Protein AF-0000000068884210 (afdb_homodimer)

Solvent-accessible surface area (backbone atoms only — not comparable to full-atom values): 49216 Å² total; per-residue (Å²): 126,85,74,80,52,70,85,74,41,81,77,74,71,58,87,48,54,59,68,42,85,38,24,82,66,32,48,74,45,44,72,26,50,30,71,69,30,40,51,31,33,34,43,44,49,44,41,52,49,41,48,39,37,17,33,31,44,79,92,66,72,47,37,50,63,44,67,60,44,69,58,66,49,76,67,48,47,51,55,50,61,39,52,34,75,65,58,43,74,68,46,52,52,52,34,50,57,41,20,74,73,63,74,30,67,65,60,11,48,52,51,45,51,43,54,53,43,74,65,47,60,81,87,39,70,82,53,40,79,69,48,53,62,48,57,63,57,66,50,38,67,42,33,39,47,43,40,17,52,39,48,25,51,51,48,31,39,67,72,48,50,47,54,55,53,48,50,47,43,52,50,39,38,52,48,9,63,74,28,16,81,39,47,30,66,30,34,46,72,85,34,87,35,52,28,30,17,53,3,29,61,37,16,25,53,23,41,58,48,48,56,41,48,52,52,63,75,65,57,65,46,53,24,42,56,36,27,71,42,33,25,34,38,37,44,39,53,41,41,68,88,56,67,57,68,60,51,32,41,46,44,27,35,72,72,64,68,30,42,60,49,80,58,35,40,30,40,67,60,42,56,46,54,28,55,51,35,52,48,52,35,50,47,36,43,46,50,32,28,49,27,53,40,51,51,52,33,39,75,71,41,40,34,38,71,60,81,55,90,87,61,76,42,38,94,89,39,77,87,41,75,71,69,54,36,30,54,50,14,33,54,27,23,50,53,15,32,54,46,31,53,50,47,37,63,48,41,42,38,61,52,74,35,28,59,63,63,45,63,64,53,58,72,44,51,45,58,24,51,34,31,37,44,41,14,51,53,27,39,48,55,38,62,71,34,46,46,78,28,64,68,52,35,51,47,55,22,71,70,38,42,57,46,53,44,52,33,52,30,36,26,29,42,42,38,36,44,53,65,42,62,84,28,72,63,28,65,62,55,42,46,63,66,50,55,96,47,92,49,48,70,66,55,52,43,50,53,52,68,72,42,68,59,56,70,68,60,44,51,56,60,58,67,52,42,48,62,67,43,21,51,46,18,49,66,49,29,65,67,33,108,126,83,74,81,53,70,85,74,41,82,78,72,71,56,87,49,54,59,69,43,85,38,24,81,65,33,49,75,45,44,72,25,51,31,70,69,30,40,51,32,33,34,41,43,51,43,42,52,48,41,49,38,36,18,33,30,44,78,93,66,70,48,36,50,62,45,67,60,43,70,58,64,50,74,67,47,47,52,55,50,61,40,53,35,76,63,57,44,73,68,47,52,52,53,33,50,56,41,20,73,72,64,75,32,70,64,60,13,48,51,52,45,52,44,54,52,43,73,65,48,57,80,86,40,72,80,55,41,79,70,48,52,64,50,58,62,58,66,48,40,68,44,33,39,46,43,40,16,50,38,49,26,52,51,49,32,39,67,72,48,50,47,55,55,54,47,50,47,43,51,50,38,38,52,47,10,63,72,28,14,82,40,46,30,66,30,33,44,72,86,35,87,35,52,28,30,18,53,3,28,61,37,15,27,54,23,40,58,48,49,55,44,47,52,53,62,75,64,57,65,46,54,23,43,54,35,26,71,41,33,25,34,38,37,43,40,54,42,40,67,89,58,64,56,68,59,52,30,41,47,45,27,35,73,73,62,69,31,42,61,48,83,59,34,38,31,40,66,61,43,57,47,54,28,55,51,34,51,48,52,34,50,48,36,43,44,51,30,27,50,28,53,38,51,52,50,32,39,75,71,40,38,33,38,68,60,82,55,89,87,61,76,42,38,94,87,40,76,88,40,77,70,70,54,36,29,55,50,16,33,53,26,24,51,52,15,34,53,47,29,54,50,48,38,63,48,41,43,38,61,53,73,36,27,57,61,64,45,65,64,54,58,73,44,52,43,55,25,53,34,31,37,43,40,14,50,52,27,38,47,56,38,62,72,34,46,45,76,28,65,66,52,34,52,48,56,22,70,70,38,43,57,46,53,46,52,33,51,28,38,27,30,42,40,38,35,45,54,65,42,64,85,28,72,63,29,64,62,55,40,46,62,67,51,56,97,47,92,49,46,69,67,56,53,43,50,53,52,66,72,43,67,59,56,70,68,60,42,52,55,60,61,67,53,40,50,61,66,43,21,52,48,19,48,65,49,30,65,67,32,108

Foldseek 3Di:
DPPDDQCPDPPHADPDCLVHVVVVLQVVLCCQQNPLNLLLQLLLLQLLQLQCQAQNDVVVPRHHNAPPQHHFDPVRSVLSNCLSVVCDDVNVVQLVVLCVVVVDNSVSSLVSSLVSLPVDDVVRPSSDNVSSCSGCPLFDPQLRNLLSLLLSVLCCCVPPQLVLLVVVLVLLLVVLLVFLQFKFFDDDVNHTAQIAIPSLVSLVLLQQSVVLSVLSVPQAREHWTQHQFLPVVSVCVNRVVGPVLVSGCCCSCPVSVGHYDNDAGRHDLCQSLLSNLVSLLSSLVSVLVVLVVVQVCVVLVQKDFADDPPDQADPVDRVHHHLVLSVLLNVLSVVLSVLSVVLSVQSNDADNRHDCSNVVSSSCNSVSVSSNSSSSVSSVVSSVGIDGDSVSRVVVQQQCQLNLLVVQLVVLVVVVVVVFPPSPPSVVLSCVLNPPDRDHLVSQLVSLVPGRDDPVSSVVSSPDGSSRSHPCSSVCSVVSD/DPDDDLCPDPPHADPDCLVHVVVVLQVVLCCQQNPLNLLLQLLLLQLLQLQCQAQNDVVVPRHHNAPPQHHFDPVRSVLSNCLSVVCDDVNVVQLVVQCVVVVDNSVSSLVSSLVSLPVDDVVRPSSDNVSSCSGCPLFDPQLRNLLSLLLSVLCCCVPPQLVLLVVVLVLLLVVLLVFLQFKFFDDDVNHTAQIAIPSLVSLVLLQQSVVLSVLLVPQAREHWTQHQFLPVVSVCVNRVVGPVLVSGCCCSCPVSVGHYDNDAGRHDLCQSLLSNLVSLLSSLVSVLVVLVVVQVCVVLVQKDFADDPPDQADPVDRVHHHLVLSVLLNVLSVVLSVLSVVLSVQSNDADNRHDCSNVVSSSCNSVSSSSNSSSSVSSVVSSVGIDGDSVSRVVVQQQCQLNLLVVQLVVLVVVVVVVFPPSPPSVVLSCVLNPPDRDHLVSQLVSLVPGRDDPVSSVVSSPDGSSRSHPCSSVCSVVSD

InterPro domains:
  IPR000362 Fumarate lyase family [PR00149] (135-153)
  IPR000362 Fumarate lyase family [PR00149] (181-199)
  IPR000362 Fumarate lyase family [PR00149] (270-297)
  IPR000362 Fumarate lyase family [PR00149] (313-329)
  IPR008948 L-Aspartase-like [SSF48557] (5-456)
  IPR013539 Adenylosuccinate lyase PurB, C-terminal [PF08328] (350-470)
  IPR020557 Fumarate lyase, conserved site [PS00163] (313-322)
  IPR022761 Fumarate lyase, N-terminal [PF00206] (20-329)
  IPR024083 Fumarase/histidase, N-terminal [G3DSA:1.10.275.10] (1-129)
  IPR047136 Adenylosuccinate lyase PurB, bacteria [NF006764] (9-478)
  IPR047136 Adenylosuccinate lyase PurB, bacteria [PTHR43411] (8-477)

Structure (mmCIF, N/CA/C/O backbone):
data_AF-0000000068884210-model_v1
#
loop_
_entity.id
_entity.type
_entity.pdbx_description
1 polymer 'Adenylosuccinate lyase'
#
loop_
_atom_site.group_PDB
_atom_site.id
_atom_site.type_symbol
_atom_site.label_atom_id
_atom_site.label_alt_id
_atom_site.label_comp_id
_atom_site.label_asym_id
_atom_site.label_entity_id
_atom_site.label_seq_id
_atom_site.pdbx_PDB_ins_code
_atom_site.Cartn_x
_atom_site.Cartn_y
_atom_site.Cartn_z
_atom_site.occupancy
_atom_site.B_iso_or_equiv
_atom_site.auth_seq_id
_atom_site.auth_comp_id
_atom_site.auth_asym_id
_atom_site.auth_atom_id
_atom_site.pdbx_PDB_model_num
ATOM 1 N N . MET A 1 1 ? -21.391 -39.969 33.594 1 44.06 1 MET A N 1
ATOM 2 C CA . MET A 1 1 ? -22.141 -39.188 32.625 1 44.06 1 MET A CA 1
ATOM 3 C C . MET A 1 1 ? -21.203 -38.594 31.547 1 44.06 1 MET A C 1
ATOM 5 O O . MET A 1 1 ? -20.234 -37.938 31.859 1 44.06 1 MET A O 1
ATOM 9 N N . GLU A 1 2 ? -21.047 -39.156 30.484 1 62.19 2 GLU A N 1
ATOM 10 C CA . GLU A 1 2 ? -20.156 -38.656 29.453 1 62.19 2 GLU A CA 1
ATOM 11 C C . GLU A 1 2 ? -20.484 -37.188 29.094 1 62.19 2 GLU A C 1
ATOM 13 O O . GLU A 1 2 ? -21.641 -36.906 28.75 1 62.19 2 GLU A O 1
ATOM 18 N N . VAL A 1 3 ? -19.75 -36.312 29.672 1 68.69 3 VAL A N 1
ATOM 19 C CA . VAL A 1 3 ? -19.953 -34.906 29.391 1 68.69 3 VAL A CA 1
ATOM 20 C C . VAL A 1 3 ? -19.984 -34.688 27.875 1 68.69 3 VAL A C 1
ATOM 22 O O . VAL A 1 3 ? -19.172 -35.219 27.141 1 68.69 3 VAL A O 1
ATOM 25 N N . MET A 1 4 ? -20.953 -34.188 27.375 1 80.62 4 MET A N 1
ATOM 26 C CA . MET A 1 4 ? -21.125 -33.875 25.953 1 80.62 4 MET A CA 1
ATOM 27 C C . MET A 1 4 ? -20.016 -32.938 25.469 1 80.62 4 MET A C 1
ATOM 29 O O . MET A 1 4 ? -19.766 -31.906 26.078 1 80.62 4 MET A O 1
ATOM 33 N N . LYS A 1 5 ? -19.297 -33.531 24.734 1 88.19 5 LYS A N 1
ATOM 34 C CA . LYS A 1 5 ? -18.266 -32.688 24.125 1 88.19 5 LYS A CA 1
ATOM 35 C C . LYS A 1 5 ? -18.859 -31.812 23.016 1 88.19 5 LYS A C 1
ATOM 37 O O . LYS A 1 5 ? -19.578 -32.312 22.156 1 88.19 5 LYS A O 1
ATOM 42 N N . LEU A 1 6 ? -18.562 -30.594 23.109 1 86.88 6 LEU A N 1
ATOM 43 C CA . LEU A 1 6 ? -19.047 -29.672 22.109 1 86.88 6 LEU A CA 1
ATOM 44 C C . LEU A 1 6 ? -18.656 -30.125 20.703 1 86.88 6 LEU A C 1
ATOM 46 O O . LEU A 1 6 ? -19.375 -29.891 19.734 1 86.88 6 LEU A O 1
ATOM 50 N N . THR A 1 7 ? -17.594 -30.781 20.562 1 87.75 7 THR A N 1
ATOM 51 C CA . THR A 1 7 ? -17.062 -31.219 19.266 1 87.75 7 THR A CA 1
ATOM 52 C C . THR A 1 7 ? -17.906 -32.344 18.688 1 87.75 7 THR A C 1
ATOM 54 O O . THR A 1 7 ? -17.797 -32.688 17.5 1 87.75 7 THR A O 1
ATOM 57 N N . ASP A 1 8 ? -18.719 -32.906 19.438 1 84.94 8 ASP A N 1
ATOM 58 C CA . ASP A 1 8 ? -19.531 -34.031 18.984 1 84.94 8 ASP A CA 1
ATOM 59 C C . ASP A 1 8 ? -20.891 -33.562 18.453 1 84.94 8 ASP A C 1
ATOM 61 O O . ASP A 1 8 ? -21.641 -34.344 17.875 1 84.94 8 ASP A O 1
ATOM 65 N N . ILE A 1 9 ? -21.047 -32.312 18.625 1 85.12 9 ILE A N 1
ATOM 66 C CA . ILE A 1 9 ? -22.328 -31.734 18.219 1 85.12 9 ILE A CA 1
ATOM 67 C C . ILE A 1 9 ? -22.328 -31.516 16.703 1 85.12 9 ILE A C 1
ATOM 69 O O . ILE A 1 9 ? -21.312 -31.125 16.125 1 85.12 9 ILE A O 1
ATOM 73 N N . SER A 1 10 ? -23.438 -31.906 16.031 1 86.19 10 SER A N 1
ATOM 74 C CA . SER A 1 10 ? -23.672 -31.656 14.617 1 86.19 10 SER A CA 1
ATOM 75 C C . SER A 1 10 ? -24.906 -30.797 14.414 1 86.19 10 SER A C 1
ATOM 77 O O . SER A 1 10 ? -25.938 -31.016 15.047 1 86.19 10 SER A O 1
ATOM 79 N N . PRO A 1 11 ? -24.781 -29.766 13.469 1 85.88 11 PRO A N 1
ATOM 80 C CA . PRO A 1 11 ? -23.609 -29.359 12.688 1 85.88 11 PRO A CA 1
ATOM 81 C C . PRO A 1 11 ? -22.5 -28.797 13.562 1 85.88 11 PRO A C 1
ATOM 83 O O . PRO A 1 11 ? -22.75 -28.312 14.664 1 85.88 11 PRO A O 1
ATOM 86 N N . ALA A 1 12 ? -21.359 -28.891 13.094 1 82.69 12 ALA A N 1
ATOM 87 C CA . ALA A 1 12 ? -20.172 -28.516 13.867 1 82.69 12 ALA A CA 1
ATOM 88 C C . ALA A 1 12 ? -20.25 -27.062 14.336 1 82.69 12 ALA A C 1
ATOM 90 O O . ALA A 1 12 ? -20.703 -26.188 13.594 1 82.69 12 ALA A O 1
ATOM 91 N N . ILE A 1 13 ? -19.828 -26.891 15.531 1 81 13 ILE A N 1
ATOM 92 C CA . ILE A 1 13 ? -19.766 -25.562 16.125 1 81 13 ILE A CA 1
ATOM 93 C C . ILE A 1 13 ? -18.531 -24.828 15.625 1 81 13 ILE A C 1
ATOM 95 O O . ILE A 1 13 ? -17.422 -25.375 15.656 1 81 13 ILE A O 1
ATOM 99 N N . ALA A 1 14 ? -18.781 -23.625 15.18 1 85.81 14 ALA A N 1
ATOM 100 C CA . ALA A 1 14 ? -17.688 -22.812 14.625 1 85.81 14 ALA A CA 1
ATOM 101 C C . ALA A 1 14 ? -16.703 -22.391 15.719 1 85.81 14 ALA A C 1
ATOM 103 O O . ALA A 1 14 ? -17.109 -22.031 16.828 1 85.81 14 ALA A O 1
ATOM 104 N N . LEU A 1 15 ? -15.469 -22.531 15.539 1 80 15 LEU A N 1
ATOM 105 C CA . LEU A 1 15 ? -14.43 -22.047 16.438 1 80 15 LEU A CA 1
ATOM 106 C C . LEU A 1 15 ? -14.359 -20.516 16.406 1 80 15 LEU A C 1
ATOM 108 O O . LEU A 1 15 ? -14.164 -19.891 17.438 1 80 15 LEU A O 1
ATOM 112 N N . THR A 1 16 ? -14.406 -19.953 15.195 1 85.81 16 THR A N 1
ATOM 113 C CA . THR A 1 16 ? -14.156 -18.531 15.016 1 85.81 16 THR A CA 1
ATOM 114 C C . THR A 1 16 ? -15.453 -17.734 15.156 1 85.81 16 THR A C 1
ATOM 116 O O . THR A 1 16 ? -16.531 -18.203 14.766 1 85.81 16 THR A O 1
ATOM 119 N N . PRO A 1 17 ? -15.336 -16.562 15.609 1 87.25 17 PRO A N 1
ATOM 120 C CA . PRO A 1 17 ? -16.547 -15.734 15.719 1 87.25 17 PRO A CA 1
ATOM 121 C C . PRO A 1 17 ? -17.125 -15.375 14.352 1 87.25 17 PRO A C 1
ATOM 123 O O . PRO A 1 17 ? -18.328 -15.125 14.242 1 87.25 17 PRO A O 1
ATOM 126 N N . LEU A 1 18 ? -16.297 -15.336 13.305 1 92 18 LEU A N 1
ATOM 127 C CA . LEU A 1 18 ? -16.781 -14.977 11.977 1 92 18 LEU A CA 1
ATOM 128 C C . LEU A 1 18 ? -17.812 -15.984 11.477 1 92 18 LEU A C 1
ATOM 130 O O . LEU A 1 18 ? -18.797 -15.617 10.836 1 92 18 LEU A O 1
ATOM 134 N N . ASP A 1 19 ? -17.609 -17.297 11.789 1 90.5 19 ASP A N 1
ATOM 135 C CA . ASP A 1 19 ? -18.5 -18.375 11.328 1 90.5 19 ASP A CA 1
ATOM 136 C C . ASP A 1 19 ? -19.578 -18.672 12.367 1 90.5 19 ASP A C 1
ATOM 138 O O . ASP A 1 19 ? -20.547 -19.375 12.07 1 90.5 19 ASP A O 1
ATOM 142 N N . GLY A 1 20 ? -19.359 -18.203 13.602 1 88.25 20 GLY A N 1
ATOM 143 C CA . GLY A 1 20 ? -20.328 -18.391 14.656 1 88.25 20 GLY A CA 1
ATOM 144 C C . GLY A 1 20 ? -21.203 -17.172 14.891 1 88.25 20 GLY A C 1
ATOM 145 O O . GLY A 1 20 ? -22.156 -16.938 14.148 1 88.25 20 GLY A O 1
ATOM 146 N N . ARG A 1 21 ? -20.703 -16.391 15.82 1 82.56 21 ARG A N 1
ATOM 147 C CA . ARG A 1 21 ? -21.453 -15.25 16.328 1 82.56 21 ARG A CA 1
ATOM 148 C C . ARG A 1 21 ? -21.75 -14.25 15.211 1 82.56 21 ARG A C 1
ATOM 150 O O . ARG A 1 21 ? -22.812 -13.617 15.195 1 82.56 21 ARG A O 1
ATOM 157 N N . TYR A 1 22 ? -20.859 -14.086 14.266 1 92.06 22 TYR A N 1
ATOM 158 C CA . TYR A 1 22 ? -20.984 -12.992 13.305 1 92.06 22 TYR A CA 1
ATOM 159 C C . TYR A 1 22 ? -21.234 -13.523 11.906 1 92.06 22 TYR A C 1
ATOM 161 O O . TYR A 1 22 ? -20.984 -12.828 10.914 1 92.06 22 TYR A O 1
ATOM 169 N N . HIS A 1 23 ? -21.719 -14.773 11.812 1 92 23 HIS A N 1
ATOM 170 C CA . HIS A 1 23 ? -21.938 -15.422 10.523 1 92 23 HIS A CA 1
ATOM 171 C C . HIS A 1 23 ? -22.859 -14.586 9.633 1 92 23 HIS A C 1
ATOM 173 O O . HIS A 1 23 ? -22.641 -14.508 8.422 1 92 23 HIS A O 1
ATOM 179 N N . LYS A 1 24 ? -23.859 -13.984 10.195 1 91.56 24 LYS A N 1
ATOM 180 C CA . LYS A 1 24 ? -24.812 -13.203 9.406 1 91.56 24 LYS A CA 1
ATOM 181 C C . LYS A 1 24 ? -24.109 -12.055 8.68 1 91.56 24 LYS A C 1
ATOM 183 O O . LYS A 1 24 ? -24.406 -11.781 7.516 1 91.56 24 LYS A O 1
ATOM 188 N N . ALA A 1 25 ? -23.219 -11.391 9.328 1 92.56 25 ALA A N 1
ATOM 189 C CA . ALA A 1 25 ? -22.516 -10.242 8.766 1 92.56 25 ALA A CA 1
ATOM 190 C C . ALA A 1 25 ? -21.5 -10.68 7.703 1 92.56 25 ALA A C 1
ATOM 192 O O . ALA A 1 25 ? -21.25 -9.945 6.738 1 92.56 25 ALA A O 1
ATOM 193 N N . THR A 1 26 ? -20.953 -11.875 7.781 1 93.69 26 THR A N 1
ATOM 194 C CA . THR A 1 26 ? -19.844 -12.258 6.926 1 93.69 26 THR A CA 1
ATOM 195 C C . THR A 1 26 ? -20.297 -13.25 5.855 1 93.69 26 THR A C 1
ATOM 197 O O . THR A 1 26 ? -19.547 -13.523 4.906 1 93.69 26 THR A O 1
ATOM 200 N N . ALA A 1 27 ? -21.531 -13.719 5.879 1 93.94 27 ALA A N 1
ATOM 201 C CA . ALA A 1 27 ? -22.078 -14.75 5.008 1 93.94 27 ALA A CA 1
ATOM 202 C C . ALA A 1 27 ? -21.906 -14.391 3.539 1 93.94 27 ALA A C 1
ATOM 204 O O . ALA A 1 27 ? -21.625 -15.25 2.705 1 93.94 27 ALA A O 1
ATOM 205 N N . PRO A 1 28 ? -22.031 -13.094 3.197 1 94.88 28 PRO A N 1
ATOM 206 C CA . PRO A 1 28 ? -21.906 -12.766 1.776 1 94.88 28 PRO A CA 1
ATOM 207 C C . PRO A 1 28 ? -20.531 -13.125 1.219 1 94.88 28 PRO A C 1
ATOM 209 O O . PRO A 1 28 ? -20.391 -13.391 0.022 1 94.88 28 PRO A O 1
ATOM 212 N N . LEU A 1 29 ? -19.516 -13.117 2.047 1 96.44 29 LEU A N 1
ATOM 213 C CA . LEU A 1 29 ? -18.156 -13.43 1.6 1 96.44 29 LEU A CA 1
ATOM 214 C C . LEU A 1 29 ? -18.016 -14.922 1.313 1 96.44 29 LEU A C 1
ATOM 216 O O . LEU A 1 29 ? -17.094 -15.328 0.606 1 96.44 29 LEU A O 1
ATOM 220 N N . VAL A 1 30 ? -18.875 -15.766 1.906 1 94.5 30 VAL A N 1
ATOM 221 C CA . VAL A 1 30 ? -18.812 -17.219 1.744 1 94.5 30 VAL A CA 1
ATOM 222 C C . VAL A 1 30 ? -18.922 -17.578 0.264 1 94.5 30 VAL A C 1
ATOM 224 O O . VAL A 1 30 ? -18.281 -18.516 -0.202 1 94.5 30 VAL A O 1
ATOM 227 N N . GLU A 1 31 ? -19.688 -16.766 -0.495 1 95.38 31 GLU A N 1
ATOM 228 C CA . GLU A 1 31 ? -19.938 -17.016 -1.912 1 95.38 31 GLU A CA 1
ATOM 229 C C . GLU A 1 31 ? -18.656 -16.875 -2.732 1 95.38 31 GLU A C 1
ATOM 231 O O . GLU A 1 31 ? -18.562 -17.422 -3.836 1 95.38 31 GLU A O 1
ATOM 236 N N . TYR A 1 32 ? -17.641 -16.281 -2.182 1 97.19 32 TYR A N 1
ATOM 237 C CA . TYR A 1 32 ? -16.469 -15.961 -2.99 1 97.19 32 TYR A CA 1
ATOM 238 C C . TYR A 1 32 ? -15.195 -16.438 -2.309 1 97.19 32 TYR A C 1
ATOM 240 O O . TYR A 1 32 ? -14.195 -16.719 -2.975 1 97.19 32 TYR A O 1
ATOM 248 N N . MET A 1 33 ? -15.242 -16.531 -0.929 1 96.56 33 MET A N 1
ATOM 249 C CA . MET A 1 33 ? -13.977 -16.719 -0.222 1 96.56 33 MET A CA 1
ATOM 250 C C . MET A 1 33 ? -13.969 -18.031 0.537 1 96.56 33 MET A C 1
ATOM 252 O O . MET A 1 33 ? -12.984 -18.375 1.192 1 96.56 33 MET A O 1
ATOM 256 N N . SER A 1 34 ? -15.039 -18.828 0.507 1 94.56 34 SER A N 1
ATOM 257 C CA . SER A 1 34 ? -15.078 -20.141 1.154 1 94.56 34 SER A CA 1
ATOM 258 C C . SER A 1 34 ? -14.312 -21.172 0.345 1 94.56 34 SER A C 1
ATOM 260 O O . SER A 1 34 ? -13.961 -20.938 -0.812 1 94.56 34 SER A O 1
ATOM 262 N N . GLU A 1 35 ? -14.039 -22.266 0.932 1 92.62 35 GLU A N 1
ATOM 263 C CA . GLU A 1 35 ? -13.352 -23.359 0.244 1 92.62 35 GLU A CA 1
ATOM 264 C C . GLU A 1 35 ? -14.156 -23.844 -0.956 1 92.62 35 GLU A C 1
ATOM 266 O O . GLU A 1 35 ? -13.602 -24.047 -2.037 1 92.62 35 GLU A O 1
ATOM 271 N N . PRO A 1 36 ? -15.484 -24.062 -0.792 1 94.44 36 PRO A N 1
ATOM 272 C CA . PRO A 1 36 ? -16.25 -24.453 -1.976 1 94.44 36 PRO A CA 1
ATOM 273 C C . PRO A 1 36 ? -16.219 -23.406 -3.078 1 94.44 36 PRO A C 1
ATOM 275 O O . PRO A 1 36 ? -16.234 -23.75 -4.266 1 94.44 36 PRO A O 1
ATOM 278 N N . ALA A 1 37 ? -16.203 -22.125 -2.689 1 96.38 37 ALA A N 1
ATOM 279 C CA . ALA A 1 37 ? -16.109 -21.062 -3.693 1 96.38 37 ALA A CA 1
ATOM 280 C C . ALA A 1 37 ? -14.797 -21.172 -4.461 1 96.38 37 ALA A C 1
ATOM 282 O O . ALA A 1 37 ? -14.766 -20.969 -5.68 1 96.38 37 ALA A O 1
ATOM 283 N N . LEU A 1 38 ? -13.711 -21.422 -3.756 1 96.88 38 LEU A N 1
ATOM 284 C CA . LEU A 1 38 ? -12.414 -21.609 -4.398 1 96.88 38 LEU A CA 1
ATOM 285 C C . LEU A 1 38 ? -12.445 -22.797 -5.359 1 96.88 38 LEU A C 1
ATOM 287 O O . LEU A 1 38 ? -11.906 -22.719 -6.465 1 96.88 38 LEU A O 1
ATOM 291 N N . ASN A 1 39 ? -13.062 -23.891 -4.941 1 96.94 39 ASN A N 1
ATOM 292 C CA . ASN A 1 39 ? -13.164 -25.062 -5.801 1 96.94 39 ASN A CA 1
ATOM 293 C C . ASN A 1 39 ? -13.992 -24.766 -7.051 1 96.94 39 ASN A C 1
ATOM 295 O O . ASN A 1 39 ? -13.672 -25.25 -8.141 1 96.94 39 ASN A O 1
ATOM 299 N N . ARG A 1 40 ? -15.031 -24.031 -6.828 1 97.19 40 ARG A N 1
ATOM 300 C CA . ARG A 1 40 ? -15.852 -23.594 -7.965 1 97.19 40 ARG A CA 1
ATOM 301 C C . ARG A 1 40 ? -15.016 -22.828 -8.977 1 97.19 40 ARG A C 1
ATOM 303 O O . ARG A 1 40 ? -15.109 -23.062 -10.18 1 97.19 40 ARG A O 1
ATOM 310 N N . GLU A 1 41 ? -14.203 -21.922 -8.523 1 98.12 41 GLU A N 1
ATOM 311 C CA . GLU A 1 41 ? -13.352 -21.141 -9.422 1 98.12 41 GLU A CA 1
ATOM 312 C C . GLU A 1 41 ? -12.281 -22.031 -10.055 1 98.12 41 GLU A C 1
ATOM 314 O O . GLU A 1 41 ? -11.898 -21.828 -11.211 1 98.12 41 GLU A O 1
ATOM 319 N N . ARG A 1 42 ? -11.781 -22.984 -9.305 1 98.5 42 ARG A N 1
ATOM 320 C CA . ARG A 1 42 ? -10.844 -23.938 -9.891 1 98.5 42 ARG A CA 1
ATOM 321 C C . ARG A 1 42 ? -11.484 -24.656 -11.07 1 98.5 42 ARG A C 1
ATOM 323 O O . ARG A 1 42 ? -10.844 -24.844 -12.109 1 98.5 42 ARG A O 1
ATOM 330 N N . MET A 1 43 ? -12.75 -25.125 -10.898 1 98.38 43 MET A N 1
ATOM 331 C CA . MET A 1 43 ? -13.477 -25.797 -11.969 1 98.38 43 MET A CA 1
ATOM 332 C C . MET A 1 43 ? -13.648 -24.875 -13.172 1 98.38 43 MET A C 1
ATOM 334 O O . MET A 1 43 ? -13.531 -25.297 -14.32 1 98.38 43 MET A O 1
ATOM 338 N N . ARG A 1 44 ? -13.891 -23.594 -12.875 1 98.38 44 ARG A N 1
ATOM 339 C CA . ARG A 1 44 ? -14.062 -22.625 -13.945 1 98.38 44 ARG A CA 1
ATOM 340 C C . ARG A 1 44 ? -12.773 -22.453 -14.742 1 98.38 44 ARG A C 1
ATOM 342 O O . ARG A 1 44 ? -12.812 -22.359 -15.977 1 98.38 44 ARG A O 1
ATOM 349 N N . VAL A 1 45 ? -11.617 -22.344 -14.07 1 98.75 45 VAL A N 1
ATOM 350 C CA . VAL A 1 45 ? -10.32 -22.203 -14.727 1 98.75 45 VAL A CA 1
ATOM 351 C C . VAL A 1 45 ? -10.055 -23.438 -15.594 1 98.75 45 VAL A C 1
ATOM 353 O O . VAL A 1 45 ? -9.68 -23.312 -16.766 1 98.75 45 VAL A O 1
ATOM 356 N N . GLU A 1 46 ? -10.289 -24.656 -15.047 1 98.5 46 GLU A N 1
ATOM 357 C CA . GLU A 1 46 ? -10.055 -25.906 -15.766 1 98.5 46 GLU A CA 1
ATOM 358 C C . GLU A 1 46 ? -10.914 -26 -17.016 1 98.5 46 GLU A C 1
ATOM 360 O O . GLU A 1 46 ? -10.422 -26.328 -18.094 1 98.5 46 GLU A O 1
ATOM 365 N N . VAL A 1 47 ? -12.156 -25.672 -16.875 1 98.31 47 VAL A N 1
ATOM 366 C CA . VAL A 1 47 ? -13.117 -25.797 -17.953 1 98.31 47 VAL A CA 1
ATOM 367 C C . VAL A 1 47 ? -12.773 -24.797 -19.062 1 98.31 47 VAL A C 1
ATOM 369 O O . VAL A 1 47 ? -12.758 -25.156 -20.25 1 98.31 47 VAL A O 1
ATOM 372 N N . GLU A 1 48 ? -12.508 -23.562 -18.688 1 98.69 48 GLU A N 1
ATOM 373 C CA . GLU A 1 48 ? -12.188 -22.562 -19.703 1 98.69 48 GLU A CA 1
ATOM 374 C C . GLU A 1 48 ? -10.859 -22.875 -20.391 1 98.69 48 GLU A C 1
ATOM 376 O O . GLU A 1 48 ? -10.688 -22.594 -21.578 1 98.69 48 GLU A O 1
ATOM 381 N N . TRP A 1 49 ? -9.906 -23.438 -19.609 1 98.69 49 TRP A N 1
ATOM 382 C CA . TRP A 1 49 ? -8.656 -23.891 -20.219 1 98.69 49 TRP A CA 1
ATOM 383 C C . TRP A 1 49 ? -8.906 -24.969 -21.266 1 98.69 49 TRP A C 1
ATOM 385 O O . TRP A 1 49 ? -8.391 -24.891 -22.375 1 98.69 49 TRP A O 1
ATOM 395 N N . MET A 1 50 ? -9.812 -25.984 -20.984 1 98.25 50 MET A N 1
ATOM 396 C CA . MET A 1 50 ? -10.18 -27.031 -21.922 1 98.25 50 MET A CA 1
ATOM 397 C C . MET A 1 50 ? -10.781 -26.438 -23.188 1 98.25 50 MET A C 1
ATOM 399 O O . MET A 1 50 ? -10.422 -26.812 -24.297 1 98.25 50 MET A O 1
ATOM 403 N N . ILE A 1 51 ? -11.664 -25.469 -22.984 1 98.5 51 ILE A N 1
ATOM 404 C CA . ILE A 1 51 ? -12.367 -24.859 -24.109 1 98.5 51 ILE A CA 1
ATOM 405 C C . ILE A 1 51 ? -11.383 -24.094 -24.984 1 98.5 51 ILE A C 1
ATOM 407 O O . ILE A 1 51 ? -11.43 -24.188 -26.219 1 98.5 51 ILE A O 1
ATOM 411 N N . LEU A 1 52 ? -10.477 -23.344 -24.359 1 98.56 52 LEU A N 1
ATOM 412 C CA . LEU A 1 52 ? -9.484 -22.609 -25.141 1 98.56 52 LEU A CA 1
ATOM 413 C C . LEU A 1 52 ? -8.602 -23.562 -25.922 1 98.56 52 LEU A C 1
ATOM 415 O O . LEU A 1 52 ? -8.305 -23.328 -27.094 1 98.56 52 LEU A O 1
ATOM 419 N N . LEU A 1 53 ? -8.148 -24.672 -25.297 1 98.19 53 LEU A N 1
ATOM 420 C CA . LEU A 1 53 ? -7.27 -25.641 -25.953 1 98.19 53 LEU A CA 1
ATOM 421 C C . LEU A 1 53 ? -7.977 -26.328 -27.125 1 98.19 53 LEU A C 1
ATOM 423 O O . LEU A 1 53 ? -7.352 -26.609 -28.141 1 98.19 53 LEU A O 1
ATOM 427 N N . ALA A 1 54 ? -9.273 -26.578 -27.047 1 97.69 54 ALA A N 1
ATOM 428 C CA . ALA A 1 54 ? -10.039 -27.281 -28.062 1 97.69 54 ALA A CA 1
ATOM 429 C C . ALA A 1 54 ? -10.469 -26.344 -29.188 1 97.69 54 ALA A C 1
ATOM 431 O O . ALA A 1 54 ? -10.484 -26.734 -30.359 1 97.69 54 ALA A O 1
ATOM 432 N N . ASN A 1 55 ? -10.852 -25.094 -28.828 1 97.88 55 ASN A N 1
ATOM 433 C CA . ASN A 1 55 ? -11.516 -24.219 -29.781 1 97.88 55 ASN A CA 1
ATOM 434 C C . ASN A 1 55 ? -10.594 -23.094 -30.25 1 97.88 55 ASN A C 1
ATOM 436 O O . ASN A 1 55 ? -10.883 -22.438 -31.25 1 97.88 55 ASN A O 1
ATOM 440 N N . GLY A 1 56 ? -9.492 -22.891 -29.547 1 97.56 56 GLY A N 1
ATOM 441 C CA . GLY A 1 56 ? -8.617 -21.781 -29.891 1 97.56 56 GLY A CA 1
ATOM 442 C C . GLY A 1 56 ? -9.211 -20.422 -29.594 1 97.56 56 GLY A C 1
ATOM 443 O O . GLY A 1 56 ? -10.062 -20.297 -28.703 1 97.56 56 GLY A O 1
ATOM 444 N N . PHE A 1 57 ? -8.625 -19.359 -30.078 1 96.88 57 PHE A N 1
ATOM 445 C CA . PHE A 1 57 ? -9.055 -17.984 -29.922 1 96.88 57 PHE A CA 1
ATOM 446 C C . PHE A 1 57 ? -8.742 -17.172 -31.172 1 96.88 57 PHE A C 1
ATOM 448 O O . PHE A 1 57 ? -8.125 -17.672 -32.094 1 96.88 57 PHE A O 1
ATOM 455 N N . GLU A 1 58 ? -9.266 -15.953 -31.281 1 95.94 58 GLU A N 1
ATOM 456 C CA . GLU A 1 58 ? -9.156 -15.133 -32.469 1 95.94 58 GLU A CA 1
ATOM 457 C C . GLU A 1 58 ? -7.699 -15 -32.906 1 95.94 58 GLU A C 1
ATOM 459 O O . GLU A 1 58 ? -7.398 -15.031 -34.125 1 95.94 58 GLU A O 1
ATOM 464 N N . GLY A 1 59 ? -6.789 -14.914 -32.062 1 94 59 GLY A N 1
ATOM 465 C CA . GLY A 1 59 ? -5.387 -14.656 -32.344 1 94 59 GLY A CA 1
ATOM 466 C C . GLY A 1 59 ? -4.695 -15.828 -33.031 1 94 59 GLY A C 1
ATOM 467 O O . GLY A 1 59 ? -3.641 -15.656 -33.625 1 94 59 GLY A O 1
ATOM 468 N N . ASN A 1 60 ? -5.246 -17.062 -32.875 1 96.12 60 ASN A N 1
ATOM 469 C CA . ASN A 1 60 ? -4.672 -18.219 -33.562 1 96.12 60 ASN A CA 1
ATOM 470 C C . ASN A 1 60 ? -5.625 -18.766 -34.594 1 96.12 60 ASN A C 1
ATOM 472 O O . ASN A 1 60 ? -5.555 -19.953 -34.938 1 96.12 60 ASN A O 1
ATOM 476 N N . GLY A 1 61 ? -6.621 -17.891 -35.031 1 95.88 61 GLY A N 1
ATOM 477 C CA . GLY A 1 61 ? -7.559 -18.25 -36.094 1 95.88 61 GLY A CA 1
ATOM 478 C C . GLY A 1 61 ? -8.641 -19.203 -35.625 1 95.88 61 GLY A C 1
ATOM 479 O O . GLY A 1 61 ? -9.219 -19.938 -36.438 1 95.88 61 GLY A O 1
ATOM 480 N N . ASN A 1 62 ? -8.859 -19.281 -34.344 1 96.38 62 ASN A N 1
ATOM 481 C CA . ASN A 1 62 ? -9.867 -20.156 -33.75 1 96.38 62 ASN A CA 1
ATOM 482 C C . ASN A 1 62 ? -9.648 -21.609 -34.156 1 96.38 62 ASN A C 1
ATOM 484 O O . ASN A 1 62 ? -10.602 -22.312 -34.5 1 96.38 62 ASN A O 1
ATOM 488 N N . GLN A 1 63 ? -8.391 -21.984 -34.156 1 95.69 63 GLN A N 1
ATOM 489 C CA . GLN A 1 63 ? -8.008 -23.359 -34.438 1 95.69 63 GLN A CA 1
ATOM 490 C C . GLN A 1 63 ? -7.66 -24.125 -33.156 1 95.69 63 GLN A C 1
ATOM 492 O O . GLN A 1 63 ? -7.156 -23.531 -32.188 1 95.69 63 GLN A O 1
ATOM 497 N N . PRO A 1 64 ? -7.973 -25.422 -33.156 1 96.44 64 PRO A N 1
ATOM 498 C CA . PRO A 1 64 ? -7.566 -26.203 -32 1 96.44 64 PRO A CA 1
ATOM 499 C C . PRO A 1 64 ? -6.082 -26.062 -31.672 1 96.44 64 PRO A C 1
ATOM 501 O O . PRO A 1 64 ? -5.246 -26.062 -32.594 1 96.44 64 PRO A O 1
ATOM 504 N N . ILE A 1 65 ? -5.75 -25.844 -30.422 1 96.5 65 ILE A N 1
ATOM 505 C CA . ILE A 1 65 ? -4.379 -25.656 -29.969 1 96.5 65 ILE A CA 1
ATOM 506 C C . ILE A 1 65 ? -3.705 -27.016 -29.766 1 96.5 65 ILE A C 1
ATOM 508 O O . ILE A 1 65 ? -2.514 -27.172 -30.047 1 96.5 65 ILE A O 1
ATOM 512 N N . VAL A 1 66 ? -4.449 -27.953 -29.188 1 94.62 66 VAL A N 1
ATOM 513 C CA . VAL A 1 66 ? -3.955 -29.328 -29.031 1 94.62 66 VAL A CA 1
ATOM 514 C C . VAL A 1 66 ? -4.488 -30.203 -30.156 1 94.62 66 VAL A C 1
ATOM 516 O O . VAL A 1 66 ? -5.699 -30.391 -30.281 1 94.62 66 VAL A O 1
ATOM 519 N N . ASP A 1 67 ? -3.543 -30.75 -30.922 1 91.06 67 ASP A N 1
ATOM 520 C CA . ASP A 1 67 ? -3.92 -31.594 -32.062 1 91.06 67 ASP A CA 1
ATOM 521 C C . ASP A 1 67 ? -4.707 -32.812 -31.594 1 91.06 67 ASP A C 1
ATOM 523 O O . ASP A 1 67 ? -4.387 -33.406 -30.562 1 91.06 67 ASP A O 1
ATOM 527 N N . GLY A 1 68 ? -5.699 -33.156 -32.344 1 89.5 68 GLY A N 1
ATOM 528 C CA . GLY A 1 68 ? -6.477 -34.344 -32.031 1 89.5 68 GLY A CA 1
ATOM 529 C C . GLY A 1 68 ? -7.75 -34.062 -31.266 1 89.5 68 GLY A C 1
ATOM 530 O O . GLY A 1 68 ? -8.656 -34.875 -31.203 1 89.5 68 GLY A O 1
ATOM 531 N N . VAL A 1 69 ? -7.82 -32.906 -30.656 1 93.12 69 VAL A N 1
ATOM 532 C CA . VAL A 1 69 ? -9.023 -32.5 -29.938 1 93.12 69 VAL A CA 1
ATOM 533 C C . VAL A 1 69 ? -9.992 -31.797 -30.875 1 93.12 69 VAL A C 1
ATOM 535 O O . VAL A 1 69 ? -9.633 -30.828 -31.531 1 93.12 69 VAL A O 1
ATOM 538 N N . LYS A 1 70 ? -11.188 -32.312 -31.016 1 94.19 70 LYS A N 1
ATOM 539 C CA . LYS A 1 70 ? -12.227 -31.672 -31.828 1 94.19 70 LYS A CA 1
ATOM 540 C C . LYS A 1 70 ? -12.805 -30.453 -31.125 1 94.19 70 LYS A C 1
ATOM 542 O O . LYS A 1 70 ? -13.062 -30.5 -29.906 1 94.19 70 LYS A O 1
ATOM 547 N N . PRO A 1 71 ? -12.938 -29.344 -31.906 1 96.56 71 PRO A N 1
ATOM 548 C CA . PRO A 1 71 ? -13.547 -28.172 -31.266 1 96.56 71 PRO A CA 1
ATOM 549 C C . PRO A 1 71 ? -14.93 -28.453 -30.688 1 96.56 71 PRO A C 1
ATOM 551 O O . PRO A 1 71 ? -15.727 -29.156 -31.312 1 96.56 71 PRO A O 1
ATOM 554 N N . PHE A 1 72 ? -15.172 -27.938 -29.5 1 97.75 72 PHE A N 1
ATOM 555 C CA . PHE A 1 72 ? -16.469 -28.109 -28.859 1 97.75 72 PHE A CA 1
ATOM 556 C C . PHE A 1 72 ? -17.531 -27.297 -29.578 1 97.75 72 PHE A C 1
ATOM 558 O O . PHE A 1 72 ? -17.281 -26.156 -29.984 1 97.75 72 PHE A O 1
ATOM 565 N N . THR A 1 73 ? -18.703 -27.875 -29.719 1 97.5 73 THR A N 1
ATOM 566 C CA . THR A 1 73 ? -19.859 -27.125 -30.172 1 97.5 73 THR A CA 1
ATOM 567 C C . THR A 1 73 ? -20.328 -26.141 -29.109 1 97.5 73 THR A C 1
ATOM 569 O O . THR A 1 73 ? -19.844 -26.188 -27.969 1 97.5 73 THR A O 1
ATOM 572 N N . ALA A 1 74 ? -21.25 -25.219 -29.516 1 97.44 74 ALA A N 1
ATOM 573 C CA . ALA A 1 74 ? -21.812 -24.266 -28.562 1 97.44 74 ALA A CA 1
ATOM 574 C C . ALA A 1 74 ? -22.469 -24.984 -27.391 1 97.44 74 ALA A C 1
ATOM 576 O O . ALA A 1 74 ? -22.359 -24.547 -26.234 1 97.44 74 ALA A O 1
ATOM 577 N N . GLU A 1 75 ? -23.141 -26.047 -27.734 1 97.5 75 GLU A N 1
ATOM 578 C CA . GLU A 1 75 ? -23.844 -26.828 -26.719 1 97.5 75 GLU A CA 1
ATOM 579 C C . GLU A 1 75 ? -22.844 -27.516 -25.781 1 97.5 75 GLU A C 1
ATOM 581 O O . GLU A 1 75 ? -23.078 -27.594 -24.562 1 97.5 75 GLU A O 1
ATOM 586 N N . GLU A 1 76 ? -21.828 -28.031 -26.297 1 97.88 76 GLU A N 1
ATOM 587 C CA . GLU A 1 76 ? -20.797 -28.703 -25.5 1 97.88 76 GLU A CA 1
ATOM 588 C C . GLU A 1 76 ? -20.078 -27.703 -24.594 1 97.88 76 GLU A C 1
ATOM 590 O O . GLU A 1 76 ? -19.766 -28.016 -23.438 1 97.88 76 GLU A O 1
ATOM 595 N N . GLN A 1 77 ? -19.766 -26.531 -25.094 1 98.31 77 GLN A N 1
ATOM 596 C CA . GLN A 1 77 ? -19.172 -25.469 -24.266 1 98.31 77 GLN A CA 1
ATOM 597 C C . GLN A 1 77 ? -20.109 -25.094 -23.125 1 98.31 77 GLN A C 1
ATOM 599 O O . GLN A 1 77 ? -19.656 -24.875 -21.984 1 98.31 77 GLN A O 1
ATOM 604 N N . ALA A 1 78 ? -21.375 -24.953 -23.406 1 98 78 ALA A N 1
ATOM 605 C CA . ALA A 1 78 ? -22.359 -24.625 -22.391 1 98 78 ALA A CA 1
ATOM 606 C C . ALA A 1 78 ? -22.391 -25.688 -21.297 1 98 78 ALA A C 1
ATOM 608 O O . ALA A 1 78 ? -22.531 -25.375 -20.109 1 98 78 ALA A O 1
ATOM 609 N N . PHE A 1 79 ? -22.344 -26.969 -21.734 1 97.5 79 PHE A N 1
ATOM 610 C CA . PHE A 1 79 ? -22.312 -28.078 -20.797 1 97.5 79 PHE A CA 1
ATOM 611 C C . PHE A 1 79 ? -21.125 -27.969 -19.859 1 97.5 79 PHE A C 1
ATOM 613 O O . PHE A 1 79 ? -21.266 -28.078 -18.641 1 97.5 79 PHE A O 1
ATOM 620 N N . LEU A 1 80 ? -19.938 -27.75 -20.438 1 98.31 80 LEU A N 1
ATOM 621 C CA . LEU A 1 80 ? -18.719 -27.625 -19.641 1 98.31 80 LEU A CA 1
ATOM 622 C C . LEU A 1 80 ? -18.797 -26.438 -18.688 1 98.31 80 LEU A C 1
ATOM 624 O O . LEU A 1 80 ? -18.422 -26.562 -17.516 1 98.31 80 LEU A O 1
ATOM 628 N N . ARG A 1 81 ? -19.281 -25.281 -19.156 1 98.19 81 ARG A N 1
ATOM 629 C CA . ARG A 1 81 ? -19.359 -24.062 -18.359 1 98.19 81 ARG A CA 1
ATOM 630 C C . ARG A 1 81 ? -20.406 -24.188 -17.266 1 98.19 81 ARG A C 1
ATOM 632 O O . ARG A 1 81 ? -20.375 -23.453 -16.281 1 98.19 81 ARG A O 1
ATOM 639 N N . ALA A 1 82 ? -21.344 -25.109 -17.344 1 97.75 82 ALA A N 1
ATOM 640 C CA . ALA A 1 82 ? -22.359 -25.344 -16.312 1 97.75 82 ALA A CA 1
ATOM 641 C C . ALA A 1 82 ? -21.781 -26.094 -15.117 1 97.75 82 ALA A C 1
ATOM 643 O O . ALA A 1 82 ? -22.328 -26.047 -14.023 1 97.75 82 ALA A O 1
ATOM 644 N N . ILE A 1 83 ? -20.688 -26.781 -15.32 1 97 83 ILE A N 1
ATOM 645 C CA . ILE A 1 83 ? -20.094 -27.609 -14.273 1 97 83 ILE A CA 1
ATOM 646 C C . ILE A 1 83 ? -19.797 -26.75 -13.047 1 97 83 ILE A C 1
ATOM 648 O O . ILE A 1 83 ? -20.281 -27.047 -11.945 1 97 83 ILE A O 1
ATOM 652 N N . PRO A 1 84 ? -19.016 -25.625 -13.164 1 97.44 84 PRO A N 1
ATOM 653 C CA . PRO A 1 84 ? -18.797 -24.797 -11.977 1 97.44 84 PRO A CA 1
ATOM 654 C C . PRO A 1 84 ? -20.078 -24.109 -11.5 1 97.44 84 PRO A C 1
ATOM 656 O O . PRO A 1 84 ? -20.266 -23.922 -10.297 1 97.44 84 PRO A O 1
ATOM 659 N N . GLU A 1 85 ? -20.969 -23.719 -12.375 1 95.94 85 GLU A N 1
ATOM 660 C CA . GLU A 1 85 ? -22.203 -23.016 -12.008 1 95.94 85 GLU A CA 1
ATOM 661 C C . GLU A 1 85 ? -23.125 -23.906 -11.188 1 95.94 85 GLU A C 1
ATOM 663 O O . GLU A 1 85 ? -23.859 -23.406 -10.328 1 95.94 85 GLU A O 1
ATOM 668 N N . ASP A 1 86 ? -23.078 -25.203 -11.43 1 95.38 86 ASP A N 1
ATOM 669 C CA . ASP A 1 86 ? -23.984 -26.141 -10.773 1 95.38 86 ASP A CA 1
ATOM 670 C C . ASP A 1 86 ? -23.328 -26.781 -9.547 1 95.38 86 ASP A C 1
ATOM 672 O O . ASP A 1 86 ? -23.906 -27.672 -8.922 1 95.38 86 ASP A O 1
ATOM 676 N N . PHE A 1 87 ? -22.141 -26.312 -9.227 1 96.31 87 PHE A N 1
ATOM 677 C CA . PHE A 1 87 ? -21.438 -26.844 -8.07 1 96.31 87 PHE A CA 1
ATOM 678 C C . PHE A 1 87 ? -22.125 -26.453 -6.773 1 96.31 87 PHE A C 1
ATOM 680 O O . PHE A 1 87 ? -21.891 -25.359 -6.242 1 96.31 87 PHE A O 1
ATOM 687 N N . GLY A 1 88 ? -22.984 -27.312 -6.18 1 94 88 GLY A N 1
ATOM 688 C CA . GLY A 1 88 ? -23.75 -27.078 -4.965 1 94 88 GLY A CA 1
ATOM 689 C C . GLY A 1 88 ? -23.469 -28.094 -3.877 1 94 88 GLY A C 1
ATOM 690 O O . GLY A 1 88 ? -22.344 -28.625 -3.791 1 94 88 GLY A O 1
ATOM 691 N N . ALA A 1 89 ? -24.406 -28.375 -3.043 1 94.44 89 ALA A N 1
ATOM 692 C CA . ALA A 1 89 ? -24.234 -29.219 -1.861 1 94.44 89 ALA A CA 1
ATOM 693 C C . ALA A 1 89 ? -23.766 -30.609 -2.248 1 94.44 89 ALA A C 1
ATOM 695 O O . ALA A 1 89 ? -22.859 -31.172 -1.625 1 94.44 89 ALA A O 1
ATOM 696 N N . GLU A 1 90 ? -24.422 -31.188 -3.309 1 95.06 90 GLU A N 1
ATOM 697 C CA . GLU A 1 90 ? -24.047 -32.531 -3.752 1 95.06 90 GLU A CA 1
ATOM 698 C C . GLU A 1 90 ? -22.641 -32.531 -4.359 1 95.06 90 GLU A C 1
ATOM 700 O O . GLU A 1 90 ? -21.875 -33.469 -4.156 1 95.06 90 GLU A O 1
ATOM 705 N N . GLY A 1 91 ? -22.344 -31.531 -5.168 1 94.5 91 GLY A N 1
ATOM 706 C CA . GLY A 1 91 ? -21.016 -31.406 -5.738 1 94.5 91 GLY A CA 1
ATOM 707 C C . GLY A 1 91 ? -19.922 -31.281 -4.684 1 94.5 91 GLY A C 1
ATOM 708 O O . GLY A 1 91 ? -18.859 -31.859 -4.824 1 94.5 91 GLY A O 1
ATOM 709 N N . ILE A 1 92 ? -20.219 -30.516 -3.615 1 94.75 92 ILE A N 1
ATOM 710 C CA . ILE A 1 92 ? -19.281 -30.312 -2.518 1 94.75 92 ILE A CA 1
ATOM 711 C C . ILE A 1 92 ? -18.969 -31.656 -1.842 1 94.75 92 ILE A C 1
ATOM 713 O O . ILE A 1 92 ? -17.812 -31.953 -1.541 1 94.75 92 ILE A O 1
ATOM 717 N N . LYS A 1 93 ? -20 -32.406 -1.628 1 94.88 93 LYS A N 1
ATOM 718 C CA . LYS A 1 93 ? -19.844 -33.719 -1.021 1 94.88 93 LYS A CA 1
ATOM 719 C C . LYS A 1 93 ? -19 -34.625 -1.908 1 94.88 93 LYS A C 1
ATOM 721 O O . LYS A 1 93 ? -18.125 -35.344 -1.419 1 94.88 93 LYS A O 1
ATOM 726 N N . GLN A 1 94 ? -19.328 -34.625 -3.24 1 94.44 94 GLN A N 1
ATOM 727 C CA . GLN A 1 94 ? -18.594 -35.469 -4.195 1 94.44 94 GLN A CA 1
ATOM 728 C C . GLN A 1 94 ? -17.125 -35.062 -4.254 1 94.44 94 GLN A C 1
ATOM 730 O O . GLN A 1 94 ? -16.234 -35.906 -4.27 1 94.44 94 GLN A O 1
ATOM 735 N N . HIS A 1 95 ? -16.906 -33.75 -4.367 1 94.12 95 HIS A N 1
ATOM 736 C CA . HIS A 1 95 ? -15.539 -33.25 -4.375 1 94.12 95 HIS A CA 1
ATOM 737 C C . HIS A 1 95 ? -14.781 -33.656 -3.125 1 94.12 95 HIS A C 1
ATOM 739 O O . HIS A 1 95 ? -13.617 -34.062 -3.207 1 94.12 95 HIS A O 1
ATOM 745 N N . ALA A 1 96 ? -15.391 -33.562 -1.941 1 92.56 96 ALA A N 1
ATOM 746 C CA . ALA A 1 96 ? -14.781 -33.938 -0.668 1 92.56 96 ALA A CA 1
ATOM 747 C C . ALA A 1 96 ? -14.406 -35.406 -0.65 1 92.56 96 ALA A C 1
ATOM 749 O O . ALA A 1 96 ? -13.391 -35.812 -0.066 1 92.56 96 ALA A O 1
ATOM 750 N N . ALA A 1 97 ? -15.242 -36.219 -1.238 1 94.12 97 ALA A N 1
ATOM 751 C CA . ALA A 1 97 ? -14.961 -37.656 -1.315 1 94.12 97 ALA A CA 1
ATOM 752 C C . ALA A 1 97 ? -13.703 -37.938 -2.137 1 94.12 97 ALA A C 1
ATOM 754 O O . ALA A 1 97 ? -12.898 -38.781 -1.778 1 94.12 97 ALA A O 1
ATOM 755 N N . HIS A 1 98 ? -13.547 -37.219 -3.287 1 93.75 98 HIS A N 1
ATOM 756 C CA . HIS A 1 98 ? -12.336 -37.375 -4.094 1 93.75 98 HIS A CA 1
ATOM 757 C C . HIS A 1 98 ? -11.109 -36.875 -3.328 1 93.75 98 HIS A C 1
ATOM 759 O O . HIS A 1 98 ? -10.047 -37.5 -3.408 1 93.75 98 HIS A O 1
ATOM 765 N N . GLU A 1 99 ? -11.273 -35.781 -2.617 1 90 99 GLU A N 1
ATOM 766 C CA . GLU A 1 99 ? -10.148 -35.219 -1.869 1 90 99 GLU A CA 1
ATOM 767 C C . GLU A 1 99 ? -9.703 -36.125 -0.75 1 90 99 GLU A C 1
ATOM 769 O O . GLU A 1 99 ? -8.516 -36.219 -0.432 1 90 99 GLU A O 1
ATOM 774 N N . ALA A 1 100 ? -10.633 -36.812 -0.109 1 90.25 100 ALA A N 1
ATOM 775 C CA . ALA A 1 100 ? -10.32 -37.781 0.958 1 90.25 100 ALA A CA 1
ATOM 776 C C . ALA A 1 100 ? -9.438 -38.906 0.446 1 90.25 100 ALA A C 1
ATOM 778 O O . ALA A 1 100 ? -8.648 -39.469 1.202 1 90.25 100 ALA A O 1
ATOM 779 N N . ILE A 1 101 ? -9.438 -39.156 -0.869 1 89.25 101 ILE A N 1
ATOM 780 C CA . ILE A 1 101 ? -8.648 -40.219 -1.484 1 89.25 101 ILE A CA 1
ATOM 781 C C . ILE A 1 101 ? -7.328 -39.656 -1.995 1 89.25 101 ILE A C 1
ATOM 783 O O . ILE A 1 101 ? -6.262 -40.188 -1.698 1 89.25 101 ILE A O 1
ATOM 787 N N . THR A 1 102 ? -7.449 -38.531 -2.674 1 87.56 102 THR A N 1
ATOM 788 C CA . THR A 1 102 ? -6.281 -37.969 -3.355 1 87.56 102 THR A CA 1
ATOM 789 C C . THR A 1 102 ? -5.418 -37.188 -2.389 1 87.56 102 THR A C 1
ATOM 791 O O . THR A 1 102 ? -4.23 -36.969 -2.637 1 87.56 102 THR A O 1
ATOM 794 N N . HIS A 1 103 ? -6.059 -36.625 -1.269 1 86.25 103 HIS A N 1
ATOM 795 C CA . HIS A 1 103 ? -5.441 -35.688 -0.326 1 86.25 103 HIS A CA 1
ATOM 796 C C . HIS A 1 103 ? -4.848 -34.469 -1.046 1 86.25 103 HIS A C 1
ATOM 798 O O . HIS A 1 103 ? -3.789 -33.969 -0.659 1 86.25 103 HIS A O 1
ATOM 804 N N . HIS A 1 104 ? -5.426 -34.188 -2.148 1 86.75 104 HIS A N 1
ATOM 805 C CA . HIS A 1 104 ? -5.02 -33.062 -2.998 1 86.75 104 HIS A CA 1
ATOM 806 C C . HIS A 1 104 ? -6.234 -32.344 -3.584 1 86.75 104 HIS A C 1
ATOM 808 O O . HIS A 1 104 ? -6.953 -32.906 -4.41 1 86.75 104 HIS A O 1
ATOM 814 N N . ASP A 1 105 ? -6.379 -31.141 -3.27 1 87.88 105 ASP A N 1
ATOM 815 C CA . ASP A 1 105 ? -7.598 -30.406 -3.559 1 87.88 105 ASP A CA 1
ATOM 816 C C . ASP A 1 105 ? -7.754 -30.156 -5.059 1 87.88 105 ASP A C 1
ATOM 818 O O . ASP A 1 105 ? -8.836 -30.344 -5.617 1 87.88 105 ASP A O 1
ATOM 822 N N . VAL A 1 106 ? -6.688 -29.781 -5.766 1 91.06 106 VAL A N 1
ATOM 823 C CA . VAL A 1 106 ? -6.762 -29.531 -7.199 1 91.06 106 VAL A CA 1
ATOM 824 C C . VAL A 1 106 ? -7.035 -30.828 -7.949 1 91.06 106 VAL A C 1
ATOM 826 O O . VAL A 1 106 ? -7.812 -30.844 -8.906 1 91.06 106 VAL A O 1
ATOM 829 N N . LYS A 1 107 ? -6.434 -31.938 -7.555 1 92 107 LYS A N 1
ATOM 830 C CA . LYS A 1 107 ? -6.672 -33.25 -8.18 1 92 107 LYS A CA 1
ATOM 831 C C . LYS A 1 107 ? -8.117 -33.688 -7.992 1 92 107 LYS A C 1
ATOM 833 O O . LYS A 1 107 ? -8.711 -34.312 -8.883 1 92 107 LYS A O 1
ATOM 838 N N . ALA A 1 108 ? -8.609 -33.375 -6.812 1 94.19 108 ALA A N 1
ATOM 839 C CA . ALA A 1 108 ? -10.016 -33.688 -6.562 1 94.19 108 ALA A CA 1
ATOM 840 C C . ALA A 1 108 ? -10.922 -32.938 -7.531 1 94.19 108 ALA A C 1
ATOM 842 O O . ALA A 1 108 ? -11.961 -33.469 -7.941 1 94.19 108 ALA A O 1
ATOM 843 N N . VAL A 1 109 ? -10.57 -31.703 -7.875 1 96.25 109 VAL A N 1
ATOM 844 C CA . VAL A 1 109 ? -11.328 -30.922 -8.844 1 96.25 109 VAL A CA 1
ATOM 845 C C . VAL A 1 109 ? -11.289 -31.594 -10.211 1 96.25 109 VAL A C 1
ATOM 847 O O . VAL A 1 109 ? -12.305 -31.688 -10.898 1 96.25 109 VAL A O 1
ATOM 850 N N . GLU A 1 110 ? -10.133 -32.094 -10.648 1 95.5 110 GLU A N 1
ATOM 851 C CA . GLU A 1 110 ? -10 -32.812 -11.906 1 95.5 110 GLU A CA 1
ATOM 852 C C . GLU A 1 110 ? -10.93 -34.031 -11.945 1 95.5 110 GLU A C 1
ATOM 854 O O . GLU A 1 110 ? -11.648 -34.219 -12.938 1 95.5 110 GLU A O 1
ATOM 859 N N . TYR A 1 111 ? -10.898 -34.781 -10.844 1 95.56 111 TYR A N 1
ATOM 860 C CA . TYR A 1 111 ? -11.727 -35.969 -10.781 1 95.56 111 TYR A CA 1
ATOM 861 C C . TYR A 1 111 ? -13.203 -35.594 -10.789 1 95.56 111 TYR A C 1
ATOM 863 O O . TYR A 1 111 ? -14.023 -36.312 -11.359 1 95.56 111 TYR A O 1
ATOM 871 N N . TYR A 1 112 ? -13.555 -34.531 -10.117 1 96.19 112 TYR A N 1
ATOM 872 C CA . TYR A 1 112 ? -14.938 -34.062 -10.141 1 96.19 112 TYR A CA 1
ATOM 873 C C . TYR A 1 112 ? -15.367 -33.719 -11.562 1 96.19 112 TYR A C 1
ATOM 875 O O . TYR A 1 112 ? -16.469 -34.094 -11.984 1 96.19 112 TYR A O 1
ATOM 883 N N . ILE A 1 113 ? -14.539 -33.031 -12.344 1 97.25 113 ILE A N 1
ATOM 884 C CA . ILE A 1 113 ? -14.836 -32.688 -13.727 1 97.25 113 ILE A CA 1
ATOM 885 C C . ILE A 1 113 ? -14.961 -33.938 -14.562 1 97.25 113 ILE A C 1
ATOM 887 O O . ILE A 1 113 ? -15.852 -34.062 -15.406 1 97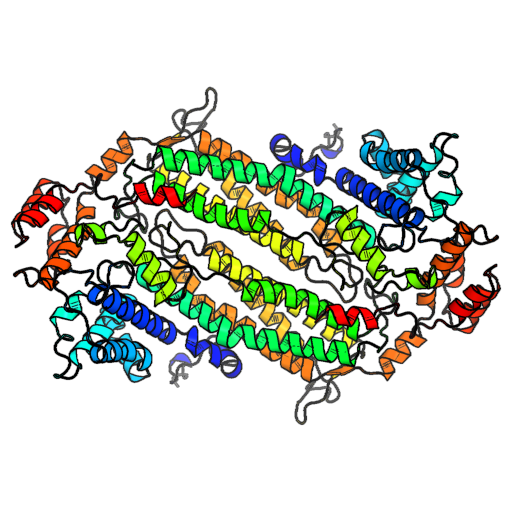.25 113 ILE A O 1
ATOM 891 N N . ASP A 1 114 ? -14.062 -34.969 -14.305 1 96.62 114 ASP A N 1
ATOM 892 C CA . ASP A 1 114 ? -14.156 -36.281 -14.977 1 96.62 114 ASP A CA 1
ATOM 893 C C . ASP A 1 114 ? -15.531 -36.906 -14.758 1 96.62 114 ASP A C 1
ATOM 895 O O . ASP A 1 114 ? -16.141 -37.438 -15.695 1 96.62 114 ASP A O 1
ATOM 899 N N . ASP A 1 115 ? -15.977 -36.844 -13.492 1 96.69 115 ASP A N 1
ATOM 900 C CA . ASP A 1 115 ? -17.281 -37.406 -13.156 1 96.69 115 ASP A CA 1
ATOM 901 C C . ASP A 1 115 ? -18.391 -36.688 -13.953 1 96.69 115 ASP A C 1
ATOM 903 O O . ASP A 1 115 ? -19.328 -37.344 -14.406 1 96.69 115 ASP A O 1
ATOM 907 N N . GLN A 1 116 ? -18.297 -35.375 -14.039 1 96.31 116 GLN A N 1
ATOM 908 C CA . GLN A 1 116 ? -19.312 -34.625 -14.781 1 96.31 116 GLN A CA 1
ATOM 909 C C . GLN A 1 116 ? -19.266 -34.969 -16.266 1 96.31 116 GLN A C 1
ATOM 911 O O . GLN A 1 116 ? -20.312 -35.031 -16.922 1 96.31 116 GLN A O 1
ATOM 916 N N . ILE A 1 117 ? -18.078 -35.125 -16.844 1 96.5 117 ILE A N 1
ATOM 917 C CA . ILE A 1 117 ? -17.906 -35.5 -18.234 1 96.5 117 ILE A CA 1
ATOM 918 C C . ILE A 1 117 ? -18.594 -36.844 -18.484 1 96.5 117 ILE A C 1
ATOM 920 O O . ILE A 1 117 ? -19.25 -37.031 -19.516 1 96.5 117 ILE A O 1
ATOM 924 N N . ASP A 1 118 ? -18.469 -37.812 -17.547 1 96.12 118 ASP A N 1
ATOM 925 C CA . ASP A 1 118 ? -19.094 -39.125 -17.656 1 96.12 118 ASP A CA 1
ATOM 926 C C . ASP A 1 118 ? -20.609 -39.031 -17.703 1 96.12 118 ASP A C 1
ATOM 928 O O . ASP A 1 118 ? -21.281 -39.906 -18.234 1 96.12 118 ASP A O 1
ATOM 932 N N . LYS A 1 119 ? -21.141 -37.938 -17.188 1 95.06 119 LYS A N 1
ATOM 933 C CA . LYS A 1 119 ? -22.578 -37.75 -17.094 1 95.06 119 LYS A CA 1
ATOM 934 C C . LYS A 1 119 ? -23.125 -37 -18.297 1 95.06 119 LYS A C 1
ATOM 936 O O . LYS A 1 119 ? -24.328 -36.719 -18.391 1 95.06 119 LYS A O 1
ATOM 941 N N . ALA A 1 120 ? -22.25 -36.625 -19.203 1 95.75 120 ALA A N 1
ATOM 942 C CA . ALA A 1 120 ? -22.672 -35.812 -20.344 1 95.75 120 ALA A CA 1
ATOM 943 C C . ALA A 1 120 ? -23.703 -36.562 -21.203 1 95.75 120 ALA A C 1
ATOM 945 O O . ALA A 1 120 ? -23.578 -37.781 -21.391 1 95.75 120 ALA A O 1
ATOM 946 N N . PRO A 1 121 ? -24.75 -35.844 -21.719 1 95.5 121 PRO A N 1
ATOM 947 C CA . PRO A 1 121 ? -25.703 -36.5 -22.641 1 95.5 121 PRO A CA 1
ATOM 948 C C . PRO A 1 121 ? -25.016 -37.094 -23.859 1 95.5 121 PRO A C 1
ATOM 950 O O . PRO A 1 121 ? -24.047 -36.531 -24.375 1 95.5 121 PRO A O 1
ATOM 953 N N . ALA A 1 122 ? -25.641 -38.094 -24.453 1 93.75 122 ALA A N 1
ATOM 954 C CA . ALA A 1 122 ? -25.062 -38.812 -25.562 1 93.75 122 ALA A CA 1
ATOM 955 C C . ALA A 1 122 ? -24.953 -37.938 -26.812 1 93.75 122 ALA A C 1
ATOM 957 O O . ALA A 1 122 ? -24.109 -38.156 -27.672 1 93.75 122 ALA A O 1
ATOM 958 N N . GLU A 1 123 ? -25.828 -36.938 -26.844 1 94.75 123 GLU A N 1
ATOM 959 C CA . GLU A 1 123 ? -25.859 -36.062 -28.016 1 94.75 123 GLU A CA 1
ATOM 960 C C . GLU A 1 123 ? -24.594 -35.188 -28.094 1 94.75 123 GLU A C 1
ATOM 962 O O . GLU A 1 123 ? -24.25 -34.688 -29.172 1 94.75 123 GLU A O 1
ATOM 967 N N . LEU A 1 124 ? -23.875 -35.031 -26.953 1 96.25 124 LEU A N 1
ATOM 968 C CA . LEU A 1 124 ? -22.641 -34.281 -26.922 1 96.25 124 LEU A CA 1
ATOM 969 C C . LEU A 1 124 ? -21.453 -35.188 -27.234 1 96.25 124 LEU A C 1
ATOM 971 O O . LEU A 1 124 ? -20.703 -35.562 -26.328 1 96.25 124 LEU A O 1
ATOM 975 N N . THR A 1 125 ? -21.188 -35.438 -28.453 1 93.44 125 THR A N 1
ATOM 976 C CA . THR A 1 125 ? -20.328 -36.531 -28.922 1 93.44 125 THR A CA 1
ATOM 977 C C . THR A 1 125 ? -18.859 -36.25 -28.625 1 93.44 125 THR A C 1
ATOM 979 O O . THR A 1 125 ? -18.062 -37.156 -28.438 1 93.44 125 THR A O 1
ATOM 982 N N . ASN A 1 126 ? -18.5 -34.938 -28.578 1 93.62 126 ASN A N 1
ATOM 983 C CA . ASN A 1 126 ? -17.094 -34.594 -28.328 1 93.62 126 ASN A CA 1
ATOM 984 C C . ASN A 1 126 ? -16.766 -34.594 -26.844 1 93.62 126 ASN A C 1
ATOM 986 O O . ASN A 1 126 ? -15.609 -34.469 -26.453 1 93.62 126 ASN A O 1
ATOM 990 N N . ILE A 1 127 ? -17.828 -34.688 -25.938 1 95.62 127 ILE A N 1
ATOM 991 C CA . ILE A 1 127 ? -17.641 -34.844 -24.5 1 95.62 127 ILE A CA 1
ATOM 992 C C . ILE A 1 127 ? -17.656 -36.344 -24.156 1 95.62 127 ILE A C 1
ATOM 994 O O . ILE A 1 127 ? -18.734 -36.906 -23.922 1 95.62 127 ILE A O 1
ATOM 998 N N . ASN A 1 128 ? -16.516 -36.906 -24.094 1 92.38 128 ASN A N 1
ATOM 999 C CA . ASN A 1 128 ? -16.391 -38.344 -23.891 1 92.38 128 ASN A CA 1
ATOM 1000 C C . ASN A 1 128 ? -15.188 -38.688 -23.031 1 92.38 128 ASN A C 1
ATOM 1002 O O . ASN A 1 128 ? -14.508 -37.812 -22.516 1 92.38 128 ASN A O 1
ATOM 1006 N N . ASP A 1 129 ? -14.906 -39.938 -22.844 1 91.06 129 ASP A N 1
ATOM 1007 C CA . ASP A 1 129 ? -13.867 -40.406 -21.938 1 91.06 129 ASP A CA 1
ATOM 1008 C C . ASP A 1 129 ? -12.484 -39.938 -22.375 1 91.06 129 ASP A C 1
ATOM 1010 O O . ASP A 1 129 ? -11.641 -39.625 -21.531 1 91.06 129 ASP A O 1
ATOM 1014 N N . GLU A 1 130 ? -12.234 -39.844 -23.609 1 88.56 130 GLU A N 1
ATOM 1015 C CA . GLU A 1 130 ? -10.938 -39.438 -24.141 1 88.56 130 GLU A CA 1
ATOM 1016 C C . GLU A 1 130 ? -10.641 -37.969 -23.781 1 88.56 130 GLU A C 1
ATOM 1018 O O . GLU A 1 130 ? -9.477 -37.594 -23.656 1 88.56 130 GLU A O 1
ATOM 1023 N N . LEU A 1 131 ? -11.734 -37.219 -23.609 1 92.31 131 LEU A N 1
ATOM 1024 C CA . LEU A 1 131 ? -11.594 -35.812 -23.312 1 92.31 131 LEU A CA 1
ATOM 1025 C C . LEU A 1 131 ? -10.984 -35.594 -21.938 1 92.31 131 LEU A C 1
ATOM 1027 O O . LEU A 1 131 ? -10.406 -34.531 -21.672 1 92.31 131 LEU A O 1
ATOM 1031 N N . LYS A 1 132 ? -11.078 -36.562 -21.031 1 93.62 132 LYS A N 1
ATOM 1032 C CA . LYS A 1 132 ? -10.609 -36.438 -19.656 1 93.62 132 LYS A CA 1
ATOM 1033 C C . LYS A 1 132 ? -9.102 -36.188 -19.609 1 93.62 132 LYS A C 1
ATOM 1035 O O . LYS A 1 132 ? -8.617 -35.5 -18.688 1 93.62 132 LYS A O 1
ATOM 1040 N N . THR A 1 133 ? -8.383 -36.625 -20.688 1 93.44 133 THR A N 1
ATOM 1041 C CA . THR A 1 133 ? -6.949 -36.406 -20.797 1 93.44 133 THR A CA 1
ATOM 1042 C C . THR A 1 133 ? -6.648 -34.938 -20.984 1 93.44 133 THR A C 1
ATOM 1044 O O . THR A 1 133 ? -5.543 -34.469 -20.688 1 93.44 133 THR A O 1
ATOM 1047 N N . LEU A 1 134 ? -7.645 -34.156 -21.422 1 94.94 134 LEU A N 1
ATOM 1048 C CA . LEU A 1 134 ? -7.469 -32.719 -21.672 1 94.94 134 LEU A CA 1
ATOM 1049 C C . LEU A 1 134 ? -7.59 -31.922 -20.375 1 94.94 134 LEU A C 1
ATOM 1051 O O . LEU A 1 134 ? -7.129 -30.781 -20.297 1 94.94 134 LEU A O 1
ATOM 1055 N N . VAL A 1 135 ? -8.305 -32.5 -19.328 1 95.56 135 VAL A N 1
ATOM 1056 C CA . VAL A 1 135 ? -8.422 -31.844 -18.047 1 95.56 135 VAL A CA 1
ATOM 1057 C C . VAL A 1 135 ? -7.039 -31.625 -17.438 1 95.56 135 VAL A C 1
ATOM 1059 O O . VAL A 1 135 ? -6.227 -32.531 -17.375 1 95.56 135 VAL A O 1
ATOM 1062 N N . HIS A 1 136 ? -6.672 -30.344 -17.062 1 96.5 136 HIS A N 1
ATOM 1063 C CA . HIS A 1 136 ? -5.426 -30 -16.391 1 96.5 136 HIS A CA 1
ATOM 1064 C C . HIS A 1 136 ? -4.227 -30.188 -17.312 1 96.5 136 HIS A C 1
ATOM 1066 O O . HIS A 1 136 ? -3.105 -30.391 -16.844 1 96.5 136 HIS A O 1
ATOM 1072 N N . PHE A 1 137 ? -4.5 -30.156 -18.609 1 95.56 137 PHE A N 1
ATOM 1073 C CA . PHE A 1 137 ? -3.451 -30.391 -19.609 1 95.56 137 PHE A CA 1
ATOM 1074 C C . PHE A 1 137 ? -2.35 -29.344 -19.469 1 95.56 137 PHE A C 1
ATOM 1076 O O . PHE A 1 137 ? -2.623 -28.141 -19.5 1 95.56 137 PHE A O 1
ATOM 1083 N N . ALA A 1 138 ? -1.077 -29.766 -19.312 1 95.69 138 ALA A N 1
ATOM 1084 C CA . ALA A 1 138 ? 0.148 -28.969 -19.25 1 95.69 138 ALA A CA 1
ATOM 1085 C C . ALA A 1 138 ? 0.107 -27.984 -18.094 1 95.69 138 ALA A C 1
ATOM 1087 O O . ALA A 1 138 ? 0.726 -26.922 -18.172 1 95.69 138 ALA A O 1
ATOM 1088 N N . CYS A 1 139 ? -0.708 -28.281 -17.094 1 96.12 139 CYS A N 1
ATOM 1089 C CA . CYS A 1 139 ? -0.867 -27.359 -15.977 1 96.12 139 CYS A CA 1
ATOM 1090 C C . CYS A 1 139 ? -0.281 -27.953 -14.703 1 96.12 139 CYS A C 1
ATOM 1092 O O . CYS A 1 139 ? -0.262 -29.172 -14.523 1 96.12 139 CYS A O 1
ATOM 1094 N N . THR A 1 140 ? 0.325 -27.094 -13.906 1 94.94 140 THR A N 1
ATOM 1095 C CA . THR A 1 140 ? 0.562 -27.406 -12.508 1 94.94 140 THR A CA 1
ATOM 1096 C C . THR A 1 140 ? -0.606 -26.938 -11.641 1 94.94 140 THR A C 1
ATOM 1098 O O . THR A 1 140 ? -1.495 -26.234 -12.125 1 94.94 140 THR A O 1
ATOM 1101 N N . SER A 1 141 ? -0.623 -27.359 -10.328 1 94.06 141 SER A N 1
ATOM 1102 C CA . SER A 1 141 ? -1.645 -26.891 -9.391 1 94.06 141 SER A CA 1
ATOM 1103 C C . SER A 1 141 ? -1.672 -25.375 -9.305 1 94.06 141 SER A C 1
ATOM 1105 O O . SER A 1 141 ? -2.74 -24.766 -9.18 1 94.06 141 SER A O 1
ATOM 1107 N N . GLU A 1 142 ? -0.501 -24.766 -9.461 1 95 142 GLU A N 1
ATOM 1108 C CA . GLU A 1 142 ? -0.427 -23.312 -9.297 1 95 142 GLU A CA 1
ATOM 1109 C C . GLU A 1 142 ? -0.937 -22.578 -10.531 1 95 142 GLU A C 1
ATOM 1111 O O . GLU A 1 142 ? -1.342 -21.422 -10.453 1 95 142 GLU A O 1
ATOM 1116 N N . ASP A 1 143 ? -0.905 -23.203 -11.68 1 97.81 143 ASP A N 1
ATOM 1117 C CA . ASP A 1 143 ? -1.549 -22.625 -12.852 1 97.81 143 ASP A CA 1
ATOM 1118 C C . ASP A 1 143 ? -3.047 -22.438 -12.625 1 97.81 143 ASP A C 1
ATOM 1120 O O . ASP A 1 143 ? -3.652 -21.5 -13.148 1 97.81 143 ASP A O 1
ATOM 1124 N N . ILE A 1 144 ? -3.639 -23.328 -11.844 1 98 144 ILE A N 1
ATOM 1125 C CA . ILE A 1 144 ? -5.062 -23.281 -11.531 1 98 144 ILE A CA 1
ATOM 1126 C C . ILE A 1 144 ? -5.305 -22.391 -10.312 1 98 144 ILE A C 1
ATOM 1128 O O . ILE A 1 144 ? -6.164 -21.516 -10.336 1 98 144 ILE A O 1
ATOM 1132 N N . ASN A 1 145 ? -4.52 -22.547 -9.258 1 97.31 145 ASN A N 1
ATOM 1133 C CA . ASN A 1 145 ? -4.762 -21.953 -7.953 1 97.31 145 ASN A CA 1
ATOM 1134 C C . ASN A 1 145 ? -4.664 -20.422 -8.016 1 97.31 145 ASN A C 1
ATOM 1136 O O . ASN A 1 145 ? -5.531 -19.719 -7.488 1 97.31 145 ASN A O 1
ATOM 1140 N N . ASN A 1 146 ? -3.582 -19.891 -8.648 1 98.12 146 ASN A N 1
ATOM 1141 C CA . ASN A 1 146 ? -3.396 -18.453 -8.633 1 98.12 146 ASN A CA 1
ATOM 1142 C C . ASN A 1 146 ? -4.535 -17.734 -9.352 1 98.12 146 ASN A C 1
ATOM 1144 O O . ASN A 1 146 ? -4.98 -16.672 -8.914 1 98.12 146 ASN A O 1
ATOM 1148 N N . LEU A 1 147 ? -4.984 -18.328 -10.453 1 98.75 147 LEU A N 1
ATOM 1149 C CA . LEU A 1 147 ? -6.094 -17.734 -11.188 1 98.75 147 LEU A CA 1
ATOM 1150 C C . LEU A 1 147 ? -7.387 -17.812 -10.391 1 98.75 147 LEU A C 1
ATOM 1152 O O . LEU A 1 147 ? -8.156 -16.859 -10.344 1 98.75 147 LEU A O 1
ATOM 1156 N N . SER A 1 148 ? -7.652 -18.969 -9.805 1 98.56 148 SER A N 1
ATOM 1157 C CA . SER A 1 148 ? -8.852 -19.188 -9.008 1 98.56 148 SER A CA 1
ATOM 1158 C C . SER A 1 148 ? -8.906 -18.219 -7.828 1 98.56 148 SER A C 1
ATOM 1160 O O . SER A 1 148 ? -9.938 -17.594 -7.578 1 98.56 148 SER A O 1
ATOM 1162 N N . ILE A 1 149 ? -7.812 -18.078 -7.121 1 98.38 149 ILE A N 1
ATOM 1163 C CA . ILE A 1 149 ? -7.738 -17.203 -5.953 1 98.38 149 ILE A CA 1
ATOM 1164 C C . ILE A 1 149 ? -7.922 -15.75 -6.387 1 98.38 149 ILE A C 1
ATOM 1166 O O . ILE A 1 149 ? -8.648 -14.984 -5.738 1 98.38 149 ILE A O 1
ATOM 1170 N N . ALA A 1 150 ? -7.227 -15.336 -7.488 1 98.75 150 ALA A N 1
ATOM 1171 C CA . ALA A 1 150 ? -7.367 -13.969 -7.984 1 98.75 150 ALA A CA 1
ATOM 1172 C C . ALA A 1 150 ? -8.82 -13.656 -8.305 1 98.75 150 ALA A C 1
ATOM 1174 O O . ALA A 1 150 ? -9.32 -12.578 -7.973 1 98.75 150 ALA A O 1
ATOM 1175 N N . ARG A 1 151 ? -9.492 -14.562 -8.961 1 98.62 151 ARG A N 1
ATOM 1176 C CA . ARG A 1 151 ? -10.891 -14.344 -9.305 1 98.62 151 ARG A CA 1
ATOM 1177 C C . ARG A 1 151 ? -11.758 -14.297 -8.047 1 98.62 151 ARG A C 1
ATOM 1179 O O . ARG A 1 151 ? -12.68 -13.477 -7.957 1 98.62 151 ARG A O 1
ATOM 1186 N N . CYS A 1 152 ? -11.5 -15.227 -7.102 1 98.5 152 CYS A N 1
ATOM 1187 C CA . CYS A 1 152 ? -12.227 -15.219 -5.836 1 98.5 152 CYS A CA 1
ATOM 1188 C C . CYS A 1 152 ? -12.086 -13.867 -5.137 1 98.5 152 CYS A C 1
ATOM 1190 O O . CYS A 1 152 ? -13.078 -13.266 -4.738 1 98.5 152 CYS A O 1
ATOM 1192 N N . VAL A 1 153 ? -10.859 -13.359 -5.004 1 98.75 153 VAL A N 1
ATOM 1193 C CA . VAL A 1 153 ? -10.586 -12.109 -4.305 1 98.75 153 VAL A CA 1
ATOM 1194 C C . VAL A 1 153 ? -11.227 -10.945 -5.062 1 98.75 153 VAL A C 1
ATOM 1196 O O . VAL A 1 153 ? -11.867 -10.086 -4.461 1 98.75 153 VAL A O 1
ATOM 1199 N N . LYS A 1 154 ? -11.031 -10.922 -6.395 1 98.62 154 LYS A N 1
ATOM 1200 C CA . LYS A 1 154 ? -11.617 -9.875 -7.223 1 98.62 154 LYS A CA 1
ATOM 1201 C C . LYS A 1 154 ? -13.125 -9.805 -7.039 1 98.62 154 LYS A C 1
ATOM 1203 O O . LYS A 1 154 ? -13.68 -8.719 -6.836 1 98.62 154 LYS A O 1
ATOM 1208 N N . ASN A 1 155 ? -13.805 -10.938 -7.113 1 98.25 155 ASN A N 1
ATOM 1209 C CA . ASN A 1 155 ? -15.258 -10.977 -6.98 1 98.25 155 ASN A CA 1
ATOM 1210 C C . ASN A 1 155 ? -15.695 -10.586 -5.57 1 98.25 155 ASN A C 1
ATOM 1212 O O . ASN A 1 155 ? -16.703 -9.906 -5.402 1 98.25 155 ASN A O 1
ATOM 1216 N N . ALA A 1 156 ? -14.961 -11.07 -4.535 1 98.44 156 ALA A N 1
ATOM 1217 C CA . ALA A 1 156 ? -15.281 -10.695 -3.158 1 98.44 156 ALA A CA 1
ATOM 1218 C C . ALA A 1 156 ? -15.18 -9.188 -2.963 1 98.44 156 ALA A C 1
ATOM 1220 O O . ALA A 1 156 ? -16.031 -8.586 -2.303 1 98.44 156 ALA A O 1
ATOM 1221 N N . MET A 1 157 ? -14.117 -8.617 -3.514 1 98.62 157 MET A N 1
ATOM 1222 C CA . MET A 1 157 ? -13.93 -7.172 -3.402 1 98.62 157 MET A CA 1
ATOM 1223 C C . MET A 1 157 ? -15.031 -6.418 -4.145 1 98.62 157 MET A C 1
ATOM 1225 O O . MET A 1 157 ? -15.648 -5.512 -3.588 1 98.62 157 MET A O 1
ATOM 1229 N N . GLU A 1 158 ? -15.336 -6.785 -5.398 1 98.38 158 GLU A N 1
ATOM 1230 C CA . GLU A 1 158 ? -16.219 -6.035 -6.281 1 98.38 158 GLU A CA 1
ATOM 1231 C C . GLU A 1 158 ? -17.688 -6.199 -5.859 1 98.38 158 GLU A C 1
ATOM 1233 O O . GLU A 1 158 ? -18.469 -5.266 -5.992 1 98.38 158 GLU A O 1
ATOM 1238 N N . ASN A 1 159 ? -18.016 -7.383 -5.297 1 98.19 159 ASN A N 1
ATOM 1239 C CA . ASN A 1 159 ? -19.438 -7.676 -5.094 1 98.19 159 ASN A CA 1
ATOM 1240 C C . ASN A 1 159 ? -19.828 -7.559 -3.627 1 98.19 159 ASN A C 1
ATOM 1242 O O . ASN A 1 159 ? -21.016 -7.473 -3.303 1 98.19 159 ASN A O 1
ATOM 1246 N N . VAL A 1 160 ? -18.844 -7.543 -2.729 1 98.38 160 VAL A N 1
ATOM 1247 C CA . VAL A 1 160 ? -19.219 -7.578 -1.318 1 98.38 160 VAL A CA 1
ATOM 1248 C C . VAL A 1 160 ? -18.547 -6.426 -0.576 1 98.38 160 VAL A C 1
ATOM 1250 O O . VAL A 1 160 ? -19.219 -5.5 -0.115 1 98.38 160 VAL A O 1
ATOM 1253 N N . TRP A 1 161 ? -17.188 -6.383 -0.526 1 98.69 161 TRP A N 1
ATOM 1254 C CA . TRP A 1 161 ? -16.469 -5.457 0.342 1 98.69 161 TRP A CA 1
ATOM 1255 C C . TRP A 1 161 ? -16.625 -4.023 -0.156 1 98.69 161 TRP A C 1
ATOM 1257 O O . TRP A 1 161 ? -16.969 -3.123 0.612 1 98.69 161 TRP A O 1
ATOM 1267 N N . THR A 1 162 ? -16.375 -3.771 -1.523 1 98.75 162 THR A N 1
ATOM 1268 C CA . THR A 1 162 ? -16.328 -2.42 -2.066 1 98.75 162 THR A CA 1
ATOM 1269 C C . THR A 1 162 ? -17.703 -1.76 -1.984 1 98.75 162 THR A C 1
ATOM 1271 O O . THR A 1 162 ? -17.812 -0.581 -1.644 1 98.75 162 THR A O 1
ATOM 1274 N N . PRO A 1 163 ? -18.797 -2.465 -2.287 1 98.5 163 PRO A N 1
ATOM 1275 C CA . PRO A 1 163 ? -20.109 -1.844 -2.133 1 98.5 163 PRO A CA 1
ATOM 1276 C C . PRO A 1 163 ? -20.391 -1.396 -0.7 1 98.5 163 PRO A C 1
ATOM 1278 O O . PRO A 1 163 ? -20.953 -0.32 -0.483 1 98.5 163 PRO A O 1
ATOM 1281 N N . GLU A 1 164 ? -20.031 -2.221 0.315 1 98.19 164 GLU A N 1
ATOM 1282 C CA . GLU A 1 164 ? -20.219 -1.839 1.71 1 98.19 164 GLU A CA 1
ATOM 1283 C C . GLU A 1 164 ? -19.344 -0.651 2.088 1 98.19 164 GLU A C 1
ATOM 1285 O O . GLU A 1 164 ? -19.766 0.22 2.854 1 98.19 164 GLU A O 1
ATOM 1290 N N . PHE A 1 165 ? -18.094 -0.648 1.601 1 98.62 165 PHE A N 1
ATOM 1291 C CA . PHE A 1 165 ? -17.172 0.47 1.783 1 98.62 165 PHE A CA 1
ATOM 1292 C C . PHE A 1 165 ? -17.75 1.749 1.193 1 98.62 165 PHE A C 1
ATOM 1294 O O . PHE A 1 165 ? -17.766 2.793 1.851 1 98.62 165 PHE A O 1
ATOM 1301 N N . LYS A 1 166 ? -18.297 1.701 -0.041 1 98.62 166 LYS A N 1
ATOM 1302 C CA . LYS A 1 166 ? -18.906 2.838 -0.724 1 98.62 166 LYS A CA 1
ATOM 1303 C C . LYS A 1 166 ? -20.125 3.338 0.033 1 98.62 166 LYS A C 1
ATOM 1305 O O . LYS A 1 166 ? -20.406 4.539 0.054 1 98.62 166 LYS A O 1
ATOM 1310 N N . ARG A 1 167 ? -20.906 2.418 0.601 1 98.56 167 ARG A N 1
ATOM 1311 C CA . ARG A 1 167 ? -22.078 2.795 1.381 1 98.56 167 ARG A CA 1
ATOM 1312 C C . ARG A 1 167 ? -21.688 3.717 2.535 1 98.56 167 ARG A C 1
ATOM 1314 O O . ARG A 1 167 ? -22.406 4.676 2.832 1 98.56 167 ARG A O 1
ATOM 1321 N N . ILE A 1 168 ? -20.594 3.43 3.213 1 98.69 168 ILE A N 1
ATOM 1322 C CA . ILE A 1 168 ? -20.109 4.254 4.312 1 98.69 168 ILE A CA 1
ATOM 1323 C C . ILE A 1 168 ? -19.703 5.629 3.787 1 98.69 168 ILE A C 1
ATOM 1325 O O . ILE A 1 168 ? -20.047 6.656 4.371 1 98.69 168 ILE A O 1
ATOM 1329 N N . ILE A 1 169 ? -18.906 5.668 2.666 1 98.69 169 ILE A N 1
ATOM 1330 C CA . ILE A 1 169 ? -18.469 6.926 2.068 1 98.69 169 ILE A CA 1
ATOM 1331 C C . ILE A 1 169 ? -19.688 7.773 1.711 1 98.69 169 ILE A C 1
ATOM 1333 O O . ILE A 1 169 ? -19.734 8.969 2.023 1 98.69 169 ILE A O 1
ATOM 1337 N N . ASP A 1 170 ? -20.719 7.145 1.09 1 98.5 170 ASP A N 1
ATOM 1338 C CA . ASP A 1 170 ? -21.922 7.852 0.67 1 98.5 170 ASP A CA 1
ATOM 1339 C C . ASP A 1 170 ? -22.688 8.406 1.873 1 98.5 170 ASP A C 1
ATOM 1341 O O . ASP A 1 170 ? -23.188 9.531 1.828 1 98.5 170 ASP A O 1
ATOM 1345 N N . HIS A 1 171 ? -22.797 7.617 2.922 1 98.5 171 HIS A N 1
ATOM 1346 C CA . HIS A 1 171 ? -23.469 8.078 4.133 1 98.5 171 HIS A CA 1
ATOM 1347 C C . HIS A 1 171 ? -22.75 9.289 4.73 1 98.5 171 HIS A C 1
ATOM 1349 O O . HIS A 1 171 ? -23.391 10.281 5.074 1 98.5 171 HIS A O 1
ATOM 1355 N N . LEU A 1 172 ? -21.422 9.18 4.902 1 98.69 172 LEU A N 1
ATOM 1356 C CA . LEU A 1 172 ? -20.641 10.281 5.445 1 98.69 172 LEU A CA 1
ATOM 1357 C C . LEU A 1 172 ? -20.766 11.523 4.574 1 98.69 172 LEU A C 1
ATOM 1359 O O . LEU A 1 172 ? -20.875 12.641 5.09 1 98.69 172 LEU A O 1
ATOM 1363 N N . ALA A 1 173 ? -20.688 11.344 3.236 1 98.44 173 ALA A N 1
ATOM 1364 C CA . ALA A 1 173 ? -20.828 12.469 2.309 1 98.44 173 ALA A CA 1
ATOM 1365 C C . ALA A 1 173 ? -22.188 13.133 2.457 1 98.44 173 ALA A C 1
ATOM 1367 O O . ALA A 1 173 ? -22.281 14.367 2.434 1 98.44 173 ALA A O 1
ATOM 1368 N N . GLY A 1 174 ? -23.297 12.344 2.527 1 98.31 174 GLY A N 1
ATOM 1369 C CA . GLY A 1 174 ? -24.625 12.891 2.764 1 98.31 174 GLY A CA 1
ATOM 1370 C C . GLY A 1 174 ? -24.719 13.688 4.051 1 98.31 174 GLY A C 1
ATOM 1371 O O . GLY A 1 174 ? -25.297 14.773 4.074 1 98.31 174 GLY A O 1
ATOM 1372 N N . LYS A 1 175 ? -24.156 13.141 5.121 1 98.5 175 LYS A N 1
ATOM 1373 C CA . LYS A 1 175 ? -24.172 13.828 6.41 1 98.5 175 LYS A CA 1
ATOM 1374 C C . LYS A 1 175 ? -23.297 15.078 6.383 1 98.5 175 LYS A C 1
ATOM 1376 O O . LYS A 1 175 ? -23.625 16.078 7.027 1 98.5 175 LYS A O 1
ATOM 1381 N N . ALA A 1 176 ? -22.109 14.953 5.73 1 98.44 176 ALA A N 1
ATOM 1382 C CA . ALA A 1 176 ? -21.266 16.141 5.559 1 98.44 176 ALA A CA 1
ATOM 1383 C C . ALA A 1 176 ? -22.047 17.281 4.93 1 98.44 176 ALA A C 1
ATOM 1385 O O . ALA A 1 176 ? -21.938 18.438 5.363 1 98.44 176 ALA A O 1
ATOM 1386 N N . GLU A 1 177 ? -22.828 17 3.889 1 98 177 GLU A N 1
ATOM 1387 C CA . GLU A 1 177 ? -23.656 18 3.232 1 98 177 GLU A CA 1
ATOM 1388 C C . GLU A 1 177 ? -24.766 18.5 4.16 1 98 177 GLU A C 1
ATOM 1390 O O . GLU A 1 177 ? -25.031 19.703 4.23 1 98 177 GLU A O 1
ATOM 1395 N N . GLU A 1 178 ? -25.438 17.594 4.863 1 98.12 178 GLU A N 1
ATOM 1396 C CA . GLU A 1 178 ? -26.516 17.938 5.781 1 98.12 178 GLU A CA 1
ATOM 1397 C C . GLU A 1 178 ? -26.031 18.891 6.871 1 98.12 178 GLU A C 1
ATOM 1399 O O . GLU A 1 178 ? -26.75 19.812 7.258 1 98.12 178 GLU A O 1
ATOM 1404 N N . PHE A 1 179 ? -24.844 18.641 7.363 1 98.25 179 PHE A N 1
ATOM 1405 C CA . PHE A 1 179 ? -24.359 19.391 8.516 1 98.25 179 PHE A CA 1
ATOM 1406 C C . PHE A 1 179 ? -23.312 20.422 8.094 1 98.25 179 PHE A C 1
ATOM 1408 O O . PHE A 1 179 ? -22.516 20.875 8.914 1 98.25 179 PHE A O 1
ATOM 1415 N N . LYS A 1 180 ? -23.172 20.812 6.793 1 97.88 180 LYS A N 1
ATOM 1416 C CA . LYS A 1 180 ? -22.094 21.625 6.266 1 97.88 180 LYS A CA 1
ATOM 1417 C C . LYS A 1 180 ? -22.047 22.984 6.965 1 97.88 180 LYS A C 1
ATOM 1419 O O . LYS A 1 180 ? -20.969 23.578 7.109 1 97.88 180 LYS A O 1
ATOM 1424 N N . ASP A 1 181 ? -23.266 23.484 7.527 1 98.06 181 ASP A N 1
ATOM 1425 C CA . ASP A 1 181 ? -23.328 24.812 8.133 1 98.06 181 ASP A CA 1
ATOM 1426 C C . ASP A 1 181 ? -23.438 24.719 9.656 1 98.06 181 ASP A C 1
ATOM 1428 O O . ASP A 1 181 ? -23.641 25.734 10.336 1 98.06 181 ASP A O 1
ATOM 1432 N N . MET A 1 182 ? -23.344 23.5 10.242 1 98.25 182 MET A N 1
ATOM 1433 C CA . MET A 1 182 ? -23.453 23.328 11.688 1 98.25 182 MET A CA 1
ATOM 1434 C C . MET A 1 182 ? -22.125 23.578 12.383 1 98.25 182 MET A C 1
ATOM 1436 O O . MET A 1 182 ? -21.219 22.734 12.344 1 98.25 182 MET A O 1
ATOM 1440 N N . PRO A 1 183 ? -22.016 24.75 13.031 1 98.38 183 PRO A N 1
ATOM 1441 C CA . PRO A 1 183 ? -20.734 25.047 13.68 1 98.38 183 PRO A CA 1
ATOM 1442 C C . PRO A 1 183 ? -20.375 24.047 14.766 1 98.38 183 PRO A C 1
ATOM 1444 O O . PRO A 1 183 ? -21.266 23.469 15.406 1 98.38 183 PRO A O 1
ATOM 1447 N N . LEU A 1 184 ? -19.109 23.766 14.953 1 98.25 184 LEU A N 1
ATOM 1448 C CA . LEU A 1 184 ? -18.578 22.812 15.922 1 98.25 184 LEU A CA 1
ATOM 1449 C C . LEU A 1 184 ? -17.281 23.344 16.531 1 98.25 184 LEU A C 1
ATOM 1451 O O . LEU A 1 184 ? -16.375 23.766 15.812 1 98.25 184 LEU A O 1
ATOM 1455 N N . LEU A 1 185 ? -17.234 23.391 17.891 1 97.44 185 LEU A N 1
ATOM 1456 C CA . LEU A 1 185 ? -15.984 23.719 18.547 1 97.44 185 LEU A CA 1
ATOM 1457 C C . LEU A 1 185 ? -14.93 22.656 18.266 1 97.44 185 LEU A C 1
ATOM 1459 O O . LEU A 1 185 ? -15.156 21.469 18.531 1 97.44 185 LEU A O 1
ATOM 1463 N N . SER A 1 186 ? -13.844 23.016 17.672 1 96.25 186 SER A N 1
ATOM 1464 C CA . SER A 1 186 ? -12.742 22.078 17.453 1 96.25 186 SER A CA 1
ATOM 1465 C C . SER A 1 186 ? -11.914 21.906 18.719 1 96.25 186 SER A C 1
ATOM 1467 O O . SER A 1 186 ? -11.875 22.797 19.578 1 96.25 186 SER A O 1
ATOM 1469 N N . LEU A 1 187 ? -11.32 20.766 18.922 1 94.31 187 LEU A N 1
ATOM 1470 C CA . LEU A 1 187 ? -10.383 20.5 20 1 94.31 187 LEU A CA 1
ATOM 1471 C C . LEU A 1 187 ? -9.031 20.047 19.438 1 94.31 187 LEU A C 1
ATOM 1473 O O . LEU A 1 187 ? -8.969 19.188 18.578 1 94.31 187 LEU A O 1
ATOM 1477 N N . THR A 1 188 ? -7.984 20.688 19.781 1 91.81 188 THR A N 1
ATOM 1478 C CA . THR A 1 188 ? -6.602 20.266 19.578 1 91.81 188 THR A CA 1
ATOM 1479 C C . THR A 1 188 ? -5.961 19.859 20.891 1 91.81 188 THR A C 1
ATOM 1481 O O . THR A 1 188 ? -6.09 20.562 21.906 1 91.81 188 THR A O 1
ATOM 1484 N N . HIS A 1 189 ? -5.312 18.672 20.984 1 89.81 189 HIS A N 1
ATOM 1485 C CA . HIS A 1 189 ? -4.762 18.156 22.219 1 89.81 189 HIS A CA 1
ATOM 1486 C C . HIS A 1 189 ? -5.836 18.047 23.297 1 89.81 189 HIS A C 1
ATOM 1488 O O . HIS A 1 189 ? -5.551 18.25 24.484 1 89.81 189 HIS A O 1
ATOM 1494 N N . GLY A 1 190 ? -7.082 17.906 22.922 1 88.94 190 GLY A N 1
ATOM 1495 C CA . GLY A 1 190 ? -8.203 17.797 23.844 1 88.94 190 GLY A CA 1
ATOM 1496 C C . GLY A 1 190 ? -8.656 19.141 24.391 1 88.94 190 GLY A C 1
ATOM 1497 O O . GLY A 1 190 ? -9.531 19.203 25.266 1 88.94 190 GLY A O 1
ATOM 1498 N N . GLN A 1 191 ? -8.008 20.25 23.891 1 91.31 191 GLN A N 1
ATOM 1499 C CA . GLN A 1 191 ? -8.312 21.578 24.391 1 91.31 191 GLN A CA 1
ATOM 1500 C C . GLN A 1 191 ? -9.102 22.375 23.344 1 91.31 191 GLN A C 1
ATOM 1502 O O . GLN A 1 191 ? -8.914 22.203 22.141 1 91.31 191 GLN A O 1
ATOM 1507 N N . PRO A 1 192 ? -9.984 23.312 23.781 1 93 192 PRO A N 1
ATOM 1508 C CA . PRO A 1 192 ? -10.75 24.125 22.844 1 93 192 PRO A CA 1
ATOM 1509 C C . PRO A 1 192 ? -9.859 24.875 21.844 1 93 192 PRO A C 1
ATOM 1511 O O . PRO A 1 192 ? -8.82 25.422 22.219 1 93 192 PRO A O 1
ATOM 1514 N N . ALA A 1 193 ? -10.266 24.812 20.594 1 94.56 193 ALA A N 1
ATOM 1515 C CA . ALA A 1 193 ? -9.531 25.438 19.5 1 94.56 193 ALA A CA 1
ATOM 1516 C C . ALA A 1 193 ? -10.492 26.094 18.5 1 94.56 193 ALA A C 1
ATOM 1518 O O . ALA A 1 193 ? -11.703 26.125 18.734 1 94.56 193 ALA A O 1
ATOM 1519 N N . THR A 1 194 ? -9.922 26.641 17.422 1 95.25 194 THR A N 1
ATOM 1520 C CA . THR A 1 194 ? -10.68 27.328 16.391 1 95.25 194 THR A CA 1
ATOM 1521 C C . THR A 1 194 ? -11.828 26.453 15.891 1 95.25 194 THR A C 1
ATOM 1523 O O . THR A 1 194 ? -11.625 25.281 15.547 1 95.25 194 THR A O 1
ATOM 1526 N N . PRO A 1 195 ? -13.07 27 15.867 1 96.94 195 PRO A N 1
ATOM 1527 C CA . PRO A 1 195 ? -14.242 26.219 15.453 1 96.94 195 PRO A CA 1
ATOM 1528 C C . PRO A 1 195 ? -14.188 25.797 13.992 1 96.94 195 PRO A C 1
ATOM 1530 O O . PRO A 1 195 ? -13.406 26.359 13.211 1 96.94 195 PRO A O 1
ATOM 1533 N N . THR A 1 196 ? -14.898 24.781 13.648 1 97.88 196 THR A N 1
ATOM 1534 C CA . THR A 1 196 ? -15.164 24.234 12.328 1 97.88 196 THR A CA 1
ATOM 1535 C C . THR A 1 196 ? -16.656 23.953 12.148 1 97.88 196 THR A C 1
ATOM 1537 O O . THR A 1 196 ? -17.5 24.641 12.742 1 97.88 196 THR A O 1
ATOM 1540 N N . THR A 1 197 ? -17.047 23.234 11.148 1 98.25 197 THR A N 1
ATOM 1541 C CA . THR A 1 197 ? -18.391 22.672 11.062 1 98.25 197 THR A CA 1
ATOM 1542 C C . THR A 1 197 ? -18.359 21.156 11.117 1 98.25 197 THR A C 1
ATOM 1544 O O . THR A 1 197 ? -17.359 20.531 10.734 1 98.25 197 THR A O 1
ATOM 1547 N N . LEU A 1 198 ? -19.422 20.625 11.68 1 98.31 198 LEU A N 1
ATOM 1548 C CA . LEU A 1 198 ? -19.5 19.172 11.719 1 98.31 198 LEU A CA 1
ATOM 1549 C C . LEU A 1 198 ? -19.406 18.578 10.32 1 98.31 198 LEU A C 1
ATOM 1551 O O . LEU A 1 198 ? -18.766 17.547 10.117 1 98.31 198 LEU A O 1
ATOM 1555 N N . GLY A 1 199 ? -20.109 19.234 9.398 1 98.25 199 GLY A N 1
ATOM 1556 C CA . GLY A 1 199 ? -20.047 18.781 8.023 1 98.25 199 GLY A CA 1
ATOM 1557 C C . GLY A 1 199 ? -18.641 18.703 7.477 1 98.25 199 GLY A C 1
ATOM 1558 O O . GLY A 1 199 ? -18.266 17.719 6.832 1 98.25 199 GLY A O 1
ATOM 1559 N N . LYS A 1 200 ? -17.812 19.734 7.664 1 98.12 200 LYS A N 1
ATOM 1560 C CA . LYS A 1 200 ? -16.438 19.75 7.176 1 98.12 200 LYS A CA 1
ATOM 1561 C C . LYS A 1 200 ? -15.602 18.641 7.809 1 98.12 200 LYS A C 1
ATOM 1563 O O . LYS A 1 200 ? -14.781 18.016 7.137 1 98.12 200 LYS A O 1
ATOM 1568 N N . GLU A 1 201 ? -15.773 18.375 9.125 1 97.88 201 GLU A N 1
ATOM 1569 C CA . GLU A 1 201 ? -15.039 17.297 9.781 1 97.88 201 GLU A CA 1
ATOM 1570 C C . GLU A 1 201 ? -15.352 15.953 9.141 1 97.88 201 GLU A C 1
ATOM 1572 O O . GLU A 1 201 ? -14.453 15.125 8.961 1 97.88 201 GLU A O 1
ATOM 1577 N N . LEU A 1 202 ? -16.625 15.719 8.828 1 98.06 202 LEU A N 1
ATOM 1578 C CA . LEU A 1 202 ? -17.016 14.477 8.164 1 98.06 202 LEU A CA 1
ATOM 1579 C C . LEU A 1 202 ? -16.469 14.438 6.742 1 98.06 202 LEU A C 1
ATOM 1581 O O . LEU A 1 202 ? -16.062 13.375 6.262 1 98.06 202 LEU A O 1
ATOM 1585 N N . ALA A 1 203 ? -16.484 15.602 6.051 1 98.19 203 ALA A N 1
ATOM 1586 C CA . ALA A 1 203 ? -15.984 15.688 4.676 1 98.19 203 ALA A CA 1
ATOM 1587 C C . ALA A 1 203 ? -14.508 15.32 4.598 1 98.19 203 ALA A C 1
ATOM 1589 O O . ALA A 1 203 ? -14.047 14.781 3.59 1 98.19 203 ALA A O 1
ATOM 1590 N N . VAL A 1 204 ? -13.695 15.617 5.633 1 98.19 204 VAL A N 1
ATOM 1591 C CA . VAL A 1 204 ? -12.289 15.227 5.68 1 98.19 204 VAL A CA 1
ATOM 1592 C C . VAL A 1 204 ? -12.172 13.719 5.508 1 98.19 204 VAL A C 1
ATOM 1594 O O . VAL A 1 204 ? -11.352 13.234 4.723 1 98.19 204 VAL A O 1
ATOM 1597 N N . TYR A 1 205 ? -12.992 12.922 6.25 1 98.19 205 TYR A N 1
ATOM 1598 C CA . TYR A 1 205 ? -12.969 11.469 6.129 1 98.19 205 TYR A CA 1
ATOM 1599 C C . TYR A 1 205 ? -13.414 11.031 4.738 1 98.19 205 TYR A C 1
ATOM 1601 O O . TYR A 1 205 ? -12.875 10.07 4.176 1 98.19 205 TYR A O 1
ATOM 1609 N N . VAL A 1 206 ? -14.477 11.711 4.184 1 98.31 206 VAL A N 1
ATOM 1610 C CA . VAL A 1 206 ? -14.953 11.383 2.842 1 98.31 206 VAL A CA 1
ATOM 1611 C C . VAL A 1 206 ? -13.805 11.523 1.844 1 98.31 206 VAL A C 1
ATOM 1613 O O . VAL A 1 206 ? -13.586 10.633 1.013 1 98.31 206 VAL A O 1
ATOM 1616 N N . TYR A 1 207 ? -13.039 12.609 1.926 1 97.38 207 TYR A N 1
ATOM 1617 C CA . TYR A 1 207 ? -11.93 12.875 1.016 1 97.38 207 TYR A CA 1
ATOM 1618 C C . TYR A 1 207 ? -10.859 11.797 1.132 1 97.38 207 TYR A C 1
ATOM 1620 O O . TYR A 1 207 ? -10.375 11.281 0.122 1 97.38 207 TYR A O 1
ATOM 1628 N N . ARG A 1 208 ? -10.43 11.461 2.357 1 97.81 208 ARG A N 1
ATOM 1629 C CA . ARG A 1 208 ? -9.43 10.438 2.627 1 97.81 208 ARG A CA 1
ATOM 1630 C C . ARG A 1 208 ? -9.859 9.086 2.08 1 97.81 208 ARG A C 1
ATOM 1632 O O . ARG A 1 208 ? -9.07 8.391 1.432 1 97.81 208 ARG A O 1
ATOM 1639 N N . LEU A 1 209 ? -11.141 8.695 2.357 1 98.44 209 LEU A N 1
ATOM 1640 C CA . LEU A 1 209 ? -11.648 7.383 1.966 1 98.44 209 LEU A CA 1
ATOM 1641 C C . LEU A 1 209 ? -11.82 7.297 0.453 1 98.44 209 LEU A C 1
ATOM 1643 O O . LEU A 1 209 ? -11.617 6.234 -0.139 1 98.44 209 LEU A O 1
ATOM 1647 N N . ASN A 1 210 ? -12.234 8.43 -0.184 1 97.69 210 ASN A N 1
ATOM 1648 C CA . ASN A 1 210 ? -12.359 8.438 -1.638 1 97.69 210 ASN A CA 1
ATOM 1649 C C . ASN A 1 210 ? -11.016 8.195 -2.318 1 97.69 210 ASN A C 1
ATOM 1651 O O . ASN A 1 210 ? -10.953 7.578 -3.381 1 97.69 210 ASN A O 1
ATOM 1655 N N . ARG A 1 211 ? -9.969 8.742 -1.742 1 96.19 211 ARG A N 1
ATOM 1656 C CA . ARG A 1 211 ? -8.641 8.469 -2.277 1 96.19 211 ARG A CA 1
ATOM 1657 C C . ARG A 1 211 ? -8.352 6.973 -2.279 1 96.19 211 ARG A C 1
ATOM 1659 O O . ARG A 1 211 ? -7.816 6.441 -3.254 1 96.19 211 ARG A O 1
ATOM 1666 N N . GLN A 1 212 ? -8.664 6.266 -1.212 1 97.81 212 GLN A N 1
ATOM 1667 C CA . GLN A 1 212 ? -8.453 4.824 -1.142 1 97.81 212 GLN A CA 1
ATOM 1668 C C . GLN A 1 212 ? -9.391 4.082 -2.09 1 97.81 212 GLN A C 1
ATOM 1670 O O . GLN A 1 212 ? -9.016 3.061 -2.668 1 97.81 212 GLN A O 1
ATOM 1675 N N . LEU A 1 213 ? -10.688 4.594 -2.193 1 98.19 213 LEU A N 1
ATOM 1676 C CA . LEU A 1 213 ? -11.633 3.99 -3.133 1 98.19 213 LEU A CA 1
ATOM 1677 C C . LEU A 1 213 ? -11.07 4.012 -4.551 1 98.19 213 LEU A C 1
ATOM 1679 O O . LEU A 1 213 ? -11.203 3.033 -5.289 1 98.19 213 LEU A O 1
ATOM 1683 N N . LYS A 1 214 ? -10.406 5.121 -4.898 1 97.25 214 LYS A N 1
ATOM 1684 C CA . LYS A 1 214 ? -9.797 5.223 -6.219 1 97.25 214 LYS A CA 1
ATOM 1685 C C . LYS A 1 214 ? -8.727 4.152 -6.418 1 97.25 214 LYS A C 1
ATOM 1687 O O . LYS A 1 214 ? -8.633 3.561 -7.496 1 97.25 214 LYS A O 1
ATOM 1692 N N . HIS A 1 215 ? -7.898 3.912 -5.41 1 97 215 HIS A N 1
ATOM 1693 C CA . HIS A 1 215 ? -6.895 2.859 -5.484 1 97 215 HIS A CA 1
ATOM 1694 C C . HIS A 1 215 ? -7.543 1.49 -5.66 1 97 215 HIS A C 1
ATOM 1696 O O . HIS A 1 215 ? -7.062 0.669 -6.445 1 97 215 HIS A O 1
ATOM 1702 N N . ILE A 1 216 ? -8.68 1.211 -4.906 1 98.06 216 ILE A N 1
ATOM 1703 C CA . ILE A 1 216 ? -9.383 -0.069 -4.953 1 98.06 216 ILE A CA 1
ATOM 1704 C C . ILE A 1 216 ? -9.977 -0.28 -6.344 1 98.06 216 ILE A C 1
ATOM 1706 O O . ILE A 1 216 ? -9.859 -1.365 -6.918 1 98.06 216 ILE A O 1
ATOM 1710 N N . GLU A 1 217 ? -10.555 0.763 -6.906 1 97 217 GLU A N 1
ATOM 1711 C CA . GLU A 1 217 ? -11.234 0.673 -8.195 1 97 217 GLU A CA 1
ATOM 1712 C C . GLU A 1 217 ? -10.227 0.485 -9.328 1 97 217 GLU A C 1
ATOM 1714 O O . GLU A 1 217 ? -10.562 -0.067 -10.383 1 97 217 GLU A O 1
ATOM 1719 N N . ASN A 1 218 ? -8.93 0.882 -9.102 1 97 218 ASN A N 1
ATOM 1720 C CA . ASN A 1 218 ? -7.895 0.767 -10.125 1 97 218 ASN A CA 1
ATOM 1721 C C . ASN A 1 218 ? -6.984 -0.429 -9.867 1 97 218 ASN A C 1
ATOM 1723 O O . ASN A 1 218 ? -5.973 -0.603 -10.547 1 97 218 ASN A O 1
ATOM 1727 N N . GLN A 1 219 ? -7.32 -1.201 -8.922 1 97.56 219 GLN A N 1
ATOM 1728 C CA . GLN A 1 219 ? -6.512 -2.35 -8.531 1 97.56 219 GLN A CA 1
ATOM 1729 C C . GLN A 1 219 ? -6.418 -3.369 -9.664 1 97.56 219 GLN A C 1
ATOM 1731 O O . GLN A 1 219 ? -7.434 -3.748 -10.25 1 97.56 219 GLN A O 1
ATOM 1736 N N . GLU A 1 220 ? -5.148 -3.785 -10.039 1 97.69 220 GLU A N 1
ATOM 1737 C CA . GLU A 1 220 ? -4.93 -4.898 -10.953 1 97.69 220 GLU A CA 1
ATOM 1738 C C . GLU A 1 220 ? -4.914 -6.23 -10.211 1 97.69 220 GLU A C 1
ATOM 1740 O O . GLU A 1 220 ? -4.395 -6.324 -9.102 1 97.69 220 GLU A O 1
ATOM 1745 N N . TYR A 1 221 ? -5.543 -7.184 -10.719 1 98.62 221 TYR A N 1
ATOM 1746 C CA . TYR A 1 221 ? -5.465 -8.57 -10.281 1 98.62 221 TYR A CA 1
ATOM 1747 C C . TYR A 1 221 ? -4.703 -9.414 -11.297 1 98.62 221 TYR A C 1
ATOM 1749 O O . TYR A 1 221 ? -5.16 -9.609 -12.422 1 98.62 221 TYR A O 1
ATOM 1757 N N . LEU A 1 222 ? -3.508 -9.891 -10.922 1 98.56 222 LEU A N 1
ATOM 1758 C CA . LEU A 1 222 ? -2.637 -10.562 -11.883 1 98.56 222 LEU A CA 1
ATOM 1759 C C . LEU A 1 222 ? -2.848 -12.07 -11.852 1 98.56 222 LEU A C 1
ATOM 1761 O O . LEU A 1 222 ? -3.355 -12.609 -10.867 1 98.56 222 LEU A O 1
ATOM 1765 N N . GLY A 1 223 ? -2.508 -12.758 -12.883 1 98.62 223 GLY A N 1
ATOM 1766 C CA . GLY A 1 223 ? -2.545 -14.211 -13.008 1 98.62 223 GLY A CA 1
ATOM 1767 C C . GLY A 1 223 ? -1.515 -14.75 -13.984 1 98.62 223 GLY A C 1
ATOM 1768 O O . GLY A 1 223 ? -0.979 -14.008 -14.805 1 98.62 223 GLY A O 1
ATOM 1769 N N . LYS A 1 224 ? -1.207 -15.961 -13.812 1 98.44 224 LYS A N 1
ATOM 1770 C CA . LYS A 1 224 ? -0.279 -16.656 -14.695 1 98.44 224 LYS A CA 1
ATOM 1771 C C . LYS A 1 224 ? -0.8 -18.047 -15.055 1 98.44 224 LYS A C 1
ATOM 1773 O O . LYS A 1 224 ? -1.534 -18.656 -14.281 1 98.44 224 LYS A O 1
ATOM 1778 N N . ILE A 1 225 ? -0.558 -18.562 -16.188 1 98.5 225 ILE A N 1
ATOM 1779 C CA . ILE A 1 225 ? -0.666 -19.969 -16.594 1 98.5 225 ILE A CA 1
ATOM 1780 C C . ILE A 1 225 ? 0.467 -20.312 -17.562 1 98.5 225 ILE A C 1
ATOM 1782 O O . ILE A 1 225 ? 0.385 -20 -18.75 1 98.5 225 ILE A O 1
ATOM 1786 N N . ASN A 1 226 ? 1.566 -20.781 -17.016 1 97.88 226 ASN A N 1
ATOM 1787 C CA . ASN A 1 226 ? 2.787 -20.906 -17.812 1 97.88 226 ASN A CA 1
ATOM 1788 C C . ASN A 1 226 ? 3.637 -22.078 -17.344 1 97.88 226 ASN A C 1
ATOM 1790 O O . ASN A 1 226 ? 4.844 -22.109 -17.594 1 97.88 226 ASN A O 1
ATOM 1794 N N . GLY A 1 227 ? 3.008 -23.094 -16.625 1 95.88 227 GLY A N 1
ATOM 1795 C CA . GLY A 1 227 ? 3.631 -24.375 -16.359 1 95.88 227 GLY A CA 1
ATOM 1796 C C . GLY A 1 227 ? 4.461 -24.375 -15.086 1 95.88 227 GLY A C 1
ATOM 1797 O O . GLY A 1 227 ? 4.25 -23.547 -14.195 1 95.88 227 GLY A O 1
ATOM 1798 N N . ALA A 1 228 ? 5.332 -25.281 -14.906 1 93.81 228 ALA A N 1
ATOM 1799 C CA . ALA A 1 228 ? 5.984 -25.688 -13.656 1 93.81 228 ALA A CA 1
ATOM 1800 C C . ALA A 1 228 ? 6.996 -24.625 -13.203 1 93.81 228 ALA A C 1
ATOM 1802 O O . ALA A 1 228 ? 7.273 -24.5 -12.008 1 93.81 228 ALA A O 1
ATOM 1803 N N . THR A 1 229 ? 7.641 -23.875 -14.133 1 94.38 229 THR A N 1
ATOM 1804 C CA . THR A 1 229 ? 8.641 -22.891 -13.758 1 94.38 229 THR A CA 1
ATOM 1805 C C . THR A 1 229 ? 8.445 -21.594 -14.539 1 94.38 229 THR A C 1
ATOM 1807 O O . THR A 1 229 ? 9.383 -20.812 -14.695 1 94.38 229 THR A O 1
ATOM 1810 N N . GLY A 1 230 ? 7.266 -21.453 -15.109 1 95.06 230 GLY A N 1
ATOM 1811 C CA . GLY A 1 230 ? 6.949 -20.234 -15.844 1 95.06 230 GLY A CA 1
ATOM 1812 C C . GLY A 1 230 ? 7.629 -20.156 -17.203 1 95.06 230 GLY A C 1
ATOM 1813 O O . GLY A 1 230 ? 7.867 -19.062 -17.719 1 95.06 230 GLY A O 1
ATOM 1814 N N . THR A 1 231 ? 7.992 -21.328 -17.828 1 95.62 231 THR A N 1
ATOM 1815 C CA . THR A 1 231 ? 8.781 -21.297 -19.047 1 95.62 231 THR A CA 1
ATOM 1816 C C . THR A 1 231 ? 8.031 -21.984 -20.188 1 95.62 231 THR A C 1
ATOM 1818 O O . THR A 1 231 ? 8.477 -21.953 -21.344 1 95.62 231 THR A O 1
ATOM 1821 N N . PHE A 1 232 ? 6.914 -22.609 -19.984 1 96.5 232 PHE A N 1
ATOM 1822 C CA . PHE A 1 232 ? 6.098 -23.312 -20.969 1 96.5 232 PHE A CA 1
ATOM 1823 C C . PHE A 1 232 ? 6.812 -24.578 -21.469 1 96.5 232 PHE A C 1
ATOM 1825 O O . PHE A 1 232 ? 6.609 -25 -22.594 1 96.5 232 PHE A O 1
ATOM 1832 N N . GLY A 1 233 ? 7.719 -25.109 -20.641 1 93.88 233 GLY A N 1
ATOM 1833 C CA . GLY A 1 233 ? 8.484 -26.281 -21.047 1 93.88 233 GLY A CA 1
ATOM 1834 C C . GLY A 1 233 ? 7.621 -27.438 -21.469 1 93.88 233 GLY A C 1
ATOM 1835 O O . GLY A 1 233 ? 7.738 -27.922 -22.609 1 93.88 233 GLY A O 1
ATOM 1836 N N . ALA A 1 234 ? 6.711 -27.891 -20.625 1 93.94 234 ALA A N 1
ATOM 1837 C CA . ALA A 1 234 ? 5.832 -29.031 -20.906 1 93.94 234 ALA A CA 1
ATOM 1838 C C . ALA A 1 234 ? 4.918 -28.734 -22.094 1 93.94 234 ALA A C 1
ATOM 1840 O O . ALA A 1 234 ? 4.629 -29.609 -22.891 1 93.94 234 ALA A O 1
ATOM 1841 N N . HIS A 1 235 ? 4.484 -27.484 -22.188 1 95.62 235 HIS A N 1
ATOM 1842 C CA . HIS A 1 235 ? 3.631 -27.047 -23.281 1 95.62 235 HIS A CA 1
ATOM 1843 C C . HIS A 1 235 ? 4.309 -27.281 -24.641 1 95.62 235 HIS A C 1
ATOM 1845 O O . HIS A 1 235 ? 3.721 -27.875 -25.531 1 95.62 235 HIS A O 1
ATOM 1851 N N . LEU A 1 236 ? 5.547 -26.859 -24.688 1 94.69 236 LEU A N 1
ATOM 1852 C CA . LEU A 1 236 ? 6.312 -26.938 -25.922 1 94.69 236 LEU A CA 1
ATOM 1853 C C . LEU A 1 236 ? 6.684 -28.375 -26.25 1 94.69 236 LEU A C 1
ATOM 1855 O O . LEU A 1 236 ? 6.758 -28.75 -27.422 1 94.69 236 LEU A O 1
ATOM 1859 N N . ALA A 1 237 ? 6.898 -29.156 -25.219 1 92.69 237 ALA A N 1
ATOM 1860 C CA . ALA A 1 237 ? 7.191 -30.562 -25.438 1 92.69 237 ALA A CA 1
ATOM 1861 C C . ALA A 1 237 ? 6.008 -31.281 -26.078 1 92.69 237 ALA A C 1
ATOM 1863 O O . ALA A 1 237 ? 6.191 -32.188 -26.891 1 92.69 237 ALA A O 1
ATOM 1864 N N . ALA A 1 238 ? 4.848 -30.938 -25.703 1 92.94 238 ALA A N 1
ATOM 1865 C CA . ALA A 1 238 ? 3.629 -31.562 -26.203 1 92.94 238 ALA A CA 1
ATOM 1866 C C . ALA A 1 238 ? 3.219 -30.969 -27.547 1 92.94 238 ALA A C 1
ATOM 1868 O O . ALA A 1 238 ? 2.834 -31.703 -28.469 1 92.94 238 ALA A O 1
ATOM 1869 N N . CYS A 1 239 ? 3.24 -29.641 -27.641 1 94.94 239 CYS A N 1
ATOM 1870 C CA . CYS A 1 239 ? 2.812 -28.906 -28.828 1 94.94 239 CYS A CA 1
ATOM 1871 C C . CYS A 1 239 ? 3.828 -27.828 -29.188 1 94.94 239 CYS A C 1
ATOM 1873 O O . CYS A 1 239 ? 3.635 -26.656 -28.891 1 94.94 239 CYS A O 1
ATOM 1875 N N . PRO A 1 240 ? 4.863 -28.219 -29.922 1 94.44 240 PRO A N 1
ATOM 1876 C CA . PRO A 1 240 ? 6.02 -27.344 -30.141 1 94.44 240 PRO A CA 1
ATOM 1877 C C . PRO A 1 240 ? 5.703 -26.172 -31.062 1 94.44 240 PRO A C 1
ATOM 1879 O O . PRO A 1 240 ? 6.422 -25.172 -31.062 1 94.44 240 PRO A O 1
ATOM 1882 N N . ASP A 1 241 ? 4.672 -26.266 -31.906 1 93.88 241 ASP A N 1
ATOM 1883 C CA . ASP A 1 241 ? 4.418 -25.266 -32.938 1 93.88 241 ASP A CA 1
ATOM 1884 C C . ASP A 1 241 ? 3.426 -24.219 -32.438 1 93.88 241 ASP A C 1
ATOM 1886 O O . ASP A 1 241 ? 3.031 -23.312 -33.188 1 93.88 241 ASP A O 1
ATOM 1890 N N . VAL A 1 242 ? 3.016 -24.234 -31.203 1 96.31 242 VAL A N 1
ATOM 1891 C CA . VAL A 1 242 ? 2.02 -23.344 -30.625 1 96.31 242 VAL A CA 1
ATOM 1892 C C . VAL A 1 242 ? 2.713 -22.141 -29.984 1 96.31 242 VAL A C 1
ATOM 1894 O O . VAL A 1 242 ? 3.736 -22.297 -29.312 1 96.31 242 VAL A O 1
ATOM 1897 N N . ASP A 1 243 ? 2.203 -20.859 -30.234 1 97.62 243 ASP A N 1
ATOM 1898 C CA . ASP A 1 243 ? 2.627 -19.672 -29.5 1 97.62 243 ASP A CA 1
ATOM 1899 C C . ASP A 1 243 ? 2.018 -19.641 -28.094 1 97.62 243 ASP A C 1
ATOM 1901 O O . ASP A 1 243 ? 1.054 -18.906 -27.844 1 97.62 243 ASP A O 1
ATOM 1905 N N . TRP A 1 244 ? 2.639 -20.297 -27.172 1 97.38 244 TRP A N 1
ATOM 1906 C CA . TRP A 1 244 ? 2.084 -20.5 -25.844 1 97.38 244 TRP A CA 1
ATOM 1907 C C . TRP A 1 244 ? 2.059 -19.188 -25.062 1 97.38 244 TRP A C 1
ATOM 1909 O O . TRP A 1 244 ? 1.252 -19.031 -24.141 1 97.38 244 TRP A O 1
ATOM 1919 N N . ILE A 1 245 ? 2.99 -18.219 -25.359 1 97.62 245 ILE A N 1
ATOM 1920 C CA . ILE A 1 245 ? 2.947 -16.906 -24.734 1 97.62 245 ILE A CA 1
ATOM 1921 C C . ILE A 1 245 ? 1.622 -16.219 -25.062 1 97.62 245 ILE A C 1
ATOM 1923 O O . ILE A 1 245 ? 0.944 -15.703 -24.172 1 97.62 245 ILE A O 1
ATOM 1927 N N . ALA A 1 246 ? 1.264 -16.281 -26.344 1 97.81 246 ALA A N 1
ATOM 1928 C CA . ALA A 1 246 ? 0.003 -15.672 -26.781 1 97.81 246 ALA A CA 1
ATOM 1929 C C . ALA A 1 246 ? -1.188 -16.391 -26.156 1 97.81 246 ALA A C 1
ATOM 1931 O O . ALA A 1 246 ? -2.174 -15.758 -25.766 1 97.81 246 ALA A O 1
ATOM 1932 N N . VAL A 1 247 ? -1.145 -17.719 -26.109 1 98.38 247 VAL A N 1
ATOM 1933 C CA . VAL A 1 247 ? -2.217 -18.516 -25.516 1 98.38 247 VAL A CA 1
ATOM 1934 C C . VAL A 1 247 ? -2.398 -18.141 -24.047 1 98.38 247 VAL A C 1
ATOM 1936 O O . VAL A 1 247 ? -3.523 -17.938 -23.594 1 98.38 247 VAL A O 1
ATOM 1939 N N . SER A 1 248 ? -1.253 -18.078 -23.328 1 98.44 248 SER A N 1
ATOM 1940 C CA . SER A 1 248 ? -1.266 -17.719 -21.906 1 98.44 248 SER A CA 1
ATOM 1941 C C . SER A 1 248 ? -1.866 -16.328 -21.703 1 98.44 248 SER A C 1
ATOM 1943 O O . SER A 1 248 ? -2.713 -16.141 -20.828 1 98.44 248 SER A O 1
ATOM 1945 N N . ARG A 1 249 ? -1.454 -15.344 -22.469 1 98.25 249 ARG A N 1
ATOM 1946 C CA . ARG A 1 249 ? -1.965 -13.977 -22.375 1 98.25 249 ARG A CA 1
ATOM 1947 C C . ARG A 1 249 ? -3.467 -13.938 -22.641 1 98.25 249 ARG A C 1
ATOM 1949 O O . ARG A 1 249 ? -4.215 -13.289 -21.906 1 98.25 249 ARG A O 1
ATOM 1956 N N . GLU A 1 250 ? -3.912 -14.633 -23.703 1 98.19 250 GLU A N 1
ATOM 1957 C CA . GLU A 1 250 ? -5.328 -14.703 -24.047 1 98.19 250 GLU A CA 1
ATOM 1958 C C . GLU A 1 250 ? -6.145 -15.289 -22.906 1 98.19 250 GLU A C 1
ATOM 1960 O O . GLU A 1 250 ? -7.203 -14.766 -22.547 1 98.19 250 GLU A O 1
ATOM 1965 N N . PHE A 1 251 ? -5.695 -16.359 -22.391 1 98.69 251 PHE A N 1
ATOM 1966 C CA . PHE A 1 251 ? -6.441 -17.062 -21.344 1 98.69 251 PHE A CA 1
ATOM 1967 C C . PHE A 1 251 ? -6.609 -16.188 -20.109 1 98.69 251 PHE A C 1
ATOM 1969 O O . PHE A 1 251 ? -7.723 -16.031 -19.609 1 98.69 251 PHE A O 1
ATOM 1976 N N . VAL A 1 252 ? -5.469 -15.57 -19.609 1 98.81 252 VAL A N 1
ATOM 1977 C CA . VAL A 1 252 ? -5.477 -14.812 -18.359 1 98.81 252 VAL A CA 1
ATOM 1978 C C . VAL A 1 252 ? -6.293 -13.531 -18.531 1 98.81 252 VAL A C 1
ATOM 1980 O O . VAL A 1 252 ? -7.133 -13.195 -17.703 1 98.81 252 VAL A O 1
ATOM 1983 N N . THR A 1 253 ? -6.137 -12.82 -19.625 1 98.5 253 THR A N 1
ATOM 1984 C CA . THR A 1 253 ? -6.73 -11.508 -19.828 1 98.5 253 THR A CA 1
ATOM 1985 C C . THR A 1 253 ? -8.195 -11.633 -20.234 1 98.5 253 THR A C 1
ATOM 1987 O O . THR A 1 253 ? -9.07 -11.039 -19.594 1 98.5 253 THR A O 1
ATOM 1990 N N . ASN A 1 254 ? -8.477 -12.477 -21.234 1 97.69 254 ASN A N 1
ATOM 1991 C CA . ASN A 1 254 ? -9.805 -12.445 -21.844 1 97.69 254 ASN A CA 1
ATOM 1992 C C . ASN A 1 254 ? -10.711 -13.531 -21.266 1 97.69 254 ASN A C 1
ATOM 1994 O O . ASN A 1 254 ? -11.93 -13.359 -21.203 1 97.69 254 ASN A O 1
ATOM 1998 N N . ARG A 1 255 ? -10.172 -14.695 -20.875 1 97.62 255 ARG A N 1
ATOM 1999 C CA . ARG A 1 255 ? -11.016 -15.75 -20.344 1 97.62 255 ARG A CA 1
ATOM 2000 C C . ARG A 1 255 ? -11.188 -15.594 -18.828 1 97.62 255 ARG A C 1
ATOM 2002 O O . ARG A 1 255 ? -12.234 -15.953 -18.281 1 97.62 255 ARG A O 1
ATOM 2009 N N . MET A 1 256 ? -10.141 -15.172 -18.156 1 98.44 256 MET A N 1
ATOM 2010 C CA . MET A 1 256 ? -10.188 -15.078 -16.703 1 98.44 256 MET A CA 1
ATOM 2011 C C . MET A 1 256 ? -10.484 -13.648 -16.25 1 98.44 256 MET A C 1
ATOM 2013 O O . MET A 1 256 ? -10.836 -13.414 -15.094 1 98.44 256 MET A O 1
ATOM 2017 N N . GLY A 1 257 ? -10.336 -12.625 -17.172 1 98.06 257 GLY A N 1
ATOM 2018 C CA . GLY A 1 257 ? -10.57 -11.234 -16.812 1 98.06 257 GLY A CA 1
ATOM 2019 C C . GLY A 1 257 ? -9.547 -10.68 -15.844 1 98.06 257 GLY A C 1
ATOM 2020 O O . GLY A 1 257 ? -9.875 -9.875 -14.969 1 98.06 257 GLY A O 1
ATOM 2021 N N . LEU A 1 258 ? -8.297 -11.188 -15.906 1 98.69 258 LEU A N 1
ATOM 2022 C CA . LEU A 1 258 ? -7.203 -10.773 -15.031 1 98.69 258 LEU A CA 1
ATOM 2023 C C . LEU A 1 258 ? -6.086 -10.109 -15.828 1 98.69 258 LEU A C 1
ATOM 2025 O O . LEU A 1 258 ? -6.109 -10.117 -17.062 1 98.69 258 LEU A O 1
ATOM 2029 N N . THR A 1 259 ? -5.102 -9.438 -15.172 1 98.5 259 THR A N 1
ATOM 2030 C CA . THR A 1 259 ? -3.898 -8.898 -15.805 1 98.5 259 THR A CA 1
ATOM 2031 C C . THR A 1 259 ? -2.834 -9.984 -15.938 1 98.5 259 THR A C 1
ATOM 2033 O O . THR A 1 259 ? -2.471 -10.633 -14.953 1 98.5 259 THR A O 1
ATOM 2036 N N . TRP A 1 260 ? -2.344 -10.203 -17.203 1 98.56 260 TRP A N 1
ATOM 2037 C CA . TRP A 1 260 ? -1.376 -11.25 -17.5 1 98.56 260 TRP A CA 1
ATOM 2038 C C . TRP A 1 260 ? -0.011 -10.922 -16.906 1 98.56 260 TRP A C 1
ATOM 2040 O O . TRP A 1 260 ? 0.516 -9.828 -17.109 1 98.56 260 TRP A O 1
ATOM 2050 N N . ASN A 1 261 ? 0.539 -11.766 -16 1 98 261 ASN A N 1
ATOM 2051 C CA . ASN A 1 261 ? 1.907 -11.711 -15.5 1 98 261 ASN A CA 1
ATOM 2052 C C . ASN A 1 261 ? 2.842 -12.594 -16.328 1 98 261 ASN A C 1
ATOM 2054 O O . ASN A 1 261 ? 2.865 -13.812 -16.141 1 98 261 ASN A O 1
ATOM 2058 N N . PRO A 1 262 ? 3.617 -12.07 -17.172 1 96.12 262 PRO A N 1
ATOM 2059 C CA . PRO A 1 262 ? 4.426 -12.859 -18.094 1 96.12 262 PRO A CA 1
ATOM 2060 C C . PRO A 1 262 ? 5.633 -13.516 -17.422 1 96.12 262 PRO A C 1
ATOM 2062 O O . PRO A 1 262 ? 6.199 -14.469 -17.969 1 96.12 262 PRO A O 1
ATOM 2065 N N . LEU A 1 263 ? 6.102 -12.969 -16.297 1 97.06 263 LEU A N 1
ATOM 2066 C CA . LEU A 1 263 ? 7.332 -13.43 -15.672 1 97.06 263 LEU A CA 1
ATOM 2067 C C . LEU A 1 263 ? 7.062 -13.922 -14.25 1 97.06 263 LEU A C 1
ATOM 2069 O O . LEU A 1 263 ? 6.922 -13.117 -13.328 1 97.06 263 LEU A O 1
ATOM 2073 N N . THR A 1 264 ? 7.055 -15.156 -14.125 1 96.88 264 THR A N 1
ATOM 2074 C CA . THR A 1 264 ? 6.785 -15.758 -12.828 1 96.88 264 THR A CA 1
ATOM 2075 C C . THR A 1 264 ? 7.676 -16.969 -12.602 1 96.88 264 THR A C 1
ATOM 2077 O O . THR A 1 264 ? 8.328 -17.453 -13.531 1 96.88 264 THR A O 1
ATOM 2080 N N . THR A 1 265 ? 7.867 -17.406 -11.352 1 96.44 265 THR A N 1
ATOM 2081 C CA . THR A 1 265 ? 8.336 -18.75 -11.016 1 96.44 265 THR A CA 1
ATOM 2082 C C . THR A 1 265 ? 7.215 -19.766 -11.18 1 96.44 265 THR A C 1
ATOM 2084 O O . THR A 1 265 ? 6.391 -19.656 -12.094 1 96.44 265 THR A O 1
ATOM 2087 N N . GLN A 1 266 ? 7.195 -20.844 -10.367 1 94.5 266 GLN A N 1
ATOM 2088 C CA . GLN A 1 266 ? 6.055 -21.75 -10.43 1 94.5 266 GLN A CA 1
ATOM 2089 C C . GLN A 1 266 ? 4.781 -21.062 -9.938 1 94.5 266 GLN A C 1
ATOM 2091 O O . GLN A 1 266 ? 3.689 -21.328 -10.438 1 94.5 266 GLN A O 1
ATOM 2096 N N . ILE A 1 267 ? 4.969 -20.078 -8.984 1 95.69 267 ILE A N 1
ATOM 2097 C CA . ILE A 1 267 ? 3.812 -19.375 -8.422 1 95.69 267 ILE A CA 1
ATOM 2098 C C . ILE A 1 267 ? 3.734 -17.969 -8.992 1 95.69 267 ILE A C 1
ATOM 2100 O O . ILE A 1 267 ? 4.734 -17.422 -9.477 1 95.69 267 ILE A O 1
ATOM 2104 N N . GLU A 1 268 ? 2.51 -17.391 -9.039 1 96.31 268 GLU A N 1
ATOM 2105 C CA . GLU A 1 268 ? 2.373 -15.953 -9.242 1 96.31 268 GLU A CA 1
ATOM 2106 C C . GLU A 1 268 ? 3.043 -15.172 -8.117 1 96.31 268 GLU A C 1
ATOM 2108 O O . GLU A 1 268 ? 3.045 -15.609 -6.965 1 96.31 268 GLU A O 1
ATOM 2113 N N . SER A 1 269 ? 3.627 -14.031 -8.359 1 96 269 SER A N 1
ATOM 2114 C CA . SER A 1 269 ? 4.492 -13.312 -7.43 1 96 269 SER A CA 1
ATOM 2115 C C . SER A 1 269 ? 3.689 -12.711 -6.285 1 96 269 SER A C 1
ATOM 2117 O O . SER A 1 269 ? 4.254 -12.312 -5.262 1 96 269 SER A O 1
ATOM 2119 N N . HIS A 1 270 ? 2.404 -12.625 -6.355 1 97.19 270 HIS A N 1
ATOM 2120 C CA . HIS A 1 270 ? 1.47 -12.172 -5.328 1 97.19 270 HIS A CA 1
ATOM 2121 C C . HIS A 1 270 ? 1.67 -10.695 -5.004 1 97.19 270 HIS A C 1
ATOM 2123 O O . HIS A 1 270 ? 1.206 -10.211 -3.971 1 97.19 270 HIS A O 1
ATOM 2129 N N . ASP A 1 271 ? 2.406 -9.922 -5.832 1 97.5 271 ASP A N 1
ATOM 2130 C CA . ASP A 1 271 ? 2.621 -8.5 -5.574 1 97.5 271 ASP A CA 1
ATOM 2131 C C . ASP A 1 271 ? 1.3 -7.738 -5.566 1 97.5 271 ASP A C 1
ATOM 2133 O O . ASP A 1 271 ? 1.11 -6.82 -4.766 1 97.5 271 ASP A O 1
ATOM 2137 N N . TRP A 1 272 ? 0.351 -8.102 -6.523 1 97.88 272 TRP A N 1
ATOM 2138 C CA . TRP A 1 272 ? -0.938 -7.418 -6.586 1 97.88 272 TRP A CA 1
ATOM 2139 C C . TRP A 1 272 ? -1.718 -7.609 -5.289 1 97.88 272 TRP A C 1
ATOM 2141 O O . TRP A 1 272 ? -2.477 -6.727 -4.879 1 97.88 272 TRP A O 1
ATOM 2151 N N . GLN A 1 273 ? -1.584 -8.789 -4.645 1 98.06 273 GLN A N 1
ATOM 2152 C CA . GLN A 1 273 ? -2.24 -9.039 -3.365 1 98.06 273 GLN A CA 1
ATOM 2153 C C . GLN A 1 273 ? -1.705 -8.102 -2.281 1 98.06 273 GLN A C 1
ATOM 2155 O O . GLN A 1 273 ? -2.477 -7.543 -1.502 1 98.06 273 GLN A O 1
ATOM 2160 N N . ALA A 1 274 ? -0.354 -7.996 -2.205 1 97.44 274 ALA A N 1
ATOM 2161 C CA . ALA A 1 274 ? 0.247 -7.098 -1.224 1 97.44 274 ALA A CA 1
ATOM 2162 C C . ALA A 1 274 ? -0.226 -5.664 -1.432 1 97.44 274 ALA A C 1
ATOM 2164 O O . ALA A 1 274 ? -0.513 -4.953 -0.466 1 97.44 274 ALA A O 1
ATOM 2165 N N . GLU A 1 275 ? -0.284 -5.207 -2.664 1 97.12 275 GLU A N 1
ATOM 2166 C CA . GLU A 1 275 ? -0.769 -3.869 -2.994 1 97.12 275 GLU A CA 1
ATOM 2167 C C . GLU A 1 275 ? -2.215 -3.68 -2.541 1 97.12 275 GLU A C 1
ATOM 2169 O O . GLU A 1 275 ? -2.543 -2.68 -1.899 1 97.12 275 GLU A O 1
ATOM 2174 N N . LEU A 1 276 ? -3.107 -4.684 -2.885 1 98.25 276 LEU A N 1
ATOM 2175 C CA . LEU A 1 276 ? -4.52 -4.617 -2.516 1 98.25 276 LEU A CA 1
ATOM 2176 C C . LEU A 1 276 ? -4.684 -4.598 -1 1 98.25 276 LEU A C 1
ATOM 2178 O O . LEU A 1 276 ? -5.434 -3.775 -0.465 1 98.25 276 LEU A O 1
ATOM 2182 N N . TYR A 1 277 ? -4.012 -5.516 -0.303 1 98.31 277 TYR A N 1
ATOM 2183 C CA . TYR A 1 277 ? -4.176 -5.66 1.139 1 98.31 277 TYR A CA 1
ATOM 2184 C C . TYR A 1 277 ? -3.664 -4.426 1.873 1 98.31 277 TYR A C 1
ATOM 2186 O O . TYR A 1 277 ? -4.223 -4.031 2.9 1 98.31 277 TYR A O 1
ATOM 2194 N N . SER A 1 278 ? -2.582 -3.742 1.339 1 97.19 278 SER A N 1
ATOM 2195 C CA . SER A 1 278 ? -2.109 -2.482 1.905 1 97.19 278 SER A CA 1
ATOM 2196 C C . SER A 1 278 ? -3.166 -1.39 1.778 1 97.19 278 SER A C 1
ATOM 2198 O O . SER A 1 278 ? -3.357 -0.593 2.701 1 97.19 278 SER A O 1
ATOM 2200 N N . THR A 1 279 ? -3.832 -1.295 0.63 1 98.12 279 THR A N 1
ATOM 2201 C CA . THR A 1 279 ? -4.871 -0.296 0.409 1 98.12 279 THR A CA 1
ATOM 2202 C C . THR A 1 279 ? -6.059 -0.535 1.34 1 98.12 279 THR A C 1
ATOM 2204 O O . THR A 1 279 ? -6.586 0.406 1.934 1 98.12 279 THR A O 1
ATOM 2207 N N . VAL A 1 280 ? -6.504 -1.847 1.495 1 98.5 280 VAL A N 1
ATOM 2208 C CA . VAL A 1 280 ? -7.621 -2.184 2.369 1 98.5 280 VAL A CA 1
ATOM 2209 C C . VAL A 1 280 ? -7.254 -1.876 3.82 1 98.5 280 VAL A C 1
ATOM 2211 O O . VAL A 1 280 ? -8.062 -1.315 4.566 1 98.5 280 VAL A O 1
ATOM 2214 N N . SER A 1 281 ? -6.02 -2.24 4.223 1 98.25 281 SER A N 1
ATOM 2215 C CA . SER A 1 281 ? -5.562 -1.936 5.574 1 98.25 281 SER A CA 1
ATOM 2216 C C . SER A 1 281 ? -5.566 -0.433 5.836 1 98.25 281 SER A C 1
ATOM 2218 O O . SER A 1 281 ? -5.938 0.012 6.922 1 98.25 281 SER A O 1
ATOM 2220 N N . HIS A 1 282 ? -5.098 0.343 4.867 1 97.94 282 HIS A N 1
ATOM 2221 C CA . HIS A 1 282 ? -5.082 1.794 5.012 1 97.94 282 HIS A CA 1
ATOM 2222 C C . HIS A 1 282 ? -6.496 2.348 5.164 1 97.94 282 HIS A C 1
ATOM 2224 O O . HIS A 1 282 ? -6.754 3.176 6.043 1 97.94 282 HIS A O 1
ATOM 2230 N N . ALA A 1 283 ? -7.426 1.909 4.297 1 98.56 283 ALA A N 1
ATOM 2231 C CA . ALA A 1 283 ? -8.828 2.303 4.434 1 98.56 283 ALA A CA 1
ATOM 2232 C C . ALA A 1 283 ? -9.367 1.944 5.812 1 98.56 283 ALA A C 1
ATOM 2234 O O . ALA A 1 283 ? -10.055 2.748 6.445 1 98.56 283 ALA A O 1
ATOM 2235 N N . ASN A 1 284 ? -9.039 0.637 6.281 1 98.56 284 ASN A N 1
ATOM 2236 C CA . ASN A 1 284 ? -9.438 0.196 7.613 1 98.56 284 ASN A CA 1
ATOM 2237 C C . ASN A 1 284 ? -8.914 1.141 8.695 1 98.56 284 ASN A C 1
ATOM 2239 O O . ASN A 1 284 ? -9.641 1.473 9.633 1 98.56 284 ASN A O 1
ATOM 2243 N N . ARG A 1 285 ? -7.734 1.618 8.586 1 97.94 285 ARG A N 1
ATOM 2244 C CA . ARG A 1 285 ? -7.113 2.459 9.602 1 97.94 285 ARG A CA 1
ATOM 2245 C C . ARG A 1 285 ? -7.746 3.848 9.625 1 97.94 285 ARG A C 1
ATOM 2247 O O . ARG A 1 285 ? -7.891 4.453 10.688 1 97.94 285 ARG A O 1
ATOM 2254 N N . ILE A 1 286 ? -8.062 4.43 8.445 1 98.12 286 ILE A N 1
ATOM 2255 C CA . ILE A 1 286 ? -8.789 5.691 8.391 1 98.12 286 ILE A CA 1
ATOM 2256 C C . ILE A 1 286 ? -10.125 5.551 9.117 1 98.12 286 ILE A C 1
ATOM 2258 O O . ILE A 1 286 ? -10.5 6.414 9.922 1 98.12 286 ILE A O 1
ATOM 2262 N N . MET A 1 287 ? -10.867 4.41 8.875 1 98.62 287 MET A N 1
ATOM 2263 C CA . MET A 1 287 ? -12.172 4.195 9.492 1 98.62 287 MET A CA 1
ATOM 2264 C C . MET A 1 287 ? -12.039 3.857 10.969 1 98.62 287 MET A C 1
ATOM 2266 O O . MET A 1 287 ? -12.898 4.207 11.773 1 98.62 287 MET A O 1
ATOM 2270 N N . HIS A 1 288 ? -10.898 3.141 11.312 1 97.94 288 HIS A N 1
ATOM 2271 C CA . HIS A 1 288 ? -10.562 2.961 12.719 1 97.94 288 HIS A CA 1
ATOM 2272 C C . HIS A 1 288 ? -10.484 4.301 13.445 1 97.94 288 HIS A C 1
ATOM 2274 O O . HIS A 1 288 ? -11.055 4.465 14.523 1 97.94 288 HIS A O 1
ATOM 2280 N N . ASN A 1 289 ? -9.812 5.305 12.859 1 97.19 289 ASN A N 1
ATOM 2281 C CA . ASN A 1 289 ? -9.719 6.648 13.414 1 97.19 289 ASN A CA 1
ATOM 2282 C C . ASN A 1 289 ? -11.094 7.305 13.531 1 97.19 289 ASN A C 1
ATOM 2284 O O . ASN A 1 289 ? -11.375 8.008 14.508 1 97.19 289 ASN A O 1
ATOM 2288 N N . LEU A 1 290 ? -11.93 7.172 12.516 1 98.06 290 LEU A N 1
ATOM 2289 C CA . LEU A 1 290 ? -13.289 7.691 12.547 1 98.06 290 LEU A CA 1
ATOM 2290 C C . LEU A 1 290 ? -14.055 7.137 13.742 1 98.06 290 LEU A C 1
ATOM 2292 O O . LEU A 1 290 ? -14.758 7.879 14.43 1 98.06 290 LEU A O 1
ATOM 2296 N N . CYS A 1 291 ? -13.938 5.781 13.992 1 97.69 291 CYS A N 1
ATOM 2297 C CA . CYS A 1 291 ? -14.602 5.16 15.141 1 97.69 291 CYS A CA 1
ATOM 2298 C C . CYS A 1 291 ? -14.188 5.836 16.438 1 97.69 291 CYS A C 1
ATOM 2300 O O . CYS A 1 291 ? -15.039 6.148 17.281 1 97.69 291 CYS A O 1
ATOM 2302 N N . VAL A 1 292 ? -12.914 6.094 16.594 1 95.44 292 VAL A N 1
ATOM 2303 C CA . VAL A 1 292 ? -12.383 6.672 17.828 1 95.44 292 VAL A CA 1
ATOM 2304 C C . VAL A 1 292 ? -12.867 8.109 17.984 1 95.44 292 VAL A C 1
ATOM 2306 O O . VAL A 1 292 ? -13.297 8.523 19.062 1 95.44 292 VAL A O 1
ATOM 2309 N N . ASP A 1 293 ? -12.844 8.922 16.938 1 96.62 293 ASP A N 1
ATOM 2310 C CA . ASP A 1 293 ? -13.305 10.305 16.969 1 96.62 293 ASP A CA 1
ATOM 2311 C C . ASP A 1 293 ? -14.789 10.391 17.312 1 96.62 293 ASP A C 1
ATOM 2313 O O . ASP A 1 293 ? -15.195 11.219 18.141 1 96.62 293 ASP A O 1
ATOM 2317 N N . VAL A 1 294 ? -15.609 9.539 16.672 1 97.12 294 VAL A N 1
ATOM 2318 C CA . VAL A 1 294 ? -17.047 9.562 16.922 1 97.12 294 VAL A CA 1
ATOM 2319 C C . VAL A 1 294 ? -17.328 9.133 18.359 1 97.12 294 VAL A C 1
ATOM 2321 O O . VAL A 1 294 ? -18.156 9.719 19.047 1 97.12 294 VAL A O 1
ATOM 2324 N N . TRP A 1 295 ? -16.594 8.055 18.797 1 95 295 TRP A N 1
ATOM 2325 C CA . TRP A 1 295 ? -16.688 7.617 20.172 1 95 295 TRP A CA 1
ATOM 2326 C C . TRP A 1 295 ? -16.422 8.773 21.141 1 95 295 TRP A C 1
ATOM 2328 O O . TRP A 1 295 ? -17.156 8.961 22.109 1 95 295 TRP A O 1
ATOM 2338 N N . MET A 1 296 ? -15.43 9.594 20.859 1 95.94 296 MET A N 1
ATOM 2339 C CA . MET A 1 296 ? -15.07 10.734 21.703 1 95.94 296 MET A CA 1
ATOM 2340 C C . MET A 1 296 ? -16.125 11.828 21.609 1 95.94 296 MET A C 1
ATOM 2342 O O . MET A 1 296 ? -16.406 12.508 22.594 1 95.94 296 MET A O 1
ATOM 2346 N N . TYR A 1 297 ? -16.734 12.055 20.438 1 97.19 297 TYR A N 1
ATOM 2347 C CA . TYR A 1 297 ? -17.828 13 20.281 1 97.19 297 TYR A CA 1
ATOM 2348 C C . TYR A 1 297 ? -19.031 12.562 21.109 1 97.19 297 TYR A C 1
ATOM 2350 O O . TYR A 1 297 ? -19.734 13.398 21.688 1 97.19 297 TYR A O 1
ATOM 2358 N N . ILE A 1 298 ? -19.328 11.242 21.125 1 95.31 298 ILE A N 1
ATOM 2359 C CA . ILE A 1 298 ? -20.422 10.719 21.938 1 95.31 298 ILE A CA 1
ATOM 2360 C C . ILE A 1 298 ? -20.125 10.953 23.422 1 95.31 298 ILE A C 1
ATOM 2362 O O . ILE A 1 298 ? -21.016 11.383 24.172 1 95.31 298 ILE A O 1
ATOM 2366 N N . SER A 1 299 ? -18.906 10.703 23.828 1 93.88 299 SER A N 1
ATOM 2367 C CA . SER A 1 299 ? -18.484 10.906 25.203 1 93.88 299 SER A CA 1
ATOM 2368 C C . SER A 1 299 ? -18.688 12.352 25.641 1 93.88 299 SER A C 1
ATOM 2370 O O . SER A 1 299 ? -19.078 12.617 26.781 1 93.88 299 SER A O 1
ATOM 2372 N N . ARG A 1 300 ? -18.484 13.305 24.688 1 94.94 300 ARG A N 1
ATOM 2373 C CA . ARG A 1 300 ? -18.625 14.734 24.953 1 94.94 300 ARG A CA 1
ATOM 2374 C C . ARG A 1 300 ? -20.078 15.18 24.812 1 94.94 300 ARG A C 1
ATOM 2376 O O . ARG A 1 300 ? -20.406 16.328 25.141 1 94.94 300 ARG A O 1
ATOM 2383 N N . GLY A 1 301 ? -20.938 14.289 24.344 1 95.19 301 GLY A N 1
ATOM 2384 C CA . GLY A 1 301 ? -22.344 14.602 24.156 1 95.19 301 GLY A CA 1
ATOM 2385 C C . GLY A 1 301 ? -22.625 15.312 22.844 1 95.19 301 GLY A C 1
ATOM 2386 O O . GLY A 1 301 ? -23.781 15.664 22.578 1 95.19 301 GLY A O 1
ATOM 2387 N N . VAL A 1 302 ? -21.609 15.516 21.984 1 96.81 302 VAL A N 1
ATOM 2388 C CA . VAL A 1 302 ? -21.766 16.172 20.688 1 96.81 302 VAL A CA 1
ATOM 2389 C C . VAL A 1 302 ? -22.688 15.344 19.797 1 96.81 302 VAL A C 1
ATOM 2391 O O . VAL A 1 302 ? -23.531 15.891 19.078 1 96.81 302 VAL A O 1
ATOM 2394 N N . PHE A 1 303 ? -22.469 14.023 19.797 1 96.81 303 PHE A N 1
ATOM 2395 C CA . PHE A 1 303 ? -23.406 13.094 19.188 1 96.81 303 PHE A CA 1
ATOM 2396 C C . PHE A 1 303 ? -24.266 12.414 20.25 1 96.81 303 PHE A C 1
ATOM 2398 O O . PHE A 1 303 ? -23.766 12.047 21.312 1 96.81 303 PHE A O 1
ATOM 2405 N N . ALA A 1 304 ? -25.531 12.383 20 1 95.25 304 ALA A N 1
ATOM 2406 C CA . ALA A 1 304 ? -26.453 11.578 20.812 1 95.25 304 ALA A CA 1
ATOM 2407 C C . ALA A 1 304 ? -26.812 10.281 20.094 1 95.25 304 ALA A C 1
ATOM 2409 O O . ALA A 1 304 ? -26.984 10.273 18.859 1 95.25 304 ALA A O 1
ATOM 2410 N N . GLN A 1 305 ? -26.844 9.25 20.781 1 92.94 305 GLN A N 1
ATOM 2411 C CA . GLN A 1 305 ? -27.203 7.949 20.219 1 92.94 305 GLN A CA 1
ATOM 2412 C C . GLN A 1 305 ? -28.703 7.719 20.297 1 92.94 305 GLN A C 1
ATOM 2414 O O . GLN A 1 305 ? -29.359 8.156 21.234 1 92.94 305 GLN A O 1
ATOM 2419 N N . VAL A 1 306 ? -29.25 7.191 19.312 1 86.5 306 VAL A N 1
ATOM 2420 C CA . VAL A 1 306 ? -30.656 6.82 19.281 1 86.5 306 VAL A CA 1
ATOM 2421 C C . VAL A 1 306 ? -30.859 5.488 20 1 86.5 306 VAL A C 1
ATOM 2423 O O . VAL A 1 306 ? -30.281 4.473 19.609 1 86.5 306 VAL A O 1
ATOM 2426 N N . PRO A 1 307 ? -31.531 5.633 21.047 1 77.19 307 PRO A N 1
ATOM 2427 C CA . PRO A 1 307 ? -31.766 4.379 21.766 1 77.19 307 PRO A CA 1
ATOM 2428 C C . PRO A 1 307 ? -32.562 3.363 20.938 1 77.19 307 PRO A C 1
ATOM 2430 O O . PRO A 1 307 ? -33.469 3.74 20.188 1 77.19 307 PRO A O 1
ATOM 2433 N N . VAL A 1 308 ? -32.094 2.221 20.906 1 68 308 VAL A N 1
ATOM 2434 C CA . VAL A 1 308 ? -32.812 1.127 20.266 1 68 308 VAL A CA 1
ATOM 2435 C C . VAL A 1 308 ? -33.812 0.527 21.266 1 68 308 VAL A C 1
ATOM 2437 O O . VAL A 1 308 ? -33.438 0.157 22.375 1 68 308 VAL A O 1
ATOM 2440 N N . LYS A 1 309 ? -35 0.533 20.781 1 68.06 309 LYS A N 1
ATOM 2441 C CA . LYS A 1 309 ? -36.031 -0.016 21.656 1 68.06 309 LYS A CA 1
ATOM 2442 C C . LYS A 1 309 ? -35.688 -1.444 22.062 1 68.06 309 LYS A C 1
ATOM 2444 O O . LYS A 1 309 ? -35.344 -2.277 21.234 1 68.06 309 LYS A O 1
ATOM 2449 N N . GLY A 1 310 ? -35.625 -1.655 23.344 1 65.81 310 GLY A N 1
ATOM 2450 C CA . GLY A 1 310 ? -35.406 -2.988 23.891 1 65.81 310 GLY A CA 1
ATOM 2451 C C . GLY A 1 310 ? -33.969 -3.295 24.188 1 65.81 310 GLY A C 1
ATOM 2452 O O . GLY A 1 310 ? -33.656 -4.324 24.781 1 65.81 310 GLY A O 1
ATOM 2453 N N . ALA A 1 311 ? -33.125 -2.389 23.781 1 65.38 311 ALA A N 1
ATOM 2454 C CA . ALA A 1 311 ? -31.703 -2.658 24.031 1 65.38 311 ALA A CA 1
ATOM 2455 C C . ALA A 1 311 ? -31.328 -2.312 25.469 1 65.38 311 ALA A C 1
ATOM 2457 O O . ALA A 1 311 ? -31.75 -1.286 26 1 65.38 311 ALA A O 1
ATOM 2458 N N . THR A 1 312 ? -30.75 -3.334 26.156 1 58.38 312 THR A N 1
ATOM 2459 C CA . THR A 1 312 ? -30.203 -3.072 27.469 1 58.38 312 THR A CA 1
ATOM 2460 C C . THR A 1 312 ? -28.859 -2.344 27.375 1 58.38 312 THR A C 1
ATOM 2462 O O . THR A 1 312 ? -27.953 -2.795 26.672 1 58.38 312 THR A O 1
ATOM 2465 N N . GLY A 1 313 ? -28.75 -1.113 27.578 1 61.19 313 GLY A N 1
ATOM 2466 C CA . GLY A 1 313 ? -27.469 -0.428 27.688 1 61.19 313 GLY A CA 1
ATOM 2467 C C . GLY A 1 313 ? -26.578 -0.988 28.781 1 61.19 313 GLY A C 1
ATOM 2468 O O . GLY A 1 313 ? -26.219 -2.164 28.75 1 61.19 313 GLY A O 1
ATOM 2469 N N . SER A 1 314 ? -26.406 -0.312 29.781 1 63.5 314 SER A N 1
ATOM 2470 C CA . SER A 1 314 ? -25.688 -0.812 30.953 1 63.5 314 SER A CA 1
ATOM 2471 C C . SER A 1 314 ? -26.594 -1.656 31.844 1 63.5 314 SER A C 1
ATOM 2473 O O . SER A 1 314 ? -27.766 -1.33 32.031 1 63.5 314 SER A O 1
ATOM 2475 N N . SER A 1 315 ? -26.234 -2.805 32.219 1 64.12 315 SER A N 1
ATOM 2476 C CA . SER A 1 315 ? -27 -3.734 33.031 1 64.12 315 SER A CA 1
ATOM 2477 C C . SER A 1 315 ? -27.406 -3.088 34.375 1 64.12 315 SER A C 1
ATOM 2479 O O . SER A 1 315 ? -28.438 -3.439 34.938 1 64.12 315 SER A O 1
ATOM 2481 N N . THR A 1 316 ? -26.594 -2.115 34.781 1 66.06 316 THR A N 1
ATOM 2482 C CA . THR A 1 316 ? -26.859 -1.536 36.094 1 66.06 316 THR A CA 1
ATOM 2483 C C . THR A 1 316 ? -27.375 -0.106 35.969 1 66.06 316 THR A C 1
ATOM 2485 O O . THR A 1 316 ? -28 0.426 36.906 1 66.06 316 THR A O 1
ATOM 2488 N N . MET A 1 317 ? -27.094 0.44 34.688 1 73.19 317 MET A N 1
ATOM 2489 C CA . MET A 1 317 ? -27.484 1.831 34.469 1 73.19 317 MET A CA 1
ATOM 2490 C C . MET A 1 317 ? -28.359 1.959 33.219 1 73.19 317 MET A C 1
ATOM 2492 O O . MET A 1 317 ? -27.859 2.26 32.125 1 73.19 317 MET A O 1
ATOM 2496 N N . PRO A 1 318 ? -29.641 1.862 33.344 1 70.25 318 PRO A N 1
ATOM 2497 C CA . PRO A 1 318 ? -30.562 1.764 32.219 1 70.25 318 PRO A CA 1
ATOM 2498 C C . PRO A 1 318 ? -30.5 2.979 31.297 1 70.25 318 PRO A C 1
ATOM 2500 O O . PRO A 1 318 ? -30.844 2.877 30.125 1 70.25 318 PRO A O 1
ATOM 2503 N N . HIS A 1 319 ? -30.031 4.113 31.766 1 74.69 319 HIS A N 1
ATOM 2504 C CA . HIS A 1 319 ? -30.016 5.328 30.953 1 74.69 319 HIS A CA 1
ATOM 2505 C C . HIS A 1 319 ? -28.781 5.375 30.062 1 74.69 319 HIS A C 1
ATOM 2507 O O . HIS A 1 319 ? -28.719 6.184 29.125 1 74.69 319 HIS A O 1
ATOM 2513 N N . LYS A 1 320 ? -27.875 4.438 30.422 1 82.19 320 LYS A N 1
ATOM 2514 C CA . LYS A 1 320 ? -26.594 4.492 29.734 1 82.19 320 LYS A CA 1
ATOM 2515 C C . LYS A 1 320 ? -26.641 3.748 28.406 1 82.19 320 LYS A C 1
ATOM 2517 O O . LYS A 1 320 ? -27.047 2.584 28.344 1 82.19 320 LYS A O 1
ATOM 2522 N N . VAL A 1 321 ? -26.469 4.426 27.25 1 84.94 321 VAL A N 1
ATOM 2523 C CA . VAL A 1 321 ? -26.344 3.82 25.938 1 84.94 321 VAL A CA 1
ATOM 2524 C C . VAL A 1 321 ? -24.875 3.844 25.5 1 84.94 321 VAL A C 1
ATOM 2526 O O . VAL A 1 321 ? -24.312 4.914 25.25 1 84.94 321 VAL A O 1
ATOM 2529 N N . ASN A 1 322 ? -24.234 2.695 25.453 1 87.38 322 ASN A N 1
ATOM 2530 C CA . ASN A 1 322 ? -22.812 2.586 25.109 1 87.38 322 ASN A CA 1
ATOM 2531 C C . ASN A 1 322 ? -22.609 2.537 23.594 1 87.38 322 ASN A C 1
ATOM 2533 O O . ASN A 1 322 ? -23.406 1.912 22.875 1 87.38 322 ASN A O 1
ATOM 2537 N N . PRO A 1 323 ? -21.641 3.234 23.078 1 92.81 323 PRO A N 1
ATOM 2538 C CA . PRO A 1 323 ? -21.359 3.197 21.641 1 92.81 323 PRO A CA 1
ATOM 2539 C C . PRO A 1 323 ? -20.641 1.918 21.219 1 92.81 323 PRO A C 1
ATOM 2541 O O . PRO A 1 323 ? -19.594 1.979 20.562 1 92.81 323 PRO A O 1
ATOM 2544 N N . ILE A 1 324 ? -21.234 0.785 21.469 1 89.56 324 ILE A N 1
ATOM 2545 C CA . ILE A 1 324 ? -20.594 -0.52 21.359 1 89.56 324 ILE A CA 1
ATOM 2546 C C . ILE A 1 324 ? -20.297 -0.835 19.906 1 89.56 324 ILE A C 1
ATOM 2548 O O . ILE A 1 324 ? -19.328 -1.537 19.594 1 89.56 324 ILE A O 1
ATOM 2552 N N . ARG A 1 325 ? -21.125 -0.304 18.984 1 94.06 325 ARG A N 1
ATOM 2553 C CA . ARG A 1 325 ? -20.891 -0.576 17.578 1 94.06 325 ARG A CA 1
ATOM 2554 C C . ARG A 1 325 ? -19.562 0.008 17.109 1 94.06 325 ARG A C 1
ATOM 2556 O O . ARG A 1 325 ? -18.844 -0.617 16.328 1 94.06 325 ARG A O 1
ATOM 2563 N N . PHE A 1 326 ? -19.188 1.221 17.578 1 96.25 326 PHE A N 1
ATOM 2564 C CA . PHE A 1 326 ? -17.922 1.832 17.219 1 96.25 326 PHE A CA 1
ATOM 2565 C C . PHE A 1 326 ? -16.766 1.091 17.875 1 96.25 326 PHE A C 1
ATOM 2567 O O . PHE A 1 326 ? -15.703 0.917 17.266 1 96.25 326 PHE A O 1
ATOM 2574 N N . GLU A 1 327 ? -16.984 0.591 19.125 1 92.88 327 GLU A N 1
ATOM 2575 C CA . GLU A 1 327 ? -15.961 -0.193 19.812 1 92.88 327 GLU A CA 1
ATOM 2576 C C . GLU A 1 327 ? -15.695 -1.511 19.094 1 92.88 327 GLU A C 1
ATOM 2578 O O . GLU A 1 327 ? -14.539 -1.925 18.953 1 92.88 327 GLU A O 1
ATOM 2583 N N . ASN A 1 328 ? -16.766 -2.111 18.703 1 94.5 328 ASN A N 1
ATOM 2584 C CA . ASN A 1 328 ? -16.656 -3.359 17.953 1 94.5 328 ASN A CA 1
ATOM 2585 C C . ASN A 1 328 ? -15.93 -3.156 16.625 1 94.5 328 ASN A C 1
ATOM 2587 O O . ASN A 1 328 ? -15.039 -3.932 16.266 1 94.5 328 ASN A O 1
ATOM 2591 N N . ALA A 1 329 ? -16.328 -2.152 15.867 1 97.19 329 ALA A N 1
ATOM 2592 C CA . ALA A 1 329 ? -15.688 -1.851 14.586 1 97.19 329 ALA A CA 1
ATOM 2593 C C . ALA A 1 329 ? -14.203 -1.574 14.758 1 97.19 329 ALA A C 1
ATOM 2595 O O . ALA A 1 329 ? -13.375 -2.105 14.016 1 97.19 329 ALA A O 1
ATOM 2596 N N . GLU A 1 330 ? -13.852 -0.769 15.742 1 95.5 330 GLU A N 1
ATOM 2597 C CA . GLU A 1 330 ? -12.461 -0.429 16.047 1 95.5 330 GLU A CA 1
ATOM 2598 C C . GLU A 1 330 ? -11.609 -1.684 16.203 1 95.5 330 GLU A C 1
ATOM 2600 O O . GLU A 1 330 ? -10.578 -1.828 15.547 1 95.5 330 GLU A O 1
ATOM 2605 N N . ALA A 1 331 ? -12.086 -2.586 17.062 1 93.12 331 ALA A N 1
ATOM 2606 C CA . ALA A 1 331 ? -11.328 -3.795 17.375 1 93.12 331 ALA A CA 1
ATOM 2607 C C . ALA A 1 331 ? -11.203 -4.695 16.156 1 93.12 331 ALA A C 1
ATOM 2609 O O . ALA A 1 331 ? -10.141 -5.285 15.914 1 93.12 331 ALA A O 1
ATOM 2610 N N . ASN A 1 332 ? -12.227 -4.832 15.43 1 95.94 332 ASN A N 1
ATOM 2611 C CA . ASN A 1 332 ? -12.203 -5.734 14.281 1 95.94 332 ASN A CA 1
ATOM 2612 C C . ASN A 1 332 ? -11.383 -5.16 13.133 1 95.94 332 ASN A C 1
ATOM 2614 O O . ASN A 1 332 ? -10.75 -5.902 12.383 1 95.94 332 ASN A O 1
ATOM 2618 N N . PHE A 1 333 ? -11.383 -3.779 12.906 1 97.88 333 PHE A N 1
ATOM 2619 C CA . PHE A 1 333 ? -10.453 -3.174 11.961 1 97.88 333 PHE A CA 1
ATOM 2620 C C . PHE A 1 333 ? -9.016 -3.52 12.32 1 97.88 333 PHE A C 1
ATOM 2622 O O . PHE A 1 333 ? -8.203 -3.818 11.445 1 97.88 333 PHE A O 1
ATOM 2629 N N . GLU A 1 334 ? -8.688 -3.521 13.609 1 94.19 334 GLU A N 1
ATOM 2630 C CA . GLU A 1 334 ? -7.336 -3.844 14.062 1 94.19 334 GLU A CA 1
ATOM 2631 C C . GLU A 1 334 ? -6.965 -5.281 13.711 1 94.19 334 GLU A C 1
ATOM 2633 O O . GLU A 1 334 ? -5.863 -5.543 13.219 1 94.19 334 GLU A O 1
ATOM 2638 N N . ILE A 1 335 ? -7.879 -6.227 14.008 1 92.12 335 ILE A N 1
ATOM 2639 C CA . ILE A 1 335 ? -7.625 -7.637 13.734 1 92.12 335 ILE A CA 1
ATOM 2640 C C . ILE A 1 335 ? -7.453 -7.848 12.227 1 92.12 335 ILE A C 1
ATOM 2642 O O . ILE A 1 335 ? -6.539 -8.555 11.797 1 92.12 335 ILE A O 1
ATOM 2646 N N . SER A 1 336 ? -8.359 -7.266 11.438 1 97.31 336 SER A N 1
ATOM 2647 C CA . SER A 1 336 ? -8.25 -7.367 9.984 1 97.31 336 SER A CA 1
ATOM 2648 C C . SER A 1 336 ? -6.891 -6.867 9.5 1 97.31 336 SER A C 1
ATOM 2650 O O . SER A 1 336 ? -6.219 -7.535 8.711 1 97.31 336 SER A O 1
ATOM 2652 N N . CYS A 1 337 ? -6.441 -5.617 9.938 1 97.19 337 CYS A N 1
ATOM 2653 C CA . CYS A 1 337 ? -5.168 -5.039 9.516 1 97.19 337 CYS A CA 1
ATOM 2654 C C . CYS A 1 337 ? -4.008 -5.953 9.891 1 97.19 337 CYS A C 1
ATOM 2656 O O . CYS A 1 337 ? -3.068 -6.121 9.109 1 97.19 337 CYS A O 1
ATOM 2658 N N . SER A 1 338 ? -4.062 -6.559 11.062 1 92.94 338 SER A N 1
ATOM 2659 C CA . SER A 1 338 ? -2.996 -7.461 11.484 1 92.94 338 SER A CA 1
ATOM 2660 C C . SER A 1 338 ? -2.857 -8.641 10.523 1 92.94 338 SER A C 1
ATOM 2662 O O . SER A 1 338 ? -1.743 -9.008 10.141 1 92.94 338 SER A O 1
ATOM 2664 N N . LEU A 1 339 ? -3.959 -9.273 10.172 1 93.19 339 LEU A N 1
ATOM 2665 C CA . LEU A 1 339 ? -3.945 -10.398 9.25 1 93.19 339 LEU A CA 1
ATOM 2666 C C . LEU A 1 339 ? -3.494 -9.961 7.859 1 93.19 339 LEU A C 1
ATOM 2668 O O . LEU A 1 339 ? -2.676 -10.633 7.227 1 93.19 339 LEU A O 1
ATOM 2672 N N . LEU A 1 340 ? -4.043 -8.828 7.367 1 97.25 340 LEU A N 1
ATOM 2673 C CA . LEU A 1 340 ? -3.691 -8.336 6.039 1 97.25 340 LEU A CA 1
ATOM 2674 C C . LEU A 1 340 ? -2.211 -7.973 5.969 1 97.25 340 LEU A C 1
ATOM 2676 O O . LEU A 1 340 ? -1.556 -8.227 4.953 1 97.25 340 LEU A O 1
ATOM 2680 N N . ASP A 1 341 ? -1.657 -7.289 7.012 1 94.56 341 ASP A N 1
ATOM 2681 C CA . ASP A 1 341 ? -0.238 -6.949 7.059 1 94.56 341 ASP A CA 1
ATOM 2682 C C . ASP A 1 341 ? 0.629 -8.203 7.012 1 94.56 341 ASP A C 1
ATOM 2684 O O . ASP A 1 341 ? 1.649 -8.234 6.32 1 94.56 341 ASP A O 1
ATOM 2688 N N . THR A 1 342 ? 0.25 -9.266 7.738 1 91.5 342 THR A N 1
ATOM 2689 C CA . THR A 1 342 ? 0.972 -10.531 7.734 1 91.5 342 THR A CA 1
ATOM 2690 C C . THR A 1 342 ? 0.941 -11.172 6.348 1 91.5 342 THR A C 1
ATOM 2692 O O . THR A 1 342 ? 1.966 -11.641 5.852 1 91.5 342 THR A O 1
ATOM 2695 N N . LEU A 1 343 ? -0.245 -11.188 5.762 1 94.19 343 LEU A N 1
ATOM 2696 C CA . LEU A 1 343 ? -0.374 -11.711 4.406 1 94.19 343 LEU A CA 1
ATOM 2697 C C . LEU A 1 343 ? 0.536 -10.961 3.441 1 94.19 343 LEU A C 1
ATOM 2699 O O . LEU A 1 343 ? 1.263 -11.578 2.66 1 94.19 343 LEU A O 1
ATOM 2703 N N . SER A 1 344 ? 0.544 -9.594 3.482 1 95 344 SER A N 1
ATOM 2704 C CA . SER A 1 344 ? 1.328 -8.758 2.578 1 95 344 SER A CA 1
ATOM 2705 C C . SER A 1 344 ? 2.82 -9.047 2.713 1 95 344 SER A C 1
ATOM 2707 O O . SER A 1 344 ? 3.562 -8.977 1.732 1 95 344 SER A O 1
ATOM 2709 N N . ALA A 1 345 ? 3.305 -9.352 3.885 1 92 345 ALA A N 1
ATOM 2710 C CA . ALA A 1 345 ? 4.719 -9.609 4.141 1 92 345 ALA A CA 1
ATOM 2711 C C . ALA A 1 345 ? 5.113 -11.008 3.68 1 92 345 ALA A C 1
ATOM 2713 O O . ALA A 1 345 ? 6.18 -11.195 3.088 1 92 345 ALA A O 1
ATOM 2714 N N . THR A 1 346 ? 4.262 -11.984 3.869 1 90.81 346 THR A N 1
ATOM 2715 C CA . THR A 1 346 ? 4.605 -13.383 3.619 1 90.81 346 THR A CA 1
ATOM 2716 C C . THR A 1 346 ? 4.469 -13.711 2.137 1 90.81 346 THR A C 1
ATOM 2718 O O . THR A 1 346 ? 5.305 -14.43 1.576 1 90.81 346 THR A O 1
ATOM 2721 N N . LEU A 1 347 ? 3.443 -13.211 1.502 1 93.19 347 LEU A N 1
ATOM 2722 C CA . LEU A 1 347 ? 3.057 -13.672 0.175 1 93.19 347 LEU A CA 1
ATOM 2723 C C . LEU A 1 347 ? 4.098 -13.281 -0.865 1 93.19 347 LEU A C 1
ATOM 2725 O O . LEU A 1 347 ? 4.273 -13.969 -1.87 1 93.19 347 LEU A O 1
ATOM 2729 N N . VAL A 1 348 ? 4.848 -12.195 -0.637 1 94.5 348 VAL A N 1
ATOM 2730 C CA . VAL A 1 348 ? 5.719 -11.688 -1.688 1 94.5 348 VAL A CA 1
ATOM 2731 C C . VAL A 1 348 ? 7.105 -12.312 -1.56 1 94.5 348 VAL A C 1
ATOM 2733 O O . VAL A 1 348 ? 8.031 -11.945 -2.291 1 94.5 348 VAL A O 1
ATOM 2736 N N . GLU A 1 349 ? 7.273 -13.242 -0.63 1 92.75 349 GLU A N 1
ATOM 2737 C CA . GLU A 1 349 ? 8.523 -13.969 -0.432 1 92.75 349 GLU A CA 1
ATOM 2738 C C . GLU A 1 349 ? 8.32 -15.477 -0.585 1 92.75 349 GLU A C 1
ATOM 2740 O O . GLU A 1 349 ? 7.305 -16.016 -0.139 1 92.75 349 GLU A O 1
ATOM 2745 N N . SER A 1 350 ? 9.117 -16.125 -1.382 1 91.56 350 SER A N 1
ATOM 2746 C CA . SER A 1 350 ? 9.172 -17.578 -1.526 1 91.56 350 SER A CA 1
ATOM 2747 C C . SER A 1 350 ? 10.609 -18.062 -1.696 1 91.56 350 SER A C 1
ATOM 2749 O O . SER A 1 350 ? 11.539 -17.25 -1.72 1 91.56 350 SER A O 1
ATOM 2751 N N . ARG A 1 351 ? 10.898 -19.406 -1.692 1 87.31 351 ARG A N 1
ATOM 2752 C CA . ARG A 1 351 ? 12.227 -19.969 -1.892 1 87.31 351 ARG A CA 1
ATOM 2753 C C . ARG A 1 351 ? 12.398 -20.484 -3.32 1 87.31 351 ARG A C 1
ATOM 2755 O O . ARG A 1 351 ? 11.891 -21.547 -3.668 1 87.31 351 ARG A O 1
ATOM 2762 N N . TRP A 1 352 ? 13.164 -19.703 -4.148 1 94.19 352 TRP A N 1
ATOM 2763 C CA . TRP A 1 352 ? 13.43 -19.984 -5.551 1 94.19 352 TRP A CA 1
ATOM 2764 C C . TRP A 1 352 ? 12.133 -20.109 -6.344 1 94.19 352 TRP A C 1
ATOM 2766 O O . TRP A 1 352 ? 11.398 -19.125 -6.492 1 94.19 352 TRP A O 1
ATOM 2776 N N . GLN A 1 353 ? 11.758 -21.344 -6.691 1 92.88 353 GLN A N 1
ATOM 2777 C CA . GLN A 1 353 ? 10.523 -21.5 -7.457 1 92.88 353 GLN A CA 1
ATOM 2778 C C . GLN A 1 353 ? 9.305 -21.406 -6.551 1 92.88 353 GLN A C 1
ATOM 2780 O O . GLN A 1 353 ? 8.297 -20.797 -6.922 1 92.88 353 GLN A O 1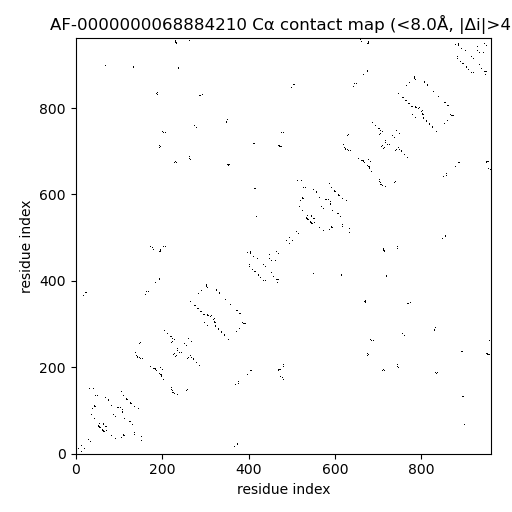
ATOM 2785 N N . ARG A 1 354 ? 9.367 -22.062 -5.395 1 91.88 354 ARG A N 1
ATOM 2786 C CA . ARG A 1 354 ? 8.258 -21.922 -4.453 1 91.88 354 ARG A CA 1
ATOM 2787 C C . ARG A 1 354 ? 8.43 -22.844 -3.256 1 91.88 354 ARG A C 1
ATOM 2789 O O . ARG A 1 354 ? 9.18 -23.828 -3.326 1 91.88 354 ARG A O 1
ATOM 2796 N N . ASP A 1 355 ? 7.891 -22.547 -2.131 1 89.5 355 ASP A N 1
ATOM 2797 C CA . ASP A 1 355 ? 7.426 -23.438 -1.07 1 89.5 355 ASP A CA 1
ATOM 2798 C C . ASP A 1 355 ? 5.918 -23.297 -0.86 1 89.5 355 ASP A C 1
ATOM 2800 O O . ASP A 1 355 ? 5.191 -22.906 -1.776 1 89.5 355 ASP A O 1
ATOM 2804 N N . LEU A 1 356 ? 5.461 -23.75 0.304 1 86.5 356 LEU A N 1
ATOM 2805 C CA . LEU A 1 356 ? 4.008 -23.781 0.446 1 86.5 356 LEU A CA 1
ATOM 2806 C C . LEU A 1 356 ? 3.529 -22.719 1.425 1 86.5 356 LEU A C 1
ATOM 2808 O O . LEU A 1 356 ? 2.408 -22.797 1.935 1 86.5 356 LEU A O 1
ATOM 2812 N N . THR A 1 357 ? 4.402 -21.672 1.723 1 87.94 357 THR A N 1
ATOM 2813 C CA . THR A 1 357 ? 4.016 -20.641 2.676 1 87.94 357 THR A CA 1
ATOM 2814 C C . THR A 1 357 ? 2.881 -19.781 2.119 1 87.94 357 THR A C 1
ATOM 2816 O O . THR A 1 357 ? 1.998 -19.344 2.863 1 87.94 357 THR A O 1
ATOM 2819 N N . ASP A 1 358 ? 2.967 -19.547 0.851 1 91.38 358 ASP A N 1
ATOM 2820 C CA . ASP A 1 358 ? 1.903 -18.734 0.267 1 91.38 358 ASP A CA 1
ATOM 2821 C C . ASP A 1 358 ? 0.563 -19.453 0.319 1 91.38 358 ASP A C 1
ATOM 2823 O O . ASP A 1 358 ? -0.452 -18.875 0.707 1 91.38 358 ASP A O 1
ATOM 2827 N N . SER A 1 359 ? 0.541 -20.766 0.011 1 89.44 359 SER A N 1
ATOM 2828 C CA . SER A 1 359 ? -0.691 -21.547 0.063 1 89.44 359 SER A CA 1
ATOM 2829 C C . SER A 1 359 ? -1.275 -21.562 1.472 1 89.44 359 SER A C 1
ATOM 2831 O O . SER A 1 359 ? -2.484 -21.406 1.65 1 89.44 359 SER A O 1
ATOM 2833 N N . THR A 1 360 ? -0.422 -21.766 2.447 1 86.06 360 THR A N 1
ATOM 2834 C CA . THR A 1 360 ? -0.864 -21.828 3.836 1 86.06 360 THR A CA 1
ATOM 2835 C C . THR A 1 360 ? -1.49 -20.5 4.254 1 86.06 360 THR A C 1
ATOM 2837 O O . THR A 1 360 ? -2.564 -20.469 4.859 1 86.06 360 THR A O 1
ATOM 2840 N N . THR A 1 361 ? -0.907 -19.453 3.869 1 92.69 361 THR A N 1
ATOM 2841 C CA . THR A 1 361 ? -1.352 -18.156 4.375 1 92.69 361 THR A CA 1
ATOM 2842 C C . THR A 1 361 ? -2.557 -17.656 3.588 1 92.69 361 THR A C 1
ATOM 2844 O O . THR A 1 361 ? -3.432 -16.984 4.141 1 92.69 361 THR A O 1
ATOM 2847 N N . GLN A 1 362 ? -2.623 -18.016 2.281 1 94.5 362 GLN A N 1
ATOM 2848 C CA . GLN A 1 362 ? -3.709 -17.516 1.444 1 94.5 362 GLN A CA 1
ATOM 2849 C C . GLN A 1 362 ? -5.055 -18.078 1.894 1 94.5 362 GLN A C 1
ATOM 2851 O O . GLN A 1 362 ? -6.105 -17.516 1.57 1 94.5 362 GLN A O 1
ATOM 2856 N N . ARG A 1 363 ? -5.051 -19.141 2.648 1 92.12 363 ARG A N 1
ATOM 2857 C CA . ARG A 1 363 ? -6.281 -19.719 3.176 1 92.12 363 ARG A CA 1
ATOM 2858 C C . ARG A 1 363 ? -6.957 -18.766 4.16 1 92.12 363 ARG A C 1
ATOM 2860 O O . ARG A 1 363 ? -8.125 -18.938 4.5 1 92.12 363 ARG A O 1
ATOM 2867 N N . ASN A 1 364 ? -6.289 -17.703 4.578 1 94.44 364 ASN A N 1
ATOM 2868 C CA . ASN A 1 364 ? -6.789 -16.812 5.625 1 94.44 364 ASN A CA 1
ATOM 2869 C C . ASN A 1 364 ? -7.273 -15.484 5.051 1 94.44 364 ASN A C 1
ATOM 2871 O O . ASN A 1 364 ? -7.637 -14.57 5.797 1 94.44 364 ASN A O 1
ATOM 2875 N N . ILE A 1 365 ? -7.297 -15.359 3.684 1 97.06 365 ILE A N 1
ATOM 2876 C CA . ILE A 1 365 ? -7.746 -14.117 3.059 1 97.06 365 ILE A CA 1
ATOM 2877 C C . ILE A 1 365 ? -9.195 -13.844 3.447 1 97.06 365 ILE A C 1
ATOM 2879 O O . ILE A 1 365 ? -9.555 -12.711 3.779 1 97.06 365 ILE A O 1
ATOM 2883 N N . GLY A 1 366 ? -10.062 -14.906 3.393 1 96.56 366 GLY A N 1
ATOM 2884 C CA . GLY A 1 366 ? -11.453 -14.758 3.785 1 96.56 366 GLY A CA 1
ATOM 2885 C C . GLY A 1 366 ? -11.625 -14.266 5.211 1 96.56 366 GLY A C 1
ATOM 2886 O O . GLY A 1 366 ? -12.492 -13.43 5.484 1 96.56 366 GLY A O 1
ATOM 2887 N N . SER A 1 367 ? -10.781 -14.758 6.148 1 95.12 367 SER A N 1
ATOM 2888 C CA . SER A 1 367 ? -10.828 -14.305 7.535 1 95.12 367 SER A CA 1
ATOM 2889 C C . SER A 1 367 ? -10.453 -12.836 7.648 1 95.12 367 SER A C 1
ATOM 2891 O O . SER A 1 367 ? -11.117 -12.07 8.359 1 95.12 367 SER A O 1
ATOM 2893 N N . ALA A 1 368 ? -9.398 -12.438 6.953 1 97.56 368 ALA A N 1
ATOM 2894 C CA . ALA A 1 368 ? -8.93 -11.055 7 1 97.56 368 ALA A CA 1
ATOM 2895 C C . ALA A 1 368 ? -10 -10.094 6.492 1 97.56 368 ALA A C 1
ATOM 2897 O O . ALA A 1 368 ? -10.312 -9.102 7.145 1 97.56 368 ALA A O 1
ATOM 2898 N N . LEU A 1 369 ? -10.609 -10.438 5.324 1 98 369 LEU A N 1
ATOM 2899 C CA . LEU A 1 369 ? -11.672 -9.609 4.754 1 98 369 LEU A CA 1
ATOM 2900 C C . LEU A 1 369 ? -12.945 -9.719 5.578 1 98 369 LEU A C 1
ATOM 2902 O O . LEU A 1 369 ? -13.727 -8.766 5.648 1 98 369 LEU A O 1
ATOM 2906 N N . GLY A 1 370 ? -13.141 -10.922 6.203 1 97.94 370 GLY A N 1
ATOM 2907 C CA . GLY A 1 370 ? -14.305 -11.117 7.055 1 97.94 370 GLY A CA 1
ATOM 2908 C C . GLY A 1 370 ? -14.352 -10.172 8.234 1 97.94 370 GLY A C 1
ATOM 2909 O O . GLY A 1 370 ? -15.383 -9.562 8.516 1 97.94 370 GLY A O 1
ATOM 2910 N N . TYR A 1 371 ? -13.211 -10.016 8.969 1 97.56 371 TYR A N 1
ATOM 2911 C CA . TYR A 1 371 ? -13.148 -9.078 10.078 1 97.56 371 TYR A CA 1
ATOM 2912 C C . TYR A 1 371 ? -13.352 -7.645 9.602 1 97.56 371 TYR A C 1
ATOM 2914 O O . TYR A 1 371 ? -13.977 -6.84 10.297 1 97.56 371 TYR A O 1
ATOM 2922 N N . SER A 1 372 ? -12.836 -7.312 8.438 1 98.44 372 SER A N 1
ATOM 2923 C CA . SER A 1 372 ? -13.055 -5.988 7.863 1 98.44 372 SER A CA 1
ATOM 2924 C C . SER A 1 372 ? -14.523 -5.754 7.555 1 98.44 372 SER A C 1
ATOM 2926 O O . SER A 1 372 ? -15.07 -4.691 7.855 1 98.44 372 SER A O 1
ATOM 2928 N N . LEU A 1 373 ? -15.156 -6.758 6.902 1 98.25 373 LEU A N 1
ATOM 2929 C CA . LEU A 1 373 ? -16.578 -6.648 6.555 1 98.25 373 LEU A CA 1
ATOM 2930 C C . LEU A 1 373 ? -17.438 -6.496 7.805 1 98.25 373 LEU A C 1
ATOM 2932 O O . LEU A 1 373 ? -18.375 -5.699 7.824 1 98.25 373 LEU A O 1
ATOM 2936 N N . LEU A 1 374 ? -17.125 -7.285 8.852 1 96.75 374 LEU A N 1
ATOM 2937 C CA . LEU A 1 374 ? -17.812 -7.168 10.133 1 96.75 374 LEU A CA 1
ATOM 2938 C C . LEU A 1 374 ? -17.672 -5.758 10.695 1 96.75 374 LEU A C 1
ATOM 2940 O O . LEU A 1 374 ? -18.641 -5.184 11.195 1 96.75 374 LEU A O 1
ATOM 2944 N N . ALA A 1 375 ? -16.469 -5.203 10.664 1 98.44 375 ALA A N 1
ATOM 2945 C CA . ALA A 1 375 ? -16.203 -3.85 11.148 1 98.44 375 ALA A CA 1
ATOM 2946 C C . ALA A 1 375 ? -17 -2.818 10.359 1 98.44 375 ALA A C 1
ATOM 2948 O O . ALA A 1 375 ? -17.562 -1.886 10.938 1 98.44 375 ALA A O 1
ATOM 2949 N N . LEU A 1 376 ? -17.078 -2.971 8.984 1 98.62 376 LEU A N 1
ATOM 2950 C CA . LEU A 1 376 ? -17.859 -2.07 8.148 1 98.62 376 LEU A CA 1
ATOM 2951 C C . LEU A 1 376 ? -19.328 -2.088 8.555 1 98.62 376 LEU A C 1
ATOM 2953 O O . LEU A 1 376 ? -19.969 -1.036 8.641 1 98.62 376 LEU A O 1
ATOM 2957 N N . THR A 1 377 ? -19.844 -3.275 8.766 1 97.38 377 THR A N 1
ATOM 2958 C CA . THR A 1 377 ? -21.25 -3.438 9.156 1 97.38 377 THR A CA 1
ATOM 2959 C C . THR A 1 377 ? -21.531 -2.719 10.477 1 97.38 377 THR A C 1
ATOM 2961 O O . THR A 1 377 ? -22.531 -2.006 10.594 1 97.38 377 THR A O 1
ATOM 2964 N N . ASN A 1 378 ? -20.672 -2.885 11.453 1 96.81 378 ASN A N 1
ATOM 2965 C CA . ASN A 1 378 ? -20.844 -2.24 12.75 1 96.81 378 ASN A CA 1
ATOM 2966 C C . ASN A 1 378 ? -20.672 -0.727 12.656 1 96.81 378 ASN A C 1
ATOM 2968 O O . ASN A 1 378 ? -21.422 0.026 13.281 1 96.81 378 ASN A O 1
ATOM 2972 N N . LEU A 1 379 ? -19.672 -0.272 11.906 1 98.5 379 LEU A N 1
ATOM 2973 C CA . LEU A 1 379 ? -19.469 1.162 11.727 1 98.5 379 LEU A CA 1
ATOM 2974 C C . LEU A 1 379 ? -20.719 1.814 11.125 1 98.5 379 LEU A C 1
ATOM 2976 O O . LEU A 1 379 ? -21.188 2.846 11.609 1 98.5 379 LEU A O 1
ATOM 2980 N N . MET A 1 380 ? -21.281 1.197 10.023 1 98.12 380 MET A N 1
ATOM 2981 C CA . MET A 1 380 ? -22.469 1.743 9.375 1 98.12 380 MET A CA 1
ATOM 2982 C C . MET A 1 380 ? -23.641 1.783 10.344 1 98.12 380 MET A C 1
ATOM 2984 O O . MET A 1 380 ? -24.344 2.787 10.422 1 98.12 380 MET A O 1
ATOM 2988 N N . GLY A 1 381 ? -23.891 0.664 11.07 1 96.56 381 GLY A N 1
ATOM 2989 C CA . GLY A 1 381 ? -24.953 0.642 12.062 1 96.56 381 GLY A CA 1
ATOM 2990 C C . GLY A 1 381 ? -24.812 1.728 13.109 1 96.56 381 GLY A C 1
ATOM 2991 O O . GLY A 1 381 ? -25.797 2.344 13.516 1 96.56 381 GLY A O 1
ATOM 2992 N N . GLY A 1 382 ? -23.562 1.94 13.633 1 96.88 382 GLY A N 1
ATOM 2993 C CA . GLY A 1 382 ? -23.297 3.016 14.578 1 96.88 382 GLY A CA 1
ATOM 2994 C C . GLY A 1 382 ? -23.594 4.391 14.008 1 96.88 382 GLY A C 1
ATOM 2995 O O . GLY A 1 382 ? -24.25 5.211 14.648 1 96.88 382 GLY A O 1
ATOM 2996 N N . LEU A 1 383 ? -23.094 4.652 12.758 1 98 383 LEU A N 1
ATOM 2997 C CA . LEU A 1 383 ? -23.266 5.949 12.117 1 98 383 LEU A CA 1
ATOM 2998 C C . LEU A 1 383 ? -24.75 6.258 11.898 1 98 383 LEU A C 1
ATOM 3000 O O . LEU A 1 383 ? -25.156 7.418 11.977 1 98 383 LEU A O 1
ATOM 3004 N N . GLU A 1 384 ? -25.531 5.242 11.625 1 96.81 384 GLU A N 1
ATOM 3005 C CA . GLU A 1 384 ? -26.969 5.418 11.375 1 96.81 384 GLU A CA 1
ATOM 3006 C C . GLU A 1 384 ? -27.734 5.633 12.68 1 96.81 384 GLU A C 1
ATOM 3008 O O . GLU A 1 384 ? -28.891 6.043 12.672 1 96.81 384 GLU A O 1
ATOM 3013 N N . SER A 1 385 ? -27.062 5.453 13.812 1 95.31 385 SER A N 1
ATOM 3014 C CA . SER A 1 385 ? -27.75 5.477 15.094 1 95.31 385 SER A CA 1
ATOM 3015 C C . SER A 1 385 ? -27.375 6.707 15.906 1 95.31 385 SER A C 1
ATOM 3017 O O . SER A 1 385 ? -27.578 6.746 17.125 1 95.31 385 SER A O 1
ATOM 3019 N N . ILE A 1 386 ? -26.75 7.656 15.297 1 96.5 386 ILE A N 1
ATOM 3020 C CA . ILE A 1 386 ? -26.359 8.852 16.031 1 96.5 386 ILE A CA 1
ATOM 3021 C C . ILE A 1 386 ? -26.891 10.094 15.328 1 96.5 386 ILE A C 1
ATOM 3023 O O . ILE A 1 386 ? -27.188 10.055 14.133 1 96.5 386 ILE A O 1
ATOM 3027 N N . HIS A 1 387 ? -27.141 11.141 16.016 1 96.38 387 HIS A N 1
ATOM 3028 C CA . HIS A 1 387 ? -27.484 12.461 15.508 1 96.38 387 HIS A CA 1
ATOM 3029 C C . HIS A 1 387 ? -26.844 13.562 16.344 1 96.38 387 HIS A C 1
ATOM 3031 O O . HIS A 1 387 ? -26.594 13.367 17.531 1 96.38 387 HIS A O 1
ATOM 3037 N N . PRO A 1 388 ? -26.5 14.703 15.711 1 97.94 388 PRO A N 1
ATOM 3038 C CA . PRO A 1 388 ? -25.891 15.797 16.469 1 97.94 388 PRO A CA 1
ATOM 3039 C C . PRO A 1 388 ? -26.797 16.344 17.562 1 97.94 388 PRO A C 1
ATOM 3041 O O . PRO A 1 388 ? -28.016 16.438 17.375 1 97.94 388 PRO A O 1
ATOM 3044 N N . ASN A 1 389 ? -26.25 16.562 18.719 1 97.38 389 ASN A N 1
ATOM 3045 C CA . ASN A 1 389 ? -26.922 17.266 19.812 1 97.38 389 ASN A CA 1
ATOM 3046 C C . ASN A 1 389 ? -26.719 18.766 19.719 1 97.38 389 ASN A C 1
ATOM 3048 O O . ASN A 1 389 ? -25.797 19.312 20.328 1 97.38 389 ASN A O 1
ATOM 3052 N N . THR A 1 390 ? -27.625 19.422 19.125 1 96.81 390 THR A N 1
ATOM 3053 C CA . THR A 1 390 ? -27.484 20.844 18.812 1 96.81 390 THR A CA 1
ATOM 3054 C C . THR A 1 390 ? -27.328 21.672 20.094 1 96.81 390 THR A C 1
ATOM 3056 O O . THR A 1 390 ? -26.594 22.656 20.109 1 96.81 390 THR A O 1
ATOM 3059 N N . HIS A 1 391 ? -27.953 21.234 21.125 1 97.06 391 HIS A N 1
ATOM 3060 C CA . HIS A 1 391 ? -27.875 21.969 22.391 1 97.06 391 HIS A CA 1
ATOM 3061 C C . HIS A 1 391 ? -26.453 21.953 22.953 1 97.06 391 HIS A C 1
ATOM 3063 O O . HIS A 1 391 ? -25.938 22.984 23.391 1 97.06 391 HIS A O 1
ATOM 3069 N N . VAL A 1 392 ? -25.875 20.797 23 1 96.81 392 VAL A N 1
ATOM 3070 C CA . VAL A 1 392 ? -24.531 20.641 23.516 1 96.81 392 VAL A CA 1
ATOM 3071 C C . VAL A 1 392 ? -23.547 21.391 22.625 1 96.81 392 VAL A C 1
ATOM 3073 O O . VAL A 1 392 ? -22.656 22.094 23.109 1 96.81 392 VAL A O 1
ATOM 3076 N N . ILE A 1 393 ? -23.719 21.312 21.328 1 97.81 393 ILE A N 1
ATOM 3077 C CA . ILE A 1 393 ? -22.844 21.938 20.359 1 97.81 393 ILE A CA 1
ATOM 3078 C C . ILE A 1 393 ? -22.891 23.453 20.531 1 97.81 393 ILE A C 1
ATOM 3080 O O . ILE A 1 393 ? -21.859 24.109 20.609 1 97.81 393 ILE A O 1
ATOM 3084 N N . GLU A 1 394 ? -24.062 23.984 20.703 1 97.44 394 GLU A N 1
ATOM 3085 C CA . GLU A 1 394 ? -24.234 25.422 20.859 1 97.44 394 GLU A CA 1
ATOM 3086 C C . GLU A 1 394 ? -23.672 25.906 22.203 1 97.44 394 GLU A C 1
ATOM 3088 O O . GLU A 1 394 ? -23.031 26.953 22.266 1 97.44 394 GLU A O 1
ATOM 3093 N N . ARG A 1 395 ? -23.875 25.125 23.188 1 96.88 395 ARG A N 1
ATOM 3094 C CA . ARG A 1 395 ? -23.375 25.484 24.5 1 96.88 395 ARG A CA 1
ATOM 3095 C C . ARG A 1 395 ? -21.844 25.531 24.516 1 96.88 395 ARG A C 1
ATOM 3097 O O . ARG A 1 395 ? -21.25 26.469 25.047 1 96.88 395 ARG A O 1
ATOM 3104 N N . GLU A 1 396 ? -21.219 24.484 23.984 1 96.31 396 GLU A N 1
ATOM 3105 C CA . GLU A 1 396 ? -19.766 24.438 23.938 1 96.31 396 GLU A CA 1
ATOM 3106 C C . GLU A 1 396 ? -19.188 25.672 23.219 1 96.31 396 GLU A C 1
ATOM 3108 O O . GLU A 1 396 ? -18.172 26.219 23.625 1 96.31 396 GLU A O 1
ATOM 3113 N N . LEU A 1 397 ? -19.812 26.031 22.141 1 97.19 397 LEU A N 1
ATOM 3114 C CA . LEU A 1 397 ? -19.375 27.203 21.391 1 97.19 397 LEU A CA 1
ATOM 3115 C C . LEU A 1 397 ? -19.547 28.469 22.219 1 97.19 397 LEU A C 1
ATOM 3117 O O . LEU A 1 397 ? -18.641 29.297 22.297 1 97.19 397 LEU A O 1
ATOM 3121 N N . ASP A 1 398 ? -20.656 28.562 22.953 1 95.19 398 ASP A N 1
ATOM 3122 C CA . ASP A 1 398 ? -21 29.766 23.703 1 95.19 398 ASP A CA 1
ATOM 3123 C C . ASP A 1 398 ? -20.125 29.906 24.953 1 95.19 398 ASP A C 1
ATOM 3125 O O . ASP A 1 398 ? -19.969 31.016 25.469 1 95.19 398 ASP A O 1
ATOM 3129 N N . GLU A 1 399 ? -19.578 28.844 25.344 1 94.44 399 GLU A N 1
ATOM 3130 C CA . GLU A 1 399 ? -18.766 28.859 26.547 1 94.44 399 GLU A CA 1
ATOM 3131 C C . GLU A 1 399 ? -17.297 29.094 26.219 1 94.44 399 GLU A C 1
ATOM 3133 O O . GLU A 1 399 ? -16.453 29.156 27.109 1 94.44 399 GLU A O 1
ATOM 3138 N N . ASN A 1 400 ? -16.953 29.219 25 1 93.81 400 ASN A N 1
ATOM 3139 C CA . ASN A 1 400 ? -15.539 29.297 24.625 1 93.81 400 ASN A CA 1
ATOM 3140 C C . ASN A 1 400 ? -15.266 30.5 23.734 1 93.81 400 ASN A C 1
ATOM 3142 O O . ASN A 1 400 ? -14.727 30.344 22.625 1 93.81 400 ASN A O 1
ATOM 3146 N N . TRP A 1 401 ? -15.43 31.688 24.203 1 94.25 401 TRP A N 1
ATOM 3147 C CA . TRP A 1 401 ? -15.227 32.906 23.453 1 94.25 401 TRP A CA 1
ATOM 3148 C C . TRP A 1 401 ? -13.742 33.188 23.25 1 94.25 401 TRP A C 1
ATOM 3150 O O . TRP A 1 401 ? -13.359 34 22.406 1 94.25 401 TRP A O 1
ATOM 3160 N N . GLU A 1 402 ? -12.906 32.531 24.078 1 91.44 402 GLU A N 1
ATOM 3161 C CA . GLU A 1 402 ? -11.461 32.688 24 1 91.44 402 GLU A CA 1
ATOM 3162 C C . GLU A 1 402 ? -10.922 32.281 22.625 1 91.44 402 GLU A C 1
ATOM 3164 O O . GLU A 1 402 ? -9.859 32.719 22.219 1 91.44 402 GLU A O 1
ATOM 3169 N N . VAL A 1 403 ? -11.727 31.469 21.859 1 93.25 403 VAL A N 1
ATOM 3170 C CA . VAL A 1 403 ? -11.266 30.984 20.562 1 93.25 403 VAL A CA 1
ATOM 3171 C C . VAL A 1 403 ? -11.172 32.156 19.578 1 93.25 403 VAL A C 1
ATOM 3173 O O . VAL A 1 403 ? -10.484 32.062 18.562 1 93.25 403 VAL A O 1
ATOM 3176 N N . LEU A 1 404 ? -11.789 33.312 19.859 1 93.75 404 LEU A N 1
ATOM 3177 C CA . LEU A 1 404 ? -11.781 34.469 18.984 1 93.75 404 LEU A CA 1
ATOM 3178 C C . LEU A 1 404 ? -10.469 35.25 19.125 1 93.75 404 LEU A C 1
ATOM 3180 O O . LEU A 1 404 ? -10.242 36.219 18.391 1 93.75 404 LEU A O 1
ATOM 3184 N N . GLY A 1 405 ? -9.602 34.812 20.062 1 91.12 405 GLY A N 1
ATOM 3185 C CA . GLY A 1 405 ? -8.281 35.375 20.156 1 91.12 405 GLY A CA 1
ATOM 3186 C C . GLY A 1 405 ? -7.5 35.312 18.859 1 91.12 405 GLY A C 1
ATOM 3187 O O . GLY A 1 405 ? -6.781 36.25 18.5 1 91.12 405 GLY A O 1
ATOM 3188 N N . GLU A 1 406 ? -7.684 34.219 18.109 1 92.31 406 GLU A N 1
ATOM 3189 C CA . GLU 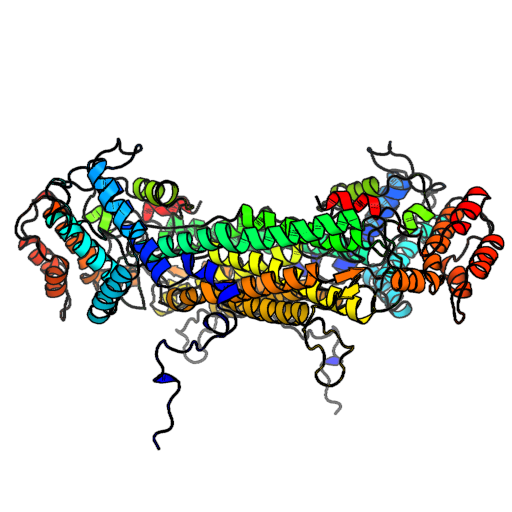A 1 406 ? -6.926 33.969 16.875 1 92.31 406 GLU A CA 1
ATOM 3190 C C . GLU A 1 406 ? -7.332 34.969 15.781 1 92.31 406 GLU A C 1
ATOM 3192 O O . GLU A 1 406 ? -6.477 35.625 15.18 1 92.31 406 GLU A O 1
ATOM 3197 N N . PRO A 1 407 ? -8.633 35.094 15.422 1 94.12 407 PRO A N 1
ATOM 3198 C CA . PRO A 1 407 ? -8.992 36.062 14.383 1 94.12 407 PRO A CA 1
ATOM 3199 C C . PRO A 1 407 ? -8.641 37.5 14.758 1 94.12 407 PRO A C 1
ATOM 3201 O O . PRO A 1 407 ? -8.234 38.281 13.891 1 94.12 407 PRO A O 1
ATOM 3204 N N . ILE A 1 408 ? -8.727 37.875 16.016 1 92.62 408 ILE A N 1
ATOM 3205 C CA . ILE A 1 408 ? -8.406 39.219 16.453 1 92.62 408 ILE A CA 1
ATOM 3206 C C . ILE A 1 408 ? -6.906 39.469 16.312 1 92.62 408 ILE A C 1
ATOM 3208 O O . ILE A 1 408 ? -6.492 40.469 15.734 1 92.62 408 ILE A O 1
ATOM 3212 N N . GLN A 1 409 ? -6.156 38.5 16.812 1 92.56 409 GLN A N 1
ATOM 3213 C CA . GLN A 1 409 ? -4.707 38.625 16.719 1 92.56 409 GLN A CA 1
ATOM 3214 C C . GLN A 1 409 ? -4.254 38.719 15.258 1 92.56 409 GLN A C 1
ATOM 3216 O O . GLN A 1 409 ? -3.391 39.531 14.93 1 92.56 409 GLN A O 1
ATOM 3221 N N . THR A 1 410 ? -4.777 37.969 14.406 1 93.38 410 THR A N 1
ATOM 3222 C CA . THR A 1 410 ? -4.379 37.938 13 1 93.38 410 THR A CA 1
ATOM 3223 C C . THR A 1 410 ? -4.809 39.219 12.305 1 93.38 410 THR A C 1
ATOM 3225 O O . THR A 1 410 ? -4.082 39.75 11.453 1 93.38 410 THR A O 1
ATOM 3228 N N . ALA A 1 411 ? -5.984 39.719 12.602 1 93.12 411 ALA A N 1
ATOM 3229 C CA . ALA A 1 411 ? -6.438 41 12.07 1 93.12 411 ALA A CA 1
ATOM 3230 C C . ALA A 1 411 ? -5.523 42.125 12.523 1 93.12 411 ALA A C 1
ATOM 3232 O O . ALA A 1 411 ? -5.246 43.062 11.758 1 93.12 411 ALA A O 1
ATOM 3233 N N . MET A 1 412 ? -5.109 42.062 13.82 1 92.94 412 MET A N 1
ATOM 3234 C CA . MET A 1 412 ? -4.172 43.062 14.328 1 92.94 412 MET A CA 1
ATOM 3235 C C . MET A 1 412 ? -2.869 43.031 13.539 1 92.94 412 MET A C 1
ATOM 3237 O O . MET A 1 412 ? -2.318 44.094 13.211 1 92.94 412 MET A O 1
ATOM 3241 N N . ARG A 1 413 ? -2.377 41.875 13.227 1 92.25 413 ARG A N 1
ATOM 3242 C CA . ARG A 1 413 ? -1.165 41.75 12.43 1 92.25 413 ARG A CA 1
ATOM 3243 C C . ARG A 1 413 ? -1.351 42.344 11.047 1 92.25 413 ARG A C 1
ATOM 3245 O O . ARG A 1 413 ? -0.456 43.031 10.539 1 92.25 413 ARG A O 1
ATOM 3252 N N . ALA A 1 414 ? -2.477 42.094 10.406 1 92.31 414 ALA A N 1
ATOM 3253 C CA . ALA A 1 414 ? -2.773 42.688 9.102 1 92.31 414 ALA A CA 1
ATOM 3254 C C . ALA A 1 414 ? -2.801 44.219 9.188 1 92.31 414 ALA A C 1
ATOM 3256 O O . ALA A 1 414 ? -2.303 44.906 8.289 1 92.31 414 ALA A O 1
ATOM 3257 N N . CYS A 1 415 ? -3.381 44.719 10.25 1 91.88 415 CYS A N 1
ATOM 3258 C CA . CYS A 1 415 ? -3.469 46.156 10.453 1 91.88 415 CYS A CA 1
ATOM 3259 C C . CYS A 1 415 ? -2.092 46.781 10.703 1 91.88 415 CYS A C 1
ATOM 3261 O O . CYS A 1 415 ? -1.808 47.875 10.266 1 91.88 415 CYS A O 1
ATOM 3263 N N . GLU A 1 416 ? -1.322 46.062 11.461 1 90.38 416 GLU A N 1
ATOM 3264 C CA . GLU A 1 416 ? 0.056 46.469 11.672 1 90.38 416 GLU A CA 1
ATOM 3265 C C . GLU A 1 416 ? 0.797 46.625 10.352 1 90.38 416 GLU A C 1
ATOM 3267 O O . GLU A 1 416 ? 1.519 47.625 10.148 1 90.38 416 GLU A O 1
ATOM 3272 N N . LEU A 1 417 ? 0.622 45.75 9.461 1 89.75 417 LEU A N 1
ATOM 3273 C CA . LEU A 1 417 ? 1.272 45.75 8.156 1 89.75 417 LEU A CA 1
ATOM 3274 C C . LEU A 1 417 ? 0.766 46.906 7.309 1 89.75 417 LEU A C 1
ATOM 3276 O O . LEU A 1 417 ? 1.484 47.406 6.441 1 89.75 417 LEU A O 1
ATOM 3280 N N . LYS A 1 418 ? -0.502 47.344 7.594 1 89.94 418 LYS A N 1
ATOM 3281 C CA . LYS A 1 418 ? -1.077 48.5 6.914 1 89.94 418 LYS A CA 1
ATOM 3282 C C . LYS A 1 418 ? -0.559 49.812 7.516 1 89.94 418 LYS A C 1
ATOM 3284 O O . LYS A 1 418 ? -0.812 50.875 6.977 1 89.94 418 LYS A O 1
ATOM 3289 N N . GLY A 1 419 ? 0.088 49.719 8.641 1 86.75 419 GLY A N 1
ATOM 3290 C CA . GLY A 1 419 ? 0.684 50.875 9.266 1 86.75 419 GLY A CA 1
ATOM 3291 C C . GLY A 1 419 ? -0.202 51.531 10.32 1 86.75 419 GLY A C 1
ATOM 3292 O O . GLY A 1 419 ? 0.029 52.656 10.734 1 86.75 419 GLY A O 1
ATOM 3293 N N . LEU A 1 420 ? -1.253 50.812 10.742 1 88.69 420 LEU A N 1
ATOM 3294 C CA . LEU A 1 420 ? -2.119 51.344 11.781 1 88.69 420 LEU A CA 1
ATOM 3295 C C . LEU A 1 420 ? -1.407 51.375 13.133 1 88.69 420 LEU A C 1
ATOM 3297 O O . LEU A 1 420 ? -0.703 50.406 13.469 1 88.69 420 LEU A O 1
ATOM 3301 N N . PRO A 1 421 ? -1.56 52.375 13.844 1 87.56 421 PRO A N 1
ATOM 3302 C CA . PRO A 1 421 ? -0.838 52.5 15.117 1 87.56 421 PRO A CA 1
ATOM 3303 C C . PRO A 1 421 ? -1.394 51.562 16.188 1 87.56 421 PRO A C 1
ATOM 3305 O O . PRO A 1 421 ? -2.566 51.188 16.141 1 87.56 421 PRO A O 1
ATOM 3308 N N . GLY A 1 422 ? -0.569 51.219 17.141 1 85.56 422 GLY A N 1
ATOM 3309 C CA . GLY A 1 422 ? -0.982 50.5 18.328 1 85.56 422 GLY A CA 1
ATOM 3310 C C . GLY A 1 422 ? -1.229 49.031 18.062 1 85.56 422 GLY A C 1
ATOM 3311 O O . GLY A 1 422 ? -1.891 48.344 18.859 1 85.56 422 GLY A O 1
ATOM 3312 N N . MET A 1 423 ? -0.796 48.594 16.969 1 89.44 423 MET A N 1
ATOM 3313 C CA . MET A 1 423 ? -1.063 47.188 16.609 1 89.44 423 MET A CA 1
ATOM 3314 C C . MET A 1 423 ? 0.144 46.312 16.906 1 89.44 423 MET A C 1
ATOM 3316 O O . MET A 1 423 ? 0.148 45.125 16.562 1 89.44 423 MET A O 1
ATOM 3320 N N . ASP A 1 424 ? 1.092 46.781 17.641 1 85.69 424 ASP A N 1
ATOM 3321 C CA . ASP A 1 424 ? 2.332 46.062 17.906 1 85.69 424 ASP A CA 1
ATOM 3322 C C . ASP A 1 424 ? 2.107 44.938 18.906 1 85.69 424 ASP A C 1
ATOM 3324 O O . ASP A 1 424 ? 1.22 45 19.75 1 85.69 424 ASP A O 1
ATOM 3328 N N . LYS A 1 425 ? 2.883 43.781 18.766 1 84.62 425 LYS A N 1
ATOM 3329 C CA . LYS A 1 425 ? 2.883 42.625 19.656 1 84.62 425 LYS A CA 1
ATOM 3330 C C . LYS A 1 425 ? 1.473 42.062 19.828 1 84.62 425 LYS A C 1
ATOM 3332 O O . LYS A 1 425 ? 1.014 41.875 20.953 1 84.62 425 LYS A O 1
ATOM 3337 N N . PRO A 1 426 ? 0.803 41.875 18.688 1 87.25 426 PRO A N 1
ATOM 3338 C CA . PRO A 1 426 ? -0.586 41.406 18.766 1 87.25 426 PRO A CA 1
ATOM 3339 C C . PRO A 1 426 ? -0.753 40.156 19.641 1 87.25 426 PRO A C 1
ATOM 3341 O O . PRO A 1 426 ? -1.725 40.062 20.391 1 87.25 426 PRO A O 1
ATOM 3344 N N . TYR A 1 427 ? 0.133 39.25 19.594 1 83.12 427 TYR A N 1
ATOM 3345 C CA . TYR A 1 427 ? 0.054 38 20.375 1 83.12 427 TYR A CA 1
ATOM 3346 C C . TYR A 1 427 ? 0.012 38.312 21.859 1 83.12 427 TYR A C 1
ATOM 3348 O O . TYR A 1 427 ? -0.829 37.781 22.594 1 83.12 427 TYR A O 1
ATOM 3356 N N . GLU A 1 428 ? 0.897 39.188 22.344 1 82 428 GLU A N 1
ATOM 3357 C CA . GLU A 1 428 ? 0.969 39.531 23.766 1 82 428 GLU A CA 1
ATOM 3358 C C . GLU A 1 428 ? -0.285 40.281 24.203 1 82 428 GLU A C 1
ATOM 3360 O O . GLU A 1 428 ? -0.767 40.062 25.328 1 82 428 GLU A O 1
ATOM 3365 N N . LYS A 1 429 ? -0.811 41.094 23.391 1 86.19 429 LYS A N 1
ATOM 3366 C CA . LYS A 1 429 ? -2.018 41.844 23.703 1 86.19 429 LYS A CA 1
ATOM 3367 C C . LYS A 1 429 ? -3.225 40.938 23.859 1 86.19 429 LYS A C 1
ATOM 3369 O O . LYS A 1 429 ? -3.98 41.031 24.828 1 86.19 429 LYS A O 1
ATOM 3374 N N . VAL A 1 430 ? -3.324 40.094 22.875 1 88.56 430 VAL A N 1
ATOM 3375 C CA . VAL A 1 430 ? -4.465 39.188 22.906 1 88.56 430 VAL A CA 1
ATOM 3376 C C . VAL A 1 430 ? -4.301 38.188 24.062 1 88.56 430 VAL A C 1
ATOM 3378 O O . VAL A 1 430 ? -5.281 37.812 24.703 1 88.56 430 VAL A O 1
ATOM 3381 N N . LYS A 1 431 ? -3.041 37.688 24.344 1 85.12 431 LYS A N 1
ATOM 3382 C CA . LYS A 1 431 ? -2.771 36.812 25.469 1 85.12 431 LYS A CA 1
ATOM 3383 C C . LYS A 1 431 ? -3.215 37.469 26.781 1 85.12 431 LYS A C 1
ATOM 3385 O O . LYS A 1 431 ? -3.727 36.781 27.672 1 85.12 431 LYS A O 1
ATOM 3390 N N . GLY A 1 432 ? -2.979 38.719 26.922 1 81.19 432 GLY A N 1
ATOM 3391 C CA . GLY A 1 432 ? -3.41 39.438 28.109 1 81.19 432 GLY A CA 1
ATOM 3392 C C . GLY A 1 432 ? -4.918 39.438 28.281 1 81.19 432 GLY A C 1
ATOM 3393 O O . GLY A 1 432 ? -5.418 39.406 29.406 1 81.19 432 GLY A O 1
ATOM 3394 N N . LEU A 1 433 ? -5.625 39.531 27.172 1 78.5 433 LEU A N 1
ATOM 3395 C CA . LEU A 1 433 ? -7.082 39.469 27.203 1 78.5 433 LEU A CA 1
ATOM 3396 C C . LEU A 1 433 ? -7.562 38.062 27.625 1 78.5 433 LEU A C 1
ATOM 3398 O O . LEU A 1 433 ? -8.508 37.969 28.406 1 78.5 433 LEU A O 1
ATOM 3402 N N . MET A 1 434 ? -6.906 37.031 27.156 1 76.19 434 MET A N 1
ATOM 3403 C CA . MET A 1 434 ? -7.449 35.688 27.25 1 76.19 434 MET A CA 1
ATOM 3404 C C . MET A 1 434 ? -6.945 34.969 28.516 1 76.19 434 MET A C 1
ATOM 3406 O O . MET A 1 434 ? -7.516 33.969 28.938 1 76.19 434 MET A O 1
ATOM 3410 N N . ARG A 1 435 ? -5.875 35.375 29.094 1 69.81 435 ARG A N 1
ATOM 3411 C CA . ARG A 1 435 ? -5.238 34.688 30.203 1 69.81 435 ARG A CA 1
ATOM 3412 C C . ARG A 1 435 ? -6.031 34.844 31.484 1 69.81 435 ARG A C 1
ATOM 3414 O O . ARG A 1 435 ? -6.355 35.969 31.891 1 69.81 435 ARG A O 1
ATOM 3421 N N . GLY A 1 436 ? -6.184 33.781 32.188 1 60.22 436 GLY A N 1
ATOM 3422 C CA . GLY A 1 436 ? -6.621 33.625 33.594 1 60.22 436 GLY A CA 1
ATOM 3423 C C . GLY A 1 436 ? -8.078 34 33.781 1 60.22 436 GLY A C 1
ATOM 3424 O O . GLY A 1 436 ? -8.523 34.156 34.938 1 60.22 436 GLY A O 1
ATOM 3425 N N . ARG A 1 437 ? -8.828 34.375 32.75 1 64.81 437 ARG A N 1
ATOM 3426 C CA . ARG A 1 437 ? -10.211 34.75 33 1 64.81 437 ARG A CA 1
ATOM 3427 C C . ARG A 1 437 ? -11.141 34.188 31.922 1 64.81 437 ARG A C 1
ATOM 3429 O O . ARG A 1 437 ? -10.695 33.875 30.812 1 64.81 437 ARG A O 1
ATOM 3436 N N . THR A 1 438 ? -12.289 33.719 32.375 1 76.31 438 THR A N 1
ATOM 3437 C CA . THR A 1 438 ? -13.344 33.406 31.406 1 76.31 438 THR A CA 1
ATOM 3438 C C . THR A 1 438 ? -13.742 34.656 30.609 1 76.31 438 THR A C 1
ATOM 3440 O O . THR A 1 438 ? -13.992 35.719 31.188 1 76.31 438 THR A O 1
ATOM 3443 N N . ILE A 1 439 ? -13.617 34.531 29.281 1 87.19 439 ILE A N 1
ATOM 3444 C CA . ILE A 1 439 ? -13.891 35.656 28.406 1 87.19 439 ILE A CA 1
ATOM 3445 C C . ILE A 1 439 ? -15.289 35.531 27.797 1 87.19 439 ILE A C 1
ATOM 3447 O O . ILE A 1 439 ? -15.695 34.406 27.422 1 87.19 439 ILE A O 1
ATOM 3451 N N . ASN A 1 440 ? -16.062 36.531 27.875 1 89.81 440 ASN A N 1
ATOM 3452 C CA . ASN A 1 440 ? -17.375 36.562 27.266 1 89.81 440 ASN A CA 1
ATOM 3453 C C . ASN A 1 440 ? -17.469 37.594 26.141 1 89.81 440 ASN A C 1
ATOM 3455 O O . ASN A 1 440 ? -16.453 38.219 25.781 1 89.81 440 ASN A O 1
ATOM 3459 N N . LYS A 1 441 ? -18.609 37.688 25.562 1 92.19 441 LYS A N 1
ATOM 3460 C CA . LYS A 1 441 ? -18.859 38.562 24.422 1 92.19 441 LYS A CA 1
ATOM 3461 C C . LYS A 1 441 ? -18.484 40 24.734 1 92.19 441 LYS A C 1
ATOM 3463 O O . LYS A 1 441 ? -17.781 40.656 23.953 1 92.19 441 LYS A O 1
ATOM 3468 N N . GLU A 1 442 ? -18.906 40.469 25.875 1 91.81 442 GLU A N 1
ATOM 3469 C CA . GLU A 1 442 ? -18.688 41.844 26.25 1 91.81 442 GLU A CA 1
ATOM 3470 C C . GLU A 1 442 ? -17.188 42.156 26.359 1 91.81 442 GLU A C 1
ATOM 3472 O O . GLU A 1 442 ? -16.75 43.219 25.922 1 91.81 442 GLU A O 1
ATOM 3477 N N . GLN A 1 443 ? -16.547 41.25 26.891 1 90.75 443 GLN A N 1
ATOM 3478 C CA . GLN A 1 443 ? -15.102 41.469 27.062 1 90.75 443 GLN A CA 1
ATOM 3479 C C . GLN A 1 443 ? -14.391 41.469 25.703 1 90.75 443 GLN A C 1
ATOM 3481 O O . GLN A 1 443 ? -13.438 42.219 25.516 1 90.75 443 GLN A O 1
ATOM 3486 N N . VAL A 1 444 ? -14.797 40.625 24.797 1 92 444 VAL A N 1
ATOM 3487 C CA . VAL A 1 444 ? -14.219 40.594 23.469 1 92 444 VAL A CA 1
ATOM 3488 C C . VAL A 1 444 ? -14.477 41.938 22.75 1 92 444 VAL A C 1
ATOM 3490 O O . VAL A 1 444 ? -13.57 42.531 22.172 1 92 444 VAL A O 1
ATOM 3493 N N . GLU A 1 445 ? -15.672 42.375 22.875 1 92.69 445 GLU A N 1
ATOM 3494 C CA . GLU A 1 445 ? -16.047 43.625 22.219 1 92.69 445 GLU A CA 1
ATOM 3495 C C . GLU A 1 445 ? -15.281 44.812 22.812 1 92.69 445 GLU A C 1
ATOM 3497 O O . GLU A 1 445 ? -14.82 45.688 22.078 1 92.69 445 GLU A O 1
ATOM 3502 N N . GLN A 1 446 ? -15.141 44.812 24.109 1 91.44 446 GLN A N 1
ATOM 3503 C CA . GLN A 1 446 ? -14.391 45.844 24.781 1 91.44 446 GLN A CA 1
ATOM 3504 C C . GLN A 1 446 ? -12.938 45.875 24.328 1 91.44 446 GLN A C 1
ATOM 3506 O O . GLN A 1 446 ? -12.352 46.938 24.125 1 91.44 446 GLN A O 1
ATOM 3511 N N . PHE A 1 447 ? -12.398 44.781 24.281 1 92 447 PHE A N 1
ATOM 3512 C CA . PHE A 1 447 ? -11.016 44.688 23.844 1 92 447 PHE A CA 1
ATOM 3513 C C . PHE A 1 447 ? -10.852 45.25 22.438 1 92 447 PHE A C 1
ATOM 3515 O O . PHE A 1 447 ? -9.898 45.969 22.172 1 92 447 PHE A O 1
ATOM 3522 N N . ILE A 1 448 ? -11.781 44.844 21.516 1 93.25 448 ILE A N 1
ATOM 3523 C CA . ILE A 1 448 ? -11.727 45.312 20.125 1 93.25 448 ILE A CA 1
ATOM 3524 C C . ILE A 1 448 ? -11.828 46.812 20.094 1 93.25 448 ILE A C 1
ATOM 3526 O O . ILE A 1 448 ? -11.102 47.5 19.359 1 93.25 448 ILE A O 1
ATOM 3530 N N . ASP A 1 449 ? -12.617 47.375 20.984 1 92.19 449 ASP A N 1
ATOM 3531 C CA . ASP A 1 449 ? -12.836 48.812 21.031 1 92.19 449 ASP A CA 1
ATOM 3532 C C . ASP A 1 449 ? -11.594 49.562 21.547 1 92.19 449 ASP A C 1
ATOM 3534 O O . ASP A 1 449 ? -11.406 50.75 21.266 1 92.19 449 ASP A O 1
ATOM 3538 N N . GLN A 1 450 ? -10.812 48.875 22.234 1 90.25 450 GLN A N 1
ATOM 3539 C CA . GLN A 1 450 ? -9.609 49.469 22.812 1 90.25 450 GLN A CA 1
ATOM 3540 C C . GLN A 1 450 ? -8.477 49.5 21.797 1 90.25 450 GLN A C 1
ATOM 3542 O O . GLN A 1 450 ? -7.457 50.156 22.016 1 90.25 450 GLN A O 1
ATOM 3547 N N . GLN A 1 451 ? -8.695 48.812 20.734 1 89.75 451 GLN A N 1
ATOM 3548 C CA . GLN A 1 451 ? -7.66 48.781 19.703 1 89.75 451 GLN A CA 1
ATOM 3549 C C . GLN A 1 451 ? -7.957 49.812 18.609 1 89.75 451 GLN A C 1
ATOM 3551 O O . GLN A 1 451 ? -9.086 50.312 18.5 1 89.75 451 GLN A O 1
ATOM 3556 N N . SER A 1 452 ? -6.949 50.188 17.797 1 90.44 452 SER A N 1
ATOM 3557 C CA . SER A 1 452 ? -7.066 51.188 16.734 1 90.44 452 SER A CA 1
ATOM 3558 C C . SER A 1 452 ? -7.527 50.562 15.43 1 90.44 452 SER A C 1
ATOM 3560 O O . SER A 1 452 ? -6.984 50.875 14.367 1 90.44 452 SER A O 1
ATOM 3562 N N . PHE A 1 453 ? -8.469 49.656 15.5 1 92.75 453 PHE A N 1
ATOM 3563 C CA . PHE A 1 453 ? -9.031 49.094 14.281 1 92.75 453 PHE A CA 1
ATOM 3564 C C . PHE A 1 453 ? -9.812 50.125 13.508 1 92.75 453 PHE A C 1
ATOM 3566 O O . PHE A 1 453 ? -10.438 51.031 14.102 1 92.75 453 PHE A O 1
ATOM 3573 N N . ASP A 1 454 ? -9.711 50.125 12.125 1 90.19 454 ASP A N 1
ATOM 3574 C CA . ASP A 1 454 ? -10.672 50.906 11.344 1 90.19 454 ASP A CA 1
ATOM 3575 C C . ASP A 1 454 ? -12.102 50.406 11.602 1 90.19 454 ASP A C 1
ATOM 3577 O O . ASP A 1 454 ? -12.312 49.281 12 1 90.19 454 ASP A O 1
ATOM 3581 N N . PRO A 1 455 ? -13.109 51.25 11.398 1 92.38 455 PRO A N 1
ATOM 3582 C CA . PRO A 1 455 ? -14.492 50.906 11.758 1 92.38 455 PRO A CA 1
ATOM 3583 C C . PRO A 1 455 ? -14.992 49.625 11.094 1 92.38 455 PRO A C 1
ATOM 3585 O O . PRO A 1 455 ? -15.711 48.844 11.719 1 92.38 455 PRO A O 1
ATOM 3588 N N . GLU A 1 456 ? -14.648 49.469 9.891 1 92.75 456 GLU A N 1
ATOM 3589 C CA . GLU A 1 456 ? -15.117 48.281 9.164 1 92.75 456 GLU A CA 1
ATOM 3590 C C . GLU A 1 456 ? -14.555 47 9.773 1 92.75 456 GLU A C 1
ATOM 3592 O O . GLU A 1 456 ? -15.273 46.031 9.969 1 92.75 456 GLU A O 1
ATOM 3597 N N . THR A 1 457 ? -13.234 47 10.023 1 93.81 457 THR A N 1
ATOM 3598 C CA . THR A 1 457 ? -12.578 45.875 10.641 1 93.81 457 THR A CA 1
ATOM 3599 C C . THR A 1 457 ? -13.148 45.594 12.031 1 93.81 457 THR A C 1
ATOM 3601 O O . THR A 1 457 ? -13.422 44.469 12.391 1 93.81 457 THR A O 1
ATOM 3604 N N . ALA A 1 458 ? -13.312 46.656 12.828 1 94.44 458 ALA A N 1
ATOM 3605 C CA . ALA A 1 458 ? -13.867 46.5 14.172 1 94.44 458 ALA A CA 1
ATOM 3606 C C . ALA A 1 458 ? -15.266 45.906 14.133 1 94.44 458 ALA A C 1
ATOM 3608 O O . ALA A 1 458 ? -15.586 45.031 14.93 1 94.44 458 ALA A O 1
ATOM 3609 N N . ALA A 1 459 ? -16.078 46.344 13.211 1 95.25 459 ALA A N 1
ATOM 3610 C CA . ALA A 1 459 ? -17.453 45.844 13.094 1 95.25 459 ALA A CA 1
ATOM 3611 C C . ALA A 1 459 ? -17.453 44.375 12.727 1 95.25 459 ALA A C 1
ATOM 3613 O O . ALA A 1 459 ? -18.266 43.594 13.258 1 95.25 459 ALA A O 1
ATOM 3614 N N . ARG A 1 460 ? -16.656 44.031 11.805 1 94.75 460 ARG A N 1
ATOM 3615 C CA . ARG A 1 460 ? -16.578 42.656 11.367 1 94.75 460 ARG A CA 1
ATOM 3616 C C . ARG A 1 460 ? -16.125 41.75 12.5 1 94.75 460 ARG A C 1
ATOM 3618 O O . ARG A 1 460 ? -16.688 40.656 12.695 1 94.75 460 ARG A O 1
ATOM 3625 N N . LEU A 1 461 ? -15.062 42.125 13.242 1 95.75 461 LEU A N 1
ATOM 3626 C CA . LEU A 1 461 ? -14.539 41.344 14.344 1 95.75 461 LEU A CA 1
ATOM 3627 C C . LEU A 1 461 ? -15.555 41.219 15.477 1 95.75 461 LEU A C 1
ATOM 3629 O O . LEU A 1 461 ? -15.695 40.188 16.094 1 95.75 461 LEU A O 1
ATOM 3633 N N . LYS A 1 462 ? -16.297 42.281 15.75 1 94.81 462 LYS A N 1
ATOM 3634 C CA . LYS A 1 462 ? -17.312 42.281 16.812 1 94.81 462 LYS A CA 1
ATOM 3635 C C . LYS A 1 462 ? -18.484 41.406 16.453 1 94.81 462 LYS A C 1
ATOM 3637 O O . LYS A 1 462 ? -19.203 40.906 17.344 1 94.81 462 LYS A O 1
ATOM 3642 N N . ALA A 1 463 ? -18.688 41.219 15.172 1 94.81 463 ALA A N 1
ATOM 3643 C CA . ALA A 1 463 ? -19.797 40.406 14.703 1 94.81 463 ALA A CA 1
ATOM 3644 C C . ALA A 1 463 ? -19.469 38.906 14.82 1 94.81 463 ALA A C 1
ATOM 3646 O O . ALA A 1 463 ? -20.359 38.062 14.766 1 94.81 463 ALA A O 1
ATOM 3647 N N . LEU A 1 464 ? -18.203 38.594 14.984 1 95.38 464 LEU A N 1
ATOM 3648 C CA . LEU A 1 464 ? -17.797 37.188 15.086 1 95.38 464 LEU A CA 1
ATOM 3649 C C . LEU A 1 464 ? -18.25 36.594 16.422 1 95.38 464 LEU A C 1
ATOM 3651 O O . LEU A 1 464 ? -18.234 37.281 17.453 1 95.38 464 LEU A O 1
ATOM 3655 N N . THR A 1 465 ? -18.734 35.406 16.422 1 96.44 465 THR A N 1
ATOM 3656 C CA . THR A 1 465 ? -18.969 34.531 17.562 1 96.44 465 THR A CA 1
ATOM 3657 C C . THR A 1 465 ? -18.281 33.188 17.359 1 96.44 465 THR A C 1
ATOM 3659 O O . THR A 1 465 ? -17.891 32.844 16.25 1 96.44 465 THR A O 1
ATOM 3662 N N . PRO A 1 466 ? -18.047 32.5 18.469 1 96.38 466 PRO A N 1
ATOM 3663 C CA . PRO A 1 466 ? -17.516 31.156 18.266 1 96.38 466 PRO A CA 1
ATOM 3664 C C . PRO A 1 466 ? -18.312 30.344 17.25 1 96.38 466 PRO A C 1
ATOM 3666 O O . PRO A 1 466 ? -17.734 29.562 16.484 1 96.38 466 PRO A O 1
ATOM 3669 N N . ALA A 1 467 ? -19.594 30.547 17.125 1 96.81 467 ALA A N 1
ATOM 3670 C CA . ALA A 1 467 ? -20.484 29.797 16.25 1 96.81 467 ALA A CA 1
ATOM 3671 C C . ALA A 1 467 ? -20.312 30.234 14.797 1 96.81 467 ALA A C 1
ATOM 3673 O O . ALA A 1 467 ? -20.547 29.453 13.875 1 96.81 467 ALA A O 1
ATOM 3674 N N . THR A 1 468 ? -19.922 31.516 14.609 1 96.44 468 THR A N 1
ATOM 3675 C CA . THR A 1 468 ? -19.844 32 13.242 1 96.44 468 THR A CA 1
ATOM 3676 C C . THR A 1 468 ? -18.391 32.031 12.758 1 96.44 468 THR A C 1
ATOM 3678 O O . THR A 1 468 ? -18.125 32.219 11.57 1 96.44 468 THR A O 1
ATOM 3681 N N . TYR A 1 469 ? -17.422 31.797 13.617 1 97.19 469 TYR A N 1
ATOM 3682 C CA . TYR A 1 469 ? -16 31.75 13.281 1 97.19 469 TYR A CA 1
ATOM 3683 C C . TYR A 1 469 ? -15.625 30.406 12.695 1 97.19 469 TYR A C 1
ATOM 3685 O O . TYR A 1 469 ? -14.797 29.688 13.266 1 97.19 469 TYR A O 1
ATOM 3693 N N . THR A 1 470 ? -16.234 30.047 11.523 1 97 470 THR A N 1
ATOM 3694 C CA . THR A 1 470 ? -16.047 28.734 10.914 1 97 470 THR A CA 1
ATOM 3695 C C . THR A 1 470 ? -15.367 28.859 9.555 1 97 470 THR A C 1
ATOM 3697 O O . THR A 1 470 ? -15.305 27.891 8.789 1 97 470 THR A O 1
ATOM 3700 N N . GLY A 1 471 ? -14.875 30.109 9.234 1 96.38 471 GLY A N 1
ATOM 3701 C CA . GLY A 1 471 ? -14.234 30.328 7.945 1 96.38 471 GLY A CA 1
ATOM 3702 C C . GLY A 1 471 ? -15.094 29.859 6.777 1 96.38 471 GLY A C 1
ATOM 3703 O O . GLY A 1 471 ? -16.266 30.219 6.691 1 96.38 471 GLY A O 1
ATOM 3704 N N . VAL A 1 472 ? -14.484 29.109 5.801 1 96.19 472 VAL A N 1
ATOM 3705 C CA . VAL A 1 472 ? -15.219 28.656 4.621 1 96.19 472 VAL A CA 1
ATOM 3706 C C . VAL A 1 472 ? -15.523 27.156 4.746 1 96.19 472 VAL A C 1
ATOM 3708 O O . VAL A 1 472 ? -15.57 26.453 3.742 1 96.19 472 VAL A O 1
ATOM 3711 N N . ALA A 1 473 ? -15.633 26.703 5.973 1 96.69 473 ALA A N 1
ATOM 3712 C CA . ALA A 1 473 ? -15.867 25.297 6.227 1 96.69 473 ALA A CA 1
ATOM 3713 C C . ALA A 1 473 ? -17.016 24.766 5.375 1 96.69 473 ALA A C 1
ATOM 3715 O O . ALA A 1 473 ? -16.906 23.688 4.789 1 96.69 473 ALA A O 1
ATOM 3716 N N . SER A 1 474 ? -18.125 25.547 5.305 1 96.88 474 SER A N 1
ATOM 3717 C CA . SER A 1 474 ? -19.312 25.125 4.551 1 96.88 474 SER A CA 1
ATOM 3718 C C . SER A 1 474 ? -18.969 24.906 3.078 1 96.88 474 SER A C 1
ATOM 3720 O O . SER A 1 474 ? -19.391 23.922 2.475 1 96.88 474 SER A O 1
ATOM 3722 N N . GLN A 1 475 ? -18.156 25.75 2.504 1 95.5 475 GLN A N 1
ATOM 3723 C CA . GLN A 1 475 ? -17.766 25.688 1.1 1 95.5 475 GLN A CA 1
ATOM 3724 C C . GLN A 1 475 ? -16.859 24.484 0.834 1 95.5 475 GLN A C 1
ATOM 3726 O O . GLN A 1 475 ? -16.922 23.891 -0.239 1 95.5 475 GLN A O 1
ATOM 3731 N N . LEU A 1 476 ? -16.047 24.156 1.752 1 96.44 476 LEU A N 1
ATOM 3732 C CA . LEU A 1 476 ? -15.039 23.109 1.58 1 96.44 476 LEU A CA 1
ATOM 3733 C C . LEU A 1 476 ? -15.68 21.734 1.462 1 96.44 476 LEU A C 1
ATOM 3735 O O . LEU A 1 476 ? -15.094 20.828 0.889 1 96.44 476 LEU A O 1
ATOM 3739 N N . VAL A 1 477 ? -16.906 21.609 2.027 1 96.31 477 VAL A N 1
ATOM 3740 C CA . VAL A 1 477 ? -17.609 20.328 2.02 1 96.31 477 VAL A CA 1
ATOM 3741 C C . VAL A 1 477 ? -17.781 19.844 0.582 1 96.31 477 VAL A C 1
ATOM 3743 O O . VAL A 1 477 ? -17.766 18.625 0.324 1 96.31 477 VAL A O 1
ATOM 3746 N N . ALA A 1 478 ? -17.781 20.766 -0.363 1 93.69 478 ALA A N 1
ATOM 3747 C CA . ALA A 1 478 ? -17.984 20.438 -1.77 1 93.69 478 ALA A CA 1
ATOM 3748 C C . ALA A 1 478 ? -16.828 19.641 -2.334 1 93.69 478 ALA A C 1
ATOM 3750 O O . ALA A 1 478 ? -16.969 18.953 -3.35 1 93.69 478 ALA A O 1
ATOM 3751 N N . PHE A 1 479 ? -15.703 19.703 -1.718 1 90.88 479 PHE A N 1
ATOM 3752 C CA . PHE A 1 479 ? -14.523 18.984 -2.197 1 90.88 479 PHE A CA 1
ATOM 3753 C C . PHE A 1 479 ? -14.586 17.516 -1.805 1 90.88 479 PHE A C 1
ATOM 3755 O O . PHE A 1 479 ? -13.805 16.688 -2.301 1 90.88 479 PHE A O 1
ATOM 3762 N N . GLY A 1 480 ? -15.438 17.172 -0.89 1 85.19 480 GLY A N 1
ATOM 3763 C CA . GLY A 1 480 ? -15.594 15.781 -0.491 1 85.19 480 GLY A CA 1
ATOM 3764 C C . GLY A 1 480 ? -16.438 14.977 -1.453 1 85.19 480 GLY A C 1
ATOM 3765 O O . GLY A 1 480 ? -16.688 13.789 -1.23 1 85.19 480 GLY A O 1
ATOM 3766 N N . ARG A 1 481 ? -16.859 15.562 -2.654 1 76.62 481 ARG A N 1
ATOM 3767 C CA . ARG A 1 481 ? -17.734 14.875 -3.609 1 76.62 481 ARG A CA 1
ATOM 3768 C C . ARG A 1 481 ? -16.922 14.227 -4.723 1 76.62 481 ARG A C 1
ATOM 3770 O O . ARG A 1 481 ? -15.828 14.703 -5.055 1 76.62 481 ARG A O 1
ATOM 3777 N N . MET B 1 1 ? 40.406 7.117 39.344 1 46.78 1 MET B N 1
ATOM 3778 C CA . MET B 1 1 ? 40.531 7.375 37.906 1 46.78 1 MET B CA 1
ATOM 3779 C C . MET B 1 1 ? 39.156 7.57 37.25 1 46.78 1 MET B C 1
ATOM 3781 O O . MET B 1 1 ? 38.312 6.695 37.344 1 46.78 1 MET B O 1
ATOM 3785 N N . GLU B 1 2 ? 38.688 8.664 37.094 1 63.75 2 GLU B N 1
ATOM 3786 C CA . GLU B 1 2 ? 37.375 8.898 36.5 1 63.75 2 GLU B CA 1
ATOM 3787 C C . GLU B 1 2 ? 37.25 8.234 35.125 1 63.75 2 GLU B C 1
ATOM 3789 O O . GLU B 1 2 ? 38.094 8.453 34.25 1 63.75 2 GLU B O 1
ATOM 3794 N N . VAL B 1 3 ? 36.656 7.102 35.188 1 69.75 3 VAL B N 1
ATOM 3795 C CA . VAL B 1 3 ? 36.438 6.379 33.938 1 69.75 3 VAL B CA 1
ATOM 3796 C C . VAL B 1 3 ? 35.844 7.312 32.906 1 69.75 3 VAL B C 1
ATOM 3798 O O . VAL B 1 3 ? 34.906 8.07 33.219 1 69.75 3 VAL B O 1
ATOM 3801 N N . MET B 1 4 ? 36.406 7.523 31.844 1 80.81 4 MET B N 1
ATOM 3802 C CA . MET B 1 4 ? 35.906 8.352 30.734 1 80.81 4 MET B CA 1
ATOM 3803 C C . MET B 1 4 ? 34.562 7.863 30.25 1 80.81 4 MET B C 1
ATOM 3805 O O . MET B 1 4 ? 34.375 6.676 29.969 1 80.81 4 MET B O 1
ATOM 3809 N N . LYS B 1 5 ? 33.688 8.641 30.516 1 87.69 5 LYS B N 1
ATOM 3810 C CA . LYS B 1 5 ? 32.375 8.336 29.969 1 87.69 5 LYS B CA 1
ATOM 3811 C C . LYS B 1 5 ? 32.312 8.617 28.484 1 87.69 5 LYS B C 1
ATOM 3813 O O . LYS B 1 5 ? 32.688 9.695 28.031 1 87.69 5 LYS B O 1
ATOM 3818 N N . LEU B 1 6 ? 31.859 7.68 27.781 1 86.75 6 LEU B N 1
ATOM 3819 C CA . LEU B 1 6 ? 31.734 7.848 26.328 1 86.75 6 LEU B CA 1
ATOM 3820 C C . LEU B 1 6 ? 30.906 9.078 26 1 86.75 6 LEU B C 1
ATOM 3822 O O . LEU B 1 6 ? 31.141 9.734 24.984 1 86.75 6 LEU B O 1
ATOM 3826 N N . THR B 1 7 ? 30 9.445 26.797 1 87.81 7 THR B N 1
ATOM 3827 C CA . THR B 1 7 ? 29.094 10.57 26.562 1 87.81 7 THR B CA 1
ATOM 3828 C C . THR B 1 7 ? 29.844 11.898 26.688 1 87.81 7 THR B C 1
ATOM 3830 O O . THR B 1 7 ? 29.328 12.938 26.266 1 87.81 7 THR B O 1
ATOM 3833 N N . ASP B 1 8 ? 30.969 11.891 27.203 1 84.94 8 ASP B N 1
ATOM 3834 C CA . ASP B 1 8 ? 31.734 13.117 27.422 1 84.94 8 ASP B CA 1
ATOM 3835 C C . ASP B 1 8 ? 32.656 13.391 26.234 1 84.94 8 ASP B C 1
ATOM 3837 O O . ASP B 1 8 ? 33.25 14.469 26.141 1 84.94 8 ASP B O 1
ATOM 3841 N N . ILE B 1 9 ? 32.625 12.445 25.359 1 84.81 9 ILE B N 1
ATOM 3842 C CA . ILE B 1 9 ? 33.531 12.57 24.203 1 84.81 9 ILE B CA 1
ATOM 3843 C C . ILE B 1 9 ? 32.906 13.508 23.172 1 84.81 9 ILE B C 1
ATOM 3845 O O . ILE B 1 9 ? 31.688 13.477 22.953 1 84.81 9 ILE B O 1
ATOM 3849 N N . SER B 1 10 ? 33.719 14.438 22.625 1 86.19 10 SER B N 1
ATOM 3850 C CA . SER B 1 10 ? 33.312 15.312 21.516 1 86.19 10 SER B CA 1
ATOM 3851 C C . SER B 1 10 ? 34.188 15.078 20.297 1 86.19 10 SER B C 1
ATOM 3853 O O . SER B 1 10 ? 35.406 14.953 20.406 1 86.19 10 SER B O 1
ATOM 3855 N N . PRO B 1 11 ? 33.5 15.023 19.062 1 85.81 11 PRO B N 1
ATOM 3856 C CA . PRO B 1 11 ? 32.062 15.109 18.797 1 85.81 11 PRO B CA 1
ATOM 3857 C C . PRO B 1 11 ? 31.297 13.906 19.328 1 85.81 11 PRO B C 1
ATOM 3859 O O . PRO B 1 11 ? 31.875 12.836 19.547 1 85.81 11 PRO B O 1
ATOM 3862 N N . ALA B 1 12 ? 30.109 14.102 19.578 1 82.5 12 ALA B N 1
ATOM 3863 C CA . ALA B 1 12 ? 29.281 13.094 20.219 1 82.5 12 ALA B CA 1
ATOM 3864 C C . ALA B 1 12 ? 29.281 11.789 19.438 1 82.5 12 ALA B C 1
ATOM 3866 O O . ALA B 1 12 ? 29.234 11.805 18.203 1 82.5 12 ALA B O 1
ATOM 3867 N N . ILE B 1 13 ? 29.312 10.742 20.188 1 81 13 ILE B N 1
ATOM 3868 C CA . ILE B 1 13 ? 29.266 9.406 19.594 1 81 13 ILE B CA 1
ATOM 3869 C C . ILE B 1 13 ? 27.812 9.047 19.281 1 81 13 ILE B C 1
ATOM 3871 O O . ILE B 1 13 ? 26.922 9.195 20.125 1 81 13 ILE B O 1
ATOM 3875 N N . ALA B 1 14 ? 27.641 8.586 18.062 1 85.81 14 ALA B N 1
ATOM 3876 C CA . ALA B 1 14 ? 26.297 8.25 17.609 1 85.81 14 ALA B CA 1
ATOM 3877 C C . ALA B 1 14 ? 25.766 7.012 18.328 1 85.81 14 ALA B C 1
ATOM 3879 O O . ALA B 1 14 ? 26.5 6.051 18.547 1 85.81 14 ALA B O 1
ATOM 3880 N N . LEU B 1 15 ? 24.625 7.027 18.812 1 80.38 15 LEU B N 1
ATOM 3881 C CA . LEU B 1 15 ? 23.938 5.871 19.406 1 80.38 15 LEU B CA 1
ATOM 3882 C C . LEU B 1 15 ? 23.594 4.844 18.328 1 80.38 15 LEU B C 1
ATOM 3884 O O . LEU B 1 15 ? 23.719 3.639 18.562 1 80.38 15 LEU B O 1
ATOM 3888 N N . THR B 1 16 ? 23.047 5.328 17.203 1 85.94 16 THR B N 1
ATOM 3889 C CA . THR B 1 16 ? 22.5 4.445 16.188 1 85.94 16 THR B CA 1
ATOM 3890 C C . THR B 1 16 ? 23.578 4.043 15.188 1 85.94 16 THR B C 1
ATOM 3892 O O . THR B 1 16 ? 24.469 4.832 14.875 1 85.94 16 THR B O 1
ATOM 3895 N N . PRO B 1 17 ? 23.453 2.898 14.664 1 87.12 17 PRO B N 1
ATOM 3896 C CA . PRO B 1 17 ? 24.438 2.477 13.656 1 87.12 17 PRO B CA 1
ATOM 3897 C C . PRO B 1 17 ? 24.359 3.301 12.375 1 87.12 17 PRO B C 1
ATOM 3899 O O . PRO B 1 17 ? 25.359 3.436 11.664 1 87.12 17 PRO B O 1
ATOM 3902 N N . LEU B 1 18 ? 23.188 3.859 12.062 1 92.06 18 LEU B N 1
ATOM 3903 C CA . LEU B 1 18 ? 23.031 4.641 10.836 1 92.06 18 LEU B CA 1
ATOM 3904 C C . LEU B 1 18 ? 23.922 5.871 10.867 1 92.06 18 LEU B C 1
ATOM 3906 O O . LEU B 1 18 ? 24.5 6.25 9.836 1 92.06 18 LEU B O 1
ATOM 3910 N N . ASP B 1 19 ? 24.109 6.512 12.055 1 90.56 19 ASP B N 1
ATOM 3911 C CA . ASP B 1 19 ? 24.906 7.723 12.203 1 90.56 19 ASP B CA 1
ATOM 3912 C C . ASP B 1 19 ? 26.344 7.387 12.602 1 90.56 19 ASP B C 1
ATOM 3914 O O . ASP B 1 19 ? 27.234 8.25 12.547 1 90.56 19 ASP B O 1
ATOM 3918 N N . GLY B 1 20 ? 26.547 6.141 13.062 1 88.31 20 GLY B N 1
ATOM 3919 C CA . GLY B 1 20 ? 27.891 5.695 13.422 1 88.31 20 GLY B CA 1
ATOM 3920 C C . GLY B 1 20 ? 28.547 4.848 12.352 1 88.31 20 GLY B C 1
ATOM 3921 O O . GLY B 1 20 ? 29.062 5.379 11.367 1 88.31 20 GLY B O 1
ATOM 3922 N N . ARG B 1 21 ? 28.328 3.561 12.539 1 82.69 21 ARG B N 1
ATOM 3923 C CA . ARG B 1 21 ? 29.016 2.557 11.727 1 82.69 21 ARG B CA 1
ATOM 3924 C C . ARG B 1 21 ? 28.656 2.715 10.25 1 82.69 21 ARG B C 1
ATOM 3926 O O . ARG B 1 21 ? 29.484 2.475 9.375 1 82.69 21 ARG B O 1
ATOM 3933 N N . TYR B 1 22 ? 27.453 3.111 9.93 1 92.12 22 TYR B N 1
ATOM 3934 C CA . TYR B 1 22 ? 26.984 3.068 8.55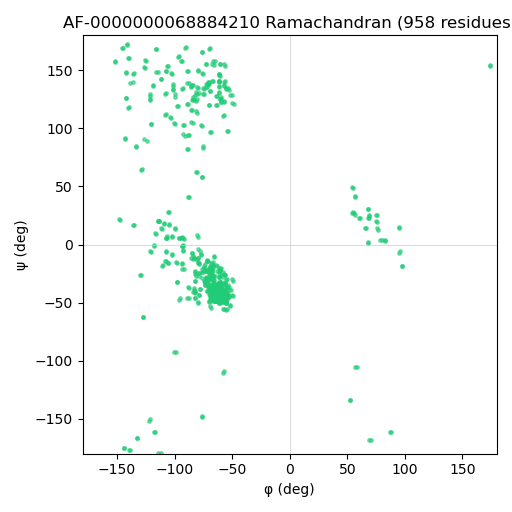5 1 92.12 22 TYR B CA 1
ATOM 3935 C C . TYR B 1 22 ? 26.75 4.477 8.008 1 92.12 22 TYR B C 1
ATOM 3937 O O . TYR B 1 22 ? 26.016 4.66 7.035 1 92.12 22 TYR B O 1
ATOM 3945 N N . HIS B 1 23 ? 27.375 5.484 8.648 1 92.06 23 HIS B N 1
ATOM 3946 C CA . HIS B 1 23 ? 27.188 6.883 8.273 1 92.06 23 HIS B CA 1
ATOM 3947 C C . HIS B 1 23 ? 27.5 7.105 6.801 1 92.06 23 HIS B C 1
ATOM 3949 O O . HIS B 1 23 ? 26.828 7.879 6.125 1 92.06 23 HIS B O 1
ATOM 3955 N N . LYS B 1 24 ? 28.531 6.473 6.309 1 91.62 24 LYS B N 1
ATOM 3956 C CA . LYS B 1 24 ? 28.938 6.668 4.922 1 91.62 24 LYS B CA 1
ATOM 3957 C C . LYS B 1 24 ? 27.812 6.285 3.959 1 91.62 24 LYS B C 1
ATOM 3959 O O . LYS B 1 24 ? 27.578 6.977 2.969 1 91.62 24 LYS B O 1
ATOM 3964 N N . ALA B 1 25 ? 27.141 5.219 4.219 1 92.62 25 ALA B N 1
ATOM 3965 C CA . ALA B 1 25 ? 26.078 4.711 3.35 1 92.62 25 ALA B CA 1
ATOM 3966 C C . ALA B 1 25 ? 24.828 5.59 3.443 1 92.62 25 ALA B C 1
ATOM 3968 O O . ALA B 1 25 ? 24.094 5.734 2.465 1 92.62 25 ALA B O 1
ATOM 3969 N N . THR B 1 26 ? 24.578 6.25 4.551 1 93.81 26 THR B N 1
ATOM 3970 C CA . THR B 1 26 ? 23.312 6.922 4.766 1 93.81 26 THR B CA 1
ATOM 3971 C C . THR B 1 26 ? 23.469 8.438 4.672 1 93.81 26 THR B C 1
ATOM 3973 O O . THR B 1 26 ? 22.469 9.164 4.613 1 93.81 26 THR B O 1
ATOM 3976 N N . ALA B 1 27 ? 24.672 8.969 4.543 1 94 27 ALA B N 1
ATOM 3977 C CA . ALA B 1 27 ? 25.016 10.391 4.555 1 94 27 ALA B CA 1
ATOM 3978 C C . ALA B 1 27 ? 24.203 11.148 3.508 1 94 27 ALA B C 1
ATOM 3980 O O . ALA B 1 27 ? 23.781 12.281 3.746 1 94 27 ALA B O 1
ATOM 3981 N N . PRO B 1 28 ? 23.953 10.531 2.334 1 94.94 28 PRO B N 1
ATOM 3982 C CA . PRO B 1 28 ? 23.219 11.289 1.326 1 94.94 28 PRO B CA 1
ATOM 3983 C C . PRO B 1 28 ? 21.812 11.688 1.8 1 94.94 28 PRO B C 1
ATOM 3985 O O . PRO B 1 28 ? 21.281 12.695 1.346 1 94.94 28 PRO B O 1
ATOM 3988 N N . LEU B 1 29 ? 21.234 10.922 2.682 1 96.5 29 LEU B N 1
ATOM 3989 C CA . LEU B 1 29 ? 19.891 11.211 3.176 1 96.5 29 LEU B CA 1
ATOM 3990 C C . LEU B 1 29 ? 19.906 12.398 4.129 1 96.5 29 LEU B C 1
ATOM 3992 O O . LEU B 1 29 ? 18.875 13.023 4.367 1 96.5 29 LEU B O 1
ATOM 3996 N N . VAL B 1 30 ? 21.078 12.711 4.73 1 94.5 30 VAL B N 1
ATOM 3997 C CA . VAL B 1 30 ? 21.203 13.797 5.695 1 94.5 30 VAL B CA 1
ATOM 3998 C C . VAL B 1 30 ? 20.781 15.109 5.047 1 94.5 30 VAL B C 1
ATOM 4000 O O . VAL B 1 30 ? 20.188 15.969 5.703 1 94.5 30 VAL B O 1
ATOM 4003 N N . GLU B 1 31 ? 21.047 15.258 3.732 1 95.44 31 GLU B N 1
ATOM 4004 C CA . GLU B 1 31 ? 20.75 16.469 2.98 1 95.44 31 GLU B CA 1
ATOM 4005 C C . GLU B 1 31 ? 19.25 16.734 2.92 1 95.44 31 GLU B C 1
ATOM 4007 O O . GLU B 1 31 ? 18.828 17.875 2.697 1 95.44 31 GLU B O 1
ATOM 4012 N N . TYR B 1 32 ? 18.438 15.75 3.201 1 97.19 32 TYR B N 1
ATOM 4013 C CA . TYR B 1 32 ? 17.016 15.906 2.973 1 97.19 32 TYR B CA 1
ATOM 4014 C C . TYR B 1 32 ? 16.219 15.516 4.211 1 97.19 32 TYR B C 1
ATOM 4016 O O . TYR B 1 32 ? 15.102 16.016 4.426 1 97.19 32 TYR B O 1
ATOM 4024 N N . MET B 1 33 ? 16.812 14.609 5.055 1 96.5 33 MET B N 1
ATOM 4025 C CA . MET B 1 33 ? 15.992 14.008 6.094 1 96.5 33 MET B CA 1
ATOM 4026 C C . MET B 1 33 ? 16.516 14.359 7.48 1 96.5 33 MET B C 1
ATOM 4028 O O . MET B 1 33 ? 15.938 13.953 8.492 1 96.5 33 MET B O 1
ATOM 4032 N N . SER B 1 34 ? 17.609 15.109 7.613 1 94.56 34 SER B N 1
ATOM 4033 C CA . SER B 1 34 ? 18.141 15.547 8.906 1 94.56 34 SER B CA 1
ATOM 4034 C C . SER B 1 34 ? 17.312 16.688 9.477 1 94.56 34 SER B C 1
ATOM 4036 O O . SER B 1 34 ? 16.5 17.297 8.773 1 94.56 34 SER B O 1
ATOM 4038 N N . GLU B 1 35 ? 17.484 16.969 10.695 1 92.56 35 GLU B N 1
ATOM 4039 C CA . GLU B 1 35 ? 16.781 18.078 11.344 1 92.56 35 GLU B CA 1
ATOM 4040 C C . GLU B 1 35 ? 17.125 19.406 10.68 1 92.56 35 GLU B C 1
ATOM 4042 O O . GLU B 1 35 ? 16.234 20.219 10.414 1 92.56 35 GLU B O 1
ATOM 4047 N N . PRO B 1 36 ? 18.422 19.688 10.406 1 94.38 36 PRO B N 1
ATOM 4048 C CA . PRO B 1 36 ? 18.719 20.938 9.695 1 94.38 36 PRO B CA 1
ATOM 4049 C C . PRO B 1 36 ? 18.062 20.984 8.312 1 94.38 36 PRO B C 1
ATOM 4051 O O . PRO B 1 36 ? 17.672 22.062 7.859 1 94.38 36 PRO B O 1
ATOM 4054 N N . ALA B 1 37 ? 17.984 19.844 7.637 1 96.38 37 ALA B N 1
ATOM 4055 C CA . ALA B 1 37 ? 17.312 19.812 6.34 1 96.38 37 ALA B CA 1
ATOM 4056 C C . ALA B 1 37 ? 15.836 20.203 6.48 1 96.38 37 ALA B C 1
ATOM 4058 O O . ALA B 1 37 ? 15.297 20.922 5.645 1 96.38 37 ALA B O 1
ATOM 4059 N N . LEU B 1 38 ? 15.18 19.688 7.508 1 96.88 38 LEU B N 1
ATOM 4060 C CA . LEU B 1 38 ? 13.789 20.031 7.777 1 96.88 38 LEU B CA 1
ATOM 4061 C C . LEU B 1 38 ? 13.648 21.531 8.047 1 96.88 38 LEU B C 1
ATOM 4063 O O . LEU B 1 38 ? 12.719 22.156 7.555 1 96.88 38 LEU B O 1
ATOM 4067 N N . ASN B 1 39 ? 14.562 22.094 8.82 1 96.94 39 ASN B N 1
ATOM 4068 C CA . ASN B 1 39 ? 14.523 23.516 9.117 1 96.94 39 ASN B CA 1
ATOM 4069 C C . ASN B 1 39 ? 14.727 24.359 7.855 1 96.94 39 ASN B C 1
ATOM 4071 O O . ASN B 1 39 ? 14.102 25.406 7.691 1 96.94 39 ASN B O 1
ATOM 4075 N N . ARG B 1 40 ? 15.617 23.875 7.039 1 97.19 40 ARG B N 1
ATOM 4076 C CA . ARG B 1 40 ? 15.828 24.547 5.758 1 97.19 40 ARG B CA 1
ATOM 4077 C C . ARG B 1 40 ? 14.539 24.578 4.941 1 97.19 40 ARG B C 1
ATOM 4079 O O . ARG B 1 40 ? 14.195 25.625 4.371 1 97.19 40 ARG B O 1
ATOM 4086 N N . GLU B 1 41 ? 13.828 23.484 4.887 1 98.19 41 GLU B N 1
ATOM 4087 C CA . GLU B 1 41 ? 12.57 23.453 4.152 1 98.19 41 GLU B CA 1
ATOM 4088 C C . GLU B 1 41 ? 11.508 24.312 4.836 1 98.19 41 GLU B C 1
ATOM 4090 O O . GLU B 1 41 ? 10.672 24.922 4.164 1 98.19 41 GLU B O 1
ATOM 4095 N N . ARG B 1 42 ? 11.523 24.344 6.141 1 98.5 42 ARG B N 1
ATOM 4096 C CA . ARG B 1 42 ? 10.617 25.25 6.848 1 98.5 42 ARG B CA 1
ATOM 4097 C C . ARG B 1 42 ? 10.852 26.688 6.434 1 98.5 42 ARG B C 1
ATOM 4099 O O . ARG B 1 42 ? 9.906 27.438 6.203 1 98.5 42 ARG B O 1
ATOM 4106 N N . MET B 1 43 ? 12.156 27.109 6.363 1 98.38 43 MET B N 1
ATOM 4107 C CA . MET B 1 43 ? 12.5 28.453 5.926 1 98.38 43 MET B CA 1
ATOM 4108 C C . MET B 1 43 ? 12.016 28.703 4.5 1 98.38 43 MET B C 1
ATOM 4110 O O . MET B 1 43 ? 11.539 29.797 4.188 1 98.38 43 MET B O 1
ATOM 4114 N N . ARG B 1 44 ? 12.133 27.672 3.67 1 98.38 44 ARG B N 1
ATOM 4115 C CA . ARG B 1 44 ? 11.688 27.797 2.287 1 98.38 44 ARG B CA 1
ATOM 4116 C C . ARG B 1 44 ? 10.18 28.031 2.213 1 98.38 44 ARG B C 1
ATOM 4118 O O . ARG B 1 44 ? 9.711 28.828 1.406 1 98.38 44 ARG B O 1
ATOM 4125 N N . VAL B 1 45 ? 9.383 27.25 2.979 1 98.75 45 VAL B N 1
ATOM 4126 C CA . VAL B 1 45 ? 7.93 27.406 3.012 1 98.75 45 VAL B CA 1
ATOM 4127 C C . VAL B 1 45 ? 7.559 28.812 3.488 1 98.75 45 VAL B C 1
ATOM 4129 O O . VAL B 1 45 ? 6.73 29.484 2.871 1 98.75 45 VAL B O 1
ATOM 4132 N N . GLU B 1 46 ? 8.211 29.297 4.586 1 98.5 46 GLU B N 1
ATOM 4133 C CA . GLU B 1 46 ? 7.93 30.625 5.148 1 98.5 46 GLU B CA 1
ATOM 4134 C C . GLU B 1 46 ? 8.227 31.719 4.141 1 98.5 46 GLU B C 1
ATOM 4136 O O . GLU B 1 46 ? 7.418 32.625 3.949 1 98.5 46 GLU B O 1
ATOM 4141 N N . VAL B 1 47 ? 9.352 31.609 3.498 1 98.31 47 VAL B N 1
ATOM 4142 C CA . VAL B 1 47 ? 9.805 32.656 2.578 1 98.31 47 VAL B CA 1
ATOM 4143 C C . VAL B 1 47 ? 8.883 32.688 1.359 1 98.31 47 VAL B C 1
ATOM 4145 O O . VAL B 1 47 ? 8.461 33.781 0.936 1 98.31 47 VAL B O 1
ATOM 4148 N N . GLU B 1 48 ? 8.57 31.531 0.81 1 98.69 48 GLU B N 1
ATOM 4149 C CA . GLU B 1 48 ? 7.703 31.516 -0.36 1 98.69 48 GLU B CA 1
ATOM 4150 C C . GLU B 1 48 ? 6.293 31.984 -0.01 1 98.69 48 GLU B C 1
ATOM 4152 O O . GLU B 1 48 ? 5.617 32.594 -0.833 1 98.69 48 GLU B O 1
ATOM 4157 N N . TRP B 1 49 ? 5.844 31.656 1.217 1 98.69 49 TRP B N 1
ATOM 4158 C CA . TRP B 1 49 ? 4.559 32.156 1.684 1 98.69 49 TRP B CA 1
ATOM 4159 C C . TRP B 1 49 ? 4.559 33.688 1.74 1 98.69 49 TRP B C 1
ATOM 4161 O O . TRP B 1 49 ? 3.633 34.312 1.242 1 98.69 49 TRP B O 1
ATOM 4171 N N . MET B 1 50 ? 5.668 34.344 2.271 1 98.25 50 MET B N 1
ATOM 4172 C CA . MET B 1 50 ? 5.809 35.781 2.32 1 98.25 50 MET B CA 1
ATOM 4173 C C . MET B 1 50 ? 5.75 36.375 0.919 1 98.25 50 MET B C 1
ATOM 4175 O O . MET B 1 50 ? 5.051 37.375 0.692 1 98.25 50 MET B O 1
ATOM 4179 N N . ILE B 1 51 ? 6.445 35.75 0.001 1 98.5 51 ILE B N 1
ATOM 4180 C CA . ILE B 1 51 ? 6.527 36.25 -1.363 1 98.5 51 ILE B CA 1
ATOM 4181 C C . ILE B 1 51 ? 5.152 36.188 -2.025 1 98.5 51 ILE B C 1
ATOM 4183 O O . ILE B 1 51 ? 4.73 37.125 -2.699 1 98.5 51 ILE B O 1
ATOM 4187 N N . LEU B 1 52 ? 4.457 35.062 -1.829 1 98.56 52 LEU B N 1
ATOM 4188 C CA . LEU B 1 52 ? 3.127 34.938 -2.414 1 98.56 52 LEU B CA 1
ATOM 4189 C C . LEU B 1 52 ? 2.186 36 -1.838 1 98.56 52 LEU B C 1
ATOM 4191 O O . LEU B 1 52 ? 1.406 36.594 -2.572 1 98.56 52 LEU B O 1
ATOM 4195 N N . LEU B 1 53 ? 2.227 36.219 -0.511 1 98.19 53 LEU B N 1
ATOM 4196 C CA . LEU B 1 53 ? 1.351 37.188 0.148 1 98.19 53 LEU B CA 1
ATOM 4197 C C . LEU B 1 53 ? 1.644 38.594 -0.331 1 98.19 53 LEU B C 1
ATOM 4199 O O . LEU B 1 53 ? 0.728 39.406 -0.468 1 98.19 53 LEU B O 1
ATOM 4203 N N . ALA B 1 54 ? 2.889 38.938 -0.624 1 97.62 54 ALA B N 1
ATOM 4204 C CA . ALA B 1 54 ? 3.301 40.281 -1.014 1 97.62 54 ALA B CA 1
ATOM 4205 C C . ALA B 1 54 ? 3.078 40.531 -2.506 1 97.62 54 ALA B C 1
ATOM 4207 O O . ALA B 1 54 ? 2.697 41.625 -2.92 1 97.62 54 ALA B O 1
ATOM 4208 N N . ASN B 1 55 ? 3.334 39.469 -3.332 1 97.88 55 ASN B N 1
ATOM 4209 C CA . ASN B 1 55 ? 3.408 39.688 -4.777 1 97.88 55 ASN B CA 1
ATOM 4210 C C . ASN B 1 55 ? 2.189 39.094 -5.484 1 97.88 55 ASN B C 1
ATOM 4212 O O . ASN B 1 55 ? 1.936 39.406 -6.648 1 97.88 55 ASN B O 1
ATOM 4216 N N . GLY B 1 56 ? 1.448 38.25 -4.781 1 97.56 56 GLY B N 1
ATOM 4217 C CA . GLY B 1 56 ? 0.321 37.594 -5.418 1 97.56 56 GLY B CA 1
ATOM 4218 C C . GLY B 1 56 ? 0.741 36.562 -6.445 1 97.56 56 GLY B C 1
ATOM 4219 O O . GLY B 1 56 ? 1.834 36 -6.355 1 97.56 56 GLY B O 1
ATOM 4220 N N . PHE B 1 57 ? -0.17 36.062 -7.25 1 96.88 57 PHE B N 1
ATOM 4221 C CA . PHE B 1 57 ? 0.034 35.094 -8.312 1 96.88 57 PHE B CA 1
ATOM 4222 C C . PHE B 1 57 ? -0.884 35.375 -9.492 1 96.88 57 PHE B C 1
ATOM 4224 O O . PHE B 1 57 ? -1.724 36.281 -9.43 1 96.88 57 PHE B O 1
ATOM 4231 N N . GLU B 1 58 ? -0.67 34.719 -10.625 1 95.94 58 GLU B N 1
ATOM 4232 C CA . GLU B 1 58 ? -1.393 35 -11.859 1 95.94 58 GLU B CA 1
ATOM 4233 C C . GLU B 1 58 ? -2.902 34.938 -11.641 1 95.94 58 GLU B C 1
ATOM 4235 O O . GLU B 1 58 ? -3.641 35.781 -12.195 1 95.94 58 GLU B O 1
ATOM 4240 N N . GLY B 1 59 ? -3.391 34.094 -10.828 1 94.06 59 GLY B N 1
ATOM 4241 C CA . GLY B 1 59 ? -4.812 33.875 -10.625 1 94.06 59 GLY B CA 1
ATOM 4242 C C . GLY B 1 59 ? -5.5 35.031 -9.922 1 94.06 59 GLY B C 1
ATOM 4243 O O . GLY B 1 59 ? -6.723 35.188 -9.977 1 94.06 59 GLY B O 1
ATOM 4244 N N . ASN B 1 60 ? -4.723 35.875 -9.188 1 96.12 60 ASN B N 1
ATOM 4245 C CA . ASN B 1 60 ? -5.309 37.062 -8.539 1 96.12 60 ASN B CA 1
ATOM 4246 C C . ASN B 1 60 ? -4.77 38.344 -9.133 1 96.12 60 ASN B C 1
ATOM 4248 O O . ASN B 1 60 ? -4.758 39.375 -8.469 1 96.12 60 ASN B O 1
ATOM 4252 N N . GLY B 1 61 ? -4.207 38.219 -10.406 1 95.81 61 GLY B N 1
ATOM 4253 C CA . GLY B 1 61 ? -3.715 39.375 -11.141 1 95.81 61 GLY B CA 1
ATOM 4254 C C . GLY B 1 61 ? -2.387 39.906 -10.617 1 95.81 61 GLY B C 1
ATOM 4255 O O . GLY B 1 61 ? -2.053 41.062 -10.797 1 95.81 61 GLY B O 1
ATOM 4256 N N . ASN B 1 62 ? -1.666 39.094 -9.898 1 96.38 62 ASN B N 1
ATOM 4257 C CA . ASN B 1 62 ? -0.37 39.438 -9.336 1 96.38 62 ASN B CA 1
ATOM 4258 C C . ASN B 1 62 ? -0.467 40.688 -8.445 1 96.38 62 ASN B C 1
ATOM 4260 O O . ASN B 1 62 ? 0.374 41.562 -8.531 1 96.38 62 ASN B O 1
ATOM 4264 N N . GLN B 1 63 ? -1.523 40.719 -7.664 1 95.62 63 GLN B N 1
ATOM 4265 C CA . GLN B 1 63 ? -1.738 41.781 -6.703 1 95.62 63 GLN B CA 1
ATOM 4266 C C . GLN B 1 63 ? -1.41 41.312 -5.285 1 95.62 63 GLN B C 1
ATOM 4268 O O . GLN B 1 63 ? -1.588 40.156 -4.949 1 95.62 63 GLN B O 1
ATOM 4273 N N . PRO B 1 64 ? -0.913 42.281 -4.496 1 96.38 64 PRO B N 1
ATOM 4274 C CA . PRO B 1 64 ? -0.674 41.906 -3.102 1 96.38 64 PRO B CA 1
ATOM 4275 C C . PRO B 1 64 ? -1.912 41.312 -2.43 1 96.38 64 PRO B C 1
ATOM 4277 O O . PRO B 1 64 ? -3.023 41.812 -2.627 1 96.38 64 PRO B O 1
ATOM 4280 N N . ILE B 1 65 ? -1.747 40.219 -1.71 1 96.5 65 ILE B N 1
ATOM 4281 C CA . ILE B 1 65 ? -2.84 39.531 -1.043 1 96.5 65 ILE B CA 1
ATOM 4282 C C . ILE B 1 65 ? -3.125 40.188 0.305 1 96.5 65 ILE B C 1
ATOM 4284 O O . ILE B 1 65 ? -4.281 40.281 0.725 1 96.5 65 ILE B O 1
ATOM 4288 N N . VAL B 1 66 ? -2.064 40.562 1.013 1 94.56 66 VAL B N 1
ATOM 4289 C CA . VAL B 1 66 ? -2.201 41.281 2.271 1 94.56 66 VAL B CA 1
ATOM 4290 C C . VAL B 1 66 ? -2.012 42.781 2.027 1 94.56 66 VAL B C 1
ATOM 4292 O O . VAL B 1 66 ? -0.934 43.219 1.616 1 94.56 66 VAL B O 1
ATOM 4295 N N . ASP B 1 67 ? -3.068 43.531 2.346 1 91.06 67 ASP B N 1
ATOM 4296 C CA . ASP B 1 67 ? -3.025 44.969 2.137 1 91.06 67 ASP B CA 1
ATOM 4297 C C . ASP B 1 67 ? -1.919 45.625 2.969 1 91.06 67 ASP B C 1
ATOM 4299 O O . ASP B 1 67 ? -1.695 45.219 4.117 1 91.06 67 ASP B O 1
ATOM 4303 N N . GLY B 1 68 ? -1.257 46.562 2.404 1 89.5 68 GLY B N 1
ATOM 4304 C CA . GLY B 1 68 ? -0.222 47.281 3.131 1 89.5 68 GLY B CA 1
ATOM 4305 C C . GLY B 1 68 ? 1.175 46.75 2.854 1 89.5 68 GLY B C 1
ATOM 4306 O O . GLY B 1 68 ? 2.164 47.438 3.137 1 89.5 68 GLY B O 1
ATOM 4307 N N . VAL B 1 69 ? 1.263 45.562 2.34 1 93.06 69 VAL B N 1
ATOM 4308 C CA . VAL B 1 69 ? 2.564 44.969 2.008 1 93.06 69 VAL B CA 1
ATOM 4309 C C . VAL B 1 69 ? 2.941 45.344 0.576 1 93.06 69 VAL B C 1
ATOM 4311 O O . VAL B 1 69 ? 2.186 45.094 -0.361 1 93.06 69 VAL B O 1
ATOM 4314 N N . LYS B 1 70 ? 4.051 46 0.393 1 94 70 LYS B N 1
ATOM 4315 C CA . LYS B 1 70 ? 4.551 46.344 -0.94 1 94 70 LYS B CA 1
ATOM 4316 C C . LYS B 1 70 ? 5.141 45.094 -1.623 1 94 70 LYS B C 1
ATOM 4318 O O . LYS B 1 70 ? 5.863 44.312 -0.995 1 94 70 LYS B O 1
ATOM 4323 N N . PRO B 1 71 ? 4.754 44.938 -2.945 1 96.62 71 PRO B N 1
ATOM 4324 C CA . PRO B 1 71 ? 5.344 43.812 -3.648 1 96.62 71 PRO B CA 1
ATOM 4325 C C . PRO B 1 71 ? 6.871 43.844 -3.652 1 96.62 71 PRO B C 1
ATOM 4327 O O . PRO B 1 71 ? 7.469 44.906 -3.842 1 96.62 71 PRO B O 1
ATOM 4330 N N . PHE B 1 72 ? 7.465 42.688 -3.412 1 97.69 72 PHE B N 1
ATOM 4331 C CA . PHE B 1 72 ? 8.922 42.594 -3.43 1 97.69 72 PHE B CA 1
ATOM 4332 C C . PHE B 1 72 ? 9.453 42.719 -4.852 1 97.69 72 PHE B C 1
ATOM 4334 O O . PHE B 1 72 ? 8.859 42.188 -5.793 1 97.69 72 PHE B O 1
ATOM 4341 N N . THR B 1 73 ? 10.547 43.438 -4.973 1 97.5 73 THR B N 1
ATOM 4342 C CA . THR B 1 73 ? 11.281 43.469 -6.23 1 97.5 73 THR B CA 1
ATOM 4343 C C . THR B 1 73 ? 11.945 42.094 -6.492 1 97.5 73 THR B C 1
ATOM 4345 O O . THR B 1 73 ? 11.977 41.25 -5.617 1 97.5 73 THR B O 1
ATOM 4348 N N . ALA B 1 74 ? 12.461 41.938 -7.754 1 97.44 74 ALA B N 1
ATOM 4349 C CA . ALA B 1 74 ? 13.164 40.719 -8.094 1 97.44 74 ALA B CA 1
ATOM 4350 C C . ALA B 1 74 ? 14.352 40.5 -7.164 1 97.44 74 ALA B C 1
ATOM 4352 O O . ALA B 1 74 ? 14.633 39.344 -6.766 1 97.44 74 ALA B O 1
ATOM 4353 N N . GLU B 1 75 ? 15.023 41.562 -6.871 1 97.5 75 GLU B N 1
ATOM 4354 C CA . GLU B 1 75 ? 16.188 41.5 -5.992 1 97.5 75 GLU B CA 1
ATOM 4355 C C . GLU B 1 75 ? 15.789 41.125 -4.57 1 97.5 75 GLU B C 1
ATOM 4357 O O . GLU B 1 75 ? 16.484 40.344 -3.902 1 97.5 75 GLU B O 1
ATOM 4362 N N . GLU B 1 76 ? 14.75 41.656 -4.113 1 97.88 76 GLU B N 1
ATOM 4363 C CA . GLU B 1 76 ? 14.258 41.344 -2.771 1 97.88 76 GLU B CA 1
ATOM 4364 C C . GLU B 1 76 ? 13.781 39.906 -2.664 1 97.88 76 GLU B C 1
ATOM 4366 O O . GLU B 1 76 ? 14.016 39.25 -1.65 1 97.88 76 GLU B O 1
ATOM 4371 N N . GLN B 1 77 ? 13.102 39.406 -3.66 1 98.31 77 GLN B N 1
ATOM 4372 C CA . GLN B 1 77 ? 12.719 38 -3.701 1 98.31 77 GLN B CA 1
ATOM 4373 C C . GLN B 1 77 ? 13.938 37.094 -3.674 1 98.31 77 GLN B C 1
ATOM 4375 O O . GLN B 1 77 ? 13.945 36.062 -2.99 1 98.31 77 GLN B O 1
ATOM 4380 N N . ALA B 1 78 ? 14.938 37.438 -4.453 1 97.94 78 ALA B N 1
ATOM 4381 C CA . ALA B 1 78 ? 16.172 36.656 -4.48 1 97.94 78 ALA B CA 1
ATOM 4382 C C . ALA B 1 78 ? 16.828 36.594 -3.102 1 97.94 78 ALA B C 1
ATOM 4384 O O . ALA B 1 78 ? 17.359 35.562 -2.689 1 97.94 78 ALA B O 1
ATOM 4385 N N . PHE B 1 79 ? 16.828 37.781 -2.434 1 97.56 79 PHE B N 1
ATOM 4386 C CA . PHE B 1 79 ? 17.375 37.844 -1.083 1 97.56 79 PHE B CA 1
ATOM 4387 C C . PHE B 1 79 ? 16.641 36.906 -0.15 1 97.56 79 PHE B C 1
ATOM 4389 O O . PHE B 1 79 ? 17.266 36.125 0.587 1 97.56 79 PHE B O 1
ATOM 4396 N N . LEU B 1 80 ? 15.312 36.969 -0.162 1 98.31 80 LEU B N 1
ATOM 4397 C CA . LEU B 1 80 ? 14.5 36.094 0.695 1 98.31 80 LEU B CA 1
ATOM 4398 C C . LEU B 1 80 ? 14.742 34.625 0.375 1 98.31 80 LEU B C 1
ATOM 4400 O O . LEU B 1 80 ? 14.891 33.812 1.282 1 98.31 80 LEU B O 1
ATOM 4404 N N . ARG B 1 81 ? 14.789 34.25 -0.91 1 98.12 81 ARG B N 1
ATOM 4405 C CA . ARG B 1 81 ? 14.961 32.875 -1.347 1 98.12 81 ARG B CA 1
ATOM 4406 C C . ARG B 1 81 ? 16.359 32.375 -1.017 1 98.12 81 ARG B C 1
ATOM 4408 O O . ARG B 1 81 ? 16.594 31.156 -0.954 1 98.12 81 ARG B O 1
ATOM 4415 N N . ALA B 1 82 ? 17.344 33.219 -0.787 1 97.69 82 ALA B N 1
ATOM 4416 C CA . ALA B 1 82 ? 18.703 32.844 -0.427 1 97.69 82 ALA B CA 1
ATOM 4417 C C . ALA B 1 82 ? 18.781 32.375 1.029 1 97.69 82 ALA B C 1
ATOM 4419 O O . ALA B 1 82 ? 19.719 31.672 1.418 1 97.69 82 ALA B O 1
ATOM 4420 N N . ILE B 1 83 ? 17.844 32.781 1.84 1 97 83 ILE B N 1
ATOM 4421 C CA . ILE B 1 83 ? 17.875 32.531 3.271 1 97 83 ILE B CA 1
ATOM 4422 C C . ILE B 1 83 ? 17.953 31.016 3.502 1 97 83 ILE B C 1
ATOM 4424 O O . ILE B 1 83 ? 18.859 30.516 4.16 1 97 83 ILE B O 1
ATOM 4428 N N . PRO B 1 84 ? 16.984 30.188 2.936 1 97.44 84 PRO B N 1
ATOM 4429 C CA . PRO B 1 84 ? 17.125 28.734 3.119 1 97.44 84 PRO B CA 1
ATOM 4430 C C . PRO B 1 84 ? 18.328 28.156 2.398 1 97.44 84 PRO B C 1
ATOM 4432 O O . PRO B 1 84 ? 18.953 27.203 2.889 1 97.44 84 PRO B O 1
ATOM 4435 N N . GLU B 1 85 ? 18.734 28.672 1.262 1 95.88 85 GLU B N 1
ATOM 4436 C CA . GLU B 1 85 ? 19.844 28.156 0.481 1 95.88 85 GLU B CA 1
ATOM 4437 C C . GLU B 1 85 ? 21.172 28.344 1.219 1 95.88 85 GLU B C 1
ATOM 4439 O O . GLU B 1 85 ? 22.094 27.516 1.077 1 95.88 85 GLU B O 1
ATOM 4444 N N . ASP B 1 86 ? 21.266 29.391 2.031 1 95.31 86 ASP B N 1
ATOM 4445 C CA . ASP B 1 86 ? 22.516 29.719 2.721 1 95.31 86 ASP B CA 1
ATOM 4446 C C . ASP B 1 86 ? 22.516 29.156 4.141 1 95.31 86 AS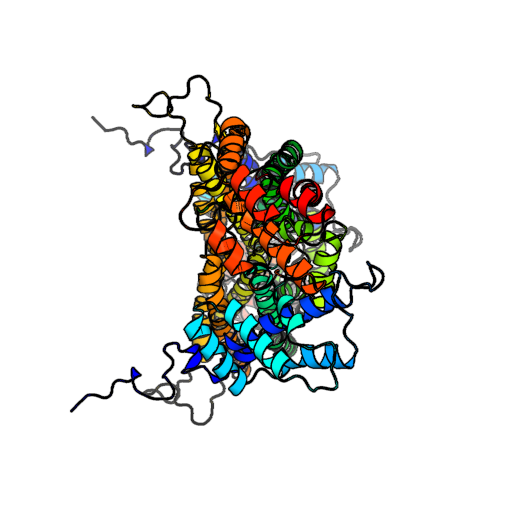P B C 1
ATOM 4448 O O . ASP B 1 86 ? 23.453 29.422 4.91 1 95.31 86 ASP B O 1
ATOM 4452 N N . PHE B 1 87 ? 21.5 28.406 4.473 1 96.25 87 PHE B N 1
ATOM 4453 C CA . PHE B 1 87 ? 21.406 27.828 5.805 1 96.25 87 PHE B CA 1
ATOM 4454 C C . PHE B 1 87 ? 22.469 26.75 6 1 96.25 87 PHE B C 1
ATOM 4456 O O . PHE B 1 87 ? 22.281 25.594 5.629 1 96.25 87 PHE B O 1
ATOM 4463 N N . GLY B 1 88 ? 23.625 27.062 6.621 1 93.94 88 GLY B N 1
ATOM 4464 C CA . GLY B 1 88 ? 24.766 26.188 6.859 1 93.94 88 GLY B CA 1
ATOM 4465 C C . GLY B 1 88 ? 25.109 26.062 8.328 1 93.94 88 GLY B C 1
ATOM 4466 O O . GLY B 1 88 ? 24.234 26.156 9.195 1 93.94 88 GLY B O 1
ATOM 4467 N N . ALA B 1 89 ? 26.344 25.812 8.641 1 94.44 89 ALA B N 1
ATOM 4468 C CA . ALA B 1 89 ? 26.812 25.516 9.992 1 94.44 89 ALA B CA 1
ATOM 4469 C C . ALA B 1 89 ? 26.484 26.656 10.945 1 94.44 89 ALA B C 1
ATOM 4471 O O . ALA B 1 89 ? 26 26.438 12.062 1 94.44 89 ALA B O 1
ATOM 4472 N N . GLU B 1 90 ? 26.75 27.922 10.477 1 95 90 GLU B N 1
ATOM 4473 C CA . GLU B 1 90 ? 26.469 29.078 11.32 1 95 90 GLU B CA 1
ATOM 4474 C C . GLU B 1 90 ? 24.969 29.266 11.523 1 95 90 GLU B C 1
ATOM 4476 O O . GLU B 1 90 ? 24.531 29.641 12.609 1 95 90 GLU B O 1
ATOM 4481 N N . GLY B 1 91 ? 24.203 29.109 10.461 1 94.38 91 GLY B N 1
ATOM 4482 C CA . GLY B 1 91 ? 22.75 29.188 10.57 1 94.38 91 GLY B CA 1
ATOM 4483 C C . GLY B 1 91 ? 22.172 28.156 11.516 1 94.38 91 GLY B C 1
ATOM 4484 O O . GLY B 1 91 ? 21.25 28.453 12.273 1 94.38 91 GLY B O 1
ATOM 4485 N N . ILE B 1 92 ? 22.719 26.922 11.492 1 94.75 92 ILE B N 1
ATOM 4486 C CA . ILE B 1 92 ? 22.266 25.828 12.359 1 94.75 92 ILE B CA 1
ATOM 4487 C C . ILE B 1 92 ? 22.5 26.219 13.82 1 94.75 92 ILE B C 1
ATOM 4489 O O . ILE B 1 92 ? 21.625 26 14.664 1 94.75 92 ILE B O 1
ATOM 4493 N N . LYS B 1 93 ? 23.641 26.766 14.078 1 94.88 93 LYS B N 1
ATOM 4494 C CA . LYS B 1 93 ? 23.969 27.203 15.43 1 94.88 93 LYS B CA 1
ATOM 4495 C C . LYS B 1 93 ? 23.016 28.297 15.898 1 94.88 93 LYS B C 1
ATOM 4497 O O . LYS B 1 93 ? 22.562 28.297 17.031 1 94.88 93 LYS B O 1
ATOM 4502 N N . GLN B 1 94 ? 22.781 29.297 14.984 1 94.38 94 GLN B N 1
ATOM 4503 C CA . GLN B 1 94 ? 21.891 30.406 15.305 1 94.38 94 GLN B CA 1
ATOM 4504 C C . GLN B 1 94 ? 20.469 29.922 15.562 1 94.38 94 GLN B C 1
ATOM 4506 O O . GLN B 1 94 ? 19.828 30.359 16.516 1 94.38 94 GLN B O 1
ATOM 4511 N N . HIS B 1 95 ? 20.016 29.078 14.656 1 94.12 95 HIS B N 1
ATOM 4512 C CA . HIS B 1 95 ? 18.688 28.484 14.82 1 94.12 95 HIS B CA 1
ATOM 4513 C C . HIS B 1 95 ? 18.562 27.75 16.156 1 94.12 95 HIS B C 1
ATOM 4515 O O . HIS B 1 95 ? 17.562 27.875 16.844 1 94.12 95 HIS B O 1
ATOM 4521 N N . ALA B 1 96 ? 19.578 26.953 16.531 1 92.44 96 ALA B N 1
ATOM 4522 C CA . ALA B 1 96 ? 19.594 26.188 17.781 1 92.44 96 ALA B CA 1
ATOM 4523 C C . ALA B 1 96 ? 19.531 27.125 19 1 92.44 96 ALA B C 1
ATOM 4525 O O . ALA B 1 96 ? 18.906 26.781 20 1 92.44 96 ALA B O 1
ATOM 4526 N N . ALA B 1 97 ? 20.188 28.25 18.906 1 94 97 ALA B N 1
ATOM 4527 C CA . ALA B 1 97 ? 20.156 29.219 19.984 1 94 97 ALA B CA 1
ATOM 4528 C C . ALA B 1 97 ? 18.75 29.766 20.203 1 94 97 ALA B C 1
ATOM 4530 O O . ALA B 1 97 ? 18.312 29.953 21.328 1 94 97 ALA B O 1
ATOM 4531 N N . HIS B 1 98 ? 18.031 30.078 19.094 1 93.62 98 HIS B N 1
ATOM 4532 C CA . HIS B 1 98 ? 16.641 30.516 19.203 1 93.62 98 HIS B CA 1
ATOM 4533 C C . HIS B 1 98 ? 15.75 29.438 19.781 1 93.62 98 HIS B C 1
ATOM 4535 O O . HIS B 1 98 ? 14.867 29.719 20.594 1 93.62 98 HIS B O 1
ATOM 4541 N N . GLU B 1 99 ? 15.984 28.188 19.344 1 89.75 99 GLU B N 1
ATOM 4542 C CA . GLU B 1 99 ? 15.172 27.078 19.812 1 89.75 99 GLU B CA 1
ATOM 4543 C C . GLU B 1 99 ? 15.383 26.844 21.312 1 89.75 99 GLU B C 1
ATOM 4545 O O . GLU B 1 99 ? 14.453 26.453 22.016 1 89.75 99 GLU B O 1
ATOM 4550 N N . ALA B 1 100 ? 16.594 27.016 21.797 1 90.25 100 ALA B N 1
ATOM 4551 C CA . ALA B 1 100 ? 16.906 26.844 23.219 1 90.25 100 ALA B CA 1
ATOM 4552 C C . ALA B 1 100 ? 16.094 27.828 24.078 1 90.25 100 ALA B C 1
ATOM 4554 O O . ALA B 1 100 ? 15.789 27.531 25.234 1 90.25 100 ALA B O 1
ATOM 4555 N N . ILE B 1 101 ? 15.609 28.922 23.484 1 89.12 101 ILE B N 1
ATOM 4556 C CA . ILE B 1 101 ? 14.852 29.938 24.188 1 89.12 101 ILE B CA 1
ATOM 4557 C C . ILE B 1 101 ? 13.352 29.672 24.016 1 89.12 101 ILE B C 1
ATOM 4559 O O . ILE B 1 101 ? 12.602 29.641 24.984 1 89.12 101 ILE B O 1
ATOM 4563 N N . THR B 1 102 ? 12.992 29.422 22.766 1 87.44 102 THR B N 1
ATOM 4564 C CA . THR B 1 102 ? 11.578 29.328 22.438 1 87.44 102 THR B CA 1
ATOM 4565 C C . THR B 1 102 ? 11.039 27.938 22.766 1 87.44 102 THR B C 1
ATOM 4567 O O . THR B 1 102 ? 9.828 27.766 22.953 1 87.44 102 THR B O 1
ATOM 4570 N N . HIS B 1 103 ? 11.961 26.875 22.766 1 86.31 103 HIS B N 1
ATOM 4571 C CA . HIS B 1 103 ? 11.609 25.469 22.906 1 86.31 103 HIS B CA 1
ATOM 4572 C C . HIS B 1 103 ? 10.578 25.047 21.859 1 86.31 103 HIS B C 1
ATOM 4574 O O . HIS B 1 103 ? 9.68 24.25 22.141 1 86.31 103 HIS B O 1
ATOM 4580 N N . HIS B 1 104 ? 10.617 25.734 20.766 1 86.69 104 HIS B N 1
ATOM 4581 C CA . HIS B 1 104 ? 9.719 25.516 19.641 1 86.69 104 HIS B CA 1
ATOM 4582 C C . HIS B 1 104 ? 10.453 25.656 18.312 1 86.69 104 HIS B C 1
ATOM 4584 O O . HIS B 1 104 ? 10.875 26.75 17.953 1 86.69 104 HIS B O 1
ATOM 4590 N N . ASP B 1 105 ? 10.5 24.641 17.594 1 87.94 105 ASP B N 1
ATOM 4591 C CA . ASP B 1 105 ? 11.359 24.562 16.406 1 87.94 105 ASP B CA 1
ATOM 4592 C C . ASP B 1 105 ? 10.859 25.484 15.305 1 87.94 105 ASP B C 1
ATOM 4594 O O . ASP B 1 105 ? 11.648 26.203 14.688 1 87.94 105 ASP B O 1
ATOM 4598 N N . VAL B 1 106 ? 9.547 25.531 15.055 1 91.12 106 VAL B N 1
ATOM 4599 C CA . VAL B 1 106 ? 9 26.391 14 1 91.12 106 VAL B CA 1
ATOM 4600 C C . VAL B 1 106 ? 9.18 27.859 14.383 1 91.12 106 VAL B C 1
ATOM 4602 O O . VAL B 1 106 ? 9.508 28.688 13.531 1 91.12 106 VAL B O 1
ATOM 4605 N N . LYS B 1 107 ? 8.984 28.234 15.641 1 91.94 107 LYS B N 1
ATOM 4606 C CA . LYS B 1 107 ? 9.18 29.609 16.109 1 91.94 107 LYS B CA 1
ATOM 4607 C C . LYS B 1 107 ? 10.641 30.031 15.969 1 91.94 107 LYS B C 1
ATOM 4609 O O . LYS B 1 107 ? 10.922 31.188 15.648 1 91.94 107 LYS B O 1
ATOM 4614 N N . ALA B 1 108 ? 11.5 29.078 16.234 1 94.12 108 ALA B N 1
ATOM 4615 C CA . ALA B 1 108 ? 12.922 29.359 16.047 1 94.12 108 ALA B CA 1
ATOM 4616 C C . ALA B 1 108 ? 13.227 29.703 14.594 1 94.12 108 ALA B C 1
ATOM 4618 O O . ALA B 1 108 ? 14.094 30.531 14.312 1 94.12 108 ALA B O 1
ATOM 4619 N N . VAL B 1 109 ? 12.547 29.047 13.656 1 96.25 109 VAL B N 1
ATOM 4620 C CA . VAL B 1 109 ? 12.711 29.328 12.234 1 96.25 109 VAL B CA 1
ATOM 4621 C C . VAL B 1 109 ? 12.25 30.75 11.938 1 96.25 109 VAL B C 1
ATOM 4623 O O . VAL B 1 109 ? 12.914 31.484 11.195 1 96.25 109 VAL B O 1
ATOM 4626 N N . GLU B 1 110 ? 11.125 31.203 12.484 1 95.38 110 GLU B N 1
ATOM 4627 C CA . GLU B 1 110 ? 10.641 32.562 12.328 1 95.38 110 GLU B CA 1
ATOM 4628 C C . GLU B 1 110 ? 11.672 33.594 12.797 1 95.38 110 GLU B C 1
ATOM 4630 O O . GLU B 1 110 ? 11.961 34.562 12.086 1 95.38 110 GLU B O 1
ATOM 4635 N N . TYR B 1 111 ? 12.219 33.312 13.984 1 95.5 111 TYR B N 1
ATOM 4636 C CA . TYR B 1 111 ? 13.203 34.219 14.547 1 95.5 111 TYR B CA 1
ATOM 4637 C C . TYR B 1 111 ? 14.469 34.25 13.695 1 95.5 111 TYR B C 1
ATOM 4639 O O . TYR B 1 111 ? 15.109 35.281 13.555 1 95.5 111 TYR B O 1
ATOM 4647 N N . TYR B 1 112 ? 14.859 33.094 13.18 1 96.12 112 TYR B N 1
ATOM 4648 C CA . TYR B 1 112 ? 16.016 33.031 12.289 1 96.12 112 TYR B CA 1
ATOM 4649 C C . TYR B 1 112 ? 15.781 33.906 11.055 1 96.12 112 TYR B C 1
ATOM 4651 O O . TYR B 1 112 ? 16.672 34.656 10.633 1 96.12 112 TYR B O 1
ATOM 4659 N N . ILE B 1 113 ? 14.602 33.844 10.438 1 97.25 113 ILE B N 1
ATOM 4660 C CA . ILE B 1 113 ? 14.258 34.625 9.266 1 97.25 113 ILE B CA 1
ATOM 4661 C C . ILE B 1 113 ? 14.266 36.125 9.633 1 97.25 113 ILE B C 1
ATOM 4663 O O . ILE B 1 113 ? 14.75 36.938 8.859 1 97.25 113 ILE B O 1
ATOM 4667 N N . ASP B 1 114 ? 13.742 36.469 10.867 1 96.56 114 ASP B N 1
ATOM 4668 C CA . ASP B 1 114 ? 13.789 37.844 11.367 1 96.56 114 ASP B CA 1
ATOM 4669 C C . ASP B 1 114 ? 15.227 38.375 11.398 1 96.56 114 ASP B C 1
ATOM 4671 O O . ASP B 1 114 ? 15.492 39.5 10.992 1 96.56 114 ASP B O 1
ATOM 4675 N N . ASP B 1 115 ? 16.125 37.5 11.922 1 96.62 115 ASP B N 1
ATOM 4676 C CA . ASP B 1 115 ? 17.531 37.875 11.984 1 96.62 115 ASP B CA 1
ATOM 4677 C C . ASP B 1 115 ? 18.078 38.156 10.594 1 96.62 115 ASP B C 1
ATOM 4679 O O . ASP B 1 115 ? 18.875 39.094 10.414 1 96.62 115 ASP B O 1
ATOM 4683 N N . GLN B 1 116 ? 17.734 37.312 9.633 1 96.31 116 GLN B N 1
ATOM 4684 C CA . GLN B 1 116 ? 18.219 37.5 8.266 1 96.31 116 GLN B CA 1
ATOM 4685 C C . GLN B 1 116 ? 17.656 38.781 7.66 1 96.31 116 GLN B C 1
ATOM 4687 O O . GLN B 1 116 ? 18.344 39.5 6.922 1 96.31 116 GLN B O 1
ATOM 4692 N N . ILE B 1 117 ? 16.375 39.062 7.914 1 96.5 117 ILE B N 1
ATOM 4693 C CA . ILE B 1 117 ? 15.75 40.312 7.438 1 96.5 117 ILE B CA 1
ATOM 4694 C C . ILE B 1 117 ? 16.5 41.5 7.977 1 96.5 117 ILE B C 1
ATOM 4696 O O . ILE B 1 117 ? 16.719 42.5 7.254 1 96.5 117 ILE B O 1
ATOM 4700 N N . ASP B 1 118 ? 16.953 41.469 9.25 1 96.12 118 ASP B N 1
ATOM 4701 C CA . ASP B 1 118 ? 17.703 42.562 9.883 1 96.12 118 ASP B CA 1
ATOM 4702 C C . ASP B 1 118 ? 19.031 42.781 9.172 1 96.12 118 ASP B C 1
ATOM 4704 O O . ASP B 1 118 ? 19.578 43.906 9.234 1 96.12 118 ASP B O 1
ATOM 4708 N N . LYS B 1 119 ? 19.516 41.781 8.5 1 95 119 LYS B N 1
ATOM 4709 C CA . LYS B 1 119 ? 20.812 41.844 7.852 1 95 119 LYS B CA 1
ATOM 4710 C C . LYS B 1 119 ? 20.688 42.281 6.395 1 95 119 LYS B C 1
ATOM 4712 O O . LYS B 1 119 ? 21.688 42.375 5.68 1 95 119 LYS B O 1
ATOM 4717 N N . ALA B 1 120 ? 19.484 42.5 5.938 1 95.69 120 ALA B N 1
ATOM 4718 C CA . ALA B 1 120 ? 19.266 42.844 4.535 1 95.69 120 ALA B CA 1
ATOM 4719 C C . ALA B 1 120 ? 19.984 44.156 4.172 1 95.69 120 ALA B C 1
ATOM 4721 O O . ALA B 1 120 ? 20.016 45.094 4.965 1 95.69 120 ALA B O 1
ATOM 4722 N N . PRO B 1 121 ? 20.594 44.219 2.947 1 95.44 121 PRO B N 1
ATOM 4723 C CA . PRO B 1 121 ? 21.188 45.469 2.48 1 95.44 121 PRO B CA 1
ATOM 4724 C C . PRO B 1 121 ? 20.203 46.625 2.469 1 95.44 121 PRO B C 1
ATOM 4726 O O . PRO B 1 121 ? 19.031 46.438 2.164 1 95.44 121 PRO B O 1
ATOM 4729 N N . ALA B 1 122 ? 20.703 47.844 2.586 1 93.69 122 ALA B N 1
ATOM 4730 C CA . ALA B 1 122 ? 19.875 49.031 2.691 1 93.69 122 ALA B CA 1
ATOM 4731 C C . ALA B 1 122 ? 19.141 49.312 1.387 1 93.69 122 ALA B C 1
ATOM 4733 O O . ALA B 1 122 ? 18.062 49.906 1.389 1 93.69 122 ALA B O 1
ATOM 4734 N N . GLU B 1 123 ? 19.703 48.781 0.31 1 94.62 123 GLU B N 1
ATOM 4735 C CA . GLU B 1 123 ? 19.125 49.031 -1.006 1 94.62 123 GLU B CA 1
ATOM 4736 C C . GLU B 1 123 ? 17.797 48.281 -1.16 1 94.62 123 GLU B C 1
ATOM 4738 O O . GLU B 1 123 ? 16.969 48.656 -1.999 1 94.62 123 GLU B O 1
ATOM 4743 N N . LEU B 1 124 ? 17.578 47.219 -0.328 1 96.12 124 LEU B N 1
ATOM 4744 C CA . LEU B 1 124 ? 16.328 46.469 -0.358 1 96.12 124 LEU B CA 1
ATOM 4745 C C . LEU B 1 124 ? 15.305 47.094 0.582 1 96.12 124 LEU B C 1
ATOM 4747 O O . LEU B 1 124 ? 15.055 46.594 1.672 1 96.12 124 LEU B O 1
ATOM 4751 N N . THR B 1 125 ? 14.633 48.094 0.157 1 93.38 125 THR B N 1
ATOM 4752 C CA . THR B 1 125 ? 13.875 49.031 0.998 1 93.38 125 THR B CA 1
ATOM 4753 C C . THR B 1 125 ? 12.617 48.344 1.543 1 93.38 125 THR B C 1
ATOM 4755 O O . THR B 1 125 ? 12.133 48.719 2.619 1 93.38 125 THR B O 1
ATOM 4758 N N . ASN B 1 126 ? 12.062 47.375 0.788 1 93.56 126 ASN B N 1
ATOM 4759 C CA . ASN B 1 126 ? 10.844 46.719 1.244 1 93.56 126 ASN B CA 1
ATOM 4760 C C . ASN B 1 126 ? 11.141 45.625 2.254 1 93.56 126 ASN B C 1
ATOM 4762 O O . ASN B 1 126 ? 10.219 45.031 2.846 1 93.56 126 ASN B O 1
ATOM 4766 N N . ILE B 1 127 ? 12.453 45.219 2.406 1 95.56 127 ILE B N 1
ATOM 4767 C CA . ILE B 1 127 ? 12.891 44.281 3.439 1 95.56 127 ILE B CA 1
ATOM 4768 C C . ILE B 1 127 ? 13.312 45.031 4.688 1 95.56 127 ILE B C 1
ATOM 4770 O O . ILE B 1 127 ? 14.469 45.469 4.805 1 95.56 127 ILE B O 1
ATOM 4774 N N . ASN B 1 128 ? 12.414 45.188 5.578 1 92.38 128 ASN B N 1
ATOM 4775 C CA . ASN B 1 128 ? 12.641 46 6.773 1 92.38 128 ASN B CA 1
ATOM 4776 C C . ASN B 1 128 ? 11.953 45.406 7.996 1 92.38 128 ASN B C 1
ATOM 4778 O O . ASN B 1 128 ? 11.383 44.312 7.922 1 92.38 128 ASN B O 1
ATOM 4782 N N . ASP B 1 129 ? 11.984 46.062 9.094 1 91.12 129 ASP B N 1
ATOM 4783 C CA . ASP B 1 129 ? 11.492 45.531 10.375 1 91.12 129 ASP B CA 1
ATOM 4784 C C . ASP B 1 129 ? 9.992 45.281 10.32 1 91.12 129 ASP B C 1
ATOM 4786 O O . ASP B 1 129 ? 9.5 44.312 10.922 1 91.12 129 ASP B O 1
ATOM 4790 N N . GLU B 1 130 ? 9.266 46.062 9.641 1 88.62 130 GLU B N 1
ATOM 4791 C CA . GLU B 1 130 ? 7.816 45.938 9.539 1 88.62 130 GLU B CA 1
ATOM 4792 C C . GLU B 1 130 ? 7.434 44.625 8.828 1 88.62 130 GLU B C 1
ATOM 4794 O O . GLU B 1 130 ? 6.371 44.062 9.086 1 88.62 130 GLU B O 1
ATOM 4799 N N . LEU B 1 131 ? 8.359 44.188 7.98 1 92.38 131 LEU B N 1
ATOM 4800 C CA . LEU B 1 131 ? 8.109 42.969 7.191 1 92.38 131 LEU B CA 1
ATOM 4801 C C . LEU B 1 131 ? 8.062 41.75 8.086 1 92.38 131 LEU B C 1
ATOM 4803 O O . LEU B 1 131 ? 7.457 40.75 7.719 1 92.38 131 LEU B O 1
ATOM 4807 N N . LYS B 1 132 ? 8.664 41.781 9.258 1 93.69 132 LYS B N 1
ATOM 4808 C CA . LYS B 1 132 ? 8.758 40.625 10.172 1 93.69 132 LYS B CA 1
ATOM 4809 C C . LYS B 1 132 ? 7.371 40.156 10.594 1 93.69 132 LYS B C 1
ATOM 4811 O O . LYS B 1 132 ? 7.176 38.969 10.852 1 93.69 132 LYS B O 1
ATOM 4816 N N . THR B 1 133 ? 6.375 41.125 10.578 1 93.44 133 THR B N 1
ATOM 4817 C CA . THR B 1 133 ? 4.996 40.781 10.914 1 93.44 133 THR B CA 1
ATOM 4818 C C . THR B 1 133 ? 4.395 39.844 9.867 1 93.44 133 THR B C 1
ATOM 4820 O O . THR B 1 133 ? 3.428 39.125 10.148 1 93.44 133 THR B O 1
ATOM 4823 N N . LEU B 1 134 ? 4.977 39.812 8.664 1 94.94 134 LEU B N 1
ATOM 4824 C CA . LEU B 1 134 ? 4.469 39 7.574 1 94.94 134 LEU B CA 1
ATOM 4825 C C . LEU B 1 134 ? 4.949 37.562 7.711 1 94.94 134 LEU B C 1
ATOM 4827 O O . LEU B 1 134 ? 4.363 36.625 7.129 1 94.94 134 LEU B O 1
ATOM 4831 N N . VAL B 1 135 ? 6.113 37.344 8.461 1 95.62 135 VAL B N 1
ATOM 4832 C CA . VAL B 1 135 ? 6.613 35.969 8.688 1 95.62 135 VAL B CA 1
ATOM 4833 C C . VAL B 1 135 ? 5.559 35.156 9.422 1 95.62 135 VAL B C 1
ATOM 4835 O O . VAL B 1 135 ? 5.016 35.594 10.438 1 95.62 135 VAL B O 1
ATOM 4838 N N . HIS B 1 136 ? 5.16 33.938 8.883 1 96.56 136 HIS B N 1
ATOM 4839 C CA . HIS B 1 136 ? 4.246 33 9.523 1 96.56 136 HIS B CA 1
ATOM 4840 C C . HIS B 1 136 ? 2.834 33.594 9.594 1 96.56 136 HIS B C 1
ATOM 4842 O O . HIS B 1 136 ? 2.041 33.188 10.453 1 96.56 136 HIS B O 1
ATOM 4848 N N . PHE B 1 137 ? 2.555 34.531 8.719 1 95.56 137 PHE B N 1
ATOM 4849 C CA . PHE B 1 137 ? 1.26 35.219 8.719 1 95.56 137 PHE B CA 1
ATOM 4850 C C . PHE B 1 137 ? 0.133 34.219 8.484 1 95.56 137 PHE B C 1
ATOM 4852 O O . PHE B 1 137 ? 0.151 33.469 7.5 1 95.56 137 PHE B O 1
ATOM 4859 N N . ALA B 1 138 ? -0.874 34.156 9.383 1 95.62 138 ALA B N 1
ATOM 4860 C CA . ALA B 1 138 ? -2.098 33.375 9.328 1 95.62 138 ALA B CA 1
ATOM 4861 C C . ALA B 1 138 ? -1.78 31.875 9.281 1 95.62 138 ALA B C 1
ATOM 4863 O O . ALA B 1 138 ? -2.555 31.094 8.734 1 95.62 138 ALA B O 1
ATOM 4864 N N . CYS B 1 139 ? -0.604 31.516 9.75 1 96.12 139 CYS B N 1
ATOM 4865 C CA . CYS B 1 139 ? -0.179 30.125 9.688 1 96.12 139 CYS B CA 1
ATOM 4866 C C . CYS B 1 139 ? -0.097 29.516 11.078 1 96.12 139 CYS B C 1
ATOM 4868 O O . CYS B 1 139 ? 0.173 30.219 12.055 1 96.12 139 CYS B O 1
ATOM 4870 N N . THR B 1 140 ? -0.482 28.266 11.172 1 94.94 140 THR B N 1
ATOM 4871 C CA . THR B 1 140 ? -0.083 27.438 12.305 1 94.94 140 THR B CA 1
ATOM 4872 C C . THR B 1 140 ? 1.227 26.703 12.008 1 94.94 140 THR B C 1
ATOM 4874 O O . THR B 1 140 ? 1.71 26.719 10.875 1 94.94 140 THR B O 1
ATOM 4877 N N . SER B 1 141 ? 1.841 26.062 13.055 1 94.06 141 SER B N 1
ATOM 4878 C CA . SER B 1 141 ? 3.053 25.266 12.875 1 94.06 141 SER B CA 1
ATOM 4879 C C . SER B 1 141 ? 2.842 24.172 11.828 1 94.06 141 SER B C 1
ATOM 4881 O O . SER B 1 141 ? 3.748 23.859 11.055 1 94.06 141 SER B O 1
ATOM 4883 N N . GLU B 1 142 ? 1.617 23.656 11.773 1 95 142 GLU B N 1
ATOM 4884 C CA . GLU B 1 142 ? 1.362 22.531 10.867 1 95 142 GLU B CA 1
ATOM 4885 C C . GLU B 1 142 ? 1.207 23 9.43 1 95 142 GLU B C 1
ATOM 4887 O O . GLU B 1 142 ? 1.408 22.234 8.492 1 95 142 GLU B O 1
ATOM 4892 N N . ASP B 1 143 ? 0.825 24.25 9.219 1 97.81 143 ASP B N 1
ATOM 4893 C CA . ASP B 1 143 ? 0.838 24.797 7.863 1 97.81 143 ASP B CA 1
ATOM 4894 C C . ASP B 1 143 ? 2.248 24.781 7.281 1 97.81 143 ASP B C 1
ATOM 4896 O O . ASP B 1 143 ? 2.422 24.609 6.07 1 97.81 143 ASP B O 1
ATOM 4900 N N . ILE B 1 144 ? 3.244 24.922 8.125 1 98.06 144 ILE B N 1
ATOM 4901 C CA . ILE B 1 144 ? 4.645 24.938 7.711 1 98.06 144 ILE B CA 1
ATOM 4902 C C . ILE B 1 144 ? 5.188 23.5 7.703 1 98.06 144 ILE B C 1
ATOM 4904 O O . ILE B 1 144 ? 5.805 23.078 6.723 1 98.06 144 ILE B O 1
ATOM 4908 N N . ASN B 1 145 ? 4.926 22.719 8.742 1 97.31 145 ASN B N 1
ATOM 4909 C CA . ASN B 1 145 ? 5.551 21.422 8.969 1 97.31 145 ASN B CA 1
ATOM 4910 C C . ASN B 1 145 ? 5.172 20.422 7.891 1 97.31 145 ASN B C 1
ATOM 4912 O O . ASN B 1 145 ? 6.035 19.719 7.355 1 97.31 145 ASN B O 1
ATOM 4916 N N . ASN B 1 146 ? 3.852 20.297 7.574 1 98.19 146 ASN B N 1
ATOM 4917 C CA . ASN B 1 146 ? 3.438 19.266 6.629 1 98.19 146 ASN B CA 1
ATOM 4918 C C . ASN B 1 146 ? 4.051 19.5 5.25 1 98.19 146 ASN B C 1
ATOM 4920 O O . ASN B 1 146 ? 4.441 18.547 4.574 1 98.19 146 ASN B O 1
ATOM 4924 N N . LEU B 1 147 ? 4.121 20.766 4.848 1 98.75 147 LEU B N 1
ATOM 4925 C CA . LEU B 1 147 ? 4.723 21.094 3.559 1 98.75 147 LEU B CA 1
ATOM 4926 C C . LEU B 1 147 ? 6.223 20.812 3.572 1 98.75 147 LEU B C 1
ATOM 4928 O O . LEU B 1 147 ? 6.762 20.266 2.611 1 98.75 147 LEU B O 1
ATOM 4932 N N . SER B 1 148 ? 6.898 21.234 4.637 1 98.56 148 SER B N 1
ATOM 4933 C CA . SER B 1 148 ? 8.336 21.031 4.77 1 98.56 148 SER B CA 1
ATOM 4934 C C . SER B 1 148 ? 8.672 19.547 4.75 1 98.56 148 SER B C 1
ATOM 4936 O O . SER B 1 148 ? 9.594 19.125 4.043 1 98.56 148 SER B O 1
ATOM 4938 N N . ILE B 1 149 ? 7.949 18.734 5.496 1 98.38 149 ILE B N 1
ATOM 4939 C CA . ILE B 1 149 ? 8.188 17.297 5.578 1 98.38 149 ILE B CA 1
ATOM 4940 C C . ILE B 1 149 ? 7.926 16.656 4.223 1 98.38 149 ILE B C 1
ATOM 4942 O O . ILE B 1 149 ? 8.695 15.805 3.773 1 98.38 149 ILE B O 1
ATOM 4946 N N . ALA B 1 150 ? 6.789 17.031 3.572 1 98.75 150 ALA B N 1
ATOM 4947 C CA . ALA B 1 150 ? 6.477 16.469 2.258 1 98.75 150 ALA B CA 1
ATOM 4948 C C . ALA B 1 150 ? 7.605 16.75 1.268 1 98.75 150 ALA B C 1
ATOM 4950 O O . ALA B 1 150 ? 7.992 15.859 0.501 1 98.75 150 ALA B O 1
ATOM 4951 N N . ARG B 1 151 ? 8.109 17.953 1.263 1 98.62 151 ARG B N 1
ATOM 4952 C CA . ARG B 1 151 ? 9.203 18.297 0.358 1 98.62 151 ARG B CA 1
ATOM 4953 C C . ARG B 1 151 ? 10.469 17.531 0.709 1 98.62 151 ARG B C 1
ATOM 4955 O O . ARG B 1 151 ? 11.188 17.062 -0.18 1 98.62 151 ARG B O 1
ATOM 4962 N N . CYS B 1 152 ? 10.781 17.453 2.027 1 98.5 152 CYS B N 1
ATOM 4963 C CA . CYS B 1 152 ? 11.93 16.672 2.469 1 98.5 152 CYS B CA 1
ATOM 4964 C C . CYS B 1 152 ? 11.836 15.234 1.971 1 98.5 152 CYS B C 1
ATOM 4966 O O . CYS B 1 152 ? 12.789 14.719 1.38 1 98.5 152 CYS B O 1
ATOM 4968 N N . VAL B 1 153 ? 10.703 14.562 2.178 1 98.75 153 VAL B N 1
ATOM 4969 C CA . VAL B 1 153 ? 10.516 13.164 1.8 1 98.75 153 VAL B CA 1
ATOM 4970 C C . VAL B 1 153 ? 10.578 13.031 0.281 1 98.75 153 VAL B C 1
ATOM 4972 O O . VAL B 1 153 ? 11.242 12.125 -0.238 1 98.75 153 VAL B O 1
ATOM 4975 N N . LYS B 1 154 ? 9.867 13.93 -0.434 1 98.62 154 LYS B N 1
ATOM 4976 C CA . LYS B 1 154 ? 9.875 13.906 -1.894 1 98.62 154 LYS B CA 1
ATOM 4977 C C . LYS B 1 154 ? 11.297 13.992 -2.436 1 98.62 154 LYS B C 1
ATOM 4979 O O . LYS B 1 154 ? 11.688 13.211 -3.305 1 98.62 154 LYS B O 1
ATOM 4984 N N . ASN B 1 155 ? 12.078 14.945 -1.95 1 98.25 155 ASN B N 1
ATOM 4985 C CA . ASN B 1 155 ? 13.445 15.133 -2.416 1 98.25 155 ASN B CA 1
ATOM 4986 C C . ASN B 1 155 ? 14.336 13.945 -2.049 1 98.25 155 ASN B C 1
ATOM 4988 O O . ASN B 1 155 ? 15.195 13.539 -2.834 1 98.25 155 ASN B O 1
ATOM 4992 N N . ALA B 1 156 ? 14.172 13.406 -0.807 1 98.44 156 ALA B N 1
ATOM 4993 C CA . ALA B 1 156 ? 14.938 12.234 -0.395 1 98.44 156 ALA B CA 1
ATOM 4994 C C . ALA B 1 156 ? 14.656 11.047 -1.318 1 98.44 156 ALA B C 1
ATOM 4996 O O . ALA B 1 156 ? 15.578 10.32 -1.697 1 98.44 156 ALA B O 1
ATOM 4997 N N . MET B 1 157 ? 13.383 10.852 -1.622 1 98.62 157 MET B N 1
ATOM 4998 C CA . MET B 1 157 ? 13 9.758 -2.51 1 98.62 157 MET B CA 1
ATOM 4999 C C . MET B 1 157 ? 13.562 9.969 -3.91 1 98.62 157 MET B C 1
ATOM 5001 O O . MET B 1 157 ? 14.18 9.062 -4.477 1 98.62 157 MET B O 1
ATOM 5005 N N . GLU B 1 158 ? 13.406 11.172 -4.496 1 98.38 158 GLU B N 1
ATOM 5006 C CA . GLU B 1 158 ? 13.727 11.445 -5.891 1 98.38 158 GLU B CA 1
ATOM 5007 C C . GLU B 1 158 ? 15.234 11.516 -6.109 1 98.38 158 GLU B C 1
ATOM 5009 O O . GLU B 1 158 ? 15.734 11.117 -7.164 1 98.38 158 GLU B O 1
ATOM 5014 N N . ASN B 1 159 ? 15.969 11.977 -5.082 1 98.19 159 ASN B N 1
ATOM 5015 C CA . ASN B 1 159 ? 17.375 12.289 -5.316 1 98.19 159 ASN B CA 1
ATOM 5016 C C . ASN B 1 159 ? 18.297 11.234 -4.703 1 98.19 159 ASN B C 1
ATOM 5018 O O . ASN B 1 159 ? 19.469 11.156 -5.047 1 98.19 159 ASN B O 1
ATOM 5022 N N . VAL B 1 160 ? 17.766 10.406 -3.799 1 98.38 160 VAL B N 1
ATOM 5023 C CA . VAL B 1 160 ? 18.656 9.492 -3.102 1 98.38 160 VAL B CA 1
ATOM 5024 C C . VAL B 1 160 ? 18.141 8.062 -3.223 1 98.38 160 VAL B C 1
ATOM 5026 O O . VAL B 1 160 ? 18.766 7.227 -3.877 1 98.38 160 VAL B O 1
ATOM 5029 N N . TRP B 1 161 ? 16.938 7.758 -2.684 1 98.69 161 TRP B N 1
ATOM 5030 C CA . TRP B 1 161 ? 16.469 6.383 -2.557 1 98.69 161 TRP B CA 1
ATOM 5031 C C . TRP B 1 161 ? 16.141 5.789 -3.922 1 98.69 161 TRP B C 1
ATOM 5033 O O . TRP B 1 161 ? 16.594 4.695 -4.254 1 98.69 161 TRP B O 1
ATOM 5043 N N . THR B 1 162 ? 15.328 6.547 -4.797 1 98.75 162 THR B N 1
ATOM 5044 C CA . THR B 1 162 ? 14.836 6.008 -6.059 1 98.75 162 THR B CA 1
ATOM 5045 C C . THR B 1 162 ? 15.984 5.742 -7.02 1 98.75 162 THR B C 1
ATOM 5047 O O . THR B 1 162 ? 16 4.719 -7.703 1 98.75 162 THR B O 1
ATOM 5050 N N . PRO B 1 163 ? 16.969 6.641 -7.129 1 98.5 163 PRO B N 1
ATOM 5051 C CA . PRO B 1 163 ? 18.109 6.344 -8.008 1 98.5 163 PRO B CA 1
ATOM 5052 C C . PRO B 1 163 ? 18.844 5.066 -7.602 1 98.5 163 PRO B C 1
ATOM 5054 O O . PRO B 1 163 ? 19.25 4.281 -8.469 1 98.5 163 PRO B O 1
ATOM 5057 N N . GLU B 1 164 ? 19.078 4.84 -6.281 1 98.19 164 GLU B N 1
ATOM 5058 C CA . GLU B 1 164 ? 19.734 3.623 -5.824 1 98.19 164 GLU B CA 1
ATOM 5059 C C . GLU B 1 164 ? 18.875 2.391 -6.102 1 98.19 164 GLU B C 1
ATOM 5061 O O . GLU B 1 164 ? 19.406 1.328 -6.441 1 98.19 164 GLU B O 1
ATOM 5066 N N . PHE B 1 165 ? 17.562 2.5 -5.891 1 98.62 165 PHE B N 1
ATOM 5067 C CA . PHE B 1 165 ? 16.609 1.446 -6.219 1 98.62 165 PHE B CA 1
ATOM 5068 C C . PHE B 1 165 ? 16.672 1.098 -7.703 1 98.62 165 PHE B C 1
ATOM 5070 O O . PHE B 1 165 ? 16.75 -0.077 -8.062 1 98.62 165 PHE B O 1
ATOM 5077 N N . LYS B 1 166 ? 16.672 2.107 -8.594 1 98.62 166 LYS B N 1
ATOM 5078 C CA . LYS B 1 166 ? 16.75 1.93 -10.039 1 98.62 166 LYS B CA 1
ATOM 5079 C C . LYS B 1 166 ? 18.078 1.269 -10.438 1 98.62 166 LYS B C 1
ATOM 5081 O O . LYS B 1 166 ? 18.109 0.485 -11.391 1 98.62 166 LYS B O 1
ATOM 5086 N N . ARG B 1 167 ? 19.156 1.627 -9.766 1 98.5 167 ARG B N 1
ATOM 5087 C CA . ARG B 1 167 ? 20.453 1.025 -10.047 1 98.5 167 ARG B CA 1
ATOM 5088 C C . ARG B 1 167 ? 20.406 -0.49 -9.883 1 98.5 167 ARG B C 1
ATOM 5090 O O . ARG B 1 167 ? 20.984 -1.228 -10.672 1 98.5 167 ARG B O 1
ATOM 5097 N N . ILE B 1 168 ? 19.734 -0.976 -8.844 1 98.69 168 ILE B N 1
ATOM 5098 C CA . ILE B 1 168 ? 19.594 -2.406 -8.602 1 98.69 168 ILE B CA 1
ATOM 5099 C C . ILE B 1 168 ? 18.766 -3.039 -9.719 1 98.69 168 ILE B C 1
ATOM 5101 O O . ILE B 1 168 ? 19.125 -4.09 -10.25 1 98.69 168 ILE B O 1
ATOM 5105 N N . ILE B 1 169 ? 17.594 -2.408 -10.078 1 98.69 169 ILE B N 1
ATOM 5106 C CA . ILE B 1 169 ? 16.75 -2.916 -11.148 1 98.69 169 ILE B CA 1
ATOM 5107 C C . ILE B 1 169 ? 17.562 -3.023 -12.445 1 98.69 169 ILE B C 1
ATOM 5109 O O . ILE B 1 169 ? 17.516 -4.051 -13.125 1 98.69 169 ILE B O 1
ATOM 5113 N N . ASP B 1 170 ? 18.344 -1.976 -12.766 1 98.5 170 ASP B N 1
ATOM 5114 C CA . ASP B 1 170 ? 19.141 -1.942 -13.992 1 98.5 170 ASP B CA 1
ATOM 5115 C C . ASP B 1 170 ? 20.203 -3.043 -13.984 1 98.5 170 ASP B C 1
ATOM 5117 O O . ASP B 1 170 ? 20.438 -3.686 -15.008 1 98.5 170 ASP B O 1
ATOM 5121 N N . HIS B 1 171 ? 20.859 -3.229 -12.867 1 98.5 171 HIS B N 1
ATOM 5122 C CA . HIS B 1 171 ? 21.859 -4.285 -12.75 1 98.5 171 HIS B CA 1
ATOM 5123 C C . HIS B 1 171 ? 21.25 -5.656 -12.984 1 98.5 171 HIS B C 1
ATOM 5125 O O . HIS B 1 171 ? 21.781 -6.465 -13.75 1 98.5 171 HIS B O 1
ATOM 5131 N N . LEU B 1 172 ? 20.141 -5.949 -12.281 1 98.69 172 LEU B N 1
ATOM 5132 C CA . LEU B 1 172 ? 19.438 -7.227 -12.438 1 98.69 172 LEU B CA 1
ATOM 5133 C C . LEU B 1 172 ? 19 -7.43 -13.883 1 98.69 172 LEU B C 1
ATOM 5135 O O . LEU B 1 172 ? 19.094 -8.531 -14.414 1 98.69 172 LEU B O 1
ATOM 5139 N N . ALA B 1 173 ? 18.406 -6.367 -14.492 1 98.44 173 ALA B N 1
ATOM 5140 C CA . ALA B 1 173 ? 17.969 -6.449 -15.883 1 98.44 173 ALA B CA 1
ATOM 5141 C C . ALA B 1 173 ? 19.141 -6.766 -16.812 1 98.44 173 ALA B C 1
ATOM 5143 O O . ALA B 1 173 ? 19 -7.566 -17.734 1 98.44 173 ALA B O 1
ATOM 5144 N N . GLY B 1 174 ? 20.312 -6.082 -16.656 1 98.31 174 GLY B N 1
ATOM 5145 C CA . GLY B 1 174 ? 21.5 -6.387 -17.422 1 98.31 174 GLY B CA 1
ATOM 5146 C C . GLY B 1 174 ? 21.953 -7.824 -17.281 1 98.31 174 GLY B C 1
ATOM 5147 O O . GLY B 1 174 ? 22.281 -8.477 -18.266 1 98.31 174 GLY B O 1
ATOM 5148 N N . LYS B 1 175 ? 21.969 -8.32 -16.031 1 98.5 175 LYS B N 1
ATOM 5149 C CA . LYS B 1 175 ? 22.375 -9.695 -15.789 1 98.5 175 LYS B CA 1
ATOM 5150 C C . LYS B 1 175 ? 21.359 -10.68 -16.344 1 98.5 175 LYS B C 1
ATOM 5152 O O . LYS B 1 175 ? 21.719 -11.766 -16.812 1 98.5 175 LYS B O 1
ATOM 5157 N N . ALA B 1 176 ? 20.031 -10.359 -16.172 1 98.44 176 ALA B N 1
ATOM 5158 C CA . ALA B 1 176 ? 19 -11.188 -16.781 1 98.44 176 ALA B CA 1
ATOM 5159 C C . ALA B 1 176 ? 19.25 -11.383 -18.266 1 98.44 176 ALA B C 1
ATOM 5161 O O . ALA B 1 176 ? 19.125 -12.492 -18.781 1 98.44 176 ALA B O 1
ATOM 5162 N N . GLU B 1 177 ? 19.609 -10.305 -18.984 1 97.94 177 GLU B N 1
ATOM 5163 C CA . GLU B 1 177 ? 19.922 -10.383 -20.406 1 97.94 177 GLU B CA 1
ATOM 5164 C C . GLU B 1 177 ? 21.188 -11.18 -20.656 1 97.94 177 GLU B C 1
ATOM 5166 O O . GLU B 1 177 ? 21.25 -12 -21.562 1 97.94 177 GLU B O 1
ATOM 5171 N N . GLU B 1 178 ? 22.234 -10.945 -19.859 1 98.06 178 GLU B N 1
ATOM 5172 C CA . GLU B 1 178 ? 23.5 -11.641 -20 1 98.06 178 GLU B CA 1
ATOM 5173 C C . GLU B 1 178 ? 23.328 -13.148 -19.859 1 98.06 178 GLU B C 1
ATOM 5175 O O . GLU B 1 178 ? 23.969 -13.922 -20.578 1 98.06 178 GLU B O 1
ATOM 5180 N N . PHE B 1 179 ? 22.5 -13.547 -18.922 1 98.25 179 PHE B N 1
ATOM 5181 C CA . PHE B 1 179 ? 22.391 -14.961 -18.594 1 98.25 179 PHE B CA 1
ATOM 5182 C C . PHE B 1 179 ? 21.094 -15.547 -19.156 1 98.25 179 PHE B C 1
ATOM 5184 O O . PHE B 1 179 ? 20.625 -16.578 -18.688 1 98.25 179 PHE B O 1
ATOM 5191 N N . LYS B 1 180 ? 20.406 -14.898 -20.125 1 97.88 180 LYS B N 1
ATOM 5192 C CA . LYS B 1 180 ? 19.078 -15.273 -20.594 1 97.88 180 LYS B CA 1
ATOM 5193 C C . LYS B 1 180 ? 19.062 -16.703 -21.125 1 97.88 180 LYS B C 1
ATOM 5195 O O . LYS B 1 180 ? 18.047 -17.406 -21.047 1 97.88 180 LYS B O 1
ATOM 5200 N N . ASP B 1 181 ? 20.297 -17.219 -21.656 1 98 181 ASP B N 1
ATOM 5201 C CA . ASP B 1 181 ? 20.359 -18.547 -22.266 1 98 181 ASP B CA 1
ATOM 5202 C C . ASP B 1 181 ? 21.078 -19.547 -21.359 1 98 181 ASP B C 1
ATOM 5204 O O . ASP B 1 181 ? 21.344 -20.672 -21.766 1 98 181 ASP B O 1
ATOM 5208 N N . MET B 1 182 ? 21.422 -19.156 -20.094 1 98.25 182 MET B N 1
ATOM 5209 C CA . MET B 1 182 ? 22.141 -20.047 -19.188 1 98.25 182 MET B CA 1
ATOM 5210 C C . MET B 1 182 ? 21.156 -20.953 -18.438 1 98.25 182 MET B C 1
ATOM 5212 O O . MET B 1 182 ? 20.484 -20.5 -17.5 1 98.25 182 MET B O 1
ATOM 5216 N N . PRO B 1 183 ? 21.109 -22.234 -18.844 1 98.38 183 PRO B N 1
ATOM 5217 C CA . PRO B 1 183 ? 20.172 -23.125 -18.172 1 98.38 183 PRO B CA 1
ATOM 5218 C C . PRO B 1 183 ? 20.453 -23.266 -16.688 1 98.38 183 PRO B C 1
ATOM 5220 O O . PRO B 1 183 ? 21.594 -23.172 -16.25 1 98.38 183 PRO B O 1
ATOM 5223 N N . LEU B 1 184 ? 19.422 -23.438 -15.883 1 98.19 184 LEU B N 1
ATOM 5224 C CA . LEU B 1 184 ? 19.484 -23.578 -14.43 1 98.19 184 LEU B CA 1
ATOM 5225 C C . LEU B 1 184 ? 18.469 -24.594 -13.938 1 98.19 184 LEU B C 1
ATOM 5227 O O . LEU B 1 184 ? 17.297 -24.531 -14.312 1 98.19 184 LEU B O 1
ATOM 5231 N N . LEU B 1 185 ? 18.969 -25.609 -13.164 1 97.44 185 LEU B N 1
ATOM 5232 C CA . LEU B 1 185 ? 18.031 -26.516 -12.516 1 97.44 185 LEU B CA 1
ATOM 5233 C C . LEU B 1 185 ? 17.156 -25.781 -11.508 1 97.44 185 LEU B C 1
ATOM 5235 O O . LEU B 1 185 ? 17.672 -25.094 -10.617 1 97.44 185 LEU B O 1
ATOM 5239 N N . SER B 1 186 ? 15.875 -25.797 -11.688 1 96.19 186 SER B N 1
ATOM 5240 C CA . SER B 1 186 ? 14.969 -25.203 -10.711 1 96.19 186 SER B CA 1
ATOM 5241 C C . SER B 1 186 ? 14.742 -26.141 -9.523 1 96.19 186 SER B C 1
ATOM 5243 O O . SER B 1 186 ? 14.883 -27.359 -9.648 1 96.19 186 SER B O 1
ATOM 5245 N N . LEU B 1 187 ? 14.5 -25.594 -8.367 1 94.38 187 LEU B N 1
ATOM 5246 C CA . LEU B 1 187 ? 14.117 -26.344 -7.172 1 94.38 187 LEU B CA 1
ATOM 5247 C C . LEU B 1 187 ? 12.766 -25.875 -6.645 1 94.38 187 LEU B C 1
ATOM 5249 O O . LEU B 1 187 ? 12.523 -24.688 -6.5 1 94.38 187 LEU B O 1
ATOM 5253 N N . THR B 1 188 ? 11.836 -26.75 -6.496 1 91.88 188 THR B N 1
ATOM 5254 C CA . THR B 1 188 ? 10.586 -26.562 -5.77 1 91.88 188 THR B CA 1
ATOM 5255 C C . THR B 1 188 ? 10.602 -27.344 -4.457 1 91.88 188 THR B C 1
ATOM 5257 O O . THR B 1 188 ? 10.992 -28.516 -4.426 1 91.88 188 THR B O 1
ATOM 5260 N N . HIS B 1 189 ? 10.258 -26.688 -3.309 1 89.88 189 HIS B N 1
ATOM 5261 C CA . HIS B 1 189 ? 10.352 -27.312 -1.994 1 89.88 189 HIS B CA 1
ATOM 5262 C C . HIS B 1 189 ? 11.758 -27.828 -1.721 1 89.88 189 HIS B C 1
ATOM 5264 O O . HIS B 1 189 ? 11.938 -28.844 -1.058 1 89.88 189 HIS B O 1
ATOM 5270 N N . GLY B 1 190 ? 12.766 -27.234 -2.322 1 89.06 190 GLY B N 1
ATOM 5271 C CA . GLY B 1 190 ? 14.164 -27.625 -2.156 1 89.06 190 GLY B CA 1
ATOM 5272 C C . GLY B 1 190 ? 14.547 -28.844 -2.963 1 89.06 190 GLY B C 1
ATOM 5273 O O . GLY B 1 190 ? 15.664 -29.344 -2.842 1 89.06 190 GLY B O 1
ATOM 5274 N N . GLN B 1 191 ? 13.562 -29.359 -3.791 1 91.25 191 GLN B N 1
ATOM 5275 C CA . GLN B 1 191 ? 13.797 -30.578 -4.578 1 91.25 191 GLN B CA 1
ATOM 5276 C C . GLN B 1 191 ? 13.961 -30.25 -6.059 1 91.25 191 GLN B C 1
ATOM 5278 O O . GLN B 1 191 ? 13.336 -29.297 -6.562 1 91.25 191 GLN B O 1
ATOM 5283 N N . PRO B 1 192 ? 14.75 -31.016 -6.812 1 93 192 PRO B N 1
ATOM 5284 C CA . PRO B 1 192 ? 14.93 -30.766 -8.242 1 93 192 PRO B CA 1
ATOM 5285 C C . PRO B 1 192 ? 13.609 -30.734 -9.008 1 93 192 PRO B C 1
ATOM 5287 O O . PRO B 1 192 ? 12.719 -31.547 -8.758 1 93 192 PRO B O 1
ATOM 5290 N N . ALA B 1 193 ? 13.484 -29.719 -9.844 1 94.62 193 ALA B N 1
ATOM 5291 C CA . ALA B 1 193 ? 12.281 -29.5 -10.648 1 94.62 193 ALA B CA 1
ATOM 5292 C C . ALA B 1 193 ? 12.641 -29.062 -12.062 1 94.62 193 ALA B C 1
ATOM 5294 O O . ALA B 1 193 ? 13.812 -29.047 -12.438 1 94.62 193 ALA B O 1
ATOM 5295 N N . THR B 1 194 ? 11.602 -28.781 -12.852 1 95.25 194 THR B N 1
ATOM 5296 C CA . THR B 1 194 ? 11.75 -28.359 -14.242 1 95.25 194 THR B CA 1
ATOM 5297 C C . THR B 1 194 ? 12.758 -27.219 -14.359 1 95.25 194 THR B C 1
ATOM 5299 O O . THR B 1 194 ? 12.648 -26.219 -13.656 1 95.25 194 THR B O 1
ATOM 5302 N N . PRO B 1 195 ? 13.758 -27.359 -15.266 1 96.94 195 PRO B N 1
ATOM 5303 C CA . PRO B 1 195 ? 14.789 -26.328 -15.406 1 96.94 195 PRO B CA 1
ATOM 5304 C C . PRO B 1 195 ? 14.234 -25 -15.945 1 96.94 195 PRO B C 1
ATOM 5306 O O . PRO B 1 195 ? 13.133 -24.969 -16.5 1 96.94 195 PRO B O 1
ATOM 5309 N N . THR B 1 196 ? 14.93 -23.953 -15.695 1 97.88 196 THR B N 1
ATOM 5310 C CA . THR B 1 196 ? 14.742 -22.594 -16.172 1 97.88 196 THR B CA 1
ATOM 5311 C C . THR B 1 196 ? 16.062 -22.016 -16.672 1 97.88 196 THR B C 1
ATOM 5313 O O . THR B 1 196 ? 16.938 -22.75 -17.141 1 97.88 196 THR B O 1
ATOM 5316 N N . THR B 1 197 ? 16.156 -20.734 -16.891 1 98.19 197 THR B N 1
ATOM 5317 C CA . THR B 1 197 ? 17.438 -20.062 -17.078 1 98.19 197 THR B CA 1
ATOM 5318 C C . THR B 1 197 ? 17.688 -19.062 -15.953 1 98.19 197 THR B C 1
ATOM 5320 O O . THR B 1 197 ? 16.75 -18.547 -15.344 1 98.19 197 THR B O 1
ATOM 5323 N N . LEU B 1 198 ? 18.969 -18.922 -15.672 1 98.25 198 LEU B N 1
ATOM 5324 C CA . LEU B 1 198 ? 19.312 -17.938 -14.648 1 98.25 198 LEU B CA 1
ATOM 5325 C C . LEU B 1 198 ? 18.797 -16.562 -15.008 1 98.25 198 LEU B C 1
ATOM 5327 O O . LEU B 1 198 ? 18.297 -15.828 -14.141 1 98.25 198 LEU B O 1
ATOM 5331 N N . GLY B 1 199 ? 18.938 -16.219 -16.281 1 98.25 199 GLY B N 1
ATOM 5332 C CA . GLY B 1 199 ? 18.422 -14.945 -16.734 1 98.25 199 GLY B CA 1
ATOM 5333 C C . GLY B 1 199 ? 16.938 -14.758 -16.453 1 98.25 199 GLY B C 1
ATOM 5334 O O . GLY B 1 199 ? 16.531 -13.695 -15.984 1 98.25 199 GLY B O 1
ATOM 5335 N N . LYS B 1 200 ? 16.078 -15.742 -16.734 1 98.06 200 LYS B N 1
ATOM 5336 C CA . LYS B 1 200 ? 14.648 -15.656 -16.5 1 98.06 200 LYS B CA 1
ATOM 5337 C C . LYS B 1 200 ? 14.344 -15.5 -15.008 1 98.06 200 LYS B C 1
ATOM 5339 O O . LYS B 1 200 ? 13.453 -14.734 -14.625 1 98.06 200 LYS B O 1
ATOM 5344 N N . GLU B 1 201 ? 15.07 -16.219 -14.133 1 97.88 201 GLU B N 1
ATOM 5345 C CA . GLU B 1 201 ? 14.859 -16.078 -12.695 1 97.88 201 GLU B CA 1
ATOM 5346 C C . GLU B 1 201 ? 15.125 -14.648 -12.227 1 97.88 201 GLU B C 1
ATOM 5348 O O . GLU B 1 201 ? 14.391 -14.117 -11.391 1 97.88 201 GLU B O 1
ATOM 5353 N N . LEU B 1 202 ? 16.188 -14.039 -12.742 1 98.06 202 LEU B N 1
ATOM 5354 C CA . LEU B 1 202 ? 16.5 -12.656 -12.406 1 98.06 202 LEU B CA 1
ATOM 5355 C C . LEU B 1 202 ? 15.453 -11.711 -12.984 1 98.06 202 LEU B C 1
ATOM 5357 O O . LEU B 1 202 ? 15.086 -10.719 -12.344 1 98.06 202 LEU B O 1
ATOM 5361 N N . ALA B 1 203 ? 14.977 -12.016 -14.219 1 98.19 203 ALA B N 1
ATOM 5362 C CA . ALA B 1 203 ? 13.977 -11.188 -14.883 1 98.19 203 ALA B CA 1
ATOM 5363 C C . ALA B 1 203 ? 12.68 -11.141 -14.086 1 98.19 203 ALA B C 1
ATOM 5365 O O . ALA B 1 203 ? 11.961 -10.141 -14.102 1 98.19 203 ALA B O 1
ATOM 5366 N N . VAL B 1 204 ? 12.305 -12.227 -13.375 1 98.19 204 VAL B N 1
ATOM 5367 C CA . VAL B 1 204 ? 11.125 -12.242 -12.516 1 98.19 204 VAL B CA 1
ATOM 5368 C C . VAL B 1 204 ? 11.219 -11.117 -11.492 1 98.19 204 VAL B C 1
ATOM 5370 O O . VAL B 1 204 ? 10.258 -10.375 -11.281 1 98.19 204 VAL B O 1
ATOM 5373 N N . TYR B 1 205 ? 12.398 -10.953 -10.812 1 98.19 205 TYR B N 1
ATOM 5374 C CA . TYR B 1 205 ? 12.586 -9.883 -9.844 1 98.19 205 TYR B CA 1
ATOM 5375 C C . TYR B 1 205 ? 12.523 -8.516 -10.523 1 98.19 205 TYR B C 1
ATOM 5377 O O . TYR B 1 205 ? 11.984 -7.562 -9.953 1 98.19 205 TYR B O 1
ATOM 5385 N N . VAL B 1 206 ? 13.133 -8.391 -11.75 1 98.31 206 VAL B N 1
ATOM 5386 C CA . VAL B 1 206 ? 13.086 -7.133 -12.484 1 98.31 206 VAL B CA 1
ATOM 5387 C C . VAL B 1 206 ? 11.633 -6.719 -12.703 1 98.31 206 VAL B C 1
ATOM 5389 O O . VAL B 1 206 ? 11.266 -5.562 -12.477 1 98.31 206 VAL B O 1
ATOM 5392 N N . TYR B 1 207 ? 10.789 -7.652 -13.133 1 97.38 207 TYR B N 1
ATOM 5393 C CA . TYR B 1 207 ? 9.383 -7.383 -13.414 1 97.38 207 TYR B CA 1
ATOM 5394 C C . TYR B 1 207 ? 8.656 -6.922 -12.156 1 97.38 207 TYR B C 1
ATOM 5396 O O . TYR B 1 207 ? 7.914 -5.938 -12.18 1 97.38 207 TYR B O 1
ATOM 5404 N N . ARG B 1 208 ? 8.812 -7.637 -11.031 1 97.81 208 ARG B N 1
ATOM 5405 C CA . ARG B 1 208 ? 8.195 -7.312 -9.75 1 97.81 208 ARG B CA 1
ATOM 5406 C C . ARG B 1 208 ? 8.609 -5.922 -9.281 1 97.81 208 ARG B C 1
ATOM 5408 O O . ARG B 1 208 ? 7.77 -5.129 -8.852 1 97.81 208 ARG B O 1
ATOM 5415 N N . LEU B 1 209 ? 9.945 -5.625 -9.352 1 98.44 209 LEU B N 1
ATOM 5416 C CA . LEU B 1 209 ? 10.484 -4.367 -8.844 1 98.44 209 LEU B CA 1
ATOM 5417 C C . LEU B 1 209 ? 10.055 -3.201 -9.734 1 98.44 209 LEU B C 1
ATOM 5419 O O . LEU B 1 209 ? 9.82 -2.094 -9.242 1 98.44 209 LEU B O 1
ATOM 5423 N N . ASN B 1 210 ? 9.969 -3.447 -11.07 1 97.69 210 ASN B N 1
ATOM 5424 C CA . ASN B 1 210 ? 9.5 -2.396 -11.969 1 97.69 210 ASN B CA 1
ATOM 5425 C C . ASN B 1 210 ? 8.062 -1.992 -11.664 1 97.69 210 ASN B C 1
ATOM 5427 O O . ASN B 1 210 ? 7.695 -0.826 -11.82 1 97.69 210 ASN B O 1
ATOM 5431 N N . ARG B 1 211 ? 7.262 -2.959 -11.305 1 96.19 211 ARG B N 1
ATOM 5432 C CA . ARG B 1 211 ? 5.898 -2.631 -10.898 1 96.19 211 ARG B CA 1
ATOM 5433 C C . ARG B 1 211 ? 5.898 -1.663 -9.719 1 96.19 211 ARG B C 1
ATOM 5435 O O . ARG B 1 211 ? 5.125 -0.704 -9.695 1 96.19 211 ARG B O 1
ATOM 5442 N N . GLN B 1 212 ? 6.734 -1.883 -8.727 1 97.81 212 GLN B N 1
ATOM 5443 C CA . GLN B 1 212 ? 6.824 -0.991 -7.574 1 97.81 212 GLN B CA 1
ATOM 5444 C C . GLN B 1 212 ? 7.426 0.355 -7.965 1 97.81 212 GLN B C 1
ATOM 5446 O O . GLN B 1 212 ? 7.039 1.395 -7.43 1 97.81 212 GLN B O 1
ATOM 5451 N N . LEU B 1 213 ? 8.469 0.32 -8.898 1 98.19 213 LEU B N 1
ATOM 5452 C CA . LEU B 1 213 ? 9.055 1.565 -9.383 1 98.19 213 LEU B CA 1
ATOM 5453 C C . LEU B 1 213 ? 7.98 2.461 -10 1 98.19 213 LEU B C 1
ATOM 5455 O O . LEU B 1 213 ? 7.984 3.676 -9.789 1 98.19 213 LEU B O 1
ATOM 5459 N N . LYS B 1 214 ? 7.051 1.837 -10.734 1 97.25 214 LYS B N 1
ATOM 5460 C CA . LYS B 1 214 ? 5.961 2.596 -11.336 1 97.25 214 LYS B CA 1
ATOM 5461 C C . LYS B 1 214 ? 5.109 3.275 -10.266 1 97.25 214 LYS B C 1
ATOM 5463 O O . LYS B 1 214 ? 4.699 4.426 -10.438 1 97.25 214 LYS B O 1
ATOM 5468 N N . HIS B 1 215 ? 4.801 2.57 -9.188 1 97 215 HIS B N 1
ATOM 5469 C CA . HIS B 1 215 ? 4.051 3.156 -8.078 1 97 215 HIS B CA 1
ATOM 5470 C C . HIS B 1 215 ? 4.809 4.328 -7.465 1 97 215 HIS B C 1
ATOM 5472 O O . HIS B 1 215 ? 4.211 5.359 -7.148 1 97 215 HIS B O 1
ATOM 5478 N N . ILE B 1 216 ? 6.184 4.191 -7.277 1 98.06 216 ILE B N 1
ATOM 5479 C CA . ILE B 1 216 ? 7.023 5.223 -6.668 1 98.06 216 ILE B CA 1
ATOM 5480 C C . ILE B 1 216 ? 7.051 6.457 -7.562 1 98.06 216 ILE B C 1
ATOM 5482 O O . ILE B 1 216 ? 6.906 7.586 -7.082 1 98.06 216 ILE B O 1
ATOM 5486 N N . GLU B 1 217 ? 7.168 6.254 -8.859 1 97 217 GLU B N 1
ATOM 5487 C CA . GLU B 1 217 ? 7.281 7.355 -9.812 1 97 217 GLU B CA 1
ATOM 5488 C C . GLU B 1 217 ? 5.961 8.109 -9.945 1 97 217 GLU B C 1
ATOM 5490 O O . GLU B 1 217 ? 5.949 9.297 -10.289 1 97 217 GLU B O 1
ATOM 5495 N N . ASN B 1 218 ? 4.809 7.441 -9.578 1 97 218 ASN B N 1
ATOM 5496 C CA . ASN B 1 218 ? 3.492 8.062 -9.68 1 97 218 ASN B CA 1
ATOM 5497 C C . ASN B 1 218 ? 2.982 8.531 -8.32 1 97 218 ASN B C 1
ATOM 5499 O O . ASN B 1 218 ? 1.833 8.961 -8.195 1 97 218 ASN B O 1
ATOM 5503 N N . GLN B 1 219 ? 3.795 8.453 -7.355 1 97.62 219 GLN B N 1
ATOM 5504 C CA . GLN B 1 219 ? 3.42 8.805 -5.992 1 97.62 219 GLN B CA 1
ATOM 5505 C C . GLN B 1 219 ? 3.066 10.289 -5.891 1 97.62 219 GLN B C 1
ATOM 5507 O O . GLN B 1 219 ? 3.816 11.148 -6.359 1 97.62 219 GLN B O 1
ATOM 5512 N N . GLU B 1 220 ? 1.854 10.617 -5.32 1 97.69 220 GLU B N 1
ATOM 5513 C CA . GLU B 1 220 ? 1.489 11.984 -4.973 1 97.69 220 GLU B CA 1
ATOM 5514 C C . GLU B 1 220 ? 2.008 12.359 -3.588 1 97.69 220 GLU B C 1
ATOM 5516 O O . GLU B 1 220 ? 1.991 11.539 -2.67 1 97.69 220 GLU B O 1
ATOM 5521 N N . TYR B 1 221 ? 2.551 13.469 -3.453 1 98.56 221 TYR B N 1
ATOM 5522 C CA . TYR B 1 221 ? 2.9 14.094 -2.182 1 98.56 221 TYR B CA 1
ATOM 5523 C C . TYR B 1 221 ? 1.964 15.258 -1.865 1 98.56 221 TYR B C 1
ATOM 5525 O O . TYR B 1 221 ? 1.965 16.266 -2.564 1 98.56 221 TYR B O 1
ATOM 5533 N N . LEU B 1 222 ? 1.13 15.102 -0.83 1 98.56 222 LEU B N 1
ATOM 5534 C CA . LEU B 1 222 ? 0.08 16.078 -0.573 1 98.56 222 LEU B CA 1
ATOM 5535 C C . LEU B 1 222 ? 0.548 17.125 0.432 1 98.56 222 LEU B C 1
ATOM 5537 O O . LEU B 1 222 ? 1.492 16.891 1.189 1 98.56 222 LEU B O 1
ATOM 5541 N N . GLY B 1 223 ? -0.043 18.266 0.453 1 98.62 223 GLY B N 1
ATOM 5542 C CA . GLY B 1 223 ? 0.196 19.359 1.395 1 98.62 223 GLY B CA 1
ATOM 5543 C C . GLY B 1 223 ? -1.023 20.234 1.622 1 98.62 223 GLY B C 1
ATOM 5544 O O . GLY B 1 223 ? -1.968 20.203 0.83 1 98.62 223 GLY B O 1
ATOM 5545 N N . LYS B 1 224 ? -1.021 20.875 2.711 1 98.44 224 LYS B N 1
ATOM 5546 C CA . LYS B 1 224 ? -2.086 21.812 3.059 1 98.44 224 LYS B CA 1
ATOM 5547 C C . LYS B 1 224 ? -1.514 23.109 3.633 1 98.44 224 LYS B C 1
ATOM 5549 O O . LYS B 1 224 ? -0.436 23.094 4.23 1 98.44 224 LYS B O 1
ATOM 5554 N N . ILE B 1 225 ? -2.084 24.219 3.447 1 98.5 225 ILE B N 1
ATOM 5555 C CA . ILE B 1 225 ? -1.904 25.484 4.156 1 98.5 225 ILE B CA 1
ATOM 5556 C C . ILE B 1 225 ? -3.246 26.203 4.285 1 98.5 225 ILE B C 1
ATOM 5558 O O . ILE B 1 225 ? -3.695 26.859 3.346 1 98.5 225 ILE B O 1
ATOM 5562 N N . ASN B 1 226 ? -3.941 25.938 5.363 1 97.88 226 ASN B N 1
ATOM 5563 C CA . ASN B 1 226 ? -5.332 26.359 5.473 1 97.88 226 ASN B CA 1
ATOM 5564 C C . ASN B 1 226 ? -5.703 26.688 6.918 1 97.88 226 ASN B C 1
ATOM 5566 O O . ASN B 1 226 ? -6.883 26.672 7.277 1 97.88 226 ASN B O 1
ATOM 5570 N N . GLY B 1 227 ? -4.676 26.984 7.812 1 95.94 227 GLY B N 1
ATOM 5571 C CA . GLY B 1 227 ? -4.902 27.547 9.133 1 95.94 227 GLY B CA 1
ATOM 5572 C C . GLY B 1 227 ? -5.148 26.5 10.195 1 95.94 227 GLY B C 1
ATOM 5573 O O . GLY B 1 227 ? -4.754 25.344 10.039 1 95.94 227 GLY B O 1
ATOM 5574 N N . ALA B 1 228 ? -5.695 26.828 11.273 1 93.75 228 ALA B N 1
ATOM 5575 C CA . ALA B 1 228 ? -5.719 26.109 12.547 1 93.75 228 ALA B CA 1
ATOM 5576 C C . ALA B 1 228 ? -6.641 24.891 12.461 1 93.75 228 ALA B C 1
ATOM 5578 O O . ALA B 1 228 ? -6.438 23.906 13.172 1 93.75 228 ALA B O 1
ATOM 5579 N N . THR B 1 229 ? -7.723 24.922 11.648 1 94.5 229 THR B N 1
ATOM 5580 C CA . THR B 1 229 ? -8.656 23.797 11.562 1 94.5 229 THR B CA 1
ATOM 5581 C C . THR B 1 229 ? -9.016 23.5 10.109 1 94.5 229 THR B C 1
ATOM 5583 O O . THR B 1 229 ? -10.055 22.906 9.836 1 94.5 229 THR B O 1
ATOM 5586 N N . GLY B 1 230 ? -8.211 24.016 9.195 1 95.12 230 GLY B N 1
ATOM 5587 C CA . GLY B 1 230 ? -8.438 23.766 7.785 1 95.12 230 GLY B CA 1
ATOM 5588 C C . GLY B 1 230 ? -9.594 24.562 7.207 1 95.12 230 GLY B C 1
ATOM 5589 O O . GLY B 1 230 ? -10.203 24.156 6.219 1 95.12 230 GLY B O 1
ATOM 5590 N N . THR B 1 231 ? -9.953 25.75 7.82 1 95.62 231 THR B N 1
ATOM 5591 C CA . THR B 1 231 ? -11.148 26.453 7.391 1 95.62 231 THR B CA 1
ATOM 5592 C C . THR B 1 231 ? -10.805 27.875 6.926 1 95.62 231 THR B C 1
ATOM 5594 O O . THR B 1 231 ? -11.664 28.594 6.418 1 95.62 231 THR B O 1
ATOM 5597 N N . PHE B 1 232 ? -9.617 28.344 7.051 1 96.5 232 PHE B N 1
ATOM 5598 C CA . PHE B 1 232 ? -9.141 29.656 6.66 1 96.5 232 PHE B CA 1
ATOM 5599 C C . PHE B 1 232 ? -9.758 30.734 7.547 1 96.5 232 PHE B C 1
ATOM 5601 O O . PHE B 1 232 ? -9.945 31.875 7.113 1 96.5 232 PHE B O 1
ATOM 5608 N N . GLY B 1 233 ? -10.148 30.359 8.773 1 93.88 233 GLY B N 1
ATOM 5609 C CA . GLY B 1 233 ? -10.797 31.312 9.672 1 93.88 233 GLY B CA 1
ATOM 5610 C C . GLY B 1 233 ? -9.977 32.562 9.898 1 93.88 233 GLY B C 1
ATOM 5611 O O . GLY B 1 233 ? -10.445 33.688 9.625 1 93.88 233 GLY B O 1
ATOM 5612 N N . ALA B 1 234 ? -8.742 32.438 10.359 1 93.88 234 ALA B N 1
ATOM 5613 C CA . ALA B 1 234 ? -7.859 33.562 10.656 1 93.88 234 ALA B CA 1
ATOM 5614 C C . ALA B 1 234 ? -7.559 34.344 9.398 1 93.88 234 ALA B C 1
ATOM 5616 O O . ALA B 1 234 ? -7.457 35.594 9.445 1 93.88 234 ALA B O 1
ATOM 5617 N N . HIS B 1 235 ? -7.422 33.656 8.273 1 95.62 235 HIS B N 1
ATOM 5618 C CA . HIS B 1 235 ? -7.168 34.312 6.988 1 95.62 235 HIS B CA 1
ATOM 5619 C C . HIS B 1 235 ? -8.273 35.281 6.641 1 95.62 235 HIS B C 1
ATOM 5621 O O . HIS B 1 235 ? -7.992 36.438 6.309 1 95.62 235 HIS B O 1
ATOM 5627 N N . LEU B 1 236 ? -9.469 34.812 6.797 1 94.62 236 LEU B N 1
ATOM 5628 C CA . LEU B 1 236 ? -10.641 35.625 6.434 1 94.62 236 LEU B CA 1
ATOM 5629 C C . LEU B 1 236 ? -10.852 36.75 7.418 1 94.62 236 LEU B C 1
ATOM 5631 O O . LEU B 1 236 ? -11.32 37.844 7.035 1 94.62 236 LEU B O 1
ATOM 5635 N N . ALA B 1 237 ? -10.508 36.531 8.656 1 92.62 237 ALA B N 1
ATOM 5636 C CA . ALA B 1 237 ? -10.609 37.594 9.656 1 92.62 237 ALA B CA 1
ATOM 5637 C C . ALA B 1 237 ? -9.672 38.75 9.32 1 92.62 237 ALA B C 1
ATOM 5639 O O . ALA B 1 237 ? -10 39.906 9.562 1 92.62 237 ALA B O 1
ATOM 5640 N N . ALA B 1 238 ? -8.531 38.438 8.836 1 92.88 238 ALA B N 1
ATOM 5641 C CA . ALA B 1 238 ? -7.52 39.438 8.508 1 92.88 238 ALA B CA 1
ATOM 5642 C C . ALA B 1 238 ? -7.789 40.062 7.141 1 92.88 238 ALA B C 1
ATOM 5644 O O . ALA B 1 238 ? -7.676 41.281 6.973 1 92.88 238 ALA B O 1
ATOM 5645 N N . CYS B 1 239 ? -8.078 39.219 6.152 1 94.94 239 CYS B N 1
ATOM 5646 C CA . CYS B 1 239 ? -8.289 39.656 4.77 1 94.94 239 CYS B CA 1
ATOM 5647 C C . CYS B 1 239 ? -9.539 39 4.191 1 94.94 239 CYS B C 1
ATOM 5649 O O . CYS B 1 239 ? -9.445 38 3.453 1 94.94 239 CYS B O 1
ATOM 5651 N N . PRO B 1 240 ? -10.695 39.594 4.445 1 94.38 240 PRO B N 1
ATOM 5652 C CA . PRO B 1 240 ? -11.977 38.938 4.148 1 94.38 240 PRO B CA 1
ATOM 5653 C C . PRO B 1 240 ? -12.266 38.844 2.652 1 94.38 240 PRO B C 1
ATOM 5655 O O . PRO B 1 240 ? -13.094 38.031 2.223 1 94.38 240 PRO B O 1
ATOM 5658 N N . ASP B 1 241 ? -11.656 39.719 1.832 1 93.88 241 ASP B N 1
ATOM 5659 C CA . ASP B 1 241 ? -12.008 39.781 0.419 1 93.88 241 ASP B CA 1
ATOM 5660 C C . ASP B 1 241 ? -11.102 38.906 -0.429 1 93.88 241 ASP B C 1
ATOM 5662 O O . ASP B 1 241 ? -11.203 38.906 -1.658 1 93.88 241 ASP B O 1
ATOM 5666 N N . VAL B 1 242 ? -10.234 38.125 0.151 1 96.38 242 VAL B N 1
ATOM 5667 C CA . VAL B 1 242 ? -9.273 37.281 -0.553 1 96.38 242 VAL B CA 1
ATOM 5668 C C . VAL B 1 242 ? -9.859 35.875 -0.756 1 96.38 242 VAL B C 1
ATOM 5670 O O . VAL B 1 242 ? -10.492 35.312 0.148 1 96.38 242 VAL B O 1
ATOM 5673 N N . ASP B 1 243 ? -9.727 35.25 -2.014 1 97.62 243 ASP B N 1
ATOM 5674 C CA . ASP B 1 243 ? -10.023 33.844 -2.262 1 97.62 243 ASP B CA 1
ATOM 5675 C C . ASP B 1 243 ? -8.93 32.938 -1.705 1 97.62 243 ASP B C 1
ATOM 5677 O O . ASP B 1 243 ? -8.094 32.438 -2.459 1 97.62 243 ASP B O 1
ATOM 5681 N N . TRP B 1 244 ? -9.008 32.656 -0.451 1 97.38 244 TRP B N 1
ATOM 5682 C CA . TRP B 1 244 ? -7.941 31.938 0.25 1 97.38 244 TRP B CA 1
ATOM 5683 C C . TRP B 1 244 ? -7.84 30.5 -0.236 1 97.38 244 TRP B C 1
ATOM 5685 O O . TRP B 1 244 ? -6.781 29.875 -0.141 1 97.38 244 TRP B O 1
ATOM 5695 N N . ILE B 1 245 ? -8.977 29.875 -0.739 1 97.62 245 ILE B N 1
ATOM 5696 C CA . ILE B 1 245 ? -8.922 28.531 -1.329 1 97.62 245 ILE B CA 1
ATOM 5697 C C . ILE B 1 245 ? -7.984 28.547 -2.533 1 97.62 245 ILE B C 1
ATOM 5699 O O . ILE B 1 245 ? -7.113 27.672 -2.652 1 97.62 245 ILE B O 1
ATOM 5703 N N . ALA B 1 246 ? -8.164 29.547 -3.375 1 97.81 246 ALA B N 1
ATOM 5704 C CA . ALA B 1 246 ? -7.305 29.672 -4.551 1 97.81 246 ALA B CA 1
ATOM 5705 C C . ALA B 1 246 ? -5.855 29.938 -4.148 1 97.81 246 ALA B C 1
ATOM 5707 O O . ALA B 1 246 ? -4.93 29.406 -4.77 1 97.81 246 ALA B O 1
ATOM 5708 N N . VAL B 1 247 ? -5.633 30.797 -3.16 1 98.31 247 VAL B N 1
ATOM 5709 C CA . VAL B 1 247 ? -4.293 31.125 -2.676 1 98.31 247 VAL B CA 1
ATOM 5710 C C . VAL B 1 247 ? -3.611 29.859 -2.16 1 98.31 247 VAL B C 1
ATOM 5712 O O . VAL B 1 247 ? -2.449 29.594 -2.479 1 98.31 247 VAL B O 1
ATOM 5715 N N . SER B 1 248 ? -4.375 29.094 -1.342 1 98.44 248 SER B N 1
ATOM 5716 C CA . SER B 1 248 ? -3.869 27.844 -0.779 1 98.44 248 SER B CA 1
ATOM 5717 C C . SER B 1 248 ? -3.49 26.859 -1.876 1 98.44 248 SER B C 1
ATOM 5719 O O . SER B 1 248 ? -2.414 26.266 -1.834 1 98.44 248 SER B O 1
ATOM 5721 N N . ARG B 1 249 ? -4.34 26.656 -2.867 1 98.25 249 ARG B N 1
ATOM 5722 C CA . ARG B 1 249 ? -4.086 25.75 -3.98 1 98.25 249 ARG B CA 1
ATOM 5723 C C . ARG B 1 249 ? -2.844 26.172 -4.758 1 98.25 249 ARG B C 1
ATOM 5725 O O . ARG B 1 249 ? -1.992 25.344 -5.082 1 98.25 249 ARG B O 1
ATOM 5732 N N . GLU B 1 250 ? -2.744 27.5 -5.066 1 98.12 250 GLU B N 1
ATOM 5733 C CA . GLU B 1 250 ? -1.59 28.047 -5.773 1 98.12 250 GLU B CA 1
ATOM 5734 C C . GLU B 1 250 ? -0.296 27.766 -5.012 1 98.12 250 GLU B C 1
ATOM 5736 O O . GLU B 1 250 ? 0.702 27.344 -5.598 1 98.12 250 GLU B O 1
ATOM 5741 N N . PHE B 1 251 ? -0.305 28.047 -3.77 1 98.69 251 PHE B N 1
ATOM 5742 C CA . PHE B 1 251 ? 0.9 27.922 -2.959 1 98.69 251 PHE B CA 1
ATOM 5743 C C . PHE B 1 251 ? 1.388 26.469 -2.932 1 98.69 251 PHE B C 1
ATOM 5745 O O . PHE B 1 251 ? 2.562 26.203 -3.189 1 98.69 251 PHE B O 1
ATOM 5752 N N . VAL B 1 252 ? 0.453 25.484 -2.617 1 98.81 252 VAL B N 1
ATOM 5753 C CA . VAL B 1 252 ? 0.821 24.094 -2.436 1 98.81 252 VAL B CA 1
ATOM 5754 C C . VAL B 1 252 ? 1.258 23.484 -3.771 1 98.81 252 VAL B C 1
ATOM 5756 O O . VAL B 1 252 ? 2.289 22.812 -3.852 1 98.81 252 VAL B O 1
ATOM 5759 N N . THR B 1 253 ? 0.557 23.75 -4.848 1 98.5 253 THR B N 1
ATOM 5760 C CA . THR B 1 253 ? 0.783 23.109 -6.137 1 98.5 253 THR B CA 1
ATOM 5761 C C . THR B 1 253 ? 1.967 23.734 -6.859 1 98.5 253 THR B C 1
ATOM 5763 O O . THR B 1 253 ? 2.9 23.047 -7.262 1 98.5 253 THR B O 1
ATOM 5766 N N . ASN B 1 254 ? 1.977 25.078 -6.961 1 97.69 254 ASN B N 1
ATOM 5767 C CA . ASN B 1 254 ? 2.926 25.719 -7.859 1 97.69 254 ASN B CA 1
ATOM 5768 C C . ASN B 1 254 ? 4.164 26.219 -7.109 1 97.69 254 ASN B C 1
ATOM 5770 O O . ASN B 1 254 ? 5.254 26.281 -7.68 1 97.69 254 ASN B O 1
ATOM 5774 N N . ARG B 1 255 ? 4.031 26.641 -5.844 1 97.62 255 ARG B N 1
ATOM 5775 C CA . ARG B 1 255 ? 5.191 27.125 -5.105 1 97.62 255 ARG B CA 1
ATOM 5776 C C . ARG B 1 255 ? 5.918 25.984 -4.41 1 97.62 255 ARG B C 1
ATOM 5778 O O . ARG B 1 255 ? 7.141 26.016 -4.25 1 97.62 255 ARG B O 1
ATOM 5785 N N . MET B 1 256 ? 5.176 25.016 -3.902 1 98.44 256 MET B N 1
ATOM 5786 C CA . MET B 1 256 ? 5.777 23.922 -3.137 1 98.44 256 MET B CA 1
ATOM 5787 C C . MET B 1 256 ? 5.965 22.688 -4.008 1 98.44 256 MET B C 1
ATOM 5789 O O . MET B 1 256 ? 6.699 21.766 -3.639 1 98.44 256 MET B O 1
ATOM 5793 N N . GLY B 1 257 ? 5.293 22.625 -5.223 1 98.06 257 GLY B N 1
ATOM 5794 C CA . GLY B 1 257 ? 5.398 21.469 -6.098 1 98.06 257 GLY B CA 1
ATOM 5795 C C . GLY B 1 257 ? 4.754 20.219 -5.52 1 98.06 257 GLY B C 1
ATOM 5796 O O . GLY B 1 257 ? 5.254 19.109 -5.711 1 98.06 257 GLY B O 1
ATOM 5797 N N . LEU B 1 258 ? 3.689 20.375 -4.699 1 98.69 258 LEU B N 1
ATOM 5798 C CA . LEU B 1 258 ? 2.979 19.266 -4.055 1 98.69 258 LEU B CA 1
ATOM 5799 C C . LEU B 1 258 ? 1.539 19.188 -4.551 1 98.69 258 LEU B C 1
ATOM 5801 O O . LEU B 1 258 ? 1.074 20.078 -5.27 1 98.69 258 LEU B O 1
ATOM 5805 N N . THR B 1 259 ? 0.791 18.094 -4.258 1 98.5 259 THR B N 1
ATOM 5806 C CA . THR B 1 259 ? -0.636 17.969 -4.535 1 98.5 259 THR B CA 1
ATOM 5807 C C . THR B 1 259 ? -1.46 18.609 -3.422 1 98.5 259 THR B C 1
ATOM 5809 O O . THR B 1 259 ? -1.284 18.281 -2.246 1 98.5 259 THR B O 1
ATOM 5812 N N . TRP B 1 260 ? -2.363 19.562 -3.812 1 98.56 260 TRP B N 1
ATOM 5813 C CA . TRP B 1 260 ? -3.166 20.312 -2.857 1 98.56 260 TRP B CA 1
ATOM 5814 C C . TRP B 1 260 ? -4.219 19.422 -2.207 1 98.56 260 TRP B C 1
ATOM 5816 O O . TRP B 1 260 ? -4.973 18.734 -2.898 1 98.56 260 TRP B O 1
ATOM 5826 N N . ASN B 1 261 ? -4.211 19.25 -0.868 1 98 261 ASN B N 1
ATOM 5827 C CA . ASN B 1 261 ? -5.254 18.625 -0.069 1 98 261 ASN B CA 1
ATOM 5828 C C . ASN B 1 261 ? -6.262 19.641 0.447 1 98 261 ASN B C 1
ATOM 5830 O O . ASN B 1 261 ? -6 20.344 1.427 1 98 261 ASN B O 1
ATOM 5834 N N . PRO B 1 262 ? -7.383 19.75 -0.103 1 96.19 262 PRO B N 1
ATOM 5835 C CA . PRO B 1 262 ? -8.336 20.812 0.232 1 96.19 262 PRO B CA 1
ATOM 5836 C C . PRO B 1 262 ? -9.047 20.562 1.562 1 96.19 262 PRO B C 1
ATOM 5838 O O . PRO B 1 262 ? -9.594 21.5 2.154 1 96.19 262 PRO B O 1
ATOM 5841 N N . LEU B 1 263 ? -9.125 19.297 2.008 1 97.12 263 LEU B N 1
ATOM 5842 C CA . LEU B 1 263 ? -9.906 18.953 3.193 1 97.12 263 LEU B CA 1
ATOM 5843 C C . LEU B 1 263 ? -9.016 18.328 4.262 1 97.12 263 LEU B C 1
ATOM 5845 O O . LEU B 1 263 ? -8.672 17.141 4.176 1 97.12 263 LEU B O 1
ATOM 5849 N N . THR B 1 264 ? -8.734 19.094 5.203 1 96.88 264 THR B N 1
ATOM 5850 C CA . THR B 1 264 ? -7.875 18.625 6.285 1 96.88 264 THR B CA 1
ATOM 5851 C C . THR B 1 264 ? -8.375 19.125 7.633 1 96.88 264 THR B C 1
ATOM 5853 O O . THR B 1 264 ? -9.242 20 7.688 1 96.88 264 THR B O 1
ATOM 5856 N N . THR B 1 265 ? -7.977 18.516 8.75 1 96.44 265 THR B N 1
ATOM 5857 C CA . THR B 1 265 ? -8.031 19.094 10.078 1 96.44 265 THR B CA 1
ATOM 5858 C C . THR B 1 265 ? -6.91 20.109 10.273 1 96.44 265 THR B C 1
ATOM 5860 O O . THR B 1 265 ? -6.559 20.844 9.336 1 96.44 265 THR B O 1
ATOM 5863 N N . GLN B 1 266 ? -6.375 20.25 11.492 1 94.5 266 GLN B N 1
ATOM 5864 C CA . GLN B 1 266 ? -5.211 21.109 11.648 1 94.5 266 GLN B CA 1
ATOM 5865 C C . GLN B 1 266 ? -3.99 20.531 10.945 1 94.5 266 GLN B C 1
ATOM 5867 O O . GLN B 1 266 ? -3.156 21.266 10.414 1 94.5 266 GLN B O 1
ATOM 5872 N N . ILE B 1 267 ? -3.961 19.141 10.875 1 95.69 267 ILE B N 1
ATOM 5873 C CA . ILE B 1 267 ? -2.82 18.484 10.25 1 95.69 267 ILE B CA 1
ATOM 5874 C C . ILE B 1 267 ? -3.223 17.938 8.883 1 95.69 267 ILE B C 1
ATOM 5876 O O . ILE B 1 267 ? -4.41 17.734 8.617 1 95.69 267 ILE B O 1
ATOM 5880 N N . GLU B 1 268 ? -2.232 17.812 7.965 1 96.31 268 GLU B N 1
ATOM 5881 C CA . GLU B 1 268 ? -2.443 17 6.77 1 96.31 268 GLU B CA 1
ATOM 5882 C C . GLU B 1 268 ? -2.746 15.547 7.133 1 96.31 268 GLU B C 1
ATOM 5884 O O . GLU B 1 268 ? -2.221 15.031 8.117 1 96.31 268 GLU B O 1
ATOM 5889 N N . SER B 1 269 ? -3.572 14.844 6.422 1 95.94 269 SER B N 1
ATOM 5890 C CA . SER B 1 269 ? -4.109 13.539 6.797 1 95.94 269 SER B CA 1
ATOM 5891 C C . SER B 1 269 ? -3.043 12.453 6.711 1 95.94 269 SER B C 1
ATOM 5893 O O . SER B 1 269 ? -3.215 11.367 7.258 1 95.94 269 SER B O 1
ATOM 5895 N N . HIS B 1 270 ? -1.926 12.664 6.09 1 97.19 270 HIS B N 1
ATOM 5896 C CA . HIS B 1 270 ? -0.757 11.797 5.996 1 97.19 270 HIS B CA 1
ATOM 5897 C C . HIS B 1 270 ? -1.074 10.531 5.215 1 97.19 270 HIS B C 1
ATOM 5899 O O . HIS B 1 270 ? -0.337 9.547 5.297 1 97.19 270 HIS B O 1
ATOM 5905 N N . ASP B 1 271 ? -2.203 10.461 4.477 1 97.5 271 ASP B N 1
ATOM 5906 C CA . ASP B 1 271 ? -2.545 9.266 3.703 1 97.5 271 ASP B CA 1
ATOM 5907 C C . ASP B 1 271 ? -1.486 8.977 2.641 1 97.5 271 ASP B C 1
ATOM 5909 O O . ASP B 1 271 ? -1.161 7.82 2.381 1 97.5 271 ASP B O 1
ATOM 5913 N N . TRP B 1 272 ? -0.946 10.078 1.971 1 97.88 272 TRP B N 1
ATOM 5914 C CA . TRP B 1 272 ? 0.072 9.891 0.942 1 97.88 272 TRP B CA 1
ATOM 5915 C C . TRP B 1 272 ? 1.319 9.234 1.524 1 97.88 272 TRP B C 1
ATOM 5917 O O . TRP B 1 272 ? 2.006 8.477 0.838 1 97.88 272 TRP B O 1
ATOM 5927 N N . GLN B 1 273 ? 1.666 9.555 2.793 1 98.06 273 GLN B N 1
ATOM 5928 C CA . GLN B 1 273 ? 2.807 8.93 3.457 1 98.06 273 GLN B CA 1
ATOM 5929 C C . GLN B 1 273 ? 2.584 7.43 3.635 1 98.06 273 GLN B C 1
ATOM 5931 O O . GLN B 1 273 ? 3.486 6.633 3.379 1 98.06 273 GLN B O 1
ATOM 5936 N N . ALA B 1 274 ? 1.376 7.066 4.137 1 97.44 274 ALA B N 1
ATOM 5937 C CA . ALA B 1 274 ? 1.063 5.648 4.309 1 97.44 274 ALA B CA 1
ATOM 5938 C C . ALA B 1 274 ? 1.153 4.902 2.98 1 97.44 274 ALA B C 1
ATOM 5940 O O . ALA B 1 274 ? 1.667 3.783 2.924 1 97.44 274 ALA B O 1
ATOM 5941 N N . GLU B 1 275 ? 0.635 5.477 1.913 1 97.12 275 GLU B N 1
ATOM 5942 C CA . GLU B 1 275 ? 0.707 4.887 0.58 1 97.12 275 GLU B CA 1
ATOM 5943 C C . GLU B 1 275 ? 2.154 4.691 0.14 1 97.12 275 GLU B C 1
ATOM 5945 O O . GLU B 1 275 ? 2.527 3.613 -0.325 1 97.12 275 GLU B O 1
ATOM 5950 N N . LEU B 1 276 ? 3.008 5.781 0.289 1 98.25 276 LEU B N 1
ATOM 5951 C CA . LEU B 1 276 ? 4.414 5.727 -0.098 1 98.25 276 LEU B CA 1
ATOM 5952 C C . LEU B 1 276 ? 5.152 4.66 0.703 1 98.25 276 LEU B C 1
ATOM 5954 O O . LEU B 1 276 ? 5.895 3.854 0.134 1 98.25 276 LEU B O 1
ATOM 5958 N N . TYR B 1 277 ? 4.988 4.672 2.031 1 98.31 277 TYR B N 1
ATOM 5959 C CA . TYR B 1 277 ? 5.73 3.775 2.908 1 98.31 277 TYR B CA 1
ATOM 5960 C C . TYR B 1 277 ? 5.34 2.322 2.66 1 98.31 277 TYR B C 1
ATOM 5962 O O . TYR B 1 277 ? 6.176 1.422 2.758 1 98.31 277 TYR B O 1
ATOM 5970 N N . SER B 1 278 ? 4.031 2.047 2.295 1 97.12 278 SER B N 1
ATOM 5971 C CA . SER B 1 278 ? 3.607 0.702 1.916 1 97.12 278 SER B CA 1
ATOM 5972 C C . SER B 1 278 ? 4.312 0.237 0.647 1 97.12 278 SER B C 1
ATOM 5974 O O . SER B 1 278 ? 4.711 -0.926 0.542 1 97.12 278 SER B O 1
ATOM 5976 N N . THR B 1 279 ? 4.438 1.102 -0.351 1 98.12 279 THR B N 1
ATOM 5977 C CA . THR B 1 279 ? 5.109 0.761 -1.601 1 98.12 279 THR B CA 1
ATOM 5978 C C . THR B 1 279 ? 6.586 0.472 -1.357 1 98.12 279 THR B C 1
ATOM 5980 O O . THR B 1 279 ? 7.133 -0.496 -1.892 1 98.12 279 THR B O 1
ATOM 5983 N N . VAL B 1 280 ? 7.285 1.339 -0.512 1 98.5 280 VAL B N 1
ATOM 5984 C CA . VAL B 1 280 ? 8.695 1.145 -0.205 1 98.5 280 VAL B CA 1
ATOM 5985 C C . VAL B 1 280 ? 8.883 -0.162 0.563 1 98.5 280 VAL B C 1
ATOM 5987 O O . VAL B 1 280 ? 9.805 -0.931 0.278 1 98.5 280 VAL B O 1
ATOM 5990 N N . SER B 1 281 ? 8 -0.42 1.541 1 98.25 281 SER B N 1
ATOM 5991 C CA . SER B 1 281 ? 8.062 -1.671 2.291 1 98.25 281 SER B CA 1
ATOM 5992 C C . SER B 1 281 ? 7.906 -2.875 1.37 1 98.25 281 SER B C 1
ATOM 5994 O O . SER B 1 281 ? 8.586 -3.887 1.537 1 98.25 281 SER B O 1
ATOM 5996 N N . HIS B 1 282 ? 6.965 -2.797 0.448 1 97.94 282 HIS B N 1
ATOM 5997 C CA . HIS B 1 282 ? 6.75 -3.891 -0.494 1 97.94 282 HIS B CA 1
ATOM 5998 C C . HIS B 1 282 ? 7.988 -4.125 -1.356 1 97.94 282 HIS B C 1
ATOM 6000 O O . HIS B 1 282 ? 8.414 -5.266 -1.534 1 97.94 282 HIS B O 1
ATOM 6006 N N . ALA B 1 283 ? 8.562 -3.043 -1.916 1 98.56 283 ALA B N 1
ATOM 6007 C CA . ALA B 1 283 ? 9.805 -3.16 -2.672 1 98.56 283 ALA B CA 1
ATOM 6008 C C . ALA B 1 283 ? 10.898 -3.803 -1.826 1 98.56 283 ALA B C 1
ATOM 6010 O O . ALA B 1 283 ? 11.633 -4.676 -2.303 1 98.56 283 ALA B O 1
ATOM 6011 N N . ASN B 1 284 ? 11.023 -3.305 -0.5 1 98.56 284 ASN B N 1
ATOM 6012 C CA . ASN B 1 284 ? 11.984 -3.879 0.43 1 98.56 284 ASN B CA 1
ATOM 6013 C C . ASN B 1 284 ? 11.781 -5.383 0.593 1 98.56 284 ASN B C 1
ATOM 6015 O O . ASN B 1 284 ? 12.75 -6.148 0.615 1 98.56 284 ASN B O 1
ATOM 6019 N N . ARG B 1 285 ? 10.586 -5.844 0.665 1 97.94 285 ARG B N 1
ATOM 6020 C CA . ARG B 1 285 ? 10.289 -7.25 0.903 1 97.94 285 ARG B CA 1
ATOM 6021 C C . ARG B 1 285 ? 10.617 -8.094 -0.322 1 97.94 285 ARG B C 1
ATOM 6023 O O . ARG B 1 285 ? 11.062 -9.234 -0.192 1 97.94 285 ARG B O 1
ATOM 6030 N N . ILE B 1 286 ? 10.328 -7.602 -1.55 1 98.12 286 ILE B N 1
ATOM 6031 C CA . ILE B 1 286 ? 10.742 -8.289 -2.768 1 98.12 286 ILE B CA 1
ATOM 6032 C C . ILE B 1 286 ? 12.258 -8.477 -2.771 1 98.12 286 ILE B C 1
ATOM 6034 O O . ILE B 1 286 ? 12.75 -9.57 -3.064 1 98.12 286 ILE B O 1
ATOM 6038 N N . MET B 1 287 ? 13.031 -7.395 -2.396 1 98.62 287 MET B N 1
ATOM 6039 C CA . MET B 1 287 ? 14.492 -7.453 -2.406 1 98.62 287 MET B CA 1
ATOM 6040 C C . MET B 1 287 ? 15.008 -8.305 -1.252 1 98.62 287 MET B C 1
ATOM 6042 O O . MET B 1 287 ? 16.047 -8.961 -1.377 1 98.62 287 MET B O 1
ATOM 6046 N N . HIS B 1 288 ? 14.25 -8.258 -0.091 1 97.94 288 HIS B N 1
ATOM 6047 C CA . HIS B 1 288 ? 14.539 -9.195 0.988 1 97.94 288 HIS B CA 1
ATOM 6048 C C . HIS B 1 288 ? 14.516 -10.633 0.488 1 97.94 288 HIS B C 1
ATOM 6050 O O . HIS B 1 288 ? 15.43 -11.406 0.774 1 97.94 288 HIS B O 1
ATOM 6056 N N . ASN B 1 289 ? 13.5 -11.023 -0.305 1 97.25 289 ASN B N 1
ATOM 6057 C CA . ASN B 1 289 ? 13.398 -12.352 -0.896 1 97.25 289 ASN B CA 1
ATOM 6058 C C . ASN B 1 289 ? 14.57 -12.633 -1.838 1 97.25 289 ASN B C 1
ATOM 6060 O O . ASN B 1 289 ? 15.078 -13.758 -1.876 1 97.25 289 ASN B O 1
ATOM 6064 N N . LEU B 1 290 ? 14.938 -11.68 -2.668 1 98.06 290 LEU B N 1
ATOM 6065 C CA . LEU B 1 290 ? 16.094 -11.812 -3.557 1 98.06 290 LEU B CA 1
ATOM 6066 C C . LEU B 1 290 ? 17.344 -12.148 -2.768 1 98.06 290 LEU B C 1
ATOM 6068 O O . LEU B 1 290 ? 18.125 -13.023 -3.172 1 98.06 290 LEU B O 1
ATOM 6072 N N . CYS B 1 291 ? 17.594 -11.43 -1.608 1 97.69 291 CYS B N 1
ATOM 6073 C CA . CYS B 1 291 ? 18.75 -11.695 -0.762 1 97.69 291 CYS B CA 1
ATOM 6074 C C . CYS B 1 291 ? 18.766 -13.156 -0.324 1 97.69 291 CYS B C 1
ATOM 6076 O O . CYS B 1 291 ? 19.812 -13.812 -0.393 1 97.69 291 CYS B O 1
ATOM 6078 N N . VAL B 1 292 ? 17.625 -13.672 0.091 1 95.38 292 VAL B N 1
ATOM 6079 C CA . VAL B 1 292 ? 17.547 -15.039 0.608 1 95.38 292 VAL B CA 1
ATOM 6080 C C . VAL B 1 292 ? 17.781 -16.031 -0.523 1 95.38 292 VAL B C 1
ATOM 6082 O O . VAL B 1 292 ? 18.516 -17.016 -0.356 1 95.38 292 VAL B O 1
ATOM 6085 N N . ASP B 1 293 ? 17.203 -15.852 -1.694 1 96.62 293 ASP B N 1
ATOM 6086 C CA . ASP B 1 293 ? 17.375 -16.734 -2.836 1 96.62 293 ASP B CA 1
ATOM 6087 C C . ASP B 1 293 ? 18.844 -16.781 -3.279 1 96.62 293 ASP B C 1
ATOM 6089 O O . ASP B 1 293 ? 19.391 -17.859 -3.557 1 96.62 293 ASP B O 1
ATOM 6093 N N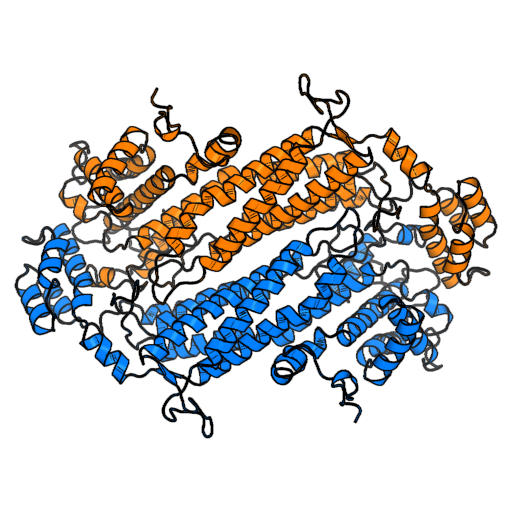 . VAL B 1 294 ? 19.484 -15.602 -3.383 1 97.12 294 VAL B N 1
ATOM 6094 C CA . VAL B 1 294 ? 20.875 -15.539 -3.818 1 97.12 294 VAL B CA 1
ATOM 6095 C C . VAL B 1 294 ? 21.766 -16.219 -2.783 1 97.12 294 VAL B C 1
ATOM 6097 O O . VAL B 1 294 ? 22.688 -16.953 -3.137 1 97.12 294 VAL B O 1
ATOM 6100 N N . TRP B 1 295 ? 21.469 -15.922 -1.478 1 95 295 TRP B N 1
ATOM 6101 C CA . TRP B 1 295 ? 22.203 -16.594 -0.401 1 95 295 TRP B CA 1
ATOM 6102 C C . TRP B 1 295 ? 22.125 -18.109 -0.557 1 95 295 TRP B C 1
ATOM 6104 O O . TRP B 1 295 ? 23.141 -18.797 -0.413 1 95 295 TRP B O 1
ATOM 6114 N N . MET B 1 296 ? 20.969 -18.641 -0.905 1 95.88 296 MET B N 1
ATOM 6115 C CA . MET B 1 296 ? 20.766 -20.078 -1.086 1 95.88 296 MET B CA 1
ATOM 6116 C C . MET B 1 296 ? 21.484 -20.578 -2.34 1 95.88 296 MET B C 1
ATOM 6118 O O . MET B 1 296 ? 22.016 -21.688 -2.361 1 95.88 296 MET B O 1
ATOM 6122 N N . TYR B 1 297 ? 21.531 -19.781 -3.422 1 97.19 297 TYR B N 1
ATOM 6123 C CA . TYR B 1 297 ? 22.297 -20.125 -4.613 1 97.19 297 TYR B CA 1
ATOM 6124 C C . TYR B 1 297 ? 23.781 -20.203 -4.305 1 97.19 297 TYR B C 1
ATOM 6126 O O . TYR B 1 297 ? 24.484 -21.062 -4.836 1 97.19 297 TYR B O 1
ATOM 6134 N N . ILE B 1 298 ? 24.281 -19.266 -3.469 1 95.38 298 ILE B N 1
ATOM 6135 C CA . ILE B 1 298 ? 25.688 -19.297 -3.061 1 95.38 298 ILE B CA 1
ATOM 6136 C C . ILE B 1 298 ? 25.969 -20.547 -2.248 1 95.38 298 ILE B C 1
ATOM 6138 O O . ILE B 1 298 ? 26.969 -21.234 -2.463 1 95.38 298 ILE B O 1
ATOM 6142 N N . SER B 1 299 ? 25.062 -20.891 -1.351 1 93.88 299 SER B N 1
ATOM 6143 C CA . SER B 1 299 ? 25.203 -22.078 -0.519 1 93.88 299 SER B CA 1
ATOM 6144 C C . SER B 1 299 ? 25.281 -23.344 -1.372 1 93.88 299 SER B C 1
ATOM 6146 O O . SER B 1 299 ? 26.047 -24.266 -1.051 1 93.88 299 SER B O 1
ATOM 6148 N N . ARG B 1 300 ? 24.562 -23.359 -2.533 1 94.94 300 ARG B N 1
ATOM 6149 C CA . ARG B 1 300 ? 24.531 -24.484 -3.447 1 94.94 300 ARG B CA 1
ATOM 6150 C C . ARG B 1 300 ? 25.703 -24.438 -4.418 1 94.94 300 ARG B C 1
ATOM 6152 O O . ARG B 1 300 ? 25.938 -25.391 -5.172 1 94.94 300 ARG B O 1
ATOM 6159 N N . GLY B 1 301 ? 26.453 -23.359 -4.402 1 95.19 301 GLY B N 1
ATOM 6160 C CA . GLY B 1 301 ? 27.594 -23.188 -5.285 1 95.19 301 GLY B CA 1
ATOM 6161 C C . GLY B 1 301 ? 27.219 -22.688 -6.668 1 95.19 301 GLY B C 1
ATOM 6162 O O . GLY B 1 301 ? 28.078 -22.531 -7.539 1 95.19 301 GLY B O 1
ATOM 6163 N N . VAL B 1 302 ? 25.922 -22.391 -6.906 1 96.75 302 VAL B N 1
ATOM 6164 C CA . VAL B 1 302 ? 25.438 -21.875 -8.188 1 96.75 302 VAL B CA 1
ATOM 6165 C C . VAL B 1 302 ? 26.062 -20.516 -8.477 1 96.75 302 VAL B C 1
ATOM 6167 O O . VAL B 1 302 ? 26.438 -20.234 -9.617 1 96.75 302 VAL B O 1
ATOM 6170 N N . PHE B 1 303 ? 26.094 -19.656 -7.465 1 96.81 303 PHE B N 1
ATOM 6171 C CA . PHE B 1 303 ? 26.875 -18.438 -7.535 1 96.81 303 PHE B CA 1
ATOM 6172 C C . PHE B 1 303 ? 28.188 -18.578 -6.77 1 96.81 303 PHE B C 1
ATOM 6174 O O . PHE B 1 303 ? 28.219 -19.156 -5.688 1 96.81 303 PHE B O 1
ATOM 6181 N N . ALA B 1 304 ? 29.234 -18.156 -7.387 1 95.19 304 ALA B N 1
ATOM 6182 C CA . ALA B 1 304 ? 30.531 -18.016 -6.715 1 95.19 304 ALA B CA 1
ATOM 6183 C C . ALA B 1 304 ? 30.797 -16.562 -6.355 1 95.19 304 ALA B C 1
ATOM 6185 O O . ALA B 1 304 ? 30.469 -15.648 -7.121 1 95.19 304 ALA B O 1
ATOM 6186 N N . GLN B 1 305 ? 31.266 -16.344 -5.223 1 92.88 305 GLN B N 1
ATOM 6187 C CA . GLN B 1 305 ? 31.609 -14.992 -4.762 1 92.88 305 GLN B CA 1
ATOM 6188 C C . GLN B 1 305 ? 33.031 -14.617 -5.152 1 92.88 305 GLN B C 1
ATOM 6190 O O . GLN B 1 305 ? 33.906 -15.469 -5.164 1 92.88 305 GLN B O 1
ATOM 6195 N N . VAL B 1 306 ? 33.219 -13.453 -5.559 1 86.44 306 VAL B N 1
ATOM 6196 C CA . VAL B 1 306 ? 34.562 -12.938 -5.863 1 86.44 306 VAL B CA 1
ATOM 6197 C C . VAL B 1 306 ? 35.25 -12.508 -4.578 1 86.44 306 VAL B C 1
ATOM 6199 O O . VAL B 1 306 ? 34.75 -11.641 -3.855 1 86.44 306 VAL B O 1
ATOM 6202 N N . PRO B 1 307 ? 36.25 -13.227 -4.34 1 77.19 307 PRO B N 1
ATOM 6203 C CA . PRO B 1 307 ? 36.969 -12.844 -3.121 1 77.19 307 PRO B CA 1
ATOM 6204 C C . PRO B 1 307 ? 37.531 -11.43 -3.191 1 77.19 307 PRO B C 1
ATOM 6206 O O . PRO B 1 307 ? 37.969 -10.992 -4.25 1 77.19 307 PRO B O 1
ATOM 6209 N N . VAL B 1 308 ? 37.281 -10.695 -2.213 1 68.06 308 VAL B N 1
ATOM 6210 C CA . VAL B 1 308 ? 37.906 -9.375 -2.1 1 68.06 308 VAL B CA 1
ATOM 6211 C C . VAL B 1 308 ? 39.281 -9.492 -1.481 1 68.06 308 VAL B C 1
ATOM 6213 O O . VAL B 1 308 ? 39.438 -10.094 -0.42 1 68.06 308 VAL B O 1
ATOM 6216 N N . LYS B 1 309 ? 40.219 -8.93 -2.201 1 68.69 309 LYS B N 1
ATOM 6217 C CA . LYS B 1 309 ? 41.594 -8.992 -1.7 1 68.69 309 LYS B CA 1
ATOM 6218 C C . LYS B 1 309 ? 41.688 -8.367 -0.311 1 68.69 309 LYS B C 1
ATOM 6220 O O . LYS B 1 309 ? 41.188 -7.262 -0.081 1 68.69 309 LYS B O 1
ATOM 6225 N N . GLY B 1 310 ? 42.156 -9.141 0.596 1 66 310 GLY B N 1
ATOM 6226 C CA . GLY B 1 310 ? 42.438 -8.648 1.94 1 66 310 GLY B CA 1
ATOM 6227 C C . GLY B 1 310 ? 41.281 -8.906 2.898 1 66 310 GLY B C 1
ATOM 6228 O O . GLY B 1 310 ? 41.406 -8.688 4.105 1 66 310 GLY B O 1
ATOM 6229 N N . ALA B 1 311 ? 40.219 -9.398 2.344 1 65.5 311 ALA B N 1
ATOM 6230 C CA . ALA B 1 311 ? 39.062 -9.648 3.225 1 65.5 311 ALA B CA 1
ATOM 6231 C C . ALA B 1 311 ? 39.219 -10.977 3.957 1 65.5 311 ALA B C 1
ATOM 6233 O O . ALA B 1 311 ? 39.688 -11.969 3.371 1 65.5 311 ALA B O 1
ATOM 6234 N N . THR B 1 312 ? 39.156 -10.875 5.301 1 58.09 312 THR B N 1
ATOM 6235 C CA . THR B 1 312 ? 39.156 -12.094 6.102 1 58.09 312 THR B CA 1
ATOM 6236 C C . THR B 1 312 ? 37.781 -12.758 6.062 1 58.09 312 THR B C 1
ATOM 6238 O O . THR B 1 312 ? 36.75 -12.117 6.344 1 58.09 312 THR B O 1
ATOM 6241 N N . GLY B 1 313 ? 37.531 -13.766 5.363 1 61.94 313 GLY B N 1
ATOM 6242 C CA . GLY B 1 313 ? 36.281 -14.547 5.453 1 61.94 313 GLY B CA 1
ATOM 6243 C C . GLY B 1 313 ? 36.031 -15.086 6.844 1 61.94 313 GLY B C 1
ATOM 6244 O O . GLY B 1 313 ? 35.938 -14.328 7.809 1 61.94 313 GLY B O 1
ATOM 6245 N N . SER B 1 314 ? 36.125 -16.297 7.023 1 63.53 314 SER B N 1
ATOM 6246 C CA . SER B 1 314 ? 36.031 -16.906 8.344 1 63.53 314 SER B CA 1
ATOM 6247 C C . SER B 1 314 ? 37.344 -16.797 9.109 1 63.53 314 SER B C 1
ATOM 6249 O O . SER B 1 314 ? 38.438 -16.953 8.523 1 63.53 314 SER B O 1
ATOM 6251 N N . SER B 1 315 ? 37.344 -16.344 10.281 1 64.81 315 SER B N 1
ATOM 6252 C CA . SER B 1 315 ? 38.531 -16.156 11.133 1 64.81 315 SER B CA 1
ATOM 6253 C C . SER B 1 315 ? 39.312 -17.469 11.289 1 64.81 315 SER B C 1
ATOM 6255 O O . SER B 1 315 ? 40.531 -17.453 11.469 1 64.81 315 SER B O 1
ATOM 6257 N N . THR B 1 316 ? 38.562 -18.578 11.148 1 67.44 316 THR B N 1
ATOM 6258 C CA . THR B 1 316 ? 39.219 -19.859 11.406 1 67.44 316 THR B CA 1
ATOM 6259 C C . THR B 1 316 ? 39.375 -20.641 10.109 1 67.44 316 THR B C 1
ATOM 6261 O O . THR B 1 316 ? 40.219 -21.547 10.031 1 67.44 316 THR B O 1
ATOM 6264 N N . MET B 1 317 ? 38.531 -20.188 9.094 1 73.5 317 MET B N 1
ATOM 6265 C CA . MET B 1 317 ? 38.531 -20.906 7.82 1 73.5 317 MET B CA 1
ATOM 6266 C C . MET B 1 317 ? 38.844 -19.953 6.664 1 73.5 317 MET B C 1
ATOM 6268 O O . MET B 1 317 ? 37.906 -19.469 6.008 1 73.5 317 MET B O 1
ATOM 6272 N N . PRO B 1 318 ? 40.062 -19.75 6.301 1 70.88 318 PRO B N 1
ATOM 6273 C CA . PRO B 1 318 ? 40.469 -18.719 5.348 1 70.88 318 PRO B CA 1
ATOM 6274 C C . PRO B 1 318 ? 39.844 -18.906 3.969 1 70.88 318 PRO B C 1
ATOM 6276 O O . PRO B 1 318 ? 39.719 -17.922 3.219 1 70.88 318 PRO B O 1
ATOM 6279 N N . HIS B 1 319 ? 39.375 -20.078 3.617 1 74.81 319 HIS B N 1
ATOM 6280 C CA . HIS B 1 319 ? 38.844 -20.328 2.287 1 74.81 319 HIS B CA 1
ATOM 6281 C C . HIS B 1 319 ? 37.375 -19.938 2.213 1 74.81 319 HIS B C 1
ATOM 6283 O O . HIS B 1 319 ? 36.812 -19.844 1.121 1 74.81 319 HIS B O 1
ATOM 6289 N N . LYS B 1 320 ? 36.844 -19.688 3.449 1 82.19 320 LYS B N 1
ATOM 6290 C CA . LYS B 1 320 ? 35.406 -19.469 3.516 1 82.19 320 LYS B CA 1
ATOM 6291 C C . LYS B 1 320 ? 35.062 -18 3.24 1 82.19 320 LYS B C 1
ATOM 6293 O O . LYS B 1 320 ? 35.625 -17.109 3.879 1 82.19 320 LYS B O 1
ATOM 6298 N N . VAL B 1 321 ? 34.344 -17.703 2.148 1 85.06 321 VAL B N 1
ATOM 6299 C CA . VAL B 1 321 ? 33.812 -16.375 1.853 1 85.06 321 VAL B CA 1
ATOM 6300 C C . VAL B 1 321 ? 32.312 -16.344 2.156 1 85.06 321 VAL B C 1
ATOM 6302 O O . VAL B 1 321 ? 31.531 -17 1.475 1 85.06 321 VAL B O 1
ATOM 6305 N N . ASN B 1 322 ? 31.938 -15.648 3.199 1 87.31 322 ASN B N 1
ATOM 6306 C CA . ASN B 1 322 ? 30.547 -15.578 3.629 1 87.31 322 ASN B CA 1
ATOM 6307 C C . ASN B 1 322 ? 29.781 -14.508 2.861 1 87.31 322 ASN B C 1
ATOM 6309 O O . ASN B 1 322 ? 30.312 -13.438 2.582 1 87.31 322 ASN B O 1
ATOM 6313 N N . PRO B 1 323 ? 28.578 -14.789 2.447 1 92.81 323 PRO B N 1
ATOM 6314 C CA . PRO B 1 323 ? 27.75 -13.797 1.75 1 92.81 323 PRO B CA 1
ATOM 6315 C C . PRO B 1 323 ? 27.156 -12.75 2.693 1 92.81 323 PRO B C 1
ATOM 6317 O O . PRO B 1 323 ? 25.953 -12.508 2.676 1 92.81 323 PRO B O 1
ATOM 6320 N N . ILE B 1 324 ? 28 -12.039 3.406 1 89.62 324 ILE B N 1
ATOM 6321 C CA . ILE B 1 324 ? 27.609 -11.195 4.531 1 89.62 324 ILE B CA 1
ATOM 6322 C C . ILE B 1 324 ? 26.828 -9.992 4.02 1 89.62 324 ILE B C 1
ATOM 6324 O O . ILE B 1 324 ? 25.953 -9.469 4.723 1 89.62 324 ILE 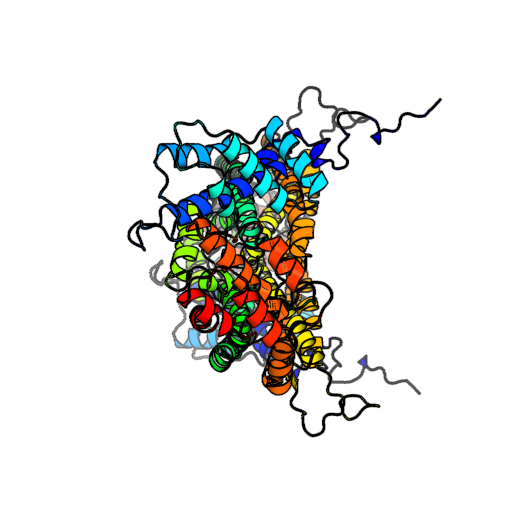B O 1
ATOM 6328 N N . ARG B 1 325 ? 27.109 -9.555 2.787 1 94.06 325 ARG B N 1
ATOM 6329 C CA . ARG B 1 325 ? 26.391 -8.406 2.244 1 94.06 325 ARG B CA 1
ATOM 6330 C C . ARG B 1 325 ? 24.906 -8.703 2.082 1 94.06 325 ARG B C 1
ATOM 6332 O O . ARG B 1 325 ? 24.062 -7.852 2.348 1 94.06 325 ARG B O 1
ATOM 6339 N N . PHE B 1 326 ? 24.547 -9.93 1.643 1 96.19 326 PHE B N 1
ATOM 6340 C CA . PHE B 1 326 ? 23.156 -10.32 1.505 1 96.19 326 PHE B CA 1
ATOM 6341 C C . PHE B 1 326 ? 22.5 -10.492 2.873 1 96.19 326 PHE B C 1
ATOM 6343 O O . PHE B 1 326 ? 21.328 -10.125 3.061 1 96.19 326 PHE B O 1
ATOM 6350 N N . GLU B 1 327 ? 23.281 -11.008 3.867 1 92.88 327 GLU B N 1
ATOM 6351 C CA . GLU B 1 327 ? 22.766 -11.141 5.23 1 92.88 327 GLU B CA 1
ATOM 6352 C C . GLU B 1 327 ? 22.469 -9.781 5.848 1 92.88 327 GLU B C 1
ATOM 6354 O O . GLU B 1 327 ? 21.453 -9.602 6.512 1 92.88 327 GLU B O 1
ATOM 6359 N N . ASN B 1 328 ? 23.391 -8.883 5.629 1 94.44 328 ASN B N 1
ATOM 6360 C CA . ASN B 1 328 ? 23.219 -7.523 6.125 1 94.44 328 ASN B CA 1
ATOM 6361 C C . ASN B 1 328 ? 22 -6.848 5.492 1 94.44 328 ASN B C 1
ATOM 6363 O O . ASN B 1 328 ? 21.203 -6.223 6.188 1 94.44 328 ASN B O 1
ATOM 6367 N N . ALA B 1 329 ? 21.875 -6.93 4.184 1 97.19 329 ALA B N 1
ATOM 6368 C CA . ALA B 1 329 ? 20.75 -6.332 3.469 1 97.19 329 ALA B CA 1
ATOM 6369 C C . ALA B 1 329 ? 19.422 -6.91 3.959 1 97.19 329 ALA B C 1
ATOM 6371 O O . ALA B 1 329 ? 18.484 -6.168 4.23 1 97.19 329 ALA B O 1
ATOM 6372 N N . GLU B 1 330 ? 19.359 -8.234 4.09 1 95.38 330 GLU B N 1
ATOM 6373 C CA . GLU B 1 330 ? 18.172 -8.93 4.574 1 95.38 330 GLU B CA 1
ATOM 6374 C C . GLU B 1 330 ? 17.688 -8.336 5.898 1 95.38 330 GLU B C 1
ATOM 6376 O O . GLU B 1 330 ? 16.516 -7.953 6.02 1 95.38 330 GLU B O 1
ATOM 6381 N N . ALA B 1 331 ? 18.609 -8.25 6.844 1 93.38 331 ALA B N 1
ATOM 6382 C CA . ALA B 1 331 ? 18.266 -7.781 8.188 1 93.38 331 ALA B CA 1
ATOM 6383 C C . ALA B 1 331 ? 17.828 -6.32 8.164 1 93.38 331 ALA B C 1
ATOM 6385 O O . ALA B 1 331 ? 16.891 -5.938 8.859 1 93.38 331 ALA B O 1
ATOM 6386 N N . ASN B 1 332 ? 18.484 -5.527 7.438 1 96.06 332 ASN B N 1
ATOM 6387 C CA . ASN B 1 332 ? 18.188 -4.102 7.418 1 96.06 332 ASN B CA 1
ATOM 6388 C C . ASN B 1 332 ? 16.891 -3.816 6.664 1 96.06 332 ASN B C 1
ATOM 6390 O O . ASN B 1 332 ? 16.156 -2.891 7.008 1 96.06 332 ASN B O 1
ATOM 6394 N N . PHE B 1 333 ? 16.547 -4.602 5.559 1 97.88 333 PHE B N 1
ATOM 6395 C CA . PHE B 1 333 ? 15.219 -4.504 4.945 1 97.88 333 PHE B CA 1
ATOM 6396 C C . PHE B 1 333 ? 14.125 -4.781 5.969 1 97.88 333 PHE B C 1
ATOM 6398 O O . PHE B 1 333 ? 13.102 -4.098 5.992 1 97.88 333 PHE B O 1
ATOM 6405 N N . GLU B 1 334 ? 14.344 -5.754 6.848 1 94.25 334 GLU B N 1
ATOM 6406 C CA . GLU B 1 334 ? 13.367 -6.098 7.875 1 94.25 334 GLU B CA 1
ATOM 6407 C C . GLU B 1 334 ? 13.148 -4.938 8.844 1 94.25 334 GLU B C 1
ATOM 6409 O O . GLU B 1 334 ? 12.008 -4.605 9.18 1 94.25 334 GLU B O 1
ATOM 6414 N N . ILE B 1 335 ? 14.266 -4.352 9.32 1 92.25 335 ILE B N 1
ATOM 6415 C CA . ILE B 1 335 ? 14.18 -3.244 10.266 1 92.25 335 ILE B CA 1
ATOM 6416 C C . ILE B 1 335 ? 13.469 -2.061 9.609 1 92.25 335 ILE B C 1
ATOM 6418 O O . ILE B 1 335 ? 12.602 -1.436 10.227 1 92.25 335 ILE B O 1
ATOM 6422 N N . SER B 1 336 ? 13.875 -1.727 8.375 1 97.38 336 SER B N 1
ATOM 6423 C CA . SER B 1 336 ? 13.211 -0.646 7.648 1 97.38 336 SER B CA 1
ATOM 6424 C C . SER B 1 336 ? 11.711 -0.884 7.551 1 97.38 336 SER B C 1
ATOM 6426 O O . SER B 1 336 ? 10.914 0.015 7.832 1 97.38 336 SER B O 1
ATOM 6428 N N . CYS B 1 337 ? 11.242 -2.115 7.098 1 97.19 337 CYS B N 1
ATOM 6429 C CA . CYS B 1 337 ? 9.828 -2.438 6.949 1 97.19 337 CYS B CA 1
ATOM 6430 C C . CYS B 1 337 ? 9.094 -2.289 8.273 1 97.19 337 CYS B C 1
ATOM 6432 O O . CYS B 1 337 ? 7.965 -1.793 8.312 1 97.19 337 CYS B O 1
ATOM 6434 N N . SER B 1 338 ? 9.727 -2.699 9.359 1 93 338 SER B N 1
ATOM 6435 C CA . SER B 1 338 ? 9.094 -2.574 10.672 1 93 338 SER B CA 1
ATOM 6436 C C . SER B 1 338 ? 8.789 -1.116 11 1 93 338 SER B C 1
ATOM 6438 O O . SER B 1 338 ? 7.703 -0.796 11.484 1 93 338 SER B O 1
ATOM 6440 N N . LEU B 1 339 ? 9.766 -0.238 10.805 1 93.19 339 LEU B N 1
ATOM 6441 C CA . LEU B 1 339 ? 9.586 1.185 11.078 1 93.19 339 LEU B CA 1
ATOM 6442 C C . LEU B 1 339 ? 8.547 1.79 10.141 1 93.19 339 LEU B C 1
ATOM 6444 O O . LEU B 1 339 ? 7.676 2.551 10.57 1 93.19 339 LEU B O 1
ATOM 6448 N N . LEU B 1 340 ? 8.648 1.47 8.836 1 97.25 340 LEU B N 1
ATOM 6449 C CA . LEU B 1 340 ? 7.719 2.018 7.848 1 97.25 340 LEU B CA 1
ATOM 6450 C C . LEU B 1 340 ? 6.293 1.559 8.133 1 97.25 340 LEU B C 1
ATOM 6452 O O . LEU B 1 340 ? 5.344 2.332 7.98 1 97.25 340 LEU B O 1
ATOM 6456 N N . ASP B 1 341 ? 6.074 0.251 8.469 1 94.56 341 ASP B N 1
ATOM 6457 C CA . ASP B 1 341 ? 4.754 -0.267 8.812 1 94.56 341 ASP B CA 1
ATOM 6458 C C . ASP B 1 341 ? 4.176 0.46 10.023 1 94.56 341 ASP B C 1
ATOM 6460 O O . ASP B 1 341 ? 2.986 0.789 10.047 1 94.56 341 ASP B O 1
ATOM 6464 N N . THR B 1 342 ? 4.996 0.735 11.055 1 91.62 342 THR B N 1
ATOM 6465 C CA . THR B 1 342 ? 4.566 1.471 12.234 1 91.62 342 THR B CA 1
ATOM 6466 C C . THR B 1 342 ? 4.156 2.895 11.867 1 91.62 342 THR B C 1
ATOM 6468 O O . THR B 1 342 ? 3.123 3.387 12.328 1 91.62 342 THR B O 1
ATOM 6471 N N . LEU B 1 343 ? 5.004 3.539 11.07 1 94.19 343 LEU B N 1
ATOM 6472 C CA . LEU B 1 343 ? 4.68 4.887 10.609 1 94.19 343 LEU B CA 1
ATOM 6473 C C . LEU B 1 343 ? 3.346 4.906 9.875 1 94.19 343 LEU B C 1
ATOM 6475 O O . LEU B 1 343 ? 2.492 5.75 10.148 1 94.19 343 LEU B O 1
ATOM 6479 N N . SER B 1 344 ? 3.109 3.938 8.93 1 95 344 SER B N 1
ATOM 6480 C CA . SER B 1 344 ? 1.897 3.877 8.117 1 95 344 SER B CA 1
ATOM 6481 C C . SER B 1 344 ? 0.657 3.705 8.984 1 95 344 SER B C 1
ATOM 6483 O O . SER B 1 344 ? -0.412 4.227 8.664 1 95 344 SER B O 1
ATOM 6485 N N . ALA B 1 345 ? 0.74 2.996 10.078 1 92.19 345 ALA B N 1
ATOM 6486 C CA . ALA B 1 345 ? -0.389 2.732 10.969 1 92.19 345 ALA B CA 1
ATOM 6487 C C . ALA B 1 345 ? -0.686 3.939 11.852 1 92.19 345 ALA B C 1
ATOM 6489 O O . ALA B 1 345 ? -1.85 4.289 12.062 1 92.19 345 ALA B O 1
ATOM 6490 N N . THR B 1 346 ? 0.323 4.625 12.32 1 90.88 346 THR B N 1
ATOM 6491 C CA . THR B 1 346 ? 0.159 5.688 13.305 1 90.88 346 THR B CA 1
ATOM 6492 C C . THR B 1 346 ? -0.244 6.992 12.625 1 90.88 346 THR B C 1
ATOM 6494 O O . THR B 1 346 ? -1.089 7.73 13.141 1 90.88 346 THR B O 1
ATOM 6497 N N . LEU B 1 347 ? 0.341 7.289 11.484 1 93.31 347 LEU B N 1
ATOM 6498 C CA . LEU B 1 347 ? 0.25 8.617 10.891 1 93.31 347 LEU B CA 1
ATOM 6499 C C . LEU B 1 347 ? -1.169 8.906 10.414 1 93.31 347 LEU B C 1
ATOM 6501 O O . LEU B 1 347 ? -1.599 10.062 10.391 1 93.31 347 LEU B O 1
ATOM 6505 N N . VAL B 1 348 ? -1.947 7.871 10.086 1 94.56 348 VAL B N 1
ATOM 6506 C CA . VAL B 1 348 ? -3.238 8.117 9.445 1 94.56 348 VAL B CA 1
ATOM 6507 C C . VAL B 1 348 ? -4.328 8.195 10.516 1 94.56 348 VAL B C 1
ATOM 6509 O O . VAL B 1 348 ? -5.516 8.289 10.188 1 94.56 348 VAL B O 1
ATOM 6512 N N . GLU B 1 349 ? -3.936 8.148 11.797 1 92.81 349 GLU B N 1
ATOM 6513 C CA . GLU B 1 349 ? -4.855 8.281 12.922 1 92.81 349 GLU B CA 1
ATOM 6514 C C . GLU B 1 349 ? -4.465 9.453 13.82 1 92.81 349 GLU B C 1
ATOM 6516 O O . GLU B 1 349 ? -3.281 9.68 14.07 1 92.81 349 GLU B O 1
ATOM 6521 N N . SER B 1 350 ? -5.387 10.328 14.109 1 91.5 350 SER B N 1
ATOM 6522 C CA . SER B 1 350 ? -5.234 11.406 15.078 1 91.5 350 SER B CA 1
ATOM 6523 C C . SER B 1 350 ? -6.512 11.617 15.883 1 91.5 350 SER B C 1
ATOM 6525 O O . SER B 1 350 ? -7.516 10.938 15.648 1 91.5 350 SER B O 1
ATOM 6527 N N . ARG B 1 351 ? -6.543 12.461 16.969 1 87.5 351 ARG B N 1
ATOM 6528 C CA . ARG B 1 351 ? -7.715 12.758 17.797 1 87.5 351 ARG B CA 1
ATOM 6529 C C . ARG B 1 351 ? -8.344 14.086 17.391 1 87.5 351 ARG B C 1
ATOM 6531 O O . ARG B 1 351 ? -7.836 15.148 17.75 1 87.5 351 ARG B O 1
ATOM 6538 N N . TRP B 1 352 ? -9.492 13.992 16.656 1 94.19 352 TRP B N 1
ATOM 6539 C CA . TRP B 1 352 ? -10.242 15.141 16.156 1 94.19 352 TRP B CA 1
ATOM 6540 C C . TRP B 1 352 ? -9.375 16.016 15.258 1 94.19 352 TRP B C 1
ATOM 6542 O O . TRP B 1 352 ? -8.945 15.586 14.18 1 94.19 352 TRP B O 1
ATOM 6552 N N . GLN B 1 353 ? -8.953 17.172 15.789 1 92.81 353 GLN B N 1
ATOM 6553 C CA . GLN B 1 353 ? -8.125 18.047 14.961 1 92.81 353 GLN B CA 1
ATOM 6554 C C . GLN B 1 353 ? -6.676 17.547 14.93 1 92.81 353 GLN B C 1
ATOM 6556 O O . GLN B 1 353 ? -6.023 17.594 13.891 1 92.81 353 GLN B O 1
ATOM 6561 N N . ARG B 1 354 ? -6.156 17.156 16.094 1 91.88 354 ARG B N 1
ATOM 6562 C CA . ARG B 1 354 ? -4.809 16.594 16.094 1 91.88 354 ARG B CA 1
ATOM 6563 C C . ARG B 1 354 ? -4.328 16.344 17.531 1 91.88 354 ARG B C 1
ATOM 6565 O O . ARG B 1 354 ? -4.859 16.922 18.469 1 91.88 354 ARG B O 1
ATOM 6572 N N . ASP B 1 355 ? -3.449 15.445 17.75 1 89.44 355 ASP B N 1
ATOM 6573 C CA . ASP B 1 355 ? -2.455 15.375 18.812 1 89.44 355 ASP B CA 1
ATOM 6574 C C . ASP B 1 355 ? -1.038 15.398 18.25 1 89.44 355 ASP B C 1
ATOM 6576 O O . ASP B 1 355 ? -0.811 15.914 17.156 1 89.44 355 ASP B O 1
ATOM 6580 N N . LEU B 1 356 ? -0.086 14.961 19.078 1 86.38 356 LEU B N 1
ATOM 6581 C CA . LEU B 1 356 ? 1.287 15.141 18.609 1 86.38 356 LEU B CA 1
ATOM 6582 C C . LEU B 1 356 ? 1.913 13.805 18.234 1 86.38 356 LEU B C 1
ATOM 6584 O O . LEU B 1 356 ? 3.139 13.688 18.156 1 86.38 356 LEU B O 1
ATOM 6588 N N . THR B 1 357 ? 1.052 12.727 18.016 1 88 357 THR B N 1
ATOM 6589 C CA . THR B 1 357 ? 1.589 11.414 17.672 1 88 357 THR B CA 1
ATOM 6590 C C . THR B 1 357 ? 2.244 11.43 16.297 1 88 357 THR B C 1
ATOM 6592 O O . THR B 1 357 ? 3.256 10.766 16.078 1 88 357 THR B O 1
ATOM 6595 N N . ASP B 1 358 ? 1.629 12.164 15.414 1 91.5 358 ASP B N 1
ATOM 6596 C CA . ASP B 1 358 ? 2.217 12.219 14.078 1 91.5 358 ASP B CA 1
ATOM 6597 C C . ASP B 1 358 ? 3.574 12.922 14.109 1 91.5 358 ASP B C 1
ATOM 6599 O O . ASP B 1 358 ? 4.543 12.43 13.516 1 91.5 358 ASP B O 1
ATOM 6603 N N . SER B 1 359 ? 3.703 14.039 14.852 1 89.44 359 SER B N 1
ATOM 6604 C CA . SER B 1 359 ? 4.973 14.75 14.961 1 89.44 359 SER B CA 1
ATOM 6605 C C . SER B 1 359 ? 6.055 13.859 15.562 1 89.44 359 SER B C 1
ATOM 6607 O O . SER B 1 359 ? 7.191 13.836 15.078 1 89.44 359 SER B O 1
ATOM 6609 N N . THR B 1 360 ? 5.703 13.133 16.609 1 86.06 360 THR B N 1
ATOM 6610 C CA . THR B 1 360 ? 6.656 12.258 17.281 1 86.06 360 THR B CA 1
ATOM 6611 C C . THR B 1 360 ? 7.152 11.172 16.328 1 86.06 360 THR B C 1
ATOM 6613 O O . THR B 1 360 ? 8.359 10.914 16.25 1 86.06 360 THR B O 1
ATOM 6616 N N . THR B 1 361 ? 6.297 10.633 15.594 1 92.62 361 THR B N 1
ATOM 6617 C CA . THR B 1 361 ? 6.672 9.477 14.789 1 92.62 361 THR B CA 1
ATOM 6618 C C . THR B 1 361 ? 7.355 9.914 13.5 1 92.62 361 THR B C 1
ATOM 6620 O O . THR B 1 361 ? 8.25 9.219 13 1 92.62 361 THR B O 1
ATOM 6623 N N . GLN B 1 362 ? 6.969 11.094 12.969 1 94.5 362 GLN B N 1
ATOM 6624 C CA . GLN B 1 362 ? 7.531 11.547 11.695 1 94.5 362 GLN B CA 1
ATOM 6625 C C . GLN B 1 362 ? 9.023 11.852 11.828 1 94.5 362 GLN B C 1
ATOM 6627 O O . GLN B 1 362 ? 9.742 11.883 10.836 1 94.5 362 GLN B O 1
ATOM 6632 N N . ARG B 1 363 ? 9.508 12.031 13.031 1 92.06 363 ARG B N 1
ATOM 6633 C CA . ARG B 1 363 ? 10.93 12.273 13.266 1 92.06 363 ARG B CA 1
ATOM 6634 C C . ARG B 1 363 ? 11.758 11.047 12.898 1 92.06 363 ARG B C 1
ATOM 6636 O O . ARG B 1 363 ? 12.977 11.133 12.758 1 92.06 363 ARG B O 1
ATOM 6643 N N . ASN B 1 364 ? 11.125 9.898 12.633 1 94.44 364 ASN B N 1
ATOM 6644 C CA . ASN B 1 364 ? 11.836 8.641 12.422 1 94.44 364 ASN B CA 1
ATOM 6645 C C . ASN B 1 364 ? 11.812 8.227 10.953 1 94.44 364 ASN B C 1
ATOM 6647 O O . ASN B 1 364 ? 12.273 7.141 10.602 1 94.44 364 ASN B O 1
ATOM 6651 N N . ILE B 1 365 ? 11.266 9.109 10.055 1 97.06 365 ILE B N 1
ATOM 6652 C CA . ILE B 1 365 ? 11.203 8.789 8.633 1 97.06 365 ILE B CA 1
ATOM 6653 C C . ILE B 1 365 ? 12.617 8.586 8.086 1 97.06 365 ILE B C 1
ATOM 6655 O O . ILE B 1 365 ? 12.867 7.641 7.332 1 97.06 365 ILE B O 1
ATOM 6659 N N . GLY B 1 366 ? 13.57 9.508 8.469 1 96.56 366 GLY B N 1
ATOM 6660 C CA . GLY B 1 366 ? 14.953 9.375 8.039 1 96.56 366 GLY B CA 1
ATOM 6661 C C . GLY B 1 366 ? 15.578 8.055 8.445 1 96.56 366 GLY B C 1
ATOM 6662 O O . GLY B 1 366 ? 16.312 7.449 7.672 1 96.56 366 GLY B O 1
ATOM 6663 N N . SER B 1 367 ? 15.297 7.566 9.68 1 95.12 367 SER B N 1
ATOM 6664 C CA . SER B 1 367 ? 15.797 6.277 10.141 1 95.12 367 SER B CA 1
ATOM 6665 C C . SER B 1 367 ? 15.242 5.129 9.312 1 95.12 367 SER B C 1
ATOM 6667 O O . SER B 1 367 ? 15.984 4.227 8.914 1 95.12 367 SER B O 1
ATOM 6669 N N . ALA B 1 368 ? 13.945 5.172 9.047 1 97.56 368 ALA B N 1
ATOM 6670 C CA . ALA B 1 368 ? 13.289 4.113 8.273 1 97.56 368 ALA B CA 1
ATOM 6671 C C . ALA B 1 368 ? 13.891 4.016 6.875 1 97.56 368 ALA B C 1
ATOM 6673 O O . ALA B 1 368 ? 14.25 2.924 6.422 1 97.56 368 ALA B O 1
ATOM 6674 N N . LEU B 1 369 ? 14.031 5.191 6.195 1 98 369 LEU B N 1
ATOM 6675 C CA . LEU B 1 369 ? 14.609 5.223 4.855 1 98 369 LEU B CA 1
ATOM 6676 C C . LEU B 1 369 ? 16.109 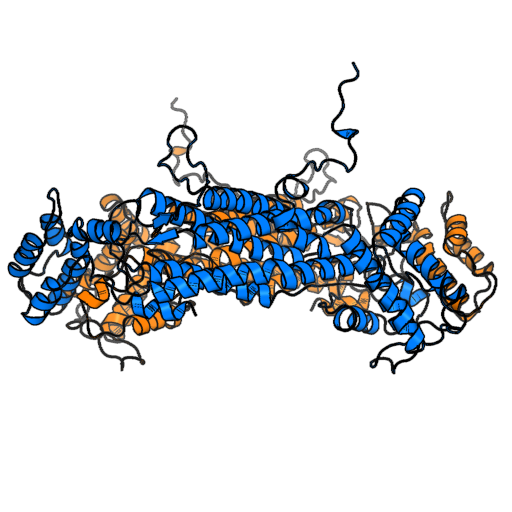4.934 4.906 1 98 369 LEU B C 1
ATOM 6678 O O . LEU B 1 369 ? 16.672 4.375 3.961 1 98 369 LEU B O 1
ATOM 6682 N N . GLY B 1 370 ? 16.75 5.344 6.043 1 98 370 GLY B N 1
ATOM 6683 C CA . GLY B 1 370 ? 18.172 5.082 6.215 1 98 370 GLY B CA 1
ATOM 6684 C C . GLY B 1 370 ? 18.5 3.604 6.211 1 98 370 GLY B C 1
ATOM 6685 O O . GLY B 1 370 ? 19.438 3.18 5.531 1 98 370 GLY B O 1
ATOM 6686 N N . TYR B 1 371 ? 17.75 2.775 6.98 1 97.62 371 TYR B N 1
ATOM 6687 C CA . TYR B 1 371 ? 17.969 1.334 6.988 1 97.62 371 TYR B CA 1
ATOM 6688 C C . TYR B 1 371 ? 17.703 0.736 5.613 1 97.62 371 TYR B C 1
ATOM 6690 O O . TYR B 1 371 ? 18.406 -0.191 5.191 1 97.62 371 TYR B O 1
ATOM 6698 N N . SER B 1 372 ? 16.719 1.236 4.902 1 98.5 372 SER B N 1
ATOM 6699 C CA . SER B 1 372 ? 16.438 0.782 3.543 1 98.5 372 SER B CA 1
ATOM 6700 C C . SER B 1 372 ? 17.609 1.107 2.611 1 98.5 372 SER B C 1
ATOM 6702 O O . SER B 1 372 ? 18.016 0.267 1.812 1 98.5 372 SER B O 1
ATOM 6704 N N . LEU B 1 373 ? 18.109 2.369 2.689 1 98.25 373 LEU B N 1
ATOM 6705 C CA . LEU B 1 373 ? 19.219 2.791 1.85 1 98.25 373 LEU B CA 1
ATOM 6706 C C . LEU B 1 373 ? 20.453 1.949 2.131 1 98.25 373 LEU B C 1
ATOM 6708 O O . LEU B 1 373 ? 21.172 1.562 1.203 1 98.25 373 LEU B O 1
ATOM 6712 N N . LEU B 1 374 ? 20.734 1.691 3.426 1 96.75 374 LEU B N 1
ATOM 6713 C CA . LEU B 1 374 ? 21.828 0.822 3.812 1 96.75 374 LEU B CA 1
ATOM 6714 C C . LEU B 1 374 ? 21.672 -0.564 3.195 1 96.75 374 LEU B C 1
ATOM 6716 O O . LEU B 1 374 ? 22.641 -1.136 2.691 1 96.75 374 LEU B O 1
ATOM 6720 N N . ALA B 1 375 ? 20.5 -1.136 3.258 1 98.44 375 ALA B N 1
ATOM 6721 C CA . ALA B 1 375 ? 20.203 -2.445 2.682 1 98.44 375 ALA B CA 1
ATOM 6722 C C . ALA B 1 375 ? 20.422 -2.443 1.173 1 98.44 375 ALA B C 1
ATOM 6724 O O . ALA B 1 375 ? 21 -3.389 0.622 1 98.44 375 ALA B O 1
ATOM 6725 N N . LEU B 1 376 ? 19.969 -1.35 0.454 1 98.62 376 LEU B N 1
ATOM 6726 C CA . LEU B 1 376 ? 20.188 -1.226 -0.984 1 98.62 376 LEU B CA 1
ATOM 6727 C C . LEU B 1 376 ? 21.688 -1.245 -1.313 1 98.62 376 LEU B C 1
ATOM 6729 O O . LEU B 1 376 ? 22.109 -1.91 -2.262 1 98.62 376 LEU B O 1
ATOM 6733 N N . THR B 1 377 ? 22.438 -0.486 -0.55 1 97.38 377 THR B N 1
ATOM 6734 C CA . THR B 1 377 ? 23.891 -0.406 -0.758 1 97.38 377 THR B CA 1
ATOM 6735 C C . THR B 1 377 ? 24.531 -1.782 -0.617 1 97.38 377 THR B C 1
ATOM 6737 O O . THR B 1 377 ? 25.344 -2.178 -1.448 1 97.38 377 THR B O 1
ATOM 6740 N N . ASN B 1 378 ? 24.188 -2.523 0.413 1 96.81 378 ASN B N 1
ATOM 6741 C CA . ASN B 1 378 ? 24.75 -3.852 0.642 1 96.81 378 ASN B CA 1
ATOM 6742 C C . ASN B 1 378 ? 24.281 -4.844 -0.424 1 96.81 378 ASN B C 1
ATOM 6744 O O . ASN B 1 378 ? 25.062 -5.668 -0.89 1 96.81 378 ASN B O 1
ATOM 6748 N N . LEU B 1 379 ? 23.016 -4.801 -0.785 1 98.5 379 LEU B N 1
ATOM 6749 C CA . LEU B 1 379 ? 22.5 -5.688 -1.826 1 98.5 379 LEU B CA 1
ATOM 6750 C C . LEU B 1 379 ? 23.266 -5.484 -3.133 1 98.5 379 LEU B C 1
ATOM 6752 O O . LEU B 1 379 ? 23.703 -6.449 -3.764 1 98.5 379 LEU B O 1
ATOM 6756 N N . MET B 1 380 ? 23.438 -4.184 -3.561 1 98.12 380 MET B N 1
ATOM 6757 C CA . MET B 1 380 ? 24.156 -3.885 -4.797 1 98.12 380 MET B CA 1
ATOM 6758 C C . MET B 1 380 ? 25.594 -4.387 -4.727 1 98.12 380 MET B C 1
ATOM 6760 O O . MET B 1 380 ? 26.078 -5.004 -5.672 1 98.12 380 MET B O 1
ATOM 6764 N N . GLY B 1 381 ? 26.297 -4.098 -3.611 1 96.56 381 GLY B N 1
ATOM 6765 C CA . GLY B 1 381 ? 27.656 -4.598 -3.436 1 96.56 381 GLY B CA 1
ATOM 6766 C C . GLY B 1 381 ? 27.75 -6.109 -3.539 1 96.56 381 GLY B C 1
ATOM 6767 O O . GLY B 1 381 ? 28.688 -6.637 -4.133 1 96.56 381 GLY B O 1
ATOM 6768 N N . GLY B 1 382 ? 26.797 -6.848 -2.893 1 96.81 382 GLY B N 1
ATOM 6769 C CA . GLY B 1 382 ? 26.734 -8.297 -3.01 1 96.81 382 GLY B CA 1
ATOM 6770 C C . GLY B 1 382 ? 26.531 -8.773 -4.434 1 96.81 382 GLY B C 1
ATOM 6771 O O . GLY B 1 382 ? 27.234 -9.664 -4.902 1 96.81 382 GLY B O 1
ATOM 6772 N N . LEU B 1 383 ? 25.547 -8.156 -5.145 1 98 383 LEU B N 1
ATOM 6773 C CA . LEU B 1 383 ? 25.219 -8.547 -6.508 1 98 383 LEU B CA 1
ATOM 6774 C C . LEU B 1 383 ? 26.406 -8.344 -7.438 1 98 383 LEU B C 1
ATOM 6776 O O . LEU B 1 383 ? 26.609 -9.109 -8.383 1 98 383 LEU B O 1
ATOM 6780 N N . GLU B 1 384 ? 27.203 -7.312 -7.188 1 96.88 384 GLU B N 1
ATOM 6781 C CA . GLU B 1 384 ? 28.359 -7.004 -8.016 1 96.88 384 GLU B CA 1
ATOM 6782 C C . GLU B 1 384 ? 29.531 -7.945 -7.707 1 96.88 384 GLU B C 1
ATOM 6784 O O . GLU B 1 384 ? 30.5 -8.008 -8.469 1 96.88 384 GLU B O 1
ATOM 6789 N N . SER B 1 385 ? 29.391 -8.75 -6.66 1 95.31 385 SER B N 1
ATOM 6790 C CA . SER B 1 385 ? 30.531 -9.555 -6.207 1 95.31 385 SER B CA 1
ATOM 6791 C C . SER B 1 385 ? 30.281 -11.039 -6.461 1 95.31 385 SER B C 1
ATOM 6793 O O . SER B 1 385 ? 30.953 -11.891 -5.863 1 95.31 385 SER B O 1
ATOM 6795 N N . ILE B 1 386 ? 29.312 -11.359 -7.246 1 96.44 386 ILE B N 1
ATOM 6796 C CA . ILE B 1 386 ? 29.047 -12.766 -7.508 1 96.44 386 ILE B CA 1
ATOM 6797 C C . ILE B 1 386 ? 29.016 -13.016 -9.016 1 96.44 386 ILE B C 1
ATOM 6799 O O . ILE B 1 386 ? 28.812 -12.086 -9.805 1 96.44 386 ILE B O 1
ATOM 6803 N N . HIS B 1 387 ? 29.328 -14.172 -9.453 1 96.31 387 HIS B N 1
ATOM 6804 C CA . HIS B 1 387 ? 29.203 -14.648 -10.828 1 96.31 387 HIS B CA 1
ATOM 6805 C C . HIS B 1 387 ? 28.766 -16.109 -10.875 1 96.31 387 HIS B C 1
ATOM 6807 O O . HIS B 1 387 ? 29.031 -16.875 -9.938 1 96.31 387 HIS B O 1
ATOM 6813 N N . PRO B 1 388 ? 28 -16.5 -11.914 1 97.94 388 PRO B N 1
ATOM 6814 C CA . PRO B 1 388 ? 27.547 -17.891 -12.008 1 97.94 388 PRO B CA 1
ATOM 6815 C C . PRO B 1 388 ? 28.703 -18.875 -12.117 1 97.94 388 PRO B C 1
ATOM 6817 O O . PRO B 1 388 ? 29.703 -18.594 -12.781 1 97.94 388 PRO B O 1
ATOM 6820 N N . ASN B 1 389 ? 28.609 -19.953 -11.383 1 97.31 389 ASN B N 1
ATOM 6821 C CA . ASN B 1 389 ? 29.531 -21.078 -11.508 1 97.31 389 ASN B CA 1
ATOM 6822 C C . ASN B 1 389 ? 29.047 -22.078 -12.555 1 97.31 389 ASN B C 1
ATOM 6824 O O . ASN B 1 389 ? 28.359 -23.047 -12.227 1 97.31 389 ASN B O 1
ATOM 6828 N N . THR B 1 390 ? 29.516 -21.938 -13.727 1 96.75 390 THR B N 1
ATOM 6829 C CA . THR B 1 390 ? 29.016 -22.703 -14.867 1 96.75 390 THR B CA 1
ATOM 6830 C C . THR B 1 390 ? 29.219 -24.203 -14.641 1 96.75 390 THR B C 1
ATOM 6832 O O . THR B 1 390 ? 28.391 -25.016 -15.055 1 96.75 390 THR B O 1
ATOM 6835 N N . HIS B 1 391 ? 30.297 -24.547 -13.977 1 97 391 HIS B N 1
ATOM 6836 C CA . HIS B 1 391 ? 30.578 -25.953 -13.734 1 97 391 HIS B CA 1
ATOM 6837 C C . HIS B 1 391 ? 29.531 -26.594 -12.836 1 97 391 HIS B C 1
ATOM 6839 O O . HIS B 1 391 ? 29.062 -27.688 -13.117 1 97 391 HIS B O 1
ATOM 6845 N N . VAL B 1 392 ? 29.234 -25.938 -11.758 1 96.81 392 VAL B N 1
ATOM 6846 C CA . VAL B 1 392 ? 28.25 -26.438 -10.812 1 96.81 392 VAL B CA 1
ATOM 6847 C C . VAL B 1 392 ? 26.875 -26.5 -11.484 1 96.81 392 VAL B C 1
ATOM 6849 O O . VAL B 1 392 ? 26.141 -27.469 -11.328 1 96.81 392 VAL B O 1
ATOM 6852 N N . ILE B 1 393 ? 26.547 -25.484 -12.242 1 97.75 393 ILE B N 1
ATOM 6853 C CA . ILE B 1 393 ? 25.25 -25.375 -12.914 1 97.75 393 ILE B CA 1
ATOM 6854 C C . ILE B 1 393 ? 25.094 -26.531 -13.914 1 97.75 393 ILE B C 1
ATOM 6856 O O . ILE B 1 393 ? 24.062 -27.219 -13.914 1 97.75 393 ILE B O 1
ATOM 6860 N N . GLU B 1 394 ? 26.109 -26.797 -14.656 1 97.44 394 GLU B N 1
ATOM 6861 C CA . GLU B 1 394 ? 26.078 -27.859 -15.656 1 97.44 394 GLU B CA 1
ATOM 6862 C C . GLU B 1 394 ? 26.016 -29.234 -14.992 1 97.44 394 GLU B C 1
ATOM 6864 O O . GLU B 1 394 ? 25.281 -30.125 -15.453 1 97.44 394 GLU B O 1
ATOM 6869 N N . ARG B 1 395 ? 26.734 -29.375 -13.945 1 96.88 395 ARG B N 1
ATOM 6870 C CA . ARG B 1 395 ? 26.734 -30.641 -13.234 1 96.88 395 ARG B CA 1
ATOM 6871 C C . ARG B 1 395 ? 25.359 -30.953 -12.656 1 96.88 395 ARG B C 1
ATOM 6873 O O . ARG B 1 395 ? 24.859 -32.062 -12.773 1 96.88 395 ARG B O 1
ATOM 6880 N N . GLU B 1 396 ? 24.766 -29.984 -11.977 1 96.25 396 GLU B N 1
ATOM 6881 C CA . GLU B 1 396 ? 23.438 -30.172 -11.391 1 96.25 396 GLU B CA 1
ATOM 6882 C C . GLU B 1 396 ? 22.438 -30.594 -12.453 1 96.25 396 GLU B C 1
ATOM 6884 O O . GLU B 1 396 ? 21.578 -31.438 -12.203 1 96.25 396 GLU B O 1
ATOM 6889 N N . LEU B 1 397 ? 22.5 -29.953 -13.586 1 97.19 397 LEU B N 1
ATOM 6890 C CA . LEU B 1 397 ? 21.594 -30.297 -14.68 1 97.19 397 LEU B CA 1
ATOM 6891 C C . LEU B 1 397 ? 21.844 -31.719 -15.172 1 97.19 397 LEU B C 1
ATOM 6893 O O . LEU B 1 397 ? 20.906 -32.5 -15.344 1 97.19 397 LEU B O 1
ATOM 6897 N N . ASP B 1 398 ? 23.141 -32.125 -15.25 1 95.12 398 ASP B N 1
ATOM 6898 C CA . ASP B 1 398 ? 23.516 -33.406 -15.812 1 95.12 398 ASP B CA 1
ATOM 6899 C C . ASP B 1 398 ? 23.188 -34.531 -14.852 1 95.12 398 ASP B C 1
ATOM 6901 O O . ASP B 1 398 ? 23.062 -35.688 -15.266 1 95.12 398 ASP B O 1
ATOM 6905 N N . GLU B 1 399 ? 23.047 -34.188 -13.648 1 94.38 399 GLU B N 1
ATOM 6906 C CA . GLU B 1 399 ? 22.781 -35.219 -12.633 1 94.38 399 GLU B CA 1
ATOM 6907 C C . GLU B 1 399 ? 21.281 -35.406 -12.414 1 94.38 399 GLU B C 1
ATOM 6909 O O . GLU B 1 399 ? 20.875 -36.219 -11.594 1 94.38 399 GLU B O 1
ATOM 6914 N N . ASN B 1 400 ? 20.469 -34.688 -13.078 1 93.75 400 ASN B N 1
ATOM 6915 C CA . ASN B 1 400 ? 19.047 -34.719 -12.797 1 93.75 400 ASN B CA 1
ATOM 6916 C C . ASN B 1 400 ? 18.219 -34.938 -14.062 1 93.75 400 ASN B C 1
ATOM 6918 O O . ASN B 1 400 ? 17.328 -34.156 -14.375 1 93.75 400 ASN B O 1
ATOM 6922 N N . TRP B 1 401 ? 18.359 -36.062 -14.688 1 94.25 401 TRP B N 1
ATOM 6923 C CA . TRP B 1 401 ? 17.656 -36.406 -15.922 1 94.25 401 TRP B CA 1
ATOM 6924 C C . TRP B 1 401 ? 16.188 -36.719 -15.641 1 94.25 401 TRP B C 1
ATOM 6926 O O . TRP B 1 401 ? 15.359 -36.719 -16.562 1 94.25 401 TRP B O 1
ATOM 6936 N N . GLU B 1 402 ? 15.875 -36.969 -14.359 1 91.44 402 GLU B N 1
ATOM 6937 C CA . GLU B 1 402 ? 14.516 -37.312 -13.953 1 91.44 402 GLU B CA 1
ATOM 6938 C C . GLU B 1 402 ? 13.562 -36.125 -14.242 1 91.44 402 GLU B C 1
ATOM 6940 O O . GLU B 1 402 ? 12.359 -36.344 -14.383 1 91.44 402 GLU B O 1
ATOM 6945 N N . VAL B 1 403 ? 14.133 -34.875 -14.422 1 93.25 403 VAL B N 1
ATOM 6946 C CA . VAL B 1 403 ? 13.281 -33.719 -14.656 1 93.25 403 VAL B CA 1
ATOM 6947 C C . VAL B 1 403 ? 12.609 -33.844 -16.016 1 93.25 403 VAL B C 1
ATOM 6949 O O . VAL B 1 403 ? 11.602 -33.188 -16.281 1 93.25 403 VAL B O 1
ATOM 6952 N N . LEU B 1 404 ? 13.062 -34.688 -16.906 1 93.81 404 LEU B N 1
ATOM 6953 C CA . LEU B 1 404 ? 12.508 -34.875 -18.25 1 93.81 404 LEU B CA 1
ATOM 6954 C C . LEU B 1 404 ? 11.25 -35.719 -18.203 1 93.81 404 LEU B C 1
ATOM 6956 O O . LEU B 1 404 ? 10.578 -35.906 -19.219 1 93.81 404 LEU B O 1
ATOM 6960 N N . GLY B 1 405 ? 10.922 -36.25 -17 1 91.25 405 GLY B N 1
ATOM 6961 C CA . GLY B 1 405 ? 9.656 -36.969 -16.844 1 91.25 405 GLY B CA 1
ATOM 6962 C C . GLY B 1 405 ? 8.453 -36.125 -17.234 1 91.25 405 GLY B C 1
ATOM 6963 O O . GLY B 1 405 ? 7.496 -36.625 -17.828 1 91.25 405 GLY B O 1
ATOM 6964 N N . GLU B 1 406 ? 8.508 -34.812 -16.969 1 92.38 406 GLU B N 1
ATOM 6965 C CA . GLU B 1 406 ? 7.383 -33.906 -17.219 1 92.38 406 GLU B CA 1
ATOM 6966 C C . GLU B 1 406 ? 7.141 -33.719 -18.719 1 92.38 406 GLU B C 1
ATOM 6968 O O . GLU B 1 406 ? 6.016 -33.906 -19.188 1 92.38 406 GLU B O 1
ATOM 6973 N N . PRO B 1 407 ? 8.156 -33.344 -19.531 1 94.19 407 PRO B N 1
ATOM 6974 C CA . PRO B 1 407 ? 7.898 -33.188 -20.969 1 94.19 407 PRO B CA 1
ATOM 6975 C C . PRO B 1 407 ? 7.469 -34.5 -21.641 1 94.19 407 PRO B C 1
ATOM 6977 O O . PRO B 1 407 ? 6.625 -34.469 -22.531 1 94.19 407 PRO B O 1
ATOM 6980 N N . ILE B 1 408 ? 7.98 -35.625 -21.188 1 92.69 408 ILE B N 1
ATOM 6981 C CA . ILE B 1 408 ? 7.625 -36.906 -21.766 1 92.69 408 ILE B CA 1
ATOM 6982 C C . ILE B 1 408 ? 6.172 -37.25 -21.438 1 92.69 408 ILE B C 1
ATOM 6984 O O . ILE B 1 408 ? 5.391 -37.594 -22.328 1 92.69 408 ILE B O 1
ATOM 6988 N N . GLN B 1 409 ? 5.863 -37.062 -20.172 1 92.62 409 GLN B N 1
ATOM 6989 C CA . GLN B 1 409 ? 4.5 -37.344 -19.734 1 92.62 409 GLN B CA 1
ATOM 6990 C C . GLN B 1 409 ? 3.498 -36.469 -20.469 1 92.62 409 GLN B C 1
ATOM 6992 O O . GLN B 1 409 ? 2.443 -36.938 -20.906 1 92.62 409 GLN B O 1
ATOM 6997 N N . THR B 1 410 ? 3.76 -35.25 -20.625 1 93.38 410 THR B N 1
ATOM 6998 C CA . THR B 1 410 ? 2.85 -34.312 -21.281 1 93.38 410 THR B CA 1
ATOM 6999 C C . THR B 1 410 ? 2.73 -34.594 -22.766 1 93.38 410 THR B C 1
ATOM 7001 O O . THR B 1 410 ? 1.646 -34.469 -23.344 1 93.38 410 THR B O 1
ATOM 7004 N N . ALA B 1 411 ? 3.828 -34.938 -23.422 1 93.19 411 ALA B N 1
ATOM 7005 C CA . ALA B 1 411 ? 3.795 -35.344 -24.828 1 93.19 411 ALA B CA 1
ATOM 7006 C C . ALA B 1 411 ? 2.949 -36.594 -25 1 93.19 411 ALA B C 1
ATOM 7008 O O . ALA B 1 411 ? 2.232 -36.75 -26 1 93.19 411 ALA B O 1
ATOM 7009 N N . MET B 1 412 ? 3.102 -37.562 -24.031 1 93 412 MET B N 1
ATOM 7010 C CA . MET B 1 412 ? 2.283 -38.75 -24.078 1 93 412 MET B CA 1
ATOM 7011 C C . MET B 1 412 ? 0.8 -38.406 -24 1 93 412 MET B C 1
ATOM 7013 O O . MET B 1 412 ? -0.013 -39 -24.734 1 93 412 MET B O 1
ATOM 7017 N N . ARG B 1 413 ? 0.44 -37.469 -23.141 1 92.38 413 ARG B N 1
ATOM 7018 C CA . ARG B 1 413 ? -0.946 -37.031 -23.031 1 92.38 413 ARG B CA 1
ATOM 7019 C C . ARG B 1 413 ? -1.435 -36.438 -24.359 1 92.38 413 ARG B C 1
ATOM 7021 O O . ARG B 1 413 ? -2.562 -36.719 -24.781 1 92.38 413 ARG B O 1
ATOM 7028 N N . ALA B 1 414 ? -0.623 -35.594 -24.984 1 92.38 414 ALA B N 1
ATOM 7029 C CA . ALA B 1 414 ? -0.976 -35.031 -26.281 1 92.38 414 ALA B CA 1
ATOM 7030 C C . ALA B 1 414 ? -1.189 -36.125 -27.328 1 92.38 414 ALA B C 1
ATOM 7032 O O . ALA B 1 414 ? -2.115 -36.031 -28.141 1 92.38 414 ALA B O 1
ATOM 7033 N N . CYS B 1 415 ? -0.333 -37.125 -27.312 1 91.88 415 CYS B N 1
ATOM 7034 C CA . CYS B 1 415 ? -0.432 -38.25 -28.25 1 91.88 415 CYS B CA 1
ATOM 7035 C C . CYS B 1 415 ? -1.683 -39.062 -27.984 1 91.88 415 CYS B C 1
ATOM 7037 O O . CYS B 1 415 ? -2.311 -39.562 -28.922 1 91.88 415 CYS B O 1
ATOM 7039 N N . GLU B 1 416 ? -1.953 -39.25 -26.719 1 90.5 416 GLU B N 1
ATOM 7040 C CA . GLU B 1 416 ? -3.189 -39.938 -26.359 1 90.5 416 GLU B CA 1
ATOM 7041 C C . GLU B 1 416 ? -4.406 -39.25 -26.953 1 90.5 416 GLU B C 1
ATOM 7043 O O . GLU B 1 416 ? -5.312 -39.875 -27.484 1 90.5 416 GLU B O 1
ATOM 7048 N N . LEU B 1 417 ? -4.441 -37.969 -26.891 1 89.69 417 LEU B N 1
ATOM 7049 C CA . LEU B 1 417 ? -5.547 -37.156 -27.406 1 89.69 417 LEU B CA 1
ATOM 7050 C C . LEU B 1 417 ? -5.633 -37.25 -28.922 1 89.69 417 LEU B C 1
ATOM 7052 O O . LEU B 1 417 ? -6.715 -37.125 -29.5 1 89.69 417 LEU B O 1
ATOM 7056 N N . LYS B 1 418 ? -4.465 -37.531 -29.609 1 90.5 418 LYS B N 1
ATOM 7057 C CA . LYS B 1 418 ? -4.422 -37.719 -31.047 1 90.5 418 LYS B CA 1
ATOM 7058 C C . LYS B 1 418 ? -4.883 -39.125 -31.422 1 90.5 418 LYS B C 1
ATOM 7060 O O . LYS B 1 418 ? -5.062 -39.438 -32.594 1 90.5 418 LYS B O 1
ATOM 7065 N N . GLY B 1 419 ? -5.008 -39.969 -30.438 1 86.88 419 GLY B N 1
ATOM 7066 C CA . GLY B 1 419 ? -5.508 -41.312 -30.672 1 86.88 419 GLY B CA 1
ATOM 7067 C C . GLY B 1 419 ? -4.406 -42.344 -30.875 1 86.88 419 GLY B C 1
ATOM 7068 O O . GLY B 1 419 ? -4.652 -43.438 -31.359 1 86.88 419 GLY B O 1
ATOM 7069 N N . LEU B 1 420 ? -3.158 -42 -30.516 1 88.44 420 LEU B N 1
ATOM 7070 C CA . LEU B 1 420 ? -2.062 -42.938 -30.656 1 88.44 420 LEU B CA 1
ATOM 7071 C C . LEU B 1 420 ? -2.17 -44.031 -29.594 1 88.44 420 LEU B C 1
ATOM 7073 O O . LEU B 1 420 ? -2.492 -43.75 -28.438 1 88.44 420 LEU B O 1
ATOM 7077 N N . PRO B 1 421 ? -1.928 -45.219 -29.953 1 87.56 421 PRO B N 1
ATOM 7078 C CA . PRO B 1 421 ? -2.096 -46.312 -29.016 1 87.56 421 PRO B CA 1
ATOM 7079 C C . PRO B 1 421 ? -1.004 -46.344 -27.953 1 87.56 421 PRO B C 1
ATOM 7081 O O . PRO B 1 421 ? 0.106 -45.875 -28.188 1 87.56 421 PRO B O 1
ATOM 7084 N N . GLY B 1 422 ? -1.326 -46.938 -26.828 1 85.44 422 GLY B N 1
ATOM 7085 C CA . GLY B 1 422 ? -0.354 -47.219 -25.797 1 85.44 422 GLY B CA 1
ATOM 7086 C C . GLY B 1 422 ? 0.032 -46 -24.984 1 85.44 422 GLY B C 1
ATOM 7087 O O . GLY B 1 422 ? 1.062 -45.969 -24.312 1 85.44 422 GLY B O 1
ATOM 7088 N N . MET B 1 423 ? -0.711 -45 -25.141 1 89.5 423 MET B N 1
ATOM 7089 C CA . MET B 1 423 ? -0.363 -43.75 -24.469 1 89.5 423 MET B CA 1
ATOM 7090 C C . MET B 1 423 ? -1.177 -43.562 -23.188 1 89.5 423 MET B C 1
ATOM 7092 O O . MET B 1 423 ? -1.107 -42.531 -22.547 1 89.5 423 MET B O 1
ATOM 7096 N N . ASP B 1 424 ? -1.818 -44.594 -22.719 1 85.81 424 ASP B N 1
ATOM 7097 C CA . ASP B 1 424 ? -2.703 -44.5 -21.562 1 85.81 424 ASP B CA 1
ATOM 7098 C C . ASP B 1 424 ? -1.903 -44.406 -20.266 1 85.81 424 ASP B C 1
ATOM 7100 O O . ASP B 1 424 ? -0.78 -44.906 -20.172 1 85.81 424 ASP B O 1
ATOM 7104 N N . LYS B 1 425 ? -2.449 -43.656 -19.219 1 84.75 425 LYS B N 1
ATOM 7105 C CA . LYS B 1 425 ? -1.894 -43.5 -17.875 1 84.75 425 LYS B CA 1
ATOM 7106 C C . LYS B 1 425 ? -0.453 -43 -17.938 1 84.75 425 LYS B C 1
ATOM 7108 O O . LYS B 1 425 ? 0.44 -43.594 -17.328 1 84.75 425 LYS B O 1
ATOM 7113 N N . PRO B 1 426 ? -0.262 -41.938 -18.719 1 87.44 426 PRO B N 1
ATOM 7114 C CA . PRO B 1 426 ? 1.101 -41.438 -18.906 1 87.44 426 PRO B CA 1
ATOM 7115 C C . PRO B 1 426 ? 1.816 -41.188 -17.578 1 87.44 426 PRO B C 1
ATOM 7117 O O . PRO B 1 426 ? 3.008 -41.469 -17.453 1 87.44 426 PRO B O 1
ATOM 7120 N N . TYR B 1 427 ? 1.152 -40.688 -16.594 1 83.31 427 TYR B N 1
ATOM 7121 C CA . TYR B 1 427 ? 1.749 -40.406 -15.297 1 83.31 427 TYR B CA 1
ATOM 7122 C C . TYR B 1 427 ? 2.324 -41.656 -14.664 1 83.31 427 TYR B C 1
ATOM 7124 O O . TYR B 1 427 ? 3.465 -41.656 -14.195 1 83.31 427 TYR B O 1
ATOM 7132 N N . GLU B 1 428 ? 1.564 -42.75 -14.648 1 82.25 428 GLU B N 1
ATOM 7133 C CA . GLU B 1 428 ? 1.998 -44 -14.055 1 82.25 428 GLU B CA 1
ATOM 7134 C C . GLU B 1 428 ? 3.172 -44.625 -14.82 1 82.25 428 GLU B C 1
ATOM 7136 O O . GLU B 1 428 ? 4.086 -45.188 -14.219 1 82.25 428 GLU B O 1
ATOM 7141 N N . LYS B 1 429 ? 3.182 -44.469 -16.078 1 86.38 429 LYS B N 1
ATOM 7142 C CA . LYS B 1 429 ? 4.258 -45 -16.922 1 86.38 429 LYS B CA 1
ATOM 7143 C C . LYS B 1 429 ? 5.566 -44.25 -16.656 1 86.38 429 LYS B C 1
ATOM 7145 O O . LYS B 1 429 ? 6.613 -44.906 -16.469 1 86.38 429 LYS B O 1
ATOM 7150 N N . VAL B 1 430 ? 5.414 -42.969 -16.672 1 88.62 430 VAL B N 1
ATOM 7151 C CA . VAL B 1 430 ? 6.617 -42.188 -16.453 1 88.62 430 VAL B CA 1
ATOM 7152 C C . VAL B 1 430 ? 7.102 -42.375 -15.016 1 88.62 430 VAL B C 1
ATOM 7154 O O . VAL B 1 430 ? 8.312 -42.375 -14.758 1 88.62 430 VAL B O 1
ATOM 7157 N N . LYS B 1 431 ? 6.16 -42.469 -14 1 85.31 431 LYS B N 1
ATOM 7158 C CA . LYS B 1 431 ? 6.523 -42.719 -12.617 1 85.31 431 LYS B CA 1
ATOM 7159 C C . LYS B 1 431 ? 7.328 -44.031 -12.5 1 85.31 431 LYS B C 1
ATOM 7161 O O . LYS B 1 431 ? 8.266 -44.094 -11.695 1 85.31 431 LYS B O 1
ATOM 7166 N N . GLY B 1 432 ? 6.969 -45 -13.211 1 81.44 432 GLY B N 1
ATOM 7167 C CA . GLY B 1 432 ? 7.695 -46.25 -13.227 1 81.44 432 GLY B CA 1
ATOM 7168 C C . GLY B 1 432 ? 9.117 -46.125 -13.727 1 81.44 432 GLY B C 1
ATOM 7169 O O . GLY B 1 432 ? 10.023 -46.781 -13.242 1 81.44 432 GLY B O 1
ATOM 7170 N N . LEU B 1 433 ? 9.297 -45.219 -14.703 1 78.75 433 LEU B N 1
ATOM 7171 C CA . LEU B 1 433 ? 10.633 -44.938 -15.219 1 78.75 433 LEU B CA 1
ATOM 7172 C C . LEU B 1 433 ? 11.477 -44.25 -14.172 1 78.75 433 LEU B C 1
ATOM 7174 O O . LEU B 1 433 ? 12.664 -44.531 -14.016 1 78.75 433 LEU B O 1
ATOM 7178 N N . MET B 1 434 ? 10.875 -43.312 -13.43 1 76.31 434 MET B N 1
ATOM 7179 C CA . MET B 1 434 ? 11.641 -42.375 -12.609 1 76.31 434 MET B CA 1
ATOM 7180 C C . MET B 1 434 ? 11.82 -42.906 -11.188 1 76.31 434 MET B C 1
ATOM 7182 O O . MET B 1 434 ? 12.672 -42.438 -10.445 1 76.31 434 MET B O 1
ATOM 7186 N N . ARG B 1 435 ? 11.023 -43.812 -10.727 1 70 435 ARG B N 1
ATOM 7187 C CA . ARG B 1 435 ? 11.008 -44.281 -9.336 1 70 435 ARG B CA 1
ATOM 7188 C C . ARG B 1 435 ? 12.219 -45.125 -9.023 1 70 435 ARG B C 1
ATOM 7190 O O . ARG B 1 435 ? 12.484 -46.125 -9.727 1 70 435 ARG B O 1
ATOM 7197 N N . GLY B 1 436 ? 12.836 -44.906 -7.922 1 60.31 436 GLY B N 1
ATOM 7198 C CA . GLY B 1 436 ? 13.812 -45.688 -7.188 1 60.31 436 GLY B CA 1
ATOM 7199 C C . GLY B 1 436 ? 15.148 -45.812 -7.898 1 60.31 436 GLY B C 1
ATOM 7200 O O . GLY B 1 436 ? 15.992 -46.625 -7.527 1 60.31 436 GLY B O 1
ATOM 7201 N N . ARG B 1 437 ? 15.344 -45.219 -9.07 1 64.88 437 ARG B N 1
ATOM 7202 C CA . ARG B 1 437 ? 16.625 -45.375 -9.734 1 64.88 437 ARG B CA 1
ATOM 7203 C C . ARG B 1 437 ? 17.125 -44.062 -10.305 1 64.88 437 ARG B C 1
ATOM 7205 O O . ARG B 1 437 ? 16.344 -43.156 -10.547 1 64.88 437 ARG B O 1
ATOM 7212 N N . THR B 1 438 ? 18.422 -43.812 -10.18 1 76.31 438 THR B N 1
ATOM 7213 C CA . THR B 1 438 ? 19.031 -42.719 -10.93 1 76.31 438 THR B CA 1
ATOM 7214 C C . THR B 1 438 ? 18.844 -42.938 -12.43 1 76.31 438 THR B C 1
ATOM 7216 O O . THR B 1 438 ? 19.125 -44 -12.953 1 76.31 438 THR B O 1
ATOM 7219 N N . ILE B 1 439 ? 18.219 -41.938 -13.055 1 87.31 439 ILE B N 1
ATOM 7220 C CA . ILE B 1 439 ? 17.922 -42 -14.477 1 87.31 439 ILE B CA 1
ATOM 7221 C C . ILE B 1 439 ? 18.953 -41.219 -15.281 1 87.31 439 ILE B C 1
ATOM 7223 O O . ILE B 1 439 ? 19.359 -40.156 -14.875 1 87.31 439 ILE B O 1
ATOM 7227 N N . ASN B 1 440 ? 19.516 -41.875 -16.25 1 89.94 440 ASN B N 1
ATOM 7228 C CA . ASN B 1 440 ? 20.453 -41.219 -17.156 1 89.94 440 ASN B CA 1
ATOM 7229 C C . ASN B 1 440 ? 19.906 -41.094 -18.578 1 89.94 440 ASN B C 1
ATOM 7231 O O . ASN B 1 440 ? 18.734 -41.438 -18.812 1 89.94 440 ASN B O 1
ATOM 7235 N N . LYS B 1 441 ? 20.688 -40.531 -19.422 1 92.12 441 LYS B N 1
ATOM 7236 C CA . LYS B 1 441 ? 20.297 -40.281 -20.812 1 92.12 441 LYS B CA 1
ATOM 7237 C C . LYS B 1 441 ? 19.828 -41.562 -21.5 1 92.12 441 LYS B C 1
ATOM 7239 O O . LYS B 1 441 ? 18.781 -41.562 -22.141 1 92.12 441 LYS B O 1
ATOM 7244 N N . GLU B 1 442 ? 20.578 -42.594 -21.344 1 91.88 442 GLU B N 1
ATOM 7245 C CA . GLU B 1 442 ? 20.281 -43.844 -22.016 1 91.88 442 GLU B CA 1
ATOM 7246 C C . GLU B 1 442 ? 18.922 -44.406 -21.594 1 91.88 442 GLU B C 1
ATOM 7248 O O . GLU B 1 442 ? 18.156 -44.906 -22.422 1 91.88 442 GLU B O 1
ATOM 7253 N N . GLN B 1 443 ? 18.688 -44.281 -20.375 1 90.75 443 GLN B N 1
ATOM 7254 C CA . GLN B 1 443 ? 17.422 -44.781 -19.859 1 90.75 443 GLN B CA 1
ATOM 7255 C C . GLN B 1 443 ? 16.25 -43.969 -20.375 1 90.75 443 GLN B C 1
ATOM 7257 O O . GLN B 1 443 ? 15.18 -44.5 -20.656 1 90.75 443 GLN B O 1
ATOM 7262 N N . VAL B 1 444 ? 16.406 -42.688 -20.469 1 92 444 VAL B N 1
ATOM 7263 C CA . VAL B 1 444 ? 15.367 -41.812 -20.984 1 92 444 VAL B CA 1
ATOM 7264 C C . VAL B 1 444 ? 15.086 -42.156 -22.453 1 92 444 VAL B C 1
ATOM 7266 O O . VAL B 1 444 ? 13.93 -42.312 -22.844 1 92 444 VAL B O 1
ATOM 7269 N N . GLU B 1 445 ? 16.141 -42.344 -23.172 1 92.62 445 GLU B N 1
ATOM 7270 C CA . GLU B 1 445 ? 16 -42.656 -24.594 1 92.62 445 GLU B CA 1
ATOM 7271 C C . GLU B 1 445 ? 15.328 -44 -24.781 1 92.62 445 GLU B C 1
ATOM 7273 O O . GLU B 1 445 ? 14.469 -44.156 -25.656 1 92.62 445 GLU B O 1
ATOM 7278 N N . GLN B 1 446 ? 15.719 -44.969 -23.969 1 91.5 446 GLN B N 1
ATOM 7279 C CA . GLN B 1 446 ? 15.117 -46.281 -24.031 1 91.5 446 GLN B CA 1
ATOM 7280 C C . GLN B 1 446 ? 13.625 -46.219 -23.734 1 91.5 446 GLN B C 1
ATOM 7282 O O . GLN B 1 446 ? 12.828 -46.906 -24.375 1 91.5 446 GLN B O 1
ATOM 7287 N N . PHE B 1 447 ? 13.32 -45.531 -22.766 1 91.88 447 PHE B N 1
ATOM 7288 C CA . PHE B 1 447 ? 11.914 -45.375 -22.406 1 91.88 447 PHE B CA 1
ATOM 7289 C C . PHE B 1 447 ? 11.109 -44.812 -23.547 1 91.88 447 PHE B C 1
ATOM 7291 O O . PHE B 1 447 ? 10.016 -45.281 -23.859 1 91.88 447 PHE B O 1
ATOM 7298 N N . ILE B 1 448 ? 11.656 -43.719 -24.172 1 93.31 448 ILE B N 1
ATOM 7299 C CA . ILE B 1 448 ? 10.977 -43.062 -25.297 1 93.31 448 ILE B CA 1
ATOM 7300 C C . ILE B 1 448 ? 10.781 -44.062 -26.438 1 93.31 448 ILE B C 1
ATOM 7302 O O . ILE B 1 448 ? 9.711 -44.125 -27.047 1 93.31 448 ILE B O 1
ATOM 7306 N N . ASP B 1 449 ? 11.742 -44.938 -26.625 1 92.19 449 ASP B N 1
ATOM 7307 C CA . ASP B 1 449 ? 11.711 -45.906 -27.703 1 92.19 449 ASP B CA 1
ATOM 7308 C C . ASP B 1 449 ? 10.656 -47 -27.438 1 92.19 449 ASP B C 1
ATOM 7310 O O . ASP B 1 449 ? 10.164 -47.625 -28.375 1 92.19 449 ASP B O 1
ATOM 7314 N N . GLN B 1 450 ? 10.344 -47.156 -26.234 1 90.31 450 GLN B N 1
ATOM 7315 C CA . GLN B 1 450 ? 9.383 -48.188 -25.844 1 90.31 450 GLN B CA 1
ATOM 7316 C C . GLN B 1 450 ? 7.945 -47.688 -26.016 1 90.31 450 GLN B C 1
ATOM 7318 O O . GLN B 1 450 ? 7 -48.469 -25.953 1 90.31 450 GLN B O 1
ATOM 7323 N N . GLN B 1 451 ? 7.848 -46.406 -26.234 1 89.88 451 GLN B N 1
ATOM 7324 C CA . GLN B 1 451 ? 6.516 -45.844 -26.406 1 89.88 451 GLN B CA 1
ATOM 7325 C C . GLN B 1 451 ? 6.168 -45.719 -27.891 1 89.88 451 GLN B C 1
ATOM 7327 O O . GLN B 1 451 ? 7.055 -45.75 -28.75 1 89.88 451 GLN B O 1
ATOM 7332 N N . SER B 1 452 ? 4.879 -45.562 -28.234 1 90.5 452 SER B N 1
ATOM 7333 C CA . SER B 1 452 ? 4.395 -45.469 -29.609 1 90.5 452 SER B CA 1
ATOM 7334 C C . SER B 1 452 ? 4.402 -44.031 -30.109 1 90.5 452 SER B C 1
ATOM 7336 O O . SER B 1 452 ? 3.439 -43.594 -30.734 1 90.5 452 SER B O 1
ATOM 7338 N N . PHE B 1 453 ? 5.441 -43.312 -29.781 1 92.75 453 PHE B N 1
ATOM 7339 C CA . PHE B 1 453 ? 5.574 -41.938 -30.312 1 92.75 453 PHE B CA 1
ATOM 7340 C C . PHE B 1 453 ? 5.785 -41.969 -31.812 1 92.75 453 PHE B C 1
ATOM 7342 O O . PHE B 1 453 ? 6.418 -42.906 -32.344 1 92.75 453 PHE B O 1
ATOM 7349 N N . ASP B 1 454 ? 5.152 -41 -32.594 1 90.25 454 ASP B N 1
ATOM 7350 C CA . ASP B 1 454 ? 5.574 -40.812 -33.969 1 90.25 454 ASP B CA 1
ATOM 7351 C C . ASP B 1 454 ? 7.047 -40.406 -34.031 1 90.25 454 ASP B C 1
ATOM 7353 O O . ASP B 1 454 ? 7.594 -39.875 -33.062 1 90.25 454 ASP B O 1
ATOM 7357 N N . PRO B 1 455 ? 7.73 -40.656 -35.125 1 92.44 455 PRO B N 1
ATOM 7358 C CA . PRO B 1 455 ? 9.172 -40.438 -35.25 1 92.44 455 PRO B CA 1
ATOM 7359 C C . PRO B 1 455 ? 9.594 -39 -34.938 1 92.44 455 PRO B C 1
ATOM 7361 O O . PRO B 1 455 ? 10.625 -38.781 -34.281 1 92.44 455 PRO B O 1
ATOM 7364 N N . GLU B 1 456 ? 8.836 -38.094 -35.375 1 92.75 456 GLU B N 1
ATOM 7365 C CA . GLU B 1 456 ? 9.188 -36.688 -35.125 1 92.75 456 GLU B CA 1
ATOM 7366 C C . GLU B 1 456 ? 9.141 -36.375 -33.625 1 92.75 456 GLU B C 1
ATOM 7368 O O . GLU B 1 456 ? 10.047 -35.719 -33.125 1 92.75 456 GLU B O 1
ATOM 7373 N N . THR B 1 457 ? 8.055 -36.781 -32.969 1 93.81 457 THR B N 1
ATOM 7374 C CA . THR B 1 457 ? 7.91 -36.562 -31.547 1 93.81 457 THR B CA 1
ATOM 7375 C C . THR B 1 457 ? 9.016 -37.25 -30.766 1 93.81 457 THR B C 1
ATOM 7377 O O . THR B 1 457 ? 9.617 -36.688 -29.859 1 93.81 457 THR B O 1
ATOM 7380 N N . ALA B 1 458 ? 9.297 -38.5 -31.109 1 94.44 458 ALA B N 1
ATOM 7381 C CA . ALA B 1 458 ? 10.352 -39.281 -30.453 1 94.44 458 ALA B CA 1
ATOM 7382 C C . ALA B 1 458 ? 11.703 -38.562 -30.594 1 94.44 458 ALA B C 1
ATOM 7384 O O . ALA B 1 458 ? 12.469 -38.5 -29.625 1 94.44 458 ALA B O 1
ATOM 7385 N N . ALA B 1 459 ? 11.992 -38.094 -31.781 1 95.31 459 ALA B N 1
ATOM 7386 C CA . ALA B 1 459 ? 13.266 -37.438 -32.031 1 95.31 459 ALA B CA 1
ATOM 7387 C C . ALA B 1 459 ? 13.398 -36.156 -31.203 1 95.31 459 ALA B C 1
ATOM 7389 O O . ALA B 1 459 ? 14.469 -35.875 -30.656 1 95.31 459 ALA B O 1
ATOM 7390 N N . ARG B 1 460 ? 12.367 -35.406 -31.172 1 94.75 460 ARG B N 1
ATOM 7391 C CA . ARG B 1 460 ? 12.367 -34.156 -30.406 1 94.75 460 ARG B CA 1
ATOM 7392 C C . ARG B 1 460 ? 12.578 -34.438 -28.922 1 94.75 460 ARG B C 1
ATOM 7394 O O . ARG B 1 460 ? 13.359 -33.75 -28.266 1 94.75 460 ARG B O 1
ATOM 7401 N N . LEU B 1 461 ? 11.836 -35.438 -28.359 1 95.75 461 LEU B N 1
ATOM 7402 C CA . LEU B 1 461 ? 11.938 -35.75 -26.938 1 95.75 461 LEU B CA 1
ATOM 7403 C C . LEU B 1 461 ? 13.32 -36.312 -26.609 1 95.75 461 LEU B C 1
ATOM 7405 O O . LEU B 1 461 ? 13.883 -36 -25.547 1 95.75 461 LEU B O 1
ATOM 7409 N N . LYS B 1 462 ? 13.906 -37.094 -27.5 1 94.88 462 LYS B N 1
ATOM 7410 C CA . LYS B 1 462 ? 15.227 -37.688 -27.281 1 94.88 462 LYS B CA 1
ATOM 7411 C C . LYS B 1 462 ? 16.312 -36.594 -27.328 1 94.88 462 LYS B C 1
ATOM 7413 O O . LYS B 1 462 ? 17.391 -36.781 -26.75 1 94.88 462 LYS B O 1
ATOM 7418 N N . ALA B 1 463 ? 16.016 -35.531 -28.016 1 94.81 463 ALA B N 1
ATOM 7419 C CA . ALA B 1 463 ? 16.984 -34.438 -28.141 1 94.81 463 ALA B CA 1
ATOM 7420 C C . ALA B 1 463 ? 17 -33.594 -26.891 1 94.81 463 ALA B C 1
ATOM 7422 O O . ALA B 1 463 ? 17.922 -32.812 -26.672 1 94.81 463 ALA B O 1
ATOM 7423 N N . LEU B 1 464 ? 15.977 -33.719 -26.062 1 95.44 464 LEU B N 1
ATOM 7424 C CA . LEU B 1 464 ? 15.906 -32.906 -24.844 1 95.44 464 LEU B CA 1
ATOM 7425 C C . LEU B 1 464 ? 16.953 -33.375 -23.828 1 95.44 464 LEU B C 1
ATOM 7427 O O . LEU B 1 464 ? 17.219 -34.562 -23.703 1 95.44 464 LEU B O 1
ATOM 7431 N N . THR B 1 465 ? 17.594 -32.469 -23.188 1 96.44 465 THR B N 1
ATOM 7432 C CA . THR B 1 465 ? 18.422 -32.625 -22 1 96.44 465 THR B CA 1
ATOM 7433 C C . THR B 1 465 ? 17.953 -31.703 -20.875 1 96.44 465 THR B C 1
ATOM 7435 O O . THR B 1 465 ? 17.219 -30.75 -21.125 1 96.44 465 THR B O 1
ATOM 7438 N N . PRO B 1 466 ? 18.312 -32.062 -19.641 1 96.38 466 PRO B N 1
ATOM 7439 C CA . PRO B 1 466 ? 17.984 -31.094 -18.578 1 96.38 466 PRO B CA 1
ATOM 7440 C C . PRO B 1 466 ? 18.453 -29.688 -18.906 1 96.38 466 PRO B C 1
ATOM 7442 O O . PRO B 1 466 ? 17.766 -28.719 -18.578 1 96.38 466 PRO B O 1
ATOM 7445 N N . ALA B 1 467 ? 19.516 -29.516 -19.656 1 96.88 467 ALA B N 1
ATOM 7446 C CA . ALA B 1 467 ? 20.094 -28.203 -19.969 1 96.88 467 ALA B CA 1
ATOM 7447 C C . ALA B 1 467 ? 19.297 -27.5 -21.062 1 96.88 467 ALA B C 1
ATOM 7449 O O . ALA B 1 467 ? 19.281 -26.281 -21.125 1 96.88 467 ALA B O 1
ATOM 7450 N N . THR B 1 468 ? 18.641 -28.312 -21.922 1 96.38 468 THR B N 1
ATOM 7451 C CA . THR B 1 468 ? 17.938 -27.688 -23.031 1 96.38 468 THR B CA 1
ATOM 7452 C C . THR B 1 468 ? 16.438 -27.625 -22.75 1 96.38 468 THR B C 1
ATOM 7454 O O . THR B 1 468 ? 15.703 -26.953 -23.469 1 96.38 468 THR B O 1
ATOM 7457 N N . TYR B 1 469 ? 15.945 -28.25 -21.719 1 97.12 469 TYR B N 1
ATOM 7458 C CA . TYR B 1 469 ? 14.539 -28.234 -21.312 1 97.12 469 TYR B CA 1
ATOM 7459 C C . TYR B 1 469 ? 14.219 -26.969 -20.547 1 97.12 469 TYR B C 1
ATOM 7461 O O . TYR B 1 469 ? 13.836 -27.031 -19.375 1 97.12 469 TYR B O 1
ATOM 7469 N N . THR B 1 470 ? 14.359 -25.781 -21.219 1 97 470 THR B N 1
ATOM 7470 C CA . THR B 1 470 ? 14.18 -24.484 -20.562 1 97 470 THR B CA 1
ATOM 7471 C C . THR B 1 470 ? 13.008 -23.719 -21.172 1 97 470 THR B C 1
ATOM 7473 O O . THR B 1 470 ? 12.828 -22.531 -20.906 1 97 470 THR B O 1
ATOM 7476 N N . GLY B 1 471 ? 12.211 -24.438 -22.047 1 96.38 471 GLY B N 1
ATOM 7477 C CA . GLY B 1 471 ? 11.086 -23.766 -22.703 1 96.38 471 GLY B CA 1
ATOM 7478 C C . GLY B 1 471 ? 11.484 -22.484 -23.391 1 96.38 471 GLY B C 1
ATOM 7479 O O . GLY B 1 471 ? 12.445 -22.453 -24.156 1 96.38 471 GLY B O 1
ATOM 7480 N N . VAL B 1 472 ? 10.672 -21.375 -23.188 1 96.12 472 VAL B N 1
ATOM 7481 C CA . VAL B 1 472 ? 10.945 -20.094 -23.844 1 96.12 472 VAL B CA 1
ATOM 7482 C C . VAL B 1 472 ? 11.539 -19.109 -22.828 1 96.12 472 VAL B C 1
ATOM 7484 O O . VAL B 1 472 ? 11.312 -17.906 -22.922 1 96.12 472 VAL B O 1
ATOM 7487 N N . ALA B 1 473 ? 12.211 -19.672 -21.844 1 96.75 473 ALA B N 1
ATOM 7488 C CA . ALA B 1 473 ? 12.773 -18.844 -20.781 1 96.75 473 ALA B CA 1
ATOM 7489 C C . ALA B 1 473 ? 13.57 -17.672 -21.344 1 96.75 473 ALA B C 1
ATOM 7491 O O . ALA B 1 473 ? 13.438 -16.531 -20.891 1 96.75 473 ALA B O 1
ATOM 7492 N N . SER B 1 474 ? 14.406 -17.953 -22.391 1 96.81 474 SER B N 1
ATOM 7493 C CA . SER B 1 474 ? 15.242 -16.922 -22.984 1 96.81 474 SER B CA 1
ATOM 7494 C C . SER B 1 474 ? 14.398 -15.789 -23.562 1 96.81 474 SER B C 1
ATOM 7496 O O . SER B 1 474 ? 14.719 -14.609 -23.375 1 96.81 474 SER B O 1
ATOM 7498 N N . GLN B 1 475 ? 13.281 -16.109 -24.172 1 95.5 475 GLN B N 1
ATOM 7499 C CA . GLN B 1 475 ? 12.391 -15.133 -24.781 1 95.5 475 GLN B CA 1
ATOM 7500 C C . GLN B 1 475 ? 11.68 -14.289 -23.734 1 95.5 475 GLN B C 1
ATOM 7502 O O . GLN B 1 475 ? 11.422 -13.102 -23.938 1 95.5 475 GLN B O 1
ATOM 7507 N N . LEU B 1 476 ? 11.375 -14.859 -22.641 1 96.44 476 LEU B N 1
ATOM 7508 C CA . LEU B 1 476 ? 10.586 -14.211 -21.609 1 96.44 476 LEU B CA 1
ATOM 7509 C C . LEU B 1 476 ? 11.367 -13.078 -20.953 1 96.44 476 LEU B C 1
ATOM 7511 O O . LEU B 1 476 ? 10.773 -12.148 -20.391 1 96.44 476 LEU B O 1
ATOM 7515 N N . VAL B 1 477 ? 12.727 -13.164 -21.016 1 96.25 477 VAL B N 1
ATOM 7516 C CA . VAL B 1 477 ? 13.586 -12.164 -20.375 1 96.25 477 VAL B CA 1
ATOM 7517 C C . VAL B 1 477 ? 13.258 -10.781 -20.938 1 96.25 477 VAL B C 1
ATOM 7519 O O . VAL B 1 477 ? 13.367 -9.773 -20.234 1 96.25 477 VAL B O 1
ATOM 7522 N N . ALA B 1 478 ? 12.703 -10.742 -22.156 1 93.69 478 ALA B N 1
ATOM 7523 C CA . ALA B 1 478 ? 12.406 -9.484 -22.828 1 93.69 478 ALA B CA 1
ATOM 7524 C C . ALA B 1 478 ? 11.273 -8.742 -22.125 1 93.69 478 ALA B C 1
ATOM 7526 O O . ALA B 1 478 ? 11.125 -7.531 -22.281 1 93.69 478 ALA B O 1
ATOM 7527 N N . PHE B 1 479 ? 10.492 -9.406 -21.359 1 90.75 479 PHE B N 1
ATOM 7528 C CA . PHE B 1 479 ? 9.375 -8.789 -20.656 1 90.75 479 PHE B CA 1
ATOM 7529 C C . PHE B 1 479 ? 9.844 -8.062 -19.406 1 90.75 479 PHE B C 1
ATOM 7531 O O . PHE B 1 479 ? 9.094 -7.293 -18.812 1 90.75 479 PHE B O 1
ATOM 7538 N N . GLY B 1 480 ? 11.039 -8.328 -18.969 1 84.69 480 GLY B N 1
ATOM 7539 C CA . GLY B 1 480 ? 11.586 -7.641 -17.812 1 84.69 480 GLY B CA 1
ATOM 7540 C C . GLY B 1 480 ? 12.133 -6.266 -18.141 1 84.69 480 GLY B C 1
ATOM 7541 O O . GLY B 1 480 ? 12.695 -5.594 -17.266 1 84.69 480 GLY B O 1
ATOM 7542 N N . ARG B 1 481 ? 11.922 -5.734 -19.406 1 76.81 481 ARG B N 1
ATOM 7543 C CA . ARG B 1 481 ? 12.461 -4.441 -19.812 1 76.81 481 ARG B CA 1
ATOM 7544 C C . ARG B 1 481 ? 11.414 -3.342 -19.672 1 76.81 481 ARG B C 1
ATOM 7546 O O . ARG B 1 481 ? 10.211 -3.604 -19.781 1 76.81 481 ARG B O 1
#

Sequence (962 aa):
MEVMKLTDISPAIALTPLDGRYHKATAPLVEYMSEPALNRERMRVEVEWMILLANGFEGNGNQPIVDGVKPFTAEEQAFLRAIPEDFGAEGIKQHAAHEAITHHDVKAVEYYIDDQIDKAPAELTNINDELKTLVHFACTSEDINNLSIARCVKNAMENVWTPEFKRIIDHLAGKAEEFKDMPLLSLTHGQPATPTTLGKELAVYVYRLNRQLKHIENQEYLGKINGATGTFGAHLAACPDVDWIAVSREFVTNRMGLTWNPLTTQIESHDWQAELYSTVSHANRIMHNLCVDVWMYISRGVFAQVPVKGATGSSTMPHKVNPIRFENAEANFEISCSLLDTLSATLVESRWQRDLTDSTTQRNIGSALGYSLLALTNLMGGLESIHPNTHVIERELDENWEVLGEPIQTAMRACELKGLPGMDKPYEKVKGLMRGRTINKEQVEQFIDQQSFDPETAARLKALTPATYTGVASQLVAFGRMEVMKLTDISPAIALTPLDGRYHKATAPLVEYMSEPALNRERMRVEVEWMILLANGFEGNGNQPIVDGVKPFTAEEQAFLRAIPEDFGAEGIKQHAAHEAITHHDVKAVEYYIDDQIDKAPAELTNINDELKTLVHFACTSEDINNLSIARCVKNAMENVWTPEFKRIIDHLAGKAEEFKDMPLLSLTHGQPATPTTLGKELAVYVYRLNRQLKHIENQEYLGKINGATGTFGAHLAACPDVDWIAVSREFVTNRMGLTWNPLTTQIESHDWQAELYSTVSHANRIMHNLCVDVWMYISRGVFAQVPVKGATGSSTMPHKVNPIRFENAEANFEISCSLLDTLSATLVESRWQRDLTDSTTQRNIGSALGYSLLALTNLMGGLESIHPNTHVIERELDENWEVLGEPIQTAMRACELKGLPGMDKPYEKVKGLMRGRTINKEQVEQFIDQQSFDPETAARLKALTPATYTGVASQLVAFGR

pLDDT: mean 93.51, std 7.09, range [44.06, 98.81]

Radius of gyration: 34.01 Å; Cα contacts (8 Å, |Δi|>4): 1555; chains: 2; bounding box: 78×101×74 Å

Organism: Bifidobacterium longum (strain NCC 2705) (NCBI:txid206672)

Secondary structure (DSSP, 8-state):
-----GGGSSSPPPSSTTTTTTHHHHHHHHHHHSHHHHHHHHHHHHHHHHHHHHH--GGGTT--SSTTPPPPPHHHHHHHHHHHHT--HHHHHHHHHHHHHH--HHHHHHHHHHHHHHT--TT-TTSSGGGGGGTTTT--HHHHHHHHHHHHHHHHIIIIIHHHHHHHHHHHHHHHHHTTT-EEEEEETTEEEEEEEHHHHHHHHHHHHHHHHHHHHT---EE----SSSS-HHHHHH-TTS-HHHHHHHIIIIIS-SEE--S-SSS---HHHHHHHHHHHHHHHHHHHHHHHHHHHHHTTSEEE-PPTT---SSS-TT----HHHHHHHHHHHHHHHHHHHHHHHHT--STTB-SHHHHHHTTHHHHHHHHHHHHHHHHHHHTTEEE-HHHHHHHHHT-GGGGHHHHHHHHHHHHHHT-TT--SHHHHHHHHHTTS---HHHHHHHHHTS---HHHHHHHHH--TTT--TTHHHHGGGG-/-----GGGSSSPPPSSTTTTTTHHHHHHHHHHHSHHHHHHHHHHHHHHHHHHHHH--GGGTT--SSTTPPPPPHHHHHHHHHHHHT--HHHHHHHHHHHHHH--HHHHHHHHHHHHHHT--TT-TTSSGGGGGGTTTT--HHHHHHHHHHHHHHHHIIIIIHHHHHHHHHHHHHHHHHTTT-EEEEEETTEEEEEEEHHHHHHHHHHHHHHHHHHHHT---EE----SSSS-HHHHHH-TTS-HHHHHHHIIIIIS-SEE--S-SSS---HHHHHHHHHHHHHHHHHHHHHHHHHHHHHTTSEEE-PPTT---SSS-TT----HHHHHHHHHHHHHHHHHHHHHHHHT--STTB-SHHHHHHTTHHHHHHHHHHHHHHHHHHHTTEEE-HHHHHHHHHT-GGGGHHHHHHHHHHHHHHT-TT--SHHHHHHHHHTTS---HHHHHHHHHHS---HHHHHHHHH--TTT--TTHHHHGGGG-

Nearest PDB structures (foldseek):
  2ptq-assembly1_A  TM=9.571E-01  e=4.215E-37  Escherichia coli
  3gzh-assembly1_A  TM=9.500E-01  e=5.746E-37  Escherichia coli O157:H7
  2ptr-assembly1_A-2  TM=9.614E-01  e=1.022E-36  Escherichia coli
  4efc-assembly1_A  TM=9.480E-01  e=4.386E-31  Trypanosoma brucei brucei TREU927
  4efc-assembly1_B  TM=9.571E-01  e=8.906E-31  Trypanosoma brucei brucei TREU927